Protein 5TD8 (pdb70)

Sequence (786 aa):
DPRPLRDKNFQSAIQEEIYDYLKKNKFDIETNHPISIKFLKQPTQKGFIIIFKWLYLRLDPGYGFTKSIENEIYQILKNLRYPFLESINKSQISAVGGSNWHKFLGMLHWMVRTNIKLDMCLNKVDRSLINQNTQTLDEQDQRQERYELMVEKLLIDYFTESYKSFLKLEDNYEPSMQELKLGFEKFVHIINTDVTSTELKLEELKVDLNRKRYKLHQQVIHVIDITSKFKINIQSSLENSENELGNVIEELRNLELQELVICLQSCDFALATQENISRPTSDYMVTLYKQIIENFMGISVESLLNSSNQETGDGHLQEENENIYLDTLNVLVLNKICFKFFENIGVQDFNMTDLYKPEAQRTQRLLSAVVNYARFREERMFDCNSFILQMESLLGQINKLNDEIKQLQKDFEVEVKEIEIEYSLLSGHINKYMNEMLEYMQKDNLLDNPVEFLKEVRESFDIQQDVDAMKRIRHDLDVIKEESEARISKEHSKVSESNKKLKLYRSLGVILDLENDQVLINRKNDGNIDILPLDNNLSDFYKTKYIWERLGKASIDAFSDLERRMDGFQKDVAQVLARQQNHARQQLQQFQAEMRQVALYERLLQLRVLPGASDVHDVRFVFGDDSRCWIEVAMHGDHVIGNSHPALDPKSRATLEHVLTVQGDLAAFLVVARDMLLASLVQLVESGGGLVHPGGSLRLSCAASGHAVAWFRQAPGKERDFVASINAVGLVRNVLGRFSISRDFAKNEVYLQMNSLEPEDTAVYYCAARYYYDYWGQGTQVTVSS

Nearest PDB structures (foldseek):
  5td8-assembly1_E  TM=1.010E+00  e=1.770E-21  Vicugna pacos
  8snd-assembly1_C  TM=9.172E-01  e=4.355E-11  Lama glama
  7sp8-assembly1_C  TM=9.139E-01  e=1.029E-10  Lama glama
  8ee1-assembly1_B  TM=8.770E-01  e=1.157E-09  Homo sapiens
  7kzc-assembly1_H  TM=8.616E-01  e=1.372E-08  Homo sapiens

Radius of gyration: 59.42 Å; Cα contacts (8 Å, |Δi|>4): 941; chains: 5; bounding box: 126×153×95 Å

GO terms:
  GO:0008017 microtubule binding (F, IDA)
  GO:0000776 kinetochore (C, IDA)
  GO:0000779 condensed chromosome, centromeric region (C, IDA)
  GO:0031262 Ndc80 complex (C, IDA)
  GO:0034501 protein localization to kinetochore (P, IMP)
  GO:0000776 kinetochore (C, IMP)
  GO:0007059 chromosome segregation (P, IMP)
  GO:0031262 Ndc80 complex (C, IPI)
  GO:0042802 identical protein binding (F, IPI)
  GO:0005515 protein binding (F, IPI)
  GO:0000940 outer kinetochore (C, IDA)
  GO:1990758 mitotic sister chromatid biorientation (P, IMP)

Structure (mmCIF, N/CA/C/O backbone):
data_5TD8
#
_entry.id   5TD8
#
_cell.length_a   226.825
_cell.length_b   226.825
_cell.length_c   237.270
_cell.angle_alpha   90.00
_cell.angle_beta   90.00
_cell.angle_gamma   90.00
#
_symmetry.space_group_name_H-M   'I 41 2 2'
#
loop_
_entity.id
_entity.type
_entity.pdbx_description
1 polymer 'Kinetochore protein NDC80'
2 polymer 'Kinetochore protein NUF2'
3 polymer 'Kinetochore protein SPC24'
4 polymer 'Kinetochore protein SPC25'
5 polymer nanobody
6 non-polymer 'MERCURY (II) ION'
#
loop_
_atom_site.group_PDB
_atom_site.id
_atom_site.type_symbol
_atom_site.label_atom_id
_atom_site.label_alt_id
_atom_site.label_comp_id
_atom_site.label_asym_id
_atom_site.label_entity_id
_atom_site.label_seq_id
_atom_site.pdbx_PDB_ins_code
_atom_site.Cartn_x
_atom_site.Cartn_y
_atom_site.Cartn_z
_atom_site.occupancy
_atom_site.B_iso_or_equiv
_atom_site.auth_seq_id
_atom_site.auth_comp_id
_atom_site.auth_asym_id
_atom_site.auth_atom_id
_atom_site.pdbx_PDB_model_num
ATOM 1 N N . ASP A 1 5 ? 260.852 106.250 33.445 1.00 63.12 115 ASP A N 1
ATOM 2 C CA . ASP A 1 5 ? 261.659 106.646 34.592 1.00 62.78 115 ASP A CA 1
ATOM 3 C C . ASP A 1 5 ? 260.994 107.814 35.337 1.00 62.80 115 ASP A C 1
ATOM 4 O O . ASP A 1 5 ? 260.916 107.781 36.562 1.00 62.81 115 ASP A O 1
ATOM 12 N N . PRO A 1 6 ? 260.503 108.871 34.598 1.00 62.81 116 PRO A N 1
ATOM 13 C CA . PRO A 1 6 ? 259.577 109.833 35.149 1.00 62.96 116 PRO A CA 1
ATOM 14 C C . PRO A 1 6 ? 258.117 109.346 35.194 1.00 63.48 116 PRO A C 1
ATOM 15 O O . PRO A 1 6 ? 257.204 110.014 34.707 1.00 63.68 116 PRO A O 1
ATOM 26 N N . ARG A 1 7 ? 257.910 108.163 35.779 1.00 68.01 117 ARG A N 1
ATOM 27 C CA . ARG A 1 7 ? 256.575 107.602 35.890 1.00 68.50 117 ARG A CA 1
ATOM 28 C C . ARG A 1 7 ? 256.393 106.897 37.227 1.00 68.64 117 ARG A C 1
ATOM 29 O O . ARG A 1 7 ? 257.333 106.263 37.727 1.00 68.43 117 ARG A O 1
ATOM 50 N N . PRO A 1 8 ? 255.194 106.980 37.824 1.00 68.56 118 PRO A N 1
ATOM 51 C CA . PRO A 1 8 ? 254.914 106.216 39.049 1.00 68.75 118 PRO A CA 1
ATOM 52 C C . PRO A 1 8 ? 254.803 104.722 38.784 1.00 69.00 118 PRO A C 1
ATOM 53 O O . PRO A 1 8 ? 253.711 104.145 38.840 1.00 69.43 118 PRO A O 1
ATOM 64 N N . LEU A 1 9 ? 255.939 104.083 38.498 1.00 70.46 119 LEU A N 1
ATOM 65 C CA . LEU A 1 9 ? 255.926 102.655 38.196 1.00 70.69 119 LEU A CA 1
ATOM 66 C C . LEU A 1 9 ? 255.617 101.830 39.439 1.00 70.90 119 LEU A C 1
ATOM 67 O O . LEU A 1 9 ? 254.928 100.807 39.356 1.00 71.28 119 LEU A O 1
ATOM 83 N N . ARG A 1 10 ? 256.114 102.258 40.600 1.00 70.44 120 ARG A N 1
ATOM 84 C CA . ARG A 1 10 ? 255.903 101.502 41.827 1.00 70.62 120 ARG A CA 1
ATOM 85 C C . ARG A 1 10 ? 254.529 101.738 42.440 1.00 71.00 120 ARG A C 1
ATOM 86 O O . ARG A 1 10 ? 254.101 100.944 43.286 1.00 71.26 120 ARG A O 1
ATOM 107 N N . ASP A 1 11 ? 253.830 102.799 42.041 1.00 68.52 121 ASP A N 1
ATOM 108 C CA . ASP A 1 11 ? 252.489 103.040 42.558 1.00 68.90 121 ASP A CA 1
ATOM 109 C C . ASP A 1 11 ? 251.557 101.909 42.142 1.00 69.37 121 ASP A C 1
ATOM 110 O O . ASP A 1 11 ? 251.448 101.581 40.957 1.00 69.47 121 ASP A O 1
ATOM 119 N N . LYS A 1 12 ? 250.877 101.317 43.127 1.00 66.85 122 LYS A N 1
ATOM 120 C CA . LYS A 1 12 ? 250.036 100.156 42.853 1.00 67.30 122 LYS A CA 1
ATOM 121 C C . LYS A 1 12 ? 248.840 100.511 41.978 1.00 67.63 122 LYS A C 1
ATOM 122 O O . LYS A 1 12 ? 248.417 99.693 41.155 1.00 67.90 122 LYS A O 1
ATOM 141 N N . ASN A 1 13 ? 248.280 101.712 42.138 1.00 72.93 123 ASN A N 1
ATOM 142 C CA . ASN A 1 13 ? 247.163 102.122 41.293 1.00 73.23 123 ASN A CA 1
ATOM 143 C C . ASN A 1 13 ? 247.606 102.278 39.843 1.00 73.08 123 ASN A C 1
ATOM 144 O O . ASN A 1 13 ? 246.961 101.755 38.925 1.00 73.38 123 ASN A O 1
ATOM 155 N N . PHE A 1 14 ? 248.707 102.999 39.619 1.00 75.09 124 PHE A N 1
ATOM 156 C CA . PHE A 1 14 ? 249.268 103.105 38.276 1.00 74.92 124 PHE A CA 1
ATOM 157 C C . PHE A 1 14 ? 249.487 101.723 37.675 1.00 75.07 124 PHE A C 1
ATOM 158 O O . PHE A 1 14 ? 249.023 101.431 36.566 1.00 75.29 124 PHE A O 1
ATOM 175 N N . GLN A 1 15 ? 250.185 100.850 38.408 1.00 70.09 125 GLN A N 1
ATOM 176 C CA . GLN A 1 15 ? 250.407 99.488 37.936 1.00 70.25 125 GLN A CA 1
ATOM 177 C C . GLN A 1 15 ? 249.096 98.814 37.549 1.00 70.79 125 GLN A C 1
ATOM 178 O O . GLN A 1 15 ? 249.011 98.155 36.508 1.00 70.95 125 GLN A O 1
ATOM 192 N N . SER A 1 16 ? 248.060 98.972 38.375 1.00 70.90 126 SER A N 1
ATOM 193 C CA . SER A 1 16 ? 246.778 98.333 38.090 1.00 71.42 126 SER A CA 1
ATOM 194 C C . SER A 1 16 ? 246.190 98.845 36.780 1.00 71.55 126 SER A C 1
ATOM 195 O O . SER A 1 16 ? 245.869 98.059 35.880 1.00 71.81 126 SER A O 1
ATOM 203 N N . ALA A 1 17 ? 246.041 100.166 36.656 1.00 71.84 127 ALA A N 1
ATOM 204 C CA . ALA A 1 17 ? 245.477 100.741 35.439 1.00 71.96 127 ALA A CA 1
ATOM 205 C C . ALA A 1 17 ? 246.246 100.275 34.207 1.00 71.83 127 ALA A C 1
ATOM 206 O O . ALA A 1 17 ? 245.655 99.809 33.222 1.00 72.13 127 ALA A O 1
ATOM 213 N N . ILE A 1 18 ? 247.574 100.384 34.250 1.00 76.17 128 ILE A N 1
ATOM 214 C CA . ILE A 1 18 ? 248.369 100.042 33.077 1.00 76.01 128 ILE A CA 1
ATOM 215 C C . ILE A 1 18 ? 248.211 98.563 32.742 1.00 76.32 128 ILE A C 1
ATOM 216 O O . ILE A 1 18 ? 248.061 98.191 31.572 1.00 76.48 128 ILE A O 1
ATOM 232 N N . GLN A 1 19 ? 248.235 97.699 33.759 1.00 68.78 129 GLN A N 1
ATOM 233 C CA . GLN A 1 19 ? 247.941 96.289 33.533 1.00 69.13 129 GLN A CA 1
ATOM 234 C C . GLN A 1 19 ? 246.614 96.127 32.805 1.00 69.61 129 GLN A C 1
ATOM 235 O O . GLN A 1 19 ? 246.502 95.331 31.864 1.00 69.82 129 GLN A O 1
ATOM 249 N N . GLU A 1 20 ? 245.597 96.884 33.223 1.00 71.90 130 GLU A N 1
ATOM 250 C CA . GLU A 1 20 ? 244.292 96.795 32.578 1.00 72.36 130 GLU A CA 1
ATOM 251 C C . GLU A 1 20 ? 244.388 97.141 31.098 1.00 72.33 130 GLU A C 1
ATOM 252 O O . GLU A 1 20 ? 243.837 96.433 30.248 1.00 72.67 130 GLU A O 1
ATOM 264 N N . GLU A 1 21 ? 245.075 98.238 30.768 1.00 75.97 131 GLU A N 1
ATOM 265 C CA . GLU A 1 21 ? 245.168 98.642 29.366 1.00 75.93 131 GLU A CA 1
ATOM 266 C C . GLU A 1 21 ? 245.926 97.602 28.542 1.00 75.91 131 GLU A C 1
ATOM 267 O O . GLU A 1 21 ? 245.495 97.230 27.440 1.00 76.17 131 GLU A O 1
ATOM 279 N N . ILE A 1 22 ? 247.054 97.115 29.066 1.00 79.15 132 ILE A N 1
ATOM 280 C CA . ILE A 1 22 ? 247.804 96.022 28.451 1.00 79.14 132 ILE A CA 1
ATOM 281 C C . ILE A 1 22 ? 246.841 94.897 28.106 1.00 79.67 132 ILE A C 1
ATOM 282 O O . ILE A 1 22 ? 246.628 94.573 26.927 1.00 79.87 132 ILE A O 1
ATOM 298 N N . TYR A 1 23 ? 246.264 94.288 29.145 1.00 69.90 133 TYR A N 1
ATOM 299 C CA . TYR A 1 23 ? 245.359 93.164 28.947 1.00 70.42 133 TYR A CA 1
ATOM 300 C C . TYR A 1 23 ? 244.294 93.481 27.907 1.00 70.76 133 TYR A C 1
ATOM 301 O O . TYR A 1 23 ? 243.961 92.636 27.069 1.00 71.07 133 TYR A O 1
ATOM 319 N N . ASP A 1 24 ? 243.747 94.698 27.945 1.00 73.52 134 ASP A N 1
ATOM 320 C CA . ASP A 1 24 ? 242.667 95.051 27.030 1.00 73.86 134 ASP A CA 1
ATOM 321 C C . ASP A 1 24 ? 243.137 95.023 25.583 1.00 73.80 134 ASP A C 1
ATOM 322 O O . ASP A 1 24 ? 242.439 94.495 24.709 1.00 74.18 134 ASP A O 1
ATOM 331 N N . TYR A 1 25 ? 244.314 95.585 25.301 1.00 77.01 135 TYR A N 1
ATOM 332 C CA . TYR A 1 25 ? 244.792 95.580 23.921 1.00 76.95 135 TYR A CA 1
ATOM 333 C C . TYR A 1 25 ? 245.142 94.170 23.468 1.00 77.12 135 TYR A C 1
ATOM 334 O O . TYR A 1 25 ? 244.706 93.728 22.398 1.00 77.43 135 TYR A O 1
ATOM 352 N N . LEU A 1 26 ? 245.935 93.447 24.262 1.00 79.52 136 LEU A N 1
ATOM 353 C CA . LEU A 1 26 ? 246.341 92.108 23.843 1.00 79.67 136 LEU A CA 1
ATOM 354 C C . LEU A 1 26 ? 245.129 91.211 23.624 1.00 80.25 136 LEU A C 1
ATOM 355 O O . LEU A 1 26 ? 245.089 90.431 22.665 1.00 80.49 136 LEU A O 1
ATOM 371 N N . LYS A 1 27 ? 244.121 91.321 24.490 1.00 71.44 137 LYS A N 1
ATOM 372 C CA . LYS A 1 27 ? 242.931 90.489 24.349 1.00 72.00 137 LYS A CA 1
ATOM 373 C C . LYS A 1 27 ? 242.083 90.930 23.161 1.00 72.28 137 LYS A C 1
ATOM 374 O O . LYS A 1 27 ? 241.548 90.090 22.427 1.00 72.67 137 LYS A O 1
ATOM 393 N N . LYS A 1 28 ? 241.949 92.243 22.955 1.00 75.52 138 LYS A N 1
ATOM 394 C CA . LYS A 1 28 ? 241.129 92.746 21.856 1.00 75.78 138 LYS A CA 1
ATOM 395 C C . LYS A 1 28 ? 241.672 92.294 20.506 1.00 75.79 138 LYS A C 1
ATOM 396 O O . LYS A 1 28 ? 240.903 91.957 19.598 1.00 76.19 138 LYS A O 1
ATOM 415 N N . ASN A 1 29 ? 242.993 92.278 20.357 1.00 72.01 139 ASN A N 1
ATOM 416 C CA . ASN A 1 29 ? 243.645 91.958 19.095 1.00 71.97 139 ASN A CA 1
ATOM 417 C C . ASN A 1 29 ? 243.916 90.468 18.936 1.00 72.19 139 ASN A C 1
ATOM 418 O O . ASN A 1 29 ? 244.633 90.076 18.009 1.00 72.12 139 ASN A O 1
ATOM 429 N N . LYS A 1 30 ? 243.378 89.635 19.828 1.00 76.46 140 LYS A N 1
ATOM 430 C CA . LYS A 1 30 ? 243.472 88.181 19.702 1.00 76.74 140 LYS A CA 1
ATOM 431 C C . LYS A 1 30 ? 244.900 87.695 19.942 1.00 76.36 140 LYS A C 1
ATOM 432 O O . LYS A 1 30 ? 245.394 86.798 19.257 1.00 76.46 140 LYS A O 1
ATOM 451 N N . PHE A 1 31 ? 245.564 88.304 20.925 1.00 71.86 141 PHE A N 1
ATOM 452 C CA . PHE A 1 31 ? 246.895 87.865 21.328 1.00 71.49 141 PHE A CA 1
ATOM 453 C C . PHE A 1 31 ? 246.907 86.379 21.677 1.00 71.77 141 PHE A C 1
ATOM 454 O O . PHE A 1 31 ? 247.693 85.603 21.120 1.00 71.74 141 PHE A O 1
ATOM 471 N N . ASP A 1 32 ? 246.029 85.964 22.594 1.00 72.07 142 ASP A N 1
ATOM 472 C CA . ASP A 1 32 ? 246.052 84.588 23.083 1.00 72.33 142 ASP A CA 1
ATOM 473 C C . ASP A 1 32 ? 245.697 83.593 21.983 1.00 72.75 142 ASP A C 1
ATOM 474 O O . ASP A 1 32 ? 246.233 82.479 21.953 1.00 72.83 142 ASP A O 1
ATOM 483 N N . ILE A 1 33 ? 244.788 83.965 21.080 1.00 76.51 143 ILE A N 1
ATOM 484 C CA . ILE A 1 33 ? 244.432 83.067 19.986 1.00 76.92 143 ILE A CA 1
ATOM 485 C C . ILE A 1 33 ? 245.578 82.967 18.988 1.00 76.66 143 ILE A C 1
ATOM 486 O O . ILE A 1 33 ? 245.928 81.870 18.534 1.00 76.84 143 ILE A O 1
ATOM 502 N N . GLU A 1 34 ? 246.181 84.102 18.627 1.00 72.77 144 GLU A N 1
ATOM 503 C CA . GLU A 1 34 ? 247.303 84.075 17.695 1.00 72.50 144 GLU A CA 1
ATOM 504 C C . GLU A 1 34 ? 248.496 83.326 18.278 1.00 72.24 144 GLU A C 1
ATOM 505 O O . GLU A 1 34 ? 249.228 82.658 17.539 1.00 72.23 144 GLU A O 1
ATOM 517 N N . THR A 1 35 ? 248.706 83.422 19.590 1.00 72.03 145 THR A N 1
ATOM 518 C CA . THR A 1 35 ? 249.784 82.709 20.270 1.00 71.80 145 THR A CA 1
ATOM 519 C C . THR A 1 35 ? 249.215 82.123 21.552 1.00 72.01 145 THR A C 1
ATOM 520 O O . THR A 1 35 ? 248.707 82.862 22.401 1.00 71.93 145 THR A O 1
ATOM 531 N N . ASN A 1 36 ? 249.320 80.806 21.699 1.00 72.27 146 ASN A N 1
ATOM 532 C CA . ASN A 1 36 ? 248.625 80.079 22.753 1.00 72.58 146 ASN A CA 1
ATOM 533 C C . ASN A 1 36 ? 249.404 80.013 24.058 1.00 72.25 146 ASN A C 1
ATOM 534 O O . ASN A 1 36 ? 248.912 79.412 25.019 1.00 72.48 146 ASN A O 1
ATOM 545 N N . HIS A 1 37 ? 250.602 80.594 24.119 1.00 72.82 147 HIS A N 1
ATOM 546 C CA . HIS A 1 37 ? 251.384 80.555 25.348 1.00 72.50 147 HIS A CA 1
ATOM 547 C C . HIS A 1 37 ? 250.544 81.149 26.455 1.00 72.55 147 HIS A C 1
ATOM 548 O O . HIS A 1 37 ? 250.326 80.503 27.487 1.00 72.70 147 HIS A O 1
ATOM 562 N N . PRO A 1 38 ? 250.063 82.412 26.281 1.00 71.33 148 PRO A N 1
ATOM 563 C CA . PRO A 1 38 ? 249.116 82.995 27.220 1.00 71.43 148 PRO A CA 1
ATOM 564 C C . PRO A 1 38 ? 247.680 82.761 26.750 1.00 71.97 148 PRO A C 1
ATOM 565 O O . PRO A 1 38 ? 246.958 83.691 26.414 1.00 72.01 148 PRO A O 1
ATOM 576 N N . ILE A 1 39 ? 247.285 81.494 26.685 1.00 71.98 149 ILE A N 1
ATOM 577 C CA . ILE A 1 39 ? 245.920 81.151 26.321 1.00 71.82 149 ILE A CA 1
ATOM 578 C C . ILE A 1 39 ? 244.962 81.746 27.342 1.00 71.29 149 ILE A C 1
ATOM 579 O O . ILE A 1 39 ? 245.126 81.562 28.556 1.00 71.18 149 ILE A O 1
ATOM 595 N N . SER A 1 40 ? 243.953 82.466 26.850 1.00 89.43 150 SER A N 1
ATOM 596 C CA . SER A 1 40 ? 242.945 83.090 27.705 1.00 88.94 150 SER A CA 1
ATOM 597 C C . SER A 1 40 ? 243.610 83.871 28.835 1.00 88.70 150 SER A C 1
ATOM 598 O O . SER A 1 40 ? 243.224 83.781 30.005 1.00 88.47 150 SER A O 1
ATOM 606 N N . ILE A 1 41 ? 244.620 84.655 28.466 1.00 68.99 151 ILE A N 1
ATOM 607 C CA . ILE A 1 41 ? 245.535 85.229 29.446 1.00 68.88 151 ILE A CA 1
ATOM 608 C C . ILE A 1 41 ? 244.844 86.370 30.158 1.00 68.34 151 ILE A C 1
ATOM 609 O O . ILE A 1 41 ? 244.145 87.174 29.532 1.00 68.10 151 ILE A O 1
ATOM 625 N N . LYS A 1 42 ? 245.007 86.419 31.474 1.00 71.67 152 LYS A N 1
ATOM 626 C CA . LYS A 1 42 ? 244.340 87.425 32.278 1.00 71.17 152 LYS A CA 1
ATOM 627 C C . LYS A 1 42 ? 245.307 87.957 33.320 1.00 71.08 152 LYS A C 1
ATOM 628 O O . LYS A 1 42 ? 245.754 87.210 34.194 1.00 71.23 152 LYS A O 1
ATOM 647 N N . PHE A 1 43 ? 245.642 89.240 33.203 1.00 67.24 153 PHE A N 1
ATOM 648 C CA . PHE A 1 43 ? 246.343 89.958 34.259 1.00 67.05 153 PHE A CA 1
ATOM 649 C C . PHE A 1 43 ? 247.466 89.147 34.880 1.00 67.39 153 PHE A C 1
ATOM 650 O O . PHE A 1 43 ? 247.306 88.622 35.989 1.00 67.33 153 PHE A O 1
ATOM 667 N N . LEU A 1 44 ? 248.591 88.996 34.197 1.00 67.76 154 LEU A N 1
ATOM 668 C CA . LEU A 1 44 ? 249.765 88.539 34.925 1.00 68.03 154 LEU A CA 1
ATOM 669 C C . LEU A 1 44 ? 250.256 89.683 35.797 1.00 67.72 154 LEU A C 1
ATOM 670 O O . LEU A 1 44 ? 250.869 90.641 35.307 1.00 67.68 154 LEU A O 1
ATOM 686 N N . LYS A 1 45 ? 250.029 89.557 37.101 1.00 67.52 155 LYS A N 1
ATOM 687 C CA . LYS A 1 45 ? 250.689 90.370 38.105 1.00 67.33 155 LYS A CA 1
ATOM 688 C C . LYS A 1 45 ? 251.918 89.677 38.676 1.00 67.71 155 LYS A C 1
ATOM 689 O O . LYS A 1 45 ? 252.732 90.325 39.346 1.00 67.64 155 LYS A O 1
ATOM 708 N N . GLN A 1 46 ? 252.078 88.380 38.397 1.00 68.12 156 GLN A N 1
ATOM 709 C CA . GLN A 1 46 ? 253.283 87.622 38.717 1.00 68.56 156 GLN A CA 1
ATOM 710 C C . GLN A 1 46 ? 253.629 86.884 37.421 1.00 69.01 156 GLN A C 1
ATOM 711 O O . GLN A 1 46 ? 253.252 85.729 37.237 1.00 69.25 156 GLN A O 1
ATOM 725 N N . PRO A 1 47 ? 254.324 87.566 36.505 1.00 69.14 157 PRO A N 1
ATOM 726 C CA . PRO A 1 47 ? 254.471 87.026 35.143 1.00 69.51 157 PRO A CA 1
ATOM 727 C C . PRO A 1 47 ? 255.384 85.822 35.123 1.00 70.08 157 PRO A C 1
ATOM 728 O O . PRO A 1 47 ? 255.945 85.480 36.159 1.00 70.17 157 PRO A O 1
ATOM 739 N N . THR A 1 48 ? 255.591 85.211 33.965 1.00 70.47 158 THR A N 1
ATOM 740 C CA . THR A 1 48 ? 256.635 84.211 33.789 1.00 71.06 158 THR A CA 1
ATOM 741 C C . THR A 1 48 ? 257.555 84.663 32.661 1.00 71.36 158 THR A C 1
ATOM 742 O O . THR A 1 48 ? 257.089 85.156 31.629 1.00 71.26 158 THR A O 1
ATOM 753 N N . GLN A 1 49 ? 258.867 84.508 32.871 1.00 71.75 159 GLN A N 1
ATOM 754 C CA . GLN A 1 49 ? 259.853 85.021 31.920 1.00 72.04 159 GLN A CA 1
ATOM 755 C C . GLN A 1 49 ? 259.504 84.619 30.490 1.00 72.29 159 GLN A C 1
ATOM 756 O O . GLN A 1 49 ? 259.511 85.450 29.571 1.00 72.21 159 GLN A O 1
ATOM 770 N N . LYS A 1 50 ? 259.195 83.338 30.289 1.00 72.59 160 LYS A N 1
ATOM 771 C CA . LYS A 1 50 ? 258.766 82.829 28.993 1.00 72.83 160 LYS A CA 1
ATOM 772 C C . LYS A 1 50 ? 257.687 83.741 28.423 1.00 72.35 160 LYS A C 1
ATOM 773 O O . LYS A 1 50 ? 257.879 84.395 27.392 1.00 72.40 160 LYS A O 1
ATOM 792 N N . GLY A 1 51 ? 256.546 83.783 29.111 1.00 71.90 161 GLY A N 1
ATOM 793 C CA . GLY A 1 51 ? 255.438 84.623 28.682 1.00 71.43 161 GLY A CA 1
ATOM 794 C C . GLY A 1 51 ? 255.846 86.051 28.382 1.00 71.19 161 GLY A C 1
ATOM 795 O O . GLY A 1 51 ? 255.422 86.631 27.381 1.00 71.09 161 GLY A O 1
ATOM 799 N N . PHE A 1 52 ? 256.658 86.653 29.258 1.00 71.11 162 PHE A N 1
ATOM 800 C CA . PHE A 1 52 ? 257.164 87.996 28.983 1.00 70.92 162 PHE A CA 1
ATOM 801 C C . PHE A 1 52 ? 257.783 88.060 27.594 1.00 71.31 162 PHE A C 1
ATOM 802 O O . PHE A 1 52 ? 257.443 88.931 26.781 1.00 71.11 162 PHE A O 1
ATOM 819 N N . ILE A 1 53 ? 258.700 87.134 27.308 1.00 72.07 163 ILE A N 1
ATOM 820 C CA . ILE A 1 53 ? 259.322 87.079 25.989 1.00 72.49 163 ILE A CA 1
ATOM 821 C C . ILE A 1 53 ? 258.256 86.968 24.904 1.00 72.40 163 ILE A C 1
ATOM 822 O O . ILE A 1 53 ? 258.351 87.615 23.854 1.00 72.44 163 ILE A O 1
ATOM 838 N N . ILE A 1 54 ? 257.226 86.152 25.139 1.00 72.11 164 ILE A N 1
ATOM 839 C CA . ILE A 1 54 ? 256.148 86.009 24.159 1.00 72.02 164 ILE A CA 1
ATOM 840 C C . ILE A 1 54 ? 255.530 87.370 23.856 1.00 71.52 164 ILE A C 1
ATOM 841 O O . ILE A 1 54 ? 255.468 87.809 22.699 1.00 71.59 164 ILE A O 1
ATOM 857 N N . ILE A 1 55 ? 255.067 88.058 24.903 1.00 71.03 165 ILE A N 1
ATOM 858 C CA . ILE A 1 55 ? 254.413 89.355 24.739 1.00 70.53 165 ILE A CA 1
ATOM 859 C C . ILE A 1 55 ? 255.316 90.313 23.973 1.00 70.64 165 ILE A C 1
ATOM 860 O O . ILE A 1 55 ? 254.907 90.916 22.973 1.00 70.55 165 ILE A O 1
ATOM 876 N N . PHE A 1 56 ? 256.561 90.466 24.431 1.00 70.86 166 PHE A N 1
ATOM 877 C CA . PHE A 1 56 ? 257.486 91.373 23.755 1.00 70.98 166 PHE A CA 1
ATOM 878 C C . PHE A 1 56 ? 257.597 91.036 22.272 1.00 71.37 166 PHE A C 1
ATOM 879 O O . PHE A 1 56 ? 257.480 91.915 21.410 1.00 71.26 166 PHE A O 1
ATOM 896 N N . LYS A 1 57 ? 257.822 89.758 21.959 1.00 73.49 167 LYS A N 1
ATOM 897 C CA . LYS A 1 57 ? 257.973 89.342 20.568 1.00 73.91 167 LYS A CA 1
ATOM 898 C C . LYS A 1 57 ? 256.751 89.726 19.741 1.00 73.61 167 LYS A C 1
ATOM 899 O O . LYS A 1 57 ? 256.878 90.287 18.646 1.00 73.70 167 LYS A O 1
ATOM 918 N N . TRP A 1 58 ? 255.556 89.439 20.255 1.00 73.70 168 TRP A N 1
ATOM 919 C CA . TRP A 1 58 ? 254.327 89.777 19.542 1.00 73.41 168 TRP A CA 1
ATOM 920 C C . TRP A 1 58 ? 254.228 91.277 19.294 1.00 73.03 168 TRP A C 1
ATOM 921 O O . TRP A 1 58 ? 254.095 91.727 18.150 1.00 73.09 168 TRP A O 1
ATOM 942 N N . LEU A 1 59 ? 254.285 92.069 20.367 1.00 70.55 169 LEU A N 1
ATOM 943 C CA . LEU A 1 59 ? 254.142 93.516 20.234 1.00 70.16 169 LEU A CA 1
ATOM 944 C C . LEU A 1 59 ? 255.142 94.079 19.233 1.00 70.45 169 LEU A C 1
ATOM 945 O O . LEU A 1 59 ? 254.773 94.827 18.320 1.00 70.33 169 LEU A O 1
ATOM 961 N N . TYR A 1 60 ? 256.421 93.727 19.385 1.00 79.00 170 TYR A N 1
ATOM 962 C CA . TYR A 1 60 ? 257.429 94.278 18.487 1.00 79.29 170 TYR A CA 1
ATOM 963 C C . TYR A 1 60 ? 257.187 93.839 17.049 1.00 79.62 170 TYR A C 1
ATOM 964 O O . TYR A 1 60 ? 257.305 94.647 16.120 1.00 79.62 170 TYR A O 1
ATOM 982 N N . LEU A 1 61 ? 256.852 92.563 16.840 1.00 75.94 171 LEU A N 1
ATOM 983 C CA . LEU A 1 61 ? 256.532 92.111 15.490 1.00 76.24 171 LEU A CA 1
ATOM 984 C C . LEU A 1 61 ? 255.350 92.882 14.919 1.00 75.82 171 LEU A C 1
ATOM 985 O O . LEU A 1 61 ? 255.237 93.027 13.696 1.00 75.99 171 LEU A O 1
ATOM 1001 N N . ARG A 1 62 ? 254.463 93.383 15.781 1.00 73.30 172 ARG A N 1
ATOM 1002 C CA . ARG A 1 62 ? 253.403 94.266 15.307 1.00 72.89 172 ARG A CA 1
ATOM 1003 C C . ARG A 1 62 ? 253.947 95.644 14.958 1.00 72.73 172 ARG A C 1
ATOM 1004 O O . ARG A 1 62 ? 253.470 96.274 14.007 1.00 72.64 172 ARG A O 1
ATOM 1025 N N . LEU A 1 63 ? 254.938 96.130 15.709 1.00 82.47 173 LEU A N 1
ATOM 1026 C CA . LEU A 1 63 ? 255.576 97.397 15.365 1.00 82.37 173 LEU A CA 1
ATOM 1027 C C . LEU A 1 63 ? 256.495 97.244 14.161 1.00 82.89 173 LEU A C 1
ATOM 1028 O O . LEU A 1 63 ? 256.511 98.105 13.274 1.00 82.84 173 LEU A O 1
ATOM 1044 N N . ASP A 1 64 ? 257.264 96.159 14.116 1.00 90.99 174 ASP A N 1
ATOM 1045 C CA . ASP A 1 64 ? 258.247 95.918 13.062 1.00 91.54 174 ASP A CA 1
ATOM 1046 C C . ASP A 1 64 ? 258.121 94.470 12.607 1.00 91.99 174 ASP A C 1
ATOM 1047 O O . ASP A 1 64 ? 258.900 93.603 13.027 1.00 92.37 174 ASP A O 1
ATOM 1056 N N . PRO A 1 65 ? 257.142 94.168 11.758 1.00 84.64 175 PRO A N 1
ATOM 1057 C CA . PRO A 1 65 ? 257.064 92.818 11.192 1.00 85.11 175 PRO A CA 1
ATOM 1058 C C . PRO A 1 65 ? 258.225 92.563 10.246 1.00 85.71 175 PRO A C 1
ATOM 1059 O O . PRO A 1 65 ? 258.676 93.459 9.528 1.00 85.75 175 PRO A O 1
ATOM 1070 N N . GLY A 1 66 ? 258.712 91.327 10.256 1.00 96.32 176 GLY A N 1
ATOM 1071 C CA . GLY A 1 66 ? 259.871 90.949 9.487 1.00 96.95 176 GLY A CA 1
ATOM 1072 C C . GLY A 1 66 ? 261.145 90.833 10.295 1.00 97.21 176 GLY A C 1
ATOM 1073 O O . GLY A 1 66 ? 262.089 90.171 9.844 1.00 97.81 176 GLY A O 1
ATOM 1077 N N . TYR A 1 67 ? 261.198 91.453 11.473 1.00 85.96 177 TYR A N 1
ATOM 1078 C CA . TYR A 1 67 ? 262.396 91.375 12.298 1.00 86.19 177 TYR A CA 1
ATOM 1079 C C . TYR A 1 67 ? 262.697 89.923 12.623 1.00 86.64 177 TYR A C 1
ATOM 1080 O O . TYR A 1 67 ? 261.866 89.220 13.200 1.00 86.45 177 TYR A O 1
ATOM 1098 N N . GLY A 1 68 ? 263.890 89.464 12.234 1.00 75.77 178 GLY A N 1
ATOM 1099 C CA . GLY A 1 68 ? 264.353 88.163 12.660 1.00 76.22 178 GLY A CA 1
ATOM 1100 C C . GLY A 1 68 ? 264.708 88.176 14.138 1.00 76.02 178 GLY A C 1
ATOM 1101 O O . GLY A 1 68 ? 265.608 88.919 14.555 1.00 76.01 178 GLY A O 1
ATOM 1105 N N . PHE A 1 69 ? 264.045 87.332 14.921 1.00 78.05 179 PHE A N 1
ATOM 1106 C CA . PHE A 1 69 ? 264.441 87.126 16.307 1.00 77.96 179 PHE A CA 1
ATOM 1107 C C . PHE A 1 69 ? 265.397 85.946 16.362 1.00 78.63 179 PHE A C 1
ATOM 1108 O O . PHE A 1 69 ? 265.197 84.937 15.681 1.00 79.01 179 PHE A O 1
ATOM 1125 N N . THR A 1 70 ? 266.448 86.083 17.161 1.00 84.33 180 THR A N 1
ATOM 1126 C CA . THR A 1 70 ? 267.382 84.986 17.358 1.00 84.96 180 THR A CA 1
ATOM 1127 C C . THR A 1 70 ? 266.724 83.965 18.282 1.00 84.84 180 THR A C 1
ATOM 1128 O O . THR A 1 70 ? 265.556 84.096 18.661 1.00 84.31 180 THR A O 1
ATOM 1139 N N . LYS A 1 71 ? 267.464 82.927 18.657 1.00 80.52 181 LYS A N 1
ATOM 1140 C CA . LYS A 1 71 ? 266.909 81.898 19.524 1.00 80.46 181 LYS A CA 1
ATOM 1141 C C . LYS A 1 71 ? 266.878 82.317 20.986 1.00 80.02 181 LYS A C 1
ATOM 1142 O O . LYS A 1 71 ? 266.209 81.657 21.789 1.00 79.82 181 LYS A O 1
ATOM 1161 N N . SER A 1 72 ? 267.582 83.386 21.350 1.00 76.98 182 SER A N 1
ATOM 1162 C CA . SER A 1 72 ? 267.481 83.984 22.677 1.00 76.49 182 SER A CA 1
ATOM 1163 C C . SER A 1 72 ? 267.129 85.453 22.486 1.00 75.96 182 SER A C 1
ATOM 1164 O O . SER A 1 72 ? 267.952 86.232 21.992 1.00 76.11 182 SER A O 1
ATOM 1172 N N . ILE A 1 73 ? 265.912 85.832 22.876 1.00 75.35 183 ILE A N 1
ATOM 1173 C CA . ILE A 1 73 ? 265.464 87.203 22.659 1.00 74.83 183 ILE A CA 1
ATOM 1174 C C . ILE A 1 73 ? 266.015 88.137 23.729 1.00 74.53 183 ILE A C 1
ATOM 1175 O O . ILE A 1 73 ? 266.237 89.323 23.461 1.00 74.31 183 ILE A O 1
ATOM 1191 N N . GLU A 1 74 ? 266.265 87.629 24.941 1.00 74.54 184 GLU A N 1
ATOM 1192 C CA . GLU A 1 74 ? 266.826 88.472 25.993 1.00 74.28 184 GLU A CA 1
ATOM 1193 C C . GLU A 1 74 ? 268.068 89.202 25.509 1.00 74.58 184 GLU A C 1
ATOM 1194 O O . GLU A 1 74 ? 268.398 90.281 26.016 1.00 74.28 184 GLU A O 1
ATOM 1206 N N . ASN A 1 75 ? 268.769 88.626 24.534 1.00 75.18 185 ASN A N 1
ATOM 1207 C CA . ASN A 1 75 ? 269.972 89.247 23.999 1.00 75.53 185 ASN A CA 1
ATOM 1208 C C . ASN A 1 75 ? 269.652 90.463 23.137 1.00 75.22 185 ASN A C 1
ATOM 1209 O O . ASN A 1 75 ? 270.441 91.414 23.094 1.00 75.22 185 ASN A O 1
ATOM 1220 N N . GLU A 1 76 ? 268.520 90.448 22.435 1.00 74.96 186 GLU A N 1
ATOM 1221 C CA . GLU A 1 76 ? 268.184 91.506 21.492 1.00 74.71 186 GLU A CA 1
ATOM 1222 C C . GLU A 1 76 ? 267.328 92.620 22.084 1.00 73.98 186 GLU A C 1
ATOM 1223 O O . GLU A 1 76 ? 267.158 93.652 21.427 1.00 73.74 186 GLU A O 1
ATOM 1235 N N . ILE A 1 77 ? 266.793 92.454 23.295 1.00 73.61 187 ILE A N 1
ATOM 1236 C CA . ILE A 1 77 ? 265.794 93.400 23.794 1.00 72.92 187 ILE A CA 1
ATOM 1237 C C . ILE A 1 77 ? 266.394 94.796 23.911 1.00 72.69 187 ILE A C 1
ATOM 1238 O O . ILE A 1 77 ? 265.802 95.783 23.457 1.00 72.30 187 ILE A O 1
ATOM 1254 N N . TYR A 1 78 ? 267.577 94.904 24.519 1.00 72.94 188 TYR A N 1
ATOM 1255 C CA . TYR A 1 78 ? 268.194 96.216 24.695 1.00 72.73 188 TYR A CA 1
ATOM 1256 C C . TYR A 1 78 ? 268.440 96.888 23.351 1.00 72.87 188 TYR A C 1
ATOM 1257 O O . TYR A 1 78 ? 268.129 98.070 23.170 1.00 72.47 188 TYR A O 1
ATOM 1275 N N . GLN A 1 79 ? 269.009 96.150 22.395 1.00 73.46 189 GLN A N 1
ATOM 1276 C CA . GLN A 1 79 ? 269.277 96.729 21.083 1.00 73.64 189 GLN A CA 1
ATOM 1277 C C . GLN A 1 79 ? 267.981 97.124 20.386 1.00 73.22 189 GLN A C 1
ATOM 1278 O O . GLN A 1 79 ? 267.904 98.182 19.752 1.00 73.02 189 GLN A O 1
ATOM 1292 N N . ILE A 1 80 ? 266.952 96.281 20.493 1.00 73.10 190 ILE A N 1
ATOM 1293 C CA . ILE A 1 80 ? 265.651 96.609 19.916 1.00 72.69 190 ILE A CA 1
ATOM 1294 C C . ILE A 1 80 ? 265.152 97.938 20.468 1.00 72.05 190 ILE A C 1
ATOM 1295 O O . ILE A 1 80 ? 264.709 98.817 19.720 1.00 71.81 190 ILE A O 1
ATOM 1311 N N . LEU A 1 81 ? 265.221 98.104 21.790 1.00 77.03 191 LEU A N 1
ATOM 1312 C CA . LEU A 1 81 ? 264.738 99.337 22.404 1.00 76.43 191 LEU A CA 1
ATOM 1313 C C . LEU A 1 81 ? 265.593 100.531 21.996 1.00 76.44 191 LEU A C 1
ATOM 1314 O O . LEU A 1 81 ? 265.072 101.635 21.798 1.00 76.01 191 LEU A O 1
ATOM 1330 N N . LYS A 1 82 ? 266.906 100.331 21.863 1.00 74.58 192 LYS A N 1
ATOM 1331 C CA . LYS A 1 82 ? 267.777 101.418 21.427 1.00 74.64 192 LYS A CA 1
ATOM 1332 C C . LYS A 1 82 ? 267.429 101.860 20.011 1.00 74.68 192 LYS A C 1
ATOM 1333 O O . LYS A 1 82 ? 267.461 103.056 19.700 1.00 74.42 192 LYS A O 1
ATOM 1352 N N . ASN A 1 83 ? 267.093 100.908 19.138 1.00 72.10 193 ASN A N 1
ATOM 1353 C CA . ASN A 1 83 ? 266.645 101.261 17.795 1.00 72.12 193 ASN A CA 1
ATOM 1354 C C . ASN A 1 83 ? 265.310 101.994 17.845 1.00 71.49 193 ASN A C 1
ATOM 1355 O O . ASN A 1 83 ? 265.119 103.008 17.163 1.00 71.29 193 ASN A O 1
ATOM 1366 N N . LEU A 1 84 ? 264.371 101.494 18.652 1.00 71.18 194 LEU A N 1
ATOM 1367 C CA . LEU A 1 84 ? 263.082 102.153 18.821 1.00 70.58 194 LEU A CA 1
ATOM 1368 C C . LEU A 1 84 ? 263.200 103.526 19.467 1.00 70.13 194 LEU A C 1
ATOM 1369 O O . LEU A 1 84 ? 262.210 104.266 19.492 1.00 69.64 194 LEU A O 1
ATOM 1385 N N . ARG A 1 85 ? 264.374 103.880 19.989 1.00 72.94 195 ARG A N 1
ATOM 1386 C CA . ARG A 1 85 ? 264.562 105.130 20.723 1.00 72.52 195 ARG A CA 1
ATOM 1387 C C . ARG A 1 85 ? 263.680 105.161 21.970 1.00 72.03 195 ARG A C 1
ATOM 1388 O O . ARG A 1 85 ? 262.968 106.132 22.236 1.00 71.52 195 ARG A O 1
ATOM 1409 N N . TYR A 1 86 ? 263.732 104.082 22.737 1.00 77.00 196 TYR A N 1
ATOM 1410 C CA . TYR A 1 86 ? 263.003 104.005 23.993 1.00 76.59 196 TYR A CA 1
ATOM 1411 C C . TYR A 1 86 ? 263.428 105.153 24.900 1.00 76.25 196 TYR A C 1
ATOM 1412 O O . TYR A 1 86 ? 264.615 105.242 25.259 1.00 76.50 196 TYR A O 1
ATOM 1430 N N . PRO A 1 87 ? 262.521 106.055 25.293 1.00 76.72 197 PRO A N 1
ATOM 1431 C CA . PRO A 1 87 ? 262.954 107.240 26.050 1.00 76.40 197 PRO A CA 1
ATOM 1432 C C . PRO A 1 87 ? 263.489 106.917 27.435 1.00 76.40 197 PRO A C 1
ATOM 1433 O O . PRO A 1 87 ? 264.367 107.633 27.931 1.00 76.38 197 PRO A O 1
ATOM 1444 N N . PHE A 1 88 ? 262.989 105.860 28.071 1.00 72.60 198 PHE A N 1
ATOM 1445 C CA . PHE A 1 88 ? 263.394 105.474 29.416 1.00 72.59 198 PHE A CA 1
ATOM 1446 C C . PHE A 1 88 ? 264.585 104.523 29.414 1.00 73.18 198 PHE A C 1
ATOM 1447 O O . PHE A 1 88 ? 264.937 103.985 30.469 1.00 73.25 198 PHE A O 1
ATOM 1464 N N . LEU A 1 89 ? 265.198 104.299 28.249 1.00 68.94 199 LEU A N 1
ATOM 1465 C CA . LEU A 1 89 ? 266.263 103.309 28.121 1.00 69.54 199 LEU A CA 1
ATOM 1466 C C . LEU A 1 89 ? 267.326 103.465 29.204 1.00 69.64 199 LEU A C 1
ATOM 1467 O O . LEU A 1 89 ? 267.897 102.472 29.670 1.00 70.01 199 LEU A O 1
ATOM 1483 N N . GLU A 1 90 ? 267.608 104.703 29.620 1.00 78.34 200 GLU A N 1
ATOM 1484 C CA . GLU A 1 90 ? 268.672 104.928 30.596 1.00 78.45 200 GLU A CA 1
ATOM 1485 C C . GLU A 1 90 ? 268.373 104.267 31.935 1.00 78.32 200 GLU A C 1
ATOM 1486 O O . GLU A 1 90 ? 269.302 103.893 32.661 1.00 78.59 200 GLU A O 1
ATOM 1498 N N . SER A 1 91 ? 267.097 104.105 32.277 1.00 69.81 201 SER A N 1
ATOM 1499 C CA . SER A 1 91 ? 266.721 103.553 33.572 1.00 69.64 201 SER A CA 1
ATOM 1500 C C . SER A 1 91 ? 266.822 102.038 33.606 1.00 70.07 201 SER A C 1
ATOM 1501 O O . SER A 1 91 ? 266.525 101.430 34.641 1.00 69.99 201 SER A O 1
ATOM 1509 N N . ILE A 1 92 ? 267.224 101.424 32.499 1.00 69.62 202 ILE A N 1
ATOM 1510 C CA . ILE A 1 92 ? 267.319 99.978 32.373 1.00 70.07 202 ILE A CA 1
ATOM 1511 C C . ILE A 1 92 ? 268.786 99.603 32.257 1.00 70.65 202 ILE A C 1
ATOM 1512 O O . ILE A 1 92 ? 269.530 100.207 31.477 1.00 70.86 202 ILE A O 1
ATOM 1528 N N . ASN A 1 93 ? 269.190 98.604 33.030 1.00 71.11 203 ASN A N 1
ATOM 1529 C CA . ASN A 1 93 ? 270.567 98.141 33.086 1.00 71.69 203 ASN A CA 1
ATOM 1530 C C . ASN A 1 93 ? 270.683 96.832 32.323 1.00 72.23 203 ASN A C 1
ATOM 1531 O O . ASN A 1 93 ? 269.929 95.889 32.580 1.00 72.20 203 ASN A O 1
ATOM 1541 N N . LYS A 1 94 ? 271.636 96.780 31.391 1.00 72.55 204 LYS A N 1
ATOM 1542 C CA . LYS A 1 94 ? 271.802 95.595 30.559 1.00 73.09 204 LYS A CA 1
ATOM 1543 C C . LYS A 1 94 ? 271.874 94.331 31.408 1.00 73.34 204 LYS A C 1
ATOM 1544 O O . LYS A 1 94 ? 271.250 93.315 31.079 1.00 73.48 204 LYS A O 1
ATOM 1563 N N . SER A 1 95 ? 272.615 94.383 32.517 1.00 74.53 205 SER A N 1
ATOM 1564 C CA . SER A 1 95 ? 272.738 93.223 33.394 1.00 74.76 205 SER A CA 1
ATOM 1565 C C . SER A 1 95 ? 271.369 92.712 33.827 1.00 74.36 205 SER A C 1
ATOM 1566 O O . SER A 1 95 ? 271.099 91.507 33.785 1.00 74.62 205 SER A O 1
ATOM 1574 N N . GLN A 1 96 ? 270.487 93.622 34.246 1.00 74.11 206 GLN A N 1
ATOM 1575 C CA . GLN A 1 96 ? 269.165 93.239 34.727 1.00 73.69 206 GLN A CA 1
ATOM 1576 C C . GLN A 1 96 ? 268.281 92.647 33.637 1.00 73.75 206 GLN A C 1
ATOM 1577 O O . GLN A 1 96 ? 267.195 92.151 33.954 1.00 73.48 206 GLN A O 1
ATOM 1591 N N . ILE A 1 97 ? 268.713 92.676 32.375 1.00 72.57 207 ILE A N 1
ATOM 1592 C CA . ILE A 1 97 ? 267.858 92.185 31.300 1.00 72.61 207 ILE A CA 1
ATOM 1593 C C . ILE A 1 97 ? 267.861 90.662 31.243 1.00 73.06 207 ILE A C 1
ATOM 1594 O O . ILE A 1 97 ? 266.873 90.058 30.811 1.00 72.98 207 ILE A O 1
ATOM 1610 N N . SER A 1 98 ? 268.945 90.014 31.680 1.00 73.54 208 SER A N 1
ATOM 1611 C CA . SER A 1 98 ? 269.057 88.567 31.512 1.00 74.04 208 SER A CA 1
ATOM 1612 C C . SER A 1 98 ? 267.916 87.842 32.217 1.00 73.74 208 SER A C 1
ATOM 1613 O O . SER A 1 98 ? 267.181 87.068 31.594 1.00 73.82 208 SER A O 1
ATOM 1621 N N . ALA A 1 99 ? 267.754 88.077 33.519 1.00 74.24 209 ALA A N 1
ATOM 1622 C CA . ALA A 1 99 ? 266.612 87.561 34.268 1.00 73.89 209 ALA A CA 1
ATOM 1623 C C . ALA A 1 99 ? 265.864 88.747 34.862 1.00 73.21 209 ALA A C 1
ATOM 1624 O O . ALA A 1 99 ? 266.349 89.384 35.802 1.00 73.03 209 ALA A O 1
ATOM 1631 N N . VAL A 1 100 ? 264.684 89.048 34.311 1.00 71.99 210 VAL A N 1
ATOM 1632 C CA . VAL A 1 100 ? 263.849 90.128 34.833 1.00 71.34 210 VAL A CA 1
ATOM 1633 C C . VAL A 1 100 ? 262.769 89.639 35.787 1.00 71.01 210 VAL A C 1
ATOM 1634 O O . VAL A 1 100 ? 262.108 90.472 36.428 1.00 70.48 210 VAL A O 1
ATOM 1647 N N . GLY A 1 101 ? 262.571 88.328 35.914 1.00 71.29 211 GLY A N 1
ATOM 1648 C CA . GLY A 1 101 ? 261.557 87.813 36.814 1.00 71.00 211 GLY A CA 1
ATOM 1649 C C . GLY A 1 101 ? 261.835 88.057 38.277 1.00 70.80 211 GLY A C 1
ATOM 1650 O O . GLY A 1 101 ? 261.050 87.630 39.129 1.00 70.57 211 GLY A O 1
ATOM 1654 N N . GLY A 1 102 ? 262.936 88.733 38.584 1.00 72.90 212 GLY A N 1
ATOM 1655 C CA . GLY A 1 102 ? 263.318 89.052 39.939 1.00 72.73 212 GLY A CA 1
ATOM 1656 C C . GLY A 1 102 ? 262.838 90.416 40.386 1.00 72.14 212 GLY A C 1
ATOM 1657 O O . GLY A 1 102 ? 261.748 90.868 40.026 1.00 71.75 212 GLY A O 1
ATOM 1661 N N . SER A 1 103 ? 263.680 91.076 41.178 1.00 95.00 213 SER A N 1
ATOM 1662 C CA . SER A 1 103 ? 263.269 92.258 41.928 1.00 94.99 213 SER A CA 1
ATOM 1663 C C . SER A 1 103 ? 262.806 93.382 41.017 1.00 96.55 213 SER A C 1
ATOM 1664 O O . SER A 1 103 ? 261.760 94.000 41.252 1.00 97.00 213 SER A O 1
ATOM 1672 N N . ASN A 1 104 ? 263.576 93.665 39.977 1.00 97.43 214 ASN A N 1
ATOM 1673 C CA . ASN A 1 104 ? 263.417 94.877 39.197 1.00 98.87 214 ASN A CA 1
ATOM 1674 C C . ASN A 1 104 ? 262.383 94.732 38.113 1.00 100.28 214 ASN A C 1
ATOM 1675 O O . ASN A 1 104 ? 262.304 95.591 37.233 1.00 101.67 214 ASN A O 1
ATOM 1686 N N . TRP A 1 105 ? 261.640 93.631 38.108 1.00 100.02 215 TRP A N 1
ATOM 1687 C CA . TRP A 1 105 ? 260.552 93.518 37.156 1.00 101.41 215 TRP A CA 1
ATOM 1688 C C . TRP A 1 105 ? 259.632 94.731 37.218 1.00 102.29 215 TRP A C 1
ATOM 1689 O O . TRP A 1 105 ? 258.991 95.072 36.217 1.00 103.81 215 TRP A O 1
ATOM 1710 N N . HIS A 1 106 ? 259.555 95.398 38.376 1.00 101.41 216 HIS A N 1
ATOM 1711 C CA . HIS A 1 106 ? 258.743 96.608 38.482 1.00 102.21 216 HIS A CA 1
ATOM 1712 C C . HIS A 1 106 ? 259.108 97.608 37.392 1.00 103.74 216 HIS A C 1
ATOM 1713 O O . HIS A 1 106 ? 258.237 98.306 36.859 1.00 105.02 216 HIS A O 1
ATOM 1727 N N . LYS A 1 107 ? 260.395 97.692 37.047 1.00 103.67 217 LYS A N 1
ATOM 1728 C CA . LYS A 1 107 ? 260.814 98.479 35.893 1.00 105.22 217 LYS A CA 1
ATOM 1729 C C . LYS A 1 107 ? 260.361 97.816 34.599 1.00 106.47 217 LYS A C 1
ATOM 1730 O O . LYS A 1 107 ? 259.658 98.426 33.783 1.00 108.01 217 LYS A O 1
ATOM 1749 N N . PHE A 1 108 ? 260.726 96.545 34.410 1.00 105.87 218 PHE A N 1
ATOM 1750 C CA . PHE A 1 108 ? 260.439 95.878 33.144 1.00 107.11 218 PHE A CA 1
ATOM 1751 C C . PHE A 1 108 ? 258.940 95.789 32.898 1.00 107.98 218 PHE A C 1
ATOM 1752 O O . PHE A 1 108 ? 258.476 96.023 31.775 1.00 109.64 218 PHE A O 1
ATOM 1769 N N . LEU A 1 109 ? 258.164 95.475 33.938 1.00 106.94 219 LEU A N 1
ATOM 1770 C CA . LEU A 1 109 ? 256.713 95.552 33.819 1.00 107.77 219 LEU A CA 1
ATOM 1771 C C . LEU A 1 109 ? 256.306 96.888 33.218 1.00 109.29 219 LEU A C 1
ATOM 1772 O O . LEU A 1 109 ? 255.606 96.941 32.198 1.00 110.87 219 LEU A O 1
ATOM 1788 N N . GLY A 1 110 ? 256.766 97.983 33.827 1.00 108.91 220 GLY A N 1
ATOM 1789 C CA . GLY A 1 110 ? 256.487 99.295 33.272 1.00 110.36 220 GLY A CA 1
ATOM 1790 C C . GLY A 1 110 ? 256.806 99.361 31.794 1.00 112.05 220 GLY A C 1
ATOM 1791 O O . GLY A 1 110 ? 255.981 99.794 30.984 1.00 113.65 220 GLY A O 1
ATOM 1795 N N . MET A 1 111 ? 257.997 98.888 31.415 1.00 111.77 221 MET A N 1
ATOM 1796 C CA . MET A 1 111 ? 258.379 98.890 30.008 1.00 113.37 221 MET A CA 1
ATOM 1797 C C . MET A 1 111 ? 257.281 98.283 29.154 1.00 114.61 221 MET A C 1
ATOM 1798 O O . MET A 1 111 ? 256.841 98.880 28.165 1.00 116.41 221 MET A O 1
ATOM 1805 N N . LEU A 1 112 ? 256.831 97.082 29.523 1.00 113.72 222 LEU A N 1
ATOM 1806 C CA . LEU A 1 112 ? 255.800 96.415 28.741 1.00 114.90 222 LEU A CA 1
ATOM 1807 C C . LEU A 1 112 ? 254.627 97.353 28.509 1.00 116.23 222 LEU A C 1
ATOM 1808 O O . LEU A 1 112 ? 254.185 97.549 27.370 1.00 118.06 222 LEU A O 1
ATOM 1824 N N . HIS A 1 113 ? 254.133 97.975 29.580 1.00 115.37 223 HIS A N 1
ATOM 1825 C CA . HIS A 1 113 ? 253.026 98.909 29.431 1.00 116.56 223 HIS A CA 1
ATOM 1826 C C . HIS A 1 113 ? 253.363 99.984 28.414 1.00 118.27 223 HIS A C 1
ATOM 1827 O O . HIS A 1 113 ? 252.571 100.273 27.510 1.00 120.03 223 HIS A O 1
ATOM 1841 N N . TRP A 1 114 ? 254.535 100.603 28.563 1.00 117.85 224 TRP A N 1
ATOM 1842 C CA . TRP A 1 114 ? 254.933 101.644 27.627 1.00 119.49 224 TRP A CA 1
ATOM 1843 C C . TRP A 1 114 ? 254.792 101.160 26.194 1.00 121.24 224 TRP A C 1
ATOM 1844 O O . TRP A 1 114 ? 254.345 101.909 25.317 1.00 123.09 224 TRP A O 1
ATOM 1865 N N . MET A 1 115 ? 255.168 99.907 25.937 1.00 120.74 225 MET A N 1
ATOM 1866 C CA . MET A 1 115 ? 254.988 99.345 24.603 1.00 122.40 225 MET A CA 1
ATOM 1867 C C . MET A 1 115 ? 253.517 99.358 24.213 1.00 123.69 225 MET A C 1
ATOM 1868 O O . MET A 1 115 ? 253.135 99.928 23.184 1.00 125.67 225 MET A O 1
ATOM 1875 N N . VAL A 1 116 ? 252.671 98.750 25.046 1.00 122.64 226 VAL A N 1
ATOM 1876 C CA . VAL A 1 116 ? 251.244 98.668 24.744 1.00 123.79 226 VAL A CA 1
ATOM 1877 C C . VAL A 1 116 ? 250.701 100.041 24.380 1.00 125.27 226 VAL A C 1
ATOM 1878 O O . VAL A 1 116 ? 250.201 100.256 23.271 1.00 127.27 226 VAL A O 1
ATOM 1891 N N . ARG A 1 117 ? 250.756 100.980 25.328 1.00 124.35 227 ARG A N 1
ATOM 1892 C CA . ARG A 1 117 ? 250.306 102.338 25.043 1.00 125.68 227 ARG A CA 1
ATOM 1893 C C . ARG A 1 117 ? 250.905 102.836 23.737 1.00 127.54 227 ARG A C 1
ATOM 1894 O O . ARG A 1 117 ? 250.189 103.335 22.862 1.00 129.47 227 ARG A O 1
ATOM 1915 N N . THR A 1 118 ? 252.223 102.687 23.578 1.00 131.76 228 THR A N 1
ATOM 1916 C CA . THR A 1 118 ? 252.862 103.065 22.323 1.00 133.52 228 THR A CA 1
ATOM 1917 C C . THR A 1 118 ? 252.133 102.418 21.154 1.00 135.28 228 THR A C 1
ATOM 1918 O O . THR A 1 118 ? 251.664 103.098 20.233 1.00 137.31 228 THR A O 1
ATOM 1929 N N . ASN A 1 119 ? 251.994 101.094 21.206 1.00 129.82 229 ASN A N 1
ATOM 1930 C CA . ASN A 1 119 ? 251.219 100.378 20.199 1.00 131.41 229 ASN A CA 1
ATOM 1931 C C . ASN A 1 119 ? 249.850 101.024 20.010 1.00 132.79 229 ASN A C 1
ATOM 1932 O O . ASN A 1 119 ? 249.462 101.352 18.881 1.00 134.96 229 ASN A O 1
ATOM 1943 N N . ILE A 1 120 ? 249.121 101.252 21.115 1.00 134.46 230 ILE A N 1
ATOM 1944 C CA . ILE A 1 120 ? 247.796 101.869 21.018 1.00 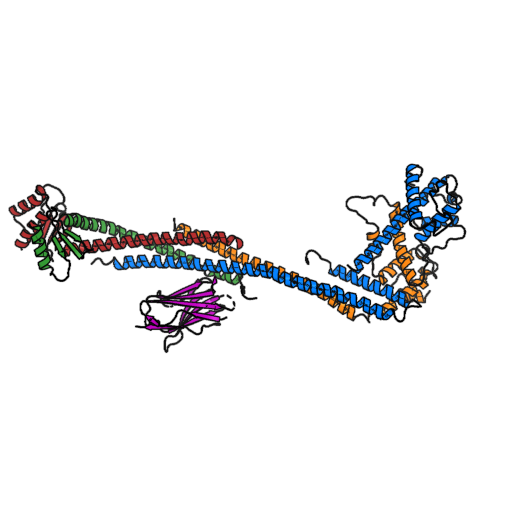135.67 230 ILE A CA 1
ATOM 1945 C C . ILE A 1 120 ? 247.865 103.072 20.099 1.00 137.67 230 ILE A C 1
ATOM 1946 O O . ILE A 1 120 ? 247.056 103.233 19.179 1.00 139.68 230 ILE A O 1
ATOM 1962 N N . LYS A 1 121 ? 248.849 103.932 20.338 1.00 134.63 231 LYS A N 1
ATOM 1963 C CA . LYS A 1 121 ? 248.919 105.181 19.604 1.00 136.44 231 LYS A CA 1
ATOM 1964 C C . LYS A 1 121 ? 249.411 104.943 18.182 1.00 138.31 231 LYS A C 1
ATOM 1965 O O . LYS A 1 121 ? 248.902 105.553 17.235 1.00 140.48 231 LYS A O 1
ATOM 1984 N N . LEU A 1 122 ? 250.357 104.016 18.003 1.00 141.08 232 LEU A N 1
ATOM 1985 C CA . LEU A 1 122 ? 250.848 103.716 16.660 1.00 142.84 232 LEU A CA 1
ATOM 1986 C C . LEU A 1 122 ? 249.697 103.326 15.740 1.00 144.77 232 LEU A C 1
ATOM 1987 O O . LEU A 1 122 ? 249.440 103.992 14.730 1.00 146.99 232 LEU A O 1
ATOM 2003 N N . ASP A 1 123 ? 248.996 102.236 16.075 1.00 140.25 233 ASP A N 1
ATOM 2004 C CA . ASP A 1 123 ? 247.850 101.806 15.281 1.00 142.04 233 ASP A CA 1
ATOM 2005 C C . ASP A 1 123 ? 246.867 102.946 15.061 1.00 143.58 233 ASP A C 1
ATOM 2006 O O . ASP A 1 123 ? 246.146 102.963 14.057 1.00 145.76 233 ASP A O 1
ATOM 2015 N N . MET A 1 124 ? 246.819 103.902 15.989 1.00 142.54 234 MET A N 1
ATOM 2016 C CA . MET A 1 124 ? 246.024 105.106 15.777 1.00 144.01 234 MET A CA 1
ATOM 2017 C C . MET A 1 124 ? 246.708 106.006 14.759 1.00 145.84 234 MET A C 1
ATOM 2018 O O . MET A 1 124 ? 246.168 106.272 13.677 1.00 148.17 234 MET A O 1
ATOM 2025 N N . CYS A 1 125 ? 247.924 106.451 15.081 1.00 146.59 235 CYS A N 1
ATOM 2026 C CA . CYS A 1 125 ? 248.693 107.319 14.195 1.00 148.21 235 CYS A CA 1
ATOM 2027 C C . CYS A 1 125 ? 248.658 106.836 12.752 1.00 150.45 235 CYS A C 1
ATOM 2028 O O . CYS A 1 125 ? 248.442 107.625 11.827 1.00 152.68 235 CYS A O 1
ATOM 2035 N N . LEU A 1 126 ? 248.865 105.536 12.540 1.00 149.54 236 LEU A N 1
ATOM 2036 C CA . LEU A 1 126 ? 248.852 105.007 11.181 1.00 151.65 236 LEU A CA 1
ATOM 2037 C C . LEU A 1 126 ? 247.437 104.972 10.617 1.00 153.47 236 LEU A C 1
ATOM 2038 O O . LEU A 1 126 ? 247.199 105.416 9.488 1.00 155.93 236 LEU A O 1
ATOM 2054 N N . ASN A 1 127 ? 246.480 104.454 11.390 1.00 151.03 237 ASN A N 1
ATOM 2055 C CA . ASN A 1 127 ? 245.124 104.308 10.869 1.00 152.74 237 ASN A CA 1
ATOM 2056 C C . ASN A 1 127 ? 244.570 105.653 10.415 1.00 154.64 237 ASN A C 1
ATOM 2057 O O . ASN A 1 127 ? 244.064 105.782 9.295 1.00 157.10 237 ASN A O 1
ATOM 2067 N N . LYS A 1 128 ? 244.677 106.675 11.268 1.00 153.58 238 LYS A N 1
ATOM 2068 C CA . LYS A 1 128 ? 244.227 108.010 10.886 1.00 155.31 238 LYS A CA 1
ATOM 2069 C C . LYS A 1 128 ? 244.823 108.432 9.549 1.00 157.66 238 LYS A C 1
ATOM 2070 O O . LYS A 1 128 ? 244.150 109.079 8.737 1.00 159.97 238 LYS A O 1
ATOM 2089 N N . VAL A 1 129 ? 246.089 108.085 9.305 1.00 157.15 239 VAL A N 1
ATOM 2090 C CA . VAL A 1 129 ? 246.704 108.373 8.011 1.00 159.39 239 VAL A CA 1
ATOM 2091 C C . VAL A 1 129 ? 245.984 107.605 6.909 1.00 161.44 239 VAL A C 1
ATOM 2092 O O . VAL A 1 129 ? 245.521 108.190 5.922 1.00 163.98 239 VAL A O 1
ATOM 2105 N N . ASP A 1 130 ? 245.864 106.284 7.074 1.00 160.43 240 ASP A N 1
ATOM 2106 C CA . ASP A 1 130 ? 245.103 105.470 6.131 1.00 162.26 240 ASP A CA 1
ATOM 2107 C C . ASP A 1 130 ? 243.764 106.130 5.825 1.00 164.10 240 ASP A C 1
ATOM 2108 O O . ASP A 1 130 ? 243.491 106.527 4.685 1.00 166.74 240 ASP A O 1
ATOM 2117 N N . ARG A 1 131 ? 242.927 106.281 6.854 1.00 166.54 241 ARG A N 1
ATOM 2118 C CA . ARG A 1 131 ? 241.658 106.981 6.697 1.00 168.07 241 ARG A CA 1
ATOM 2119 C C . ARG A 1 131 ? 241.845 108.294 5.946 1.00 170.14 241 ARG A C 1
ATOM 2120 O O . ARG A 1 131 ? 241.170 108.551 4.942 1.00 172.72 241 ARG A O 1
ATOM 2141 N N . SER A 1 132 ? 242.790 109.125 6.400 1.00 181.07 242 SER A N 1
ATOM 2142 C CA . SER A 1 132 ? 243.012 110.418 5.758 1.00 182.96 242 SER A CA 1
ATOM 2143 C C . SER A 1 132 ? 243.199 110.253 4.257 1.00 185.72 242 SER A C 1
ATOM 2144 O O . SER A 1 132 ? 242.577 110.963 3.458 1.00 188.16 242 SER A O 1
ATOM 2152 N N . LEU A 1 133 ? 244.042 109.301 3.851 1.00 179.12 243 LEU A N 1
ATOM 2153 C CA . LEU A 1 133 ? 244.270 109.086 2.427 1.00 181.72 243 LEU A CA 1
ATOM 2154 C C . LEU A 1 133 ? 242.960 108.782 1.712 1.00 183.85 243 LEU A C 1
ATOM 2155 O O . LEU A 1 133 ? 242.649 109.385 0.677 1.00 186.57 243 LEU A O 1
ATOM 2171 N N . ILE A 1 134 ? 242.165 107.860 2.265 1.00 173.26 244 ILE A N 1
ATOM 2172 C CA . ILE A 1 134 ? 240.862 107.555 1.680 1.00 175.20 244 ILE A CA 1
ATOM 2173 C C . ILE A 1 134 ? 240.080 108.838 1.448 1.00 176.94 244 ILE A C 1
ATOM 2174 O O . ILE A 1 134 ? 239.438 109.016 0.406 1.00 179.68 244 ILE A O 1
ATOM 2190 N N . ASN A 1 135 ? 240.129 109.759 2.413 1.00 176.82 245 ASN A N 1
ATOM 2191 C CA . ASN A 1 135 ? 239.347 110.984 2.300 1.00 178.31 245 ASN A CA 1
ATOM 2192 C C . ASN A 1 135 ? 239.853 111.859 1.161 1.00 180.86 245 ASN A C 1
ATOM 2193 O O . ASN A 1 135 ? 239.057 112.497 0.461 1.00 183.26 245 ASN A O 1
ATOM 2204 N N . GLN A 1 136 ? 241.171 111.898 0.954 1.00 179.05 246 GLN A N 1
ATOM 2205 C CA . GLN A 1 136 ? 241.723 112.755 -0.087 1.00 181.44 246 GLN A CA 1
ATOM 2206 C C . GLN A 1 136 ? 241.487 112.181 -1.477 1.00 184.19 246 GLN A C 1
ATOM 2207 O O . GLN A 1 136 ? 241.467 112.932 -2.460 1.00 186.82 246 GLN A O 1
ATOM 2221 N N . ASN A 1 137 ? 241.294 110.864 -1.580 1.00 183.71 247 ASN A N 1
ATOM 2222 C CA . ASN A 1 137 ? 241.147 110.236 -2.889 1.00 186.26 247 ASN A CA 1
ATOM 2223 C C . ASN A 1 137 ? 239.771 110.489 -3.491 1.00 188.71 247 ASN A C 1
ATOM 2224 O O . ASN A 1 137 ? 239.638 110.508 -4.719 1.00 191.55 247 ASN A O 1
ATOM 2235 N N . THR A 1 138 ? 238.737 110.641 -2.662 1.00 187.72 248 THR A N 1
ATOM 2236 C CA . THR A 1 138 ? 237.424 111.069 -3.129 1.00 189.96 248 THR A CA 1
ATOM 2237 C C . THR A 1 138 ? 237.169 112.556 -2.913 1.00 190.54 248 THR A C 1
ATOM 2238 O O . THR A 1 138 ? 236.115 113.054 -3.321 1.00 192.51 248 THR A O 1
ATOM 2249 N N . GLN A 1 139 ? 238.101 113.266 -2.287 1.00 188.93 249 GLN A N 1
ATOM 2250 C CA . GLN A 1 139 ? 237.977 114.694 -2.008 1.00 189.31 249 GLN A CA 1
ATOM 2251 C C . GLN A 1 139 ? 237.430 115.494 -3.188 1.00 192.81 249 GLN A C 1
ATOM 2252 O O . GLN A 1 139 ? 236.426 116.196 -3.064 1.00 193.69 249 GLN A O 1
ATOM 2266 N N . THR A 1 150 ? 228.813 127.489 -1.959 1.00 204.35 260 THR A N 1
ATOM 2267 C CA . THR A 1 150 ? 228.854 128.568 -2.940 1.00 207.38 260 THR A CA 1
ATOM 2268 C C . THR A 1 150 ? 230.302 128.833 -3.356 1.00 207.61 260 THR A C 1
ATOM 2269 O O . THR A 1 150 ? 231.221 128.709 -2.546 1.00 205.09 260 THR A O 1
ATOM 2279 N N . LEU A 1 151 ? 230.487 129.207 -4.625 1.00 210.72 261 LEU A N 1
ATOM 2280 C CA . LEU A 1 151 ? 231.819 129.250 -5.224 1.00 211.32 261 LEU A CA 1
ATOM 2281 C C . LEU A 1 151 ? 232.812 130.020 -4.359 1.00 209.37 261 LEU A C 1
ATOM 2282 O O . LEU A 1 151 ? 233.917 129.540 -4.086 1.00 207.68 261 LEU A O 1
ATOM 2298 N N . ASP A 1 152 ? 232.440 131.228 -3.930 1.00 210.81 262 ASP A N 1
ATOM 2299 C CA . ASP A 1 152 ? 233.347 132.039 -3.122 1.00 209.17 262 ASP A CA 1
ATOM 2300 C C . ASP A 1 152 ? 233.710 131.332 -1.822 1.00 205.41 262 ASP A C 1
ATOM 2301 O O . ASP A 1 152 ? 234.882 131.292 -1.428 1.00 203.86 262 ASP A O 1
ATOM 2310 N N . GLU A 1 153 ? 232.713 130.766 -1.139 1.00 202.77 263 GLU A N 1
ATOM 2311 C CA . GLU A 1 153 ? 232.950 130.176 0.174 1.00 199.23 263 GLU A CA 1
ATOM 2312 C C . GLU A 1 153 ? 233.921 129.009 0.088 1.00 197.88 263 GLU A C 1
ATOM 2313 O O . GLU A 1 153 ? 234.887 128.933 0.856 1.00 195.62 263 GLU A O 1
ATOM 2325 N N . GLN A 1 154 ? 233.690 128.090 -0.843 1.00 199.30 264 GLN A N 1
ATOM 2326 C CA . GLN A 1 154 ? 234.583 126.949 -1.000 1.00 198.19 264 GLN A CA 1
ATOM 2327 C C . GLN A 1 154 ? 235.638 127.362 -2.017 1.00 200.18 264 GLN A C 1
ATOM 2328 O O . GLN A 1 154 ? 235.363 127.466 -3.215 1.00 203.11 264 GLN A O 1
ATOM 2342 N N . ASP A 1 155 ? 236.849 127.601 -1.528 1.00 198.63 265 ASP A N 1
ATOM 2343 C CA . ASP A 1 155 ? 237.999 127.916 -2.354 1.00 200.11 265 ASP A CA 1
ATOM 2344 C C . ASP A 1 155 ? 238.904 126.695 -2.421 1.00 198.72 265 ASP A C 1
ATOM 2345 O O . ASP A 1 155 ? 238.623 125.650 -1.827 1.00 196.67 265 ASP A O 1
ATOM 2354 N N . GLN A 1 156 ? 239.999 126.818 -3.171 1.00 199.93 266 GLN A N 1
ATOM 2355 C CA . GLN A 1 156 ? 241.033 125.794 -3.141 1.00 198.43 266 GLN A CA 1
ATOM 2356 C C . GLN A 1 156 ? 240.556 124.466 -3.724 1.00 198.83 266 GLN A C 1
ATOM 2357 O O . GLN A 1 156 ? 241.342 123.517 -3.803 1.00 197.78 266 GLN A O 1
ATOM 2371 N N . ARG A 1 157 ? 239.282 124.366 -4.127 1.00 83.62 267 ARG A N 1
ATOM 2372 C CA . ARG A 1 157 ? 238.768 123.087 -4.613 1.00 85.50 267 ARG A CA 1
ATOM 2373 C C . ARG A 1 157 ? 239.643 122.525 -5.722 1.00 86.90 267 ARG A C 1
ATOM 2374 O O . ARG A 1 157 ? 239.926 121.324 -5.747 1.00 89.00 267 ARG A O 1
ATOM 2395 N N . GLN A 1 158 ? 240.079 123.376 -6.653 1.00 70.32 268 GLN A N 1
ATOM 2396 C CA . GLN A 1 158 ? 240.974 122.912 -7.708 1.00 71.63 268 GLN A CA 1
ATOM 2397 C C . GLN A 1 158 ? 242.223 122.269 -7.118 1.00 73.16 268 GLN A C 1
ATOM 2398 O O . GLN A 1 158 ? 242.724 121.271 -7.649 1.00 75.04 268 GLN A O 1
ATOM 2412 N N . GLU A 1 159 ? 242.745 122.830 -6.024 1.00 84.78 269 GLU A N 1
ATOM 2413 C CA . GLU A 1 159 ? 243.866 122.193 -5.340 1.00 86.25 269 GLU A CA 1
ATOM 2414 C C . GLU A 1 159 ? 243.481 120.809 -4.841 1.00 88.26 269 GLU A C 1
ATOM 2415 O O . GLU A 1 159 ? 244.305 119.889 -4.844 1.00 90.05 269 GLU A O 1
ATOM 2427 N N . ARG A 1 160 ? 242.231 120.642 -4.402 1.00 90.36 270 ARG A N 1
ATOM 2428 C CA . ARG A 1 160 ? 241.789 119.339 -3.922 1.00 92.26 270 ARG A CA 1
ATOM 2429 C C . ARG A 1 160 ? 241.612 118.348 -5.064 1.00 93.80 270 ARG A C 1
ATOM 2430 O O . ARG A 1 160 ? 241.816 117.149 -4.870 1.00 95.78 270 ARG A O 1
ATOM 2449 N N . TYR A 1 161 ? 241.217 118.818 -6.249 1.00 78.89 271 TYR A N 1
ATOM 2450 C CA . TYR A 1 161 ? 241.101 117.926 -7.397 1.00 80.38 271 TYR A CA 1
ATOM 2451 C C . TYR A 1 161 ? 242.467 117.557 -7.958 1.00 81.56 271 TYR A C 1
ATOM 2452 O O . TYR A 1 161 ? 242.644 116.451 -8.480 1.00 80.90 271 TYR A O 1
ATOM 2470 N N . GLU A 1 162 ? 243.437 118.468 -7.872 1.00 73.37 272 GLU A N 1
ATOM 2471 C CA . GLU A 1 162 ? 244.787 118.157 -8.325 1.00 74.43 272 GLU A CA 1
ATOM 2472 C C . GLU A 1 162 ? 245.500 117.252 -7.329 1.00 75.96 272 GLU A C 1
ATOM 2473 O O . GLU A 1 162 ? 246.266 116.366 -7.725 1.00 77.63 272 GLU A O 1
ATOM 2485 N N . LEU A 1 163 ? 245.256 117.456 -6.033 1.00 75.23 273 LEU A N 1
ATOM 2486 C CA . LEU A 1 163 ? 245.709 116.492 -5.037 1.00 76.82 273 LEU A CA 1
ATOM 2487 C C . LEU A 1 163 ? 245.054 115.144 -5.277 1.00 78.67 273 LEU A C 1
ATOM 2488 O O . LEU A 1 163 ? 245.727 114.105 -5.294 1.00 80.47 273 LEU A O 1
ATOM 2504 N N . MET A 1 164 ? 243.736 115.145 -5.478 1.00 94.12 274 MET A N 1
ATOM 2505 C CA . MET A 1 164 ? 243.035 113.930 -5.851 1.00 95.80 274 MET A CA 1
ATOM 2506 C C . MET A 1 164 ? 243.849 113.267 -6.947 1.00 97.16 274 MET A C 1
ATOM 2507 O O . MET A 1 164 ? 244.542 112.293 -6.679 1.00 98.84 274 MET A O 1
ATOM 2521 N N . VAL A 1 165 ? 243.880 113.860 -8.140 1.00 83.80 275 VAL A N 1
ATOM 2522 C CA . VAL A 1 165 ? 244.491 113.198 -9.291 1.00 85.16 275 VAL A CA 1
ATOM 2523 C C . VAL A 1 165 ? 245.934 112.798 -9.019 1.00 86.16 275 VAL A C 1
ATOM 2524 O O . VAL A 1 165 ? 246.431 111.828 -9.602 1.00 87.83 275 VAL A O 1
ATOM 2537 N N . GLU A 1 166 ? 246.639 113.520 -8.149 1.00 81.94 276 GLU A N 1
ATOM 2538 C CA . GLU A 1 166 ? 247.973 113.067 -7.770 1.00 82.96 276 GLU A CA 1
ATOM 2539 C C . GLU A 1 166 ? 247.891 111.722 -7.055 1.00 84.85 276 GLU A C 1
ATOM 2540 O O . GLU A 1 166 ? 248.628 110.782 -7.380 1.00 86.45 276 GLU A O 1
ATOM 2552 N N . LYS A 1 167 ? 246.963 111.602 -6.101 1.00 96.57 277 LYS A N 1
ATOM 2553 C CA . LYS A 1 167 ? 246.803 110.377 -5.325 1.00 98.31 277 LYS A CA 1
ATOM 2554 C C . LYS A 1 167 ? 245.984 109.309 -6.048 1.00 99.73 277 LYS A C 1
ATOM 2555 O O . LYS A 1 167 ? 246.033 108.141 -5.653 1.00 101.45 277 LYS A O 1
ATOM 2574 N N . LEU A 1 168 ? 245.213 109.692 -7.069 1.00 89.18 278 LEU A N 1
ATOM 2575 C CA . LEU A 1 168 ? 244.479 108.764 -7.921 1.00 90.48 278 LEU A CA 1
ATOM 2576 C C . LEU A 1 168 ? 245.407 108.146 -8.949 1.00 91.74 278 LEU A C 1
ATOM 2577 O O . LEU A 1 168 ? 245.308 106.952 -9.248 1.00 93.52 278 LEU A O 1
ATOM 2592 N N . LEU A 1 169 ? 246.289 108.963 -9.524 1.00 88.72 279 LEU A N 1
ATOM 2593 C CA . LEU A 1 169 ? 247.378 108.428 -10.325 1.00 89.88 279 LEU A CA 1
ATOM 2594 C C . LEU A 1 169 ? 248.296 107.570 -9.468 1.00 91.19 279 LEU A C 1
ATOM 2595 O O . LEU A 1 169 ? 248.797 106.541 -9.927 1.00 92.83 279 LEU A O 1
ATOM 2611 N N . ILE A 1 170 ? 248.515 107.965 -8.210 1.00 90.51 280 ILE A N 1
ATOM 2612 C CA . ILE A 1 170 ? 249.311 107.140 -7.301 1.00 91.77 280 ILE A CA 1
ATOM 2613 C C . ILE A 1 170 ? 248.638 105.789 -7.088 1.00 93.55 280 ILE A C 1
ATOM 2614 O O . ILE A 1 170 ? 249.241 104.734 -7.304 1.00 95.17 280 ILE A O 1
ATOM 2630 N N . ASP A 1 171 ? 247.379 105.805 -6.645 1.00 99.94 281 ASP A N 1
ATOM 2631 C CA . ASP A 1 171 ? 246.638 104.562 -6.454 1.00 101.60 281 ASP A CA 1
ATOM 2632 C C . ASP A 1 171 ? 246.689 103.704 -7.712 1.00 102.95 281 ASP A C 1
ATOM 2633 O O . ASP A 1 171 ? 247.009 102.510 -7.659 1.00 104.72 281 ASP A O 1
ATOM 2642 N N . TYR A 1 172 ? 246.372 104.309 -8.858 1.00 95.48 282 TYR A N 1
ATOM 2643 C CA . TYR A 1 172 ? 246.436 103.599 -10.128 1.00 96.68 282 TYR A CA 1
ATOM 2644 C C . TYR A 1 172 ? 247.790 102.928 -10.316 1.00 97.87 282 TYR A C 1
ATOM 2645 O O . TYR A 1 172 ? 247.871 101.737 -10.632 1.00 99.62 282 TYR A O 1
ATOM 2663 N N . PHE A 1 173 ? 248.869 103.692 -10.137 1.00 96.92 283 PHE A N 1
ATOM 2664 C CA . PHE A 1 173 ? 250.212 103.149 -10.304 1.00 97.89 283 PHE A CA 1
ATOM 2665 C C . PHE A 1 173 ? 250.437 101.958 -9.383 1.00 99.44 283 PHE A C 1
ATOM 2666 O O . PHE A 1 173 ? 250.870 100.888 -9.825 1.00 101.01 283 PHE A O 1
ATOM 2683 N N . THR A 1 174 ? 250.149 102.127 -8.093 1.00 100.38 284 THR A N 1
ATOM 2684 C CA . THR A 1 174 ? 250.463 101.090 -7.116 1.00 101.76 284 THR A CA 1
ATOM 2685 C C . THR A 1 174 ? 249.692 99.808 -7.402 1.00 103.49 284 THR A C 1
ATOM 2686 O O . THR A 1 174 ? 250.255 98.709 -7.352 1.00 105.03 284 THR A O 1
ATOM 2697 N N . GLU A 1 175 ? 248.395 99.924 -7.699 1.00 101.88 285 GLU A N 1
ATOM 2698 C CA . GLU A 1 175 ? 247.598 98.730 -7.977 1.00 103.52 285 GLU A CA 1
ATOM 2699 C C . GLU A 1 175 ? 248.021 98.082 -9.291 1.00 104.60 285 GLU A C 1
ATOM 2700 O O . GLU A 1 175 ? 248.327 96.880 -9.338 1.00 106.30 285 GLU A O 1
ATOM 2712 N N . SER A 1 176 ? 248.052 98.867 -10.372 1.00 103.64 286 SER A N 1
ATOM 2713 C CA . SER A 1 176 ? 248.478 98.343 -11.665 1.00 104.60 286 SER A CA 1
ATOM 2714 C C . SER A 1 176 ? 249.821 97.639 -11.549 1.00 105.63 286 SER A C 1
ATOM 2715 O O . SER A 1 176 ? 250.078 96.651 -12.247 1.00 107.10 286 SER A O 1
ATOM 2723 N N . TYR A 1 177 ? 250.691 98.134 -10.666 1.00 104.87 287 TYR A N 1
ATOM 2724 C CA . TYR A 1 177 ? 251.971 97.472 -10.443 1.00 105.78 287 TYR A CA 1
ATOM 2725 C C . TYR A 1 177 ? 251.794 96.180 -9.667 1.00 107.40 287 TYR A C 1
ATOM 2726 O O . TYR A 1 177 ? 252.389 95.156 -10.015 1.00 108.81 287 TYR A O 1
ATOM 2744 N N . LYS A 1 178 ? 250.999 96.213 -8.597 1.00 107.47 288 LYS A N 1
ATOM 2745 C CA . LYS A 1 178 ? 250.705 94.988 -7.865 1.00 109.04 288 LYS A CA 1
ATOM 2746 C C . LYS A 1 178 ? 250.345 93.877 -8.838 1.00 110.63 288 LYS A C 1
ATOM 2747 O O . LYS A 1 178 ? 250.852 92.756 -8.735 1.00 112.11 288 LYS A O 1
ATOM 2766 N N . SER A 1 179 ? 249.495 94.190 -9.817 1.00 110.08 289 SER A N 1
ATOM 2767 C CA . SER A 1 179 ? 249.286 93.270 -10.931 1.00 111.47 289 SER A CA 1
ATOM 2768 C C . SER A 1 179 ? 250.607 92.961 -11.631 1.00 111.96 289 SER A C 1
ATOM 2769 O O . SER A 1 179 ? 251.070 91.815 -11.635 1.00 113.47 289 SER A O 1
ATOM 2777 N N . PHE A 1 180 ? 251.239 93.987 -12.209 1.00 110.68 290 PHE A N 1
ATOM 2778 C CA . PHE A 1 180 ? 252.379 93.788 -13.105 1.00 111.08 290 PHE A CA 1
ATOM 2779 C C . PHE A 1 180 ? 253.400 92.810 -12.532 1.00 112.22 290 PHE A C 1
ATOM 2780 O O . PHE A 1 180 ? 253.966 91.991 -13.269 1.00 113.37 290 PHE A O 1
ATOM 2797 N N . LEU A 1 181 ? 253.664 92.882 -11.229 1.00 111.91 291 LEU A N 1
ATOM 2798 C CA . LEU A 1 181 ? 254.516 91.900 -10.571 1.00 113.03 291 LEU A CA 1
ATOM 2799 C C . LEU A 1 181 ? 253.777 90.635 -10.160 1.00 114.63 291 LEU A C 1
ATOM 2800 O O . LEU A 1 181 ? 254.425 89.614 -9.908 1.00 115.84 291 LEU A O 1
ATOM 2816 N N . LYS A 1 182 ? 252.448 90.671 -10.084 1.00 114.67 292 LYS A N 1
ATOM 2817 C CA . LYS A 1 182 ? 251.701 89.512 -9.623 1.00 116.18 292 LYS A CA 1
ATOM 2818 C C . LYS A 1 182 ? 251.725 88.408 -10.678 1.00 117.75 292 LYS A C 1
ATOM 2819 O O . LYS A 1 182 ? 251.969 88.644 -11.865 1.00 117.59 292 LYS A O 1
ATOM 2838 N N . LEU A 1 183 ? 251.466 87.182 -10.225 1.00 119.31 293 LEU A N 1
ATOM 2839 C CA . LEU A 1 183 ? 251.616 85.988 -11.049 1.00 120.95 293 LEU A CA 1
ATOM 2840 C C . LEU A 1 183 ? 250.286 85.531 -11.642 1.00 121.82 293 LEU A C 1
ATOM 2841 O O . LEU A 1 183 ? 250.108 85.544 -12.863 1.00 122.01 293 LEU A O 1
ATOM 2857 N N . GLU A 1 184 ? 249.334 85.154 -10.787 1.00 122.34 294 GLU A N 1
ATOM 2858 C CA . GLU A 1 184 ? 248.139 84.461 -11.258 1.00 123.50 294 GLU A CA 1
ATOM 2859 C C . GLU A 1 184 ? 247.241 85.373 -12.093 1.00 122.51 294 GLU A C 1
ATOM 2860 O O . GLU A 1 184 ? 246.659 84.927 -13.091 1.00 123.35 294 GLU A O 1
ATOM 2872 N N . ASP A 1 185 ? 247.095 86.641 -11.699 1.00 120.74 295 ASP A N 1
ATOM 2873 C CA . ASP A 1 185 ? 245.953 87.429 -12.147 1.00 119.83 295 ASP A CA 1
ATOM 2874 C C . ASP A 1 185 ? 246.129 88.233 -13.437 1.00 118.91 295 ASP A C 1
ATOM 2875 O O . ASP A 1 185 ? 245.122 88.549 -14.069 1.00 118.65 295 ASP A O 1
ATOM 2884 N N . ASN A 1 186 ? 247.348 88.502 -13.908 1.00 118.53 296 ASN A N 1
ATOM 2885 C CA . ASN A 1 186 ? 247.585 89.697 -14.728 1.00 117.04 296 ASN A CA 1
ATOM 2886 C C . ASN A 1 186 ? 246.864 89.737 -16.074 1.00 117.30 296 ASN A C 1
ATOM 2887 O O . ASN A 1 186 ? 246.936 90.754 -16.775 1.00 116.06 296 ASN A O 1
ATOM 2898 N N . TYR A 1 187 ? 246.164 88.665 -16.454 1.00 118.90 297 TYR A N 1
ATOM 2899 C CA . TYR A 1 187 ? 245.690 88.560 -17.831 1.00 119.40 297 TYR A CA 1
ATOM 2900 C C . TYR A 1 187 ? 244.407 89.348 -18.071 1.00 118.43 297 TYR A C 1
ATOM 2901 O O . TYR A 1 187 ? 244.446 90.448 -18.634 1.00 117.03 297 TYR A O 1
ATOM 2919 N N . GLU A 1 188 ? 243.265 88.804 -17.640 1.00 119.14 298 GLU A N 1
ATOM 2920 C CA . GLU A 1 188 ? 242.004 89.506 -17.840 1.00 118.24 298 GLU A CA 1
ATOM 2921 C C . GLU A 1 188 ? 241.893 90.763 -16.950 1.00 116.21 298 GLU A C 1
ATOM 2922 O O . GLU A 1 188 ? 241.606 91.831 -17.480 1.00 114.78 298 GLU A O 1
ATOM 2934 N N . PRO A 1 189 ? 242.132 90.659 -15.640 1.00 116.07 299 PRO A N 1
ATOM 2935 C CA . PRO A 1 189 ? 241.794 91.803 -14.756 1.00 114.22 299 PRO A CA 1
ATOM 2936 C C . PRO A 1 189 ? 242.594 93.073 -15.010 1.00 112.43 299 PRO A C 1
ATOM 2937 O O . PRO A 1 189 ? 242.234 94.111 -14.447 1.00 110.80 299 PRO A O 1
ATOM 2948 N N . SER A 1 190 ? 243.672 93.040 -15.796 1.00 115.18 300 SER A N 1
ATOM 2949 C CA . SER A 1 190 ? 244.535 94.218 -15.924 1.00 113.55 300 SER A CA 1
ATOM 2950 C C . SER A 1 190 ? 243.894 95.305 -16.789 1.00 112.18 300 SER A C 1
ATOM 2951 O O . SER A 1 190 ? 243.509 96.365 -16.285 1.00 110.51 300 SER A O 1
ATOM 2959 N N . MET A 1 191 ? 243.771 95.058 -18.096 1.00 110.35 301 MET A N 1
ATOM 2960 C CA . MET A 1 191 ? 243.354 96.116 -19.015 1.00 109.07 301 MET A CA 1
ATOM 2961 C C . MET A 1 191 ? 241.984 96.674 -18.638 1.00 108.05 301 MET A C 1
ATOM 2962 O O . MET A 1 191 ? 241.805 97.894 -18.542 1.00 106.23 301 MET A O 1
ATOM 2976 N N . GLN A 1 192 ? 241.002 95.795 -18.424 1.00 109.21 302 GLN A N 1
ATOM 2977 C CA . GLN A 1 192 ? 239.671 96.246 -18.022 1.00 108.32 302 GLN A CA 1
ATOM 2978 C C . GLN A 1 192 ? 239.749 97.168 -16.807 1.00 106.63 302 GLN A C 1
ATOM 2979 O O . GLN A 1 192 ? 239.146 98.250 -16.787 1.00 104.93 302 GLN A O 1
ATOM 2993 N N . GLU A 1 193 ? 240.508 96.753 -15.790 1.00 107.08 303 GLU A N 1
ATOM 2994 C CA . GLU A 1 193 ? 240.671 97.544 -14.573 1.00 105.64 303 GLU A CA 1
ATOM 2995 C C . GLU A 1 193 ? 241.002 98.995 -14.899 1.00 103.58 303 GLU A C 1
ATOM 2996 O O . GLU A 1 193 ? 240.374 99.925 -14.375 1.00 101.99 303 GLU A O 1
ATOM 3008 N N . LEU A 1 194 ? 241.990 99.206 -15.771 1.00 103.58 304 LEU A N 1
ATOM 3009 C CA . LEU A 1 194 ? 242.349 100.557 -16.183 1.00 101.73 304 LEU A CA 1
ATOM 3010 C C . LEU A 1 194 ? 241.123 101.321 -16.666 1.00 100.55 304 LEU A C 1
ATOM 3011 O O . LEU A 1 194 ? 240.732 102.329 -16.073 1.00 98.82 304 LEU A O 1
ATOM 3027 N N . LYS A 1 195 ? 240.509 100.854 -17.756 1.00 103.46 305 LYS A N 1
ATOM 3028 C CA . LYS A 1 195 ? 239.354 101.549 -18.315 1.00 102.40 305 LYS A CA 1
ATOM 3029 C C . LYS A 1 195 ? 238.346 101.901 -17.232 1.00 101.38 305 LYS A C 1
ATOM 3030 O O . LYS A 1 195 ? 237.838 103.029 -17.182 1.00 99.54 305 LYS A O 1
ATOM 3049 N N . LEU A 1 196 ? 238.060 100.952 -16.341 1.00 102.14 306 LEU A N 1
ATOM 3050 C CA . LEU A 1 196 ? 237.086 101.203 -15.285 1.00 101.33 306 LEU A CA 1
ATOM 3051 C C . LEU A 1 196 ? 237.516 102.361 -14.395 1.00 99.39 306 LEU A C 1
ATOM 3052 O O . LEU A 1 196 ? 236.741 103.293 -14.153 1.00 97.72 306 LEU A O 1
ATOM 3068 N N . GLY A 1 197 ? 238.747 102.315 -13.886 1.00 97.98 307 GLY A N 1
ATOM 3069 C CA . GLY A 1 197 ? 239.243 103.428 -13.094 1.00 96.19 307 GLY A CA 1
ATOM 3070 C C . GLY A 1 197 ? 239.213 104.742 -13.850 1.00 94.31 307 GLY A C 1
ATOM 3071 O O . GLY A 1 197 ? 239.014 105.804 -13.256 1.00 92.49 307 GLY A O 1
ATOM 3075 N N . PHE A 1 198 ? 239.397 104.684 -15.169 1.00 94.76 308 PHE A N 1
ATOM 3076 C CA . PHE A 1 198 ? 239.429 105.885 -15.994 1.00 93.14 308 PHE A CA 1
ATOM 3077 C C . PHE A 1 198 ? 238.044 106.509 -16.126 1.00 91.89 308 PHE A C 1
ATOM 3078 O O . PHE A 1 198 ? 237.912 107.738 -16.153 1.00 89.96 308 PHE A O 1
ATOM 3095 N N . GLU A 1 199 ? 236.998 105.681 -16.206 1.00 92.96 309 GLU A N 1
ATOM 3096 C CA . GLU A 1 199 ? 235.646 106.212 -16.369 1.00 91.84 309 GLU A CA 1
ATOM 3097 C C . GLU A 1 199 ? 235.223 107.057 -15.167 1.00 90.05 309 GLU A C 1
ATOM 3098 O O . GLU A 1 199 ? 234.622 108.131 -15.331 1.00 88.21 309 GLU A O 1
ATOM 3110 N N . LYS A 1 200 ? 235.531 106.589 -13.952 1.00 90.57 310 LYS A N 1
ATOM 3111 C CA . LYS A 1 200 ? 235.151 107.310 -12.740 1.00 89.03 310 LYS A CA 1
ATOM 3112 C C . LYS A 1 200 ? 235.540 108.778 -12.830 1.00 86.78 310 LYS A C 1
ATOM 3113 O O . LYS A 1 200 ? 234.760 109.671 -12.479 1.00 85.02 310 LYS A O 1
ATOM 3132 N N . PHE A 1 201 ? 236.755 109.040 -13.295 1.00 86.82 311 PHE A N 1
ATOM 3133 C CA . PHE A 1 201 ? 237.315 110.380 -13.360 1.00 84.86 311 PHE A CA 1
ATOM 3134 C C . PHE A 1 201 ? 236.419 111.318 -14.167 1.00 83.30 311 PHE A C 1
ATOM 3135 O O . PHE A 1 201 ? 235.716 112.178 -13.601 1.00 81.53 311 PHE A O 1
ATOM 3152 N N . VAL A 1 202 ? 236.404 111.114 -15.490 1.00 84.89 312 VAL A N 1
ATOM 3153 C CA . VAL A 1 202 ? 235.622 111.975 -16.374 1.00 83.56 312 VAL A CA 1
ATOM 3154 C C . VAL A 1 202 ? 234.187 112.051 -15.883 1.00 82.80 312 VAL A C 1
ATOM 3155 O O . VAL A 1 202 ? 233.537 113.102 -15.978 1.00 80.90 312 VAL A O 1
ATOM 3168 N N . HIS A 1 203 ? 233.665 110.942 -15.355 1.00 83.37 313 HIS A N 1
ATOM 3169 C CA . HIS A 1 203 ? 232.302 110.977 -14.847 1.00 82.71 313 HIS A CA 1
ATOM 3170 C C . HIS A 1 203 ? 232.144 112.024 -13.752 1.00 80.60 313 HIS A C 1
ATOM 3171 O O . HIS A 1 203 ? 231.429 113.016 -13.932 1.00 78.74 313 HIS A O 1
ATOM 3185 N N . ILE A 1 204 ? 232.797 111.805 -12.608 1.00 80.89 314 ILE A N 1
ATOM 3186 C CA . ILE A 1 204 ? 232.568 112.668 -11.452 1.00 79.11 314 ILE A CA 1
ATOM 3187 C C . ILE A 1 204 ? 232.809 114.124 -11.816 1.00 76.84 314 ILE A C 1
ATOM 3188 O O . ILE A 1 204 ? 232.009 115.005 -11.470 1.00 74.96 314 ILE A O 1
ATOM 3204 N N . ILE A 1 205 ? 233.905 114.418 -12.522 1.00 76.94 315 ILE A N 1
ATOM 3205 C CA . ILE A 1 205 ? 234.098 115.835 -12.806 1.00 74.74 315 ILE A CA 1
ATOM 3206 C C . ILE A 1 205 ? 233.036 116.336 -13.774 1.00 73.78 315 ILE A C 1
ATOM 3207 O O . ILE A 1 205 ? 232.715 117.526 -13.779 1.00 71.67 315 ILE A O 1
ATOM 3223 N N . ASN A 1 206 ? 232.502 115.466 -14.635 1.00 79.06 316 ASN A N 1
ATOM 3224 C CA . ASN A 1 206 ? 231.363 115.874 -15.454 1.00 78.23 316 ASN A CA 1
ATOM 3225 C C . ASN A 1 206 ? 230.187 116.263 -14.569 1.00 76.78 316 ASN A C 1
ATOM 3226 O O . ASN A 1 206 ? 229.507 117.269 -14.824 1.00 74.90 316 ASN A O 1
ATOM 3237 N N . THR A 1 207 ? 229.943 115.481 -13.514 1.00 79.26 317 THR A N 1
ATOM 3238 C CA . THR A 1 207 ? 228.987 115.884 -12.489 1.00 77.87 317 THR A CA 1
ATOM 3239 C C . THR A 1 207 ? 229.283 117.301 -12.012 1.00 75.42 317 THR A C 1
ATOM 3240 O O . THR A 1 207 ? 228.375 118.130 -11.880 1.00 73.35 317 THR A O 1
ATOM 3251 N N . ASP A 1 208 ? 230.560 117.600 -11.760 1.00 77.56 318 ASP A N 1
ATOM 3252 C CA . ASP A 1 208 ? 230.930 118.956 -11.361 1.00 75.29 318 ASP A CA 1
ATOM 3253 C C . ASP A 1 208 ? 230.542 119.971 -12.431 1.00 69.33 318 ASP A C 1
ATOM 3254 O O . ASP A 1 208 ? 229.854 120.960 -12.147 1.00 71.58 318 ASP A O 1
ATOM 3263 N N . VAL A 1 209 ? 230.979 119.739 -13.672 1.00 67.29 621 VAL A N 1
ATOM 3264 C CA . VAL A 1 209 ? 230.739 120.681 -14.763 1.00 66.02 621 VAL A CA 1
ATOM 3265 C C . VAL A 1 209 ? 229.266 121.040 -14.834 1.00 64.77 621 VAL A C 1
ATOM 3266 O O . VAL A 1 209 ? 228.895 122.219 -14.844 1.00 62.62 621 VAL A O 1
ATOM 3279 N N . THR A 1 210 ? 228.403 120.025 -14.895 1.00 67.60 622 THR A N 1
ATOM 3280 C CA . THR A 1 210 ? 226.977 120.299 -15.028 1.00 66.54 622 THR A CA 1
ATOM 3281 C C . THR A 1 210 ? 226.427 120.977 -13.781 1.00 64.58 622 THR A C 1
ATOM 3282 O O . THR A 1 210 ? 225.641 121.927 -13.881 1.00 62.60 622 THR A O 1
ATOM 3293 N N . SER A 1 211 ? 226.809 120.490 -12.597 1.00 69.66 623 SER A N 1
ATOM 3294 C CA . SER A 1 211 ? 226.380 121.140 -11.363 1.00 67.88 623 SER A CA 1
ATOM 3295 C C . SER A 1 211 ? 226.656 122.635 -11.416 1.00 65.40 623 SER A C 1
ATOM 3296 O O . SER A 1 211 ? 225.816 123.448 -11.013 1.00 63.38 623 SER A O 1
ATOM 3304 N N . THR A 1 212 ? 227.828 123.015 -11.925 1.00 61.17 624 THR A N 1
ATOM 3305 C CA . THR A 1 212 ? 228.201 124.422 -11.970 1.00 58.93 624 THR A CA 1
ATOM 3306 C C . THR A 1 212 ? 227.534 125.153 -13.129 1.00 57.81 624 THR A C 1
ATOM 3307 O O . THR A 1 212 ? 227.345 126.371 -13.054 1.00 55.59 624 THR A O 1
ATOM 3318 N N . GLU A 1 213 ? 227.188 124.448 -14.209 1.00 60.74 625 GLU A N 1
ATOM 3319 C CA . GLU A 1 213 ? 226.348 125.055 -15.236 1.00 59.83 625 GLU A CA 1
ATOM 3320 C C . GLU A 1 213 ? 224.992 125.437 -14.658 1.00 58.20 625 GLU A C 1
ATOM 3321 O O . GLU A 1 213 ? 224.482 126.538 -14.908 1.00 56.23 625 GLU A O 1
ATOM 3333 N N . LEU A 1 214 ? 224.399 124.539 -13.870 1.00 60.45 626 LEU A N 1
ATOM 3334 C CA . LEU A 1 214 ? 223.106 124.819 -13.258 1.00 58.99 626 LEU A CA 1
ATOM 3335 C C . LEU A 1 214 ? 223.222 125.930 -12.224 1.00 56.60 626 LEU A C 1
ATOM 3336 O O . LEU A 1 214 ? 222.382 126.834 -12.178 1.00 54.54 626 LEU A O 1
ATOM 3352 N N . LYS A 1 215 ? 224.250 125.877 -11.373 1.00 56.51 627 LYS A N 1
ATOM 3353 C CA . LYS A 1 215 ? 224.502 126.998 -10.473 1.00 54.27 627 LYS A CA 1
ATOM 3354 C C . LYS A 1 215 ? 224.619 128.297 -11.255 1.00 52.40 627 LYS A C 1
ATOM 3355 O O . LYS A 1 215 ? 224.121 129.344 -10.824 1.00 50.08 627 LYS A O 1
ATOM 3374 N N . LEU A 1 216 ? 225.273 128.245 -12.416 1.00 51.11 628 LEU A N 1
ATOM 3375 C CA . LEU A 1 216 ? 225.441 129.442 -13.228 1.00 49.62 628 LEU A CA 1
ATOM 3376 C C . LEU A 1 216 ? 224.095 129.982 -13.682 1.00 48.30 628 LEU A C 1
ATOM 3377 O O . LEU A 1 216 ? 223.816 131.175 -13.540 1.00 46.11 628 LEU A O 1
ATOM 3393 N N . GLU A 1 217 ? 223.251 129.119 -14.249 1.00 52.18 629 GLU A N 1
ATOM 3394 C CA . GLU A 1 217 ? 221.996 129.606 -14.810 1.00 51.14 629 GLU A CA 1
ATOM 3395 C C . GLU A 1 217 ? 221.024 130.029 -13.713 1.00 49.20 629 GLU A C 1
ATOM 3396 O O . GLU A 1 217 ? 220.339 131.047 -13.847 1.00 47.32 629 GLU A O 1
ATOM 3408 N N . GLU A 1 218 ? 220.929 129.263 -12.626 1.00 68.41 630 GLU A N 1
ATOM 3409 C CA . GLU A 1 218 ? 220.040 129.674 -11.544 1.00 59.20 630 GLU A CA 1
ATOM 3410 C C . GLU A 1 218 ? 220.533 130.956 -10.892 1.00 56.87 630 GLU A C 1
ATOM 3411 O O . GLU A 1 218 ? 219.720 131.790 -10.470 1.00 55.17 630 GLU A O 1
ATOM 3423 N N . LEU A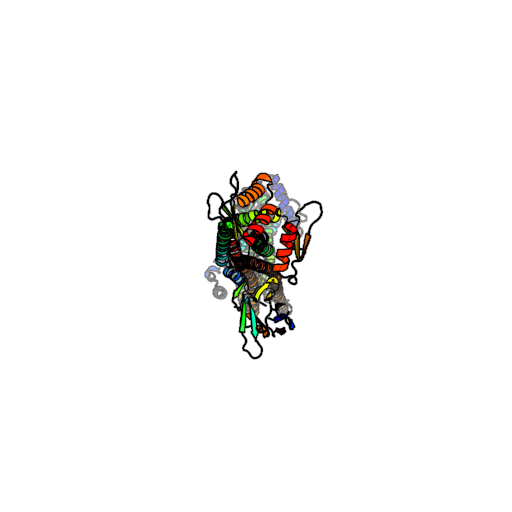 1 219 ? 221.852 131.149 -10.816 1.00 50.87 631 LEU A N 1
ATOM 3424 C CA . LEU A 1 219 ? 222.355 132.474 -10.484 1.00 49.01 631 LEU A CA 1
ATOM 3425 C C . LEU A 1 219 ? 221.896 133.486 -11.519 1.00 48.85 631 LEU A C 1
ATOM 3426 O O . LEU A 1 219 ? 221.598 134.637 -11.182 1.00 47.97 631 LEU A O 1
ATOM 3442 N N . LYS A 1 220 ? 221.841 133.082 -12.792 1.00 48.41 632 LYS A N 1
ATOM 3443 C CA . LYS A 1 220 ? 221.329 133.992 -13.806 1.00 48.30 632 LYS A CA 1
ATOM 3444 C C . LYS A 1 220 ? 219.902 134.391 -13.484 1.00 55.48 632 LYS A C 1
ATOM 3445 O O . LYS A 1 220 ? 219.513 135.527 -13.732 1.00 47.01 632 LYS A O 1
ATOM 3463 N N . VAL A 1 221 ? 219.107 133.481 -12.919 1.00 51.57 633 VAL A N 1
ATOM 3464 C CA . VAL A 1 221 ? 217.758 133.858 -12.512 1.00 50.84 633 VAL A CA 1
ATOM 3465 C C . VAL A 1 221 ? 217.767 134.662 -11.218 1.00 49.75 633 VAL A C 1
ATOM 3466 O O . VAL A 1 221 ? 216.795 135.370 -10.928 1.00 56.45 633 VAL A O 1
ATOM 3479 N N . ASP A 1 222 ? 218.842 134.589 -10.436 1.00 47.24 634 ASP A N 1
ATOM 3480 C CA . ASP A 1 222 ? 218.959 135.418 -9.243 1.00 46.30 634 ASP A CA 1
ATOM 3481 C C . ASP A 1 222 ? 219.221 136.861 -9.666 1.00 45.88 634 ASP A C 1
ATOM 3482 O O . ASP A 1 222 ? 218.383 137.752 -9.469 1.00 45.24 634 ASP A O 1
ATOM 3491 N N . LEU A 1 223 ? 220.386 137.081 -10.277 1.00 52.21 635 LEU A N 1
ATOM 3492 C CA . LEU A 1 223 ? 220.750 138.384 -10.817 1.00 51.94 635 LEU A CA 1
ATOM 3493 C C . LEU A 1 223 ? 219.753 138.887 -11.861 1.00 59.27 635 LEU A C 1
ATOM 3494 O O . LEU A 1 223 ? 219.680 140.096 -12.096 1.00 51.57 635 LEU A O 1
ATOM 3510 N N . ASN A 1 224 ? 219.008 137.989 -12.515 1.00 50.86 636 ASN A N 1
ATOM 3511 C CA . ASN A 1 224 ? 218.012 138.394 -13.510 1.00 50.94 636 ASN A CA 1
ATOM 3512 C C . ASN A 1 224 ? 216.696 138.803 -12.867 1.00 50.18 636 ASN A C 1
ATOM 3513 O O . ASN A 1 224 ? 216.054 139.753 -13.322 1.00 57.04 636 ASN A O 1
ATOM 3524 N N . ARG A 1 225 ? 216.237 138.063 -11.858 1.00 62.28 637 ARG A N 1
ATOM 3525 C CA . ARG A 1 225 ? 215.064 138.507 -11.115 1.00 54.30 637 ARG A CA 1
ATOM 3526 C C . ARG A 1 225 ? 215.329 139.864 -10.479 1.00 53.55 637 ARG A C 1
ATOM 3527 O O . ARG A 1 225 ? 214.557 140.817 -10.659 1.00 53.10 637 ARG A O 1
ATOM 3548 N N . LYS A 1 226 ? 216.448 139.980 -9.759 1.00 49.85 638 LYS A N 1
ATOM 3549 C CA . LYS A 1 226 ? 216.807 141.256 -9.150 1.00 49.23 638 LYS A CA 1
ATOM 3550 C C . LYS A 1 226 ? 216.975 142.340 -10.209 1.00 49.27 638 LYS A C 1
ATOM 3551 O O . LYS A 1 226 ? 216.455 143.452 -10.064 1.00 48.74 638 LYS A O 1
ATOM 3570 N N . ARG A 1 227 ? 217.701 142.032 -11.287 1.00 58.63 639 ARG A N 1
ATOM 3571 C CA . ARG A 1 227 ? 217.928 143.019 -12.339 1.00 51.82 639 ARG A CA 1
ATOM 3572 C C . ARG A 1 227 ? 216.611 143.503 -12.929 1.00 58.52 639 ARG A C 1
ATOM 3573 O O . ARG A 1 227 ? 216.361 144.710 -13.009 1.00 51.18 639 ARG A O 1
ATOM 3594 N N . TYR A 1 228 ? 215.762 142.572 -13.364 1.00 66.90 640 TYR A N 1
ATOM 3595 C CA . TYR A 1 228 ? 214.463 142.938 -13.913 1.00 73.65 640 TYR A CA 1
ATOM 3596 C C . TYR A 1 228 ? 213.705 143.846 -12.956 1.00 57.41 640 TYR A C 1
ATOM 3597 O O . TYR A 1 228 ? 213.268 144.937 -13.335 1.00 57.09 640 TYR A O 1
ATOM 3615 N N . LYS A 1 229 ? 213.540 143.409 -11.705 1.00 43.72 641 LYS A N 1
ATOM 3616 C CA . LYS A 1 229 ? 212.860 144.243 -10.717 1.00 42.94 641 LYS A CA 1
ATOM 3617 C C . LYS A 1 229 ? 213.452 145.651 -10.694 1.00 42.60 641 LYS A C 1
ATOM 3618 O O . LYS A 1 229 ? 212.723 146.655 -10.698 1.00 42.14 641 LYS A O 1
ATOM 3637 N N . LEU A 1 230 ? 214.783 145.739 -10.702 1.00 43.03 642 LEU A N 1
ATOM 3638 C CA . LEU A 1 230 ? 215.452 147.032 -10.621 1.00 42.74 642 LEU A CA 1
ATOM 3639 C C . LEU A 1 230 ? 215.117 147.903 -11.825 1.00 42.82 642 LEU A C 1
ATOM 3640 O O . LEU A 1 230 ? 214.651 149.037 -11.680 1.00 42.34 642 LEU A O 1
ATOM 3656 N N . HIS A 1 231 ? 215.373 147.397 -13.030 1.00 48.19 643 HIS A N 1
ATOM 3657 C CA . HIS A 1 231 ? 215.057 148.168 -14.224 1.00 48.33 643 HIS A CA 1
ATOM 3658 C C . HIS A 1 231 ? 213.585 148.556 -14.255 1.00 47.91 643 HIS A C 1
ATOM 3659 O O . HIS A 1 231 ? 213.228 149.586 -14.836 1.00 47.73 643 HIS A O 1
ATOM 3673 N N . GLN A 1 232 ? 212.720 147.757 -13.625 1.00 45.50 644 GLN A N 1
ATOM 3674 C CA . GLN A 1 232 ? 211.308 148.116 -13.546 1.00 51.46 644 GLN A CA 1
ATOM 3675 C C . GLN A 1 232 ? 211.107 149.351 -12.676 1.00 44.32 644 GLN A C 1
ATOM 3676 O O . GLN A 1 232 ? 210.446 150.311 -13.091 1.00 44.03 644 GLN A O 1
ATOM 3690 N N . GLN A 1 233 ? 211.671 149.356 -11.462 1.00 42.94 645 GLN A N 1
ATOM 3691 C CA . GLN A 1 233 ? 211.493 150.534 -10.613 1.00 42.31 645 GLN A CA 1
ATOM 3692 C C . GLN A 1 233 ? 212.181 151.762 -11.209 1.00 42.31 645 GLN A C 1
ATOM 3693 O O . GLN A 1 233 ? 211.684 152.887 -11.057 1.00 47.84 645 GLN A O 1
ATOM 3707 N N . VAL A 1 234 ? 213.301 151.569 -11.910 1.00 47.21 646 VAL A N 1
ATOM 3708 C CA . VAL A 1 234 ? 213.902 152.661 -12.675 1.00 41.11 646 VAL A CA 1
ATOM 3709 C C . VAL A 1 234 ? 212.887 153.213 -13.667 1.00 41.05 646 VAL A C 1
ATOM 3710 O O . VAL A 1 234 ? 212.573 154.410 -13.671 1.00 46.76 646 VAL A O 1
ATOM 3723 N N . ILE A 1 235 ? 212.347 152.332 -14.515 1.00 46.71 647 ILE A N 1
ATOM 3724 C CA . ILE A 1 235 ? 211.322 152.729 -15.477 1.00 52.97 647 ILE A CA 1
ATOM 3725 C C . ILE A 1 235 ? 210.240 153.544 -14.780 1.00 45.98 647 ILE A C 1
ATOM 3726 O O . ILE A 1 235 ? 209.765 154.562 -15.304 1.00 45.76 647 ILE A O 1
ATOM 3742 N N . HIS A 1 236 ? 209.861 153.126 -13.571 1.00 38.92 648 HIS A N 1
ATOM 3743 C CA . HIS A 1 236 ? 208.852 153.852 -12.807 1.00 38.25 648 HIS A CA 1
ATOM 3744 C C . HIS A 1 236 ? 209.298 155.284 -12.526 1.00 37.89 648 HIS A C 1
ATOM 3745 O O . HIS A 1 236 ? 208.584 156.246 -12.849 1.00 37.56 648 HIS A O 1
ATOM 3759 N N . VAL A 1 237 ? 210.484 155.444 -11.928 1.00 41.51 649 VAL A N 1
ATOM 3760 C CA . VAL A 1 237 ? 210.987 156.782 -11.614 1.00 35.35 649 VAL A CA 1
ATOM 3761 C C . VAL A 1 237 ? 210.979 157.654 -12.861 1.00 35.47 649 VAL A C 1
ATOM 3762 O O . VAL A 1 237 ? 210.493 158.790 -12.844 1.00 35.07 649 VAL A O 1
ATOM 3775 N N . ILE A 1 238 ? 211.534 157.137 -13.960 1.00 39.45 650 ILE A N 1
ATOM 3776 C CA . ILE A 1 238 ? 211.561 157.901 -15.206 1.00 39.64 650 ILE A CA 1
ATOM 3777 C C . ILE A 1 238 ? 210.155 158.372 -15.560 1.00 39.30 650 ILE A C 1
ATOM 3778 O O . ILE A 1 238 ? 209.911 159.566 -15.784 1.00 38.99 650 ILE A O 1
ATOM 3794 N N . ASP A 1 239 ? 209.204 157.437 -15.597 1.00 37.32 651 ASP A N 1
ATOM 3795 C CA . ASP A 1 239 ? 207.831 157.761 -15.967 1.00 37.01 651 ASP A CA 1
ATOM 3796 C C . ASP A 1 239 ? 207.262 158.890 -15.114 1.00 36.29 651 ASP A C 1
ATOM 3797 O O . ASP A 1 239 ? 206.955 159.974 -15.628 1.00 36.09 651 ASP A O 1
ATOM 3806 N N . ILE A 1 240 ? 207.107 158.647 -13.810 1.00 34.98 652 ILE A N 1
ATOM 3807 C CA . ILE A 1 240 ? 206.391 159.618 -12.985 1.00 34.32 652 ILE A CA 1
ATOM 3808 C C . ILE A 1 240 ? 207.162 160.928 -12.887 1.00 34.17 652 ILE A C 1
ATOM 3809 O O . ILE A 1 240 ? 206.558 161.997 -12.741 1.00 33.72 652 ILE A O 1
ATOM 3825 N N . THR A 1 241 ? 208.492 160.881 -12.956 1.00 31.41 653 THR A N 1
ATOM 3826 C CA . THR A 1 241 ? 209.267 162.114 -13.044 1.00 36.85 653 THR A CA 1
ATOM 3827 C C . THR A 1 241 ? 208.845 162.924 -14.265 1.00 31.35 653 THR A C 1
ATOM 3828 O O . THR A 1 241 ? 208.554 164.126 -14.168 1.00 30.97 653 THR A O 1
ATOM 3839 N N . SER A 1 242 ? 208.786 162.268 -15.427 1.00 29.76 654 SER A N 1
ATOM 3840 C CA . SER A 1 242 ? 208.371 162.955 -16.646 1.00 29.85 654 SER A CA 1
ATOM 3841 C C . SER A 1 242 ? 206.978 163.553 -16.487 1.00 34.82 654 SER A C 1
ATOM 3842 O O . SER A 1 242 ? 206.767 164.743 -16.757 1.00 34.49 654 SER A O 1
ATOM 3850 N N . LYS A 1 243 ? 206.011 162.744 -16.043 1.00 37.82 655 LYS A N 1
ATOM 3851 C CA . LYS A 1 243 ? 204.660 163.262 -15.841 1.00 31.77 655 LYS A CA 1
ATOM 3852 C C . LYS A 1 243 ? 204.665 164.463 -14.903 1.00 31.21 655 LYS A C 1
ATOM 3853 O O . LYS A 1 243 ? 203.905 165.419 -15.098 1.00 30.82 655 LYS A O 1
ATOM 3872 N N . PHE A 1 244 ? 205.516 164.429 -13.877 1.00 41.36 656 PHE A N 1
ATOM 3873 C CA . PHE A 1 244 ? 205.597 165.526 -12.918 1.00 35.63 656 PHE A CA 1
ATOM 3874 C C . PHE A 1 244 ? 206.033 166.816 -13.604 1.00 35.61 656 PHE A C 1
ATOM 3875 O O . PHE A 1 244 ? 205.325 167.836 -13.560 1.00 35.18 656 PHE A O 1
ATOM 3892 N N . LYS A 1 245 ? 207.194 166.785 -14.263 1.00 42.24 657 LYS A N 1
ATOM 3893 C CA . LYS A 1 245 ? 207.665 167.971 -14.975 1.00 37.01 657 LYS A CA 1
ATOM 3894 C C . LYS A 1 245 ? 206.604 168.480 -15.946 1.00 36.87 657 LYS A C 1
ATOM 3895 O O . LYS A 1 245 ? 206.271 169.672 -15.955 1.00 36.50 657 LYS A O 1
ATOM 3914 N N . ILE A 1 246 ? 206.056 167.580 -16.768 1.00 29.08 658 ILE A N 1
ATOM 3915 C CA . ILE A 1 246 ? 205.041 167.971 -17.746 1.00 28.99 658 ILE A CA 1
ATOM 3916 C C . ILE A 1 246 ? 203.900 168.712 -17.061 1.00 33.43 658 ILE A C 1
ATOM 3917 O O . ILE A 1 246 ? 203.524 169.820 -17.462 1.00 28.03 658 ILE A O 1
ATOM 3933 N N . ASN A 1 247 ? 203.329 168.106 -16.018 1.00 25.38 659 ASN A N 1
ATOM 3934 C CA . ASN A 1 247 ? 202.213 168.728 -15.311 1.00 24.72 659 ASN A CA 1
ATOM 3935 C C . ASN A 1 247 ? 202.570 170.140 -14.861 1.00 24.39 659 ASN A C 1
ATOM 3936 O O . ASN A 1 247 ? 201.836 171.104 -15.136 1.00 24.01 659 ASN A O 1
ATOM 3947 N N . ILE A 1 248 ? 203.711 170.284 -14.178 1.00 27.32 660 ILE A N 1
ATOM 3948 C CA . ILE A 1 248 ? 204.148 171.612 -13.749 1.00 27.06 660 ILE A CA 1
ATOM 3949 C C . ILE A 1 248 ? 204.128 172.575 -14.930 1.00 27.11 660 ILE A C 1
ATOM 3950 O O . ILE A 1 248 ? 203.548 173.666 -14.861 1.00 26.69 660 ILE A O 1
ATOM 3966 N N . GLN A 1 249 ? 204.761 172.177 -16.037 1.00 25.84 661 GLN A N 1
ATOM 3967 C CA . GLN A 1 249 ? 204.931 173.094 -17.159 1.00 25.98 661 GLN A CA 1
ATOM 3968 C C . GLN A 1 249 ? 203.590 173.502 -17.756 1.00 25.66 661 GLN A C 1
ATOM 3969 O O . GLN A 1 249 ? 203.403 174.663 -18.141 1.00 25.44 661 GLN A O 1
ATOM 3983 N N . SER A 1 250 ? 202.641 172.567 -17.843 1.00 25.71 662 SER A N 1
ATOM 3984 C CA . SER A 1 250 ? 201.292 172.930 -18.264 1.00 25.33 662 SER A CA 1
ATOM 3985 C C . SER A 1 250 ? 200.721 174.009 -17.354 1.00 24.66 662 SER A C 1
ATOM 3986 O O . SER A 1 250 ? 200.226 175.045 -17.824 1.00 24.40 662 SER A O 1
ATOM 3994 N N . SER A 1 251 ? 200.802 173.791 -16.039 1.00 25.54 663 SER A N 1
ATOM 3995 C CA . SER A 1 251 ? 200.266 174.771 -15.098 1.00 24.94 663 SER A CA 1
ATOM 3996 C C . SER A 1 251 ? 200.891 176.147 -15.326 1.00 24.89 663 SER A C 1
ATOM 3997 O O . SER A 1 251 ? 200.181 177.158 -15.442 1.00 24.49 663 SER A O 1
ATOM 4005 N N . LEU A 1 252 ? 202.223 176.200 -15.418 1.00 30.52 664 LEU A N 1
ATOM 4006 C CA . LEU A 1 252 ? 202.911 177.462 -15.679 1.00 30.52 664 LEU A CA 1
ATOM 4007 C C . LEU A 1 252 ? 202.375 178.126 -16.943 1.00 30.51 664 LEU A C 1
ATOM 4008 O O . LEU A 1 252 ? 201.948 179.288 -16.923 1.00 30.14 664 LEU A O 1
ATOM 4024 N N . GLU A 1 253 ? 202.400 177.395 -18.060 1.00 25.64 665 GLU A N 1
ATOM 4025 C CA . GLU A 1 253 ? 201.941 177.935 -19.337 1.00 25.72 665 GLU A CA 1
ATOM 4026 C C . GLU A 1 253 ? 200.565 178.580 -19.201 1.00 25.12 665 GLU A C 1
ATOM 4027 O O . GLU A 1 253 ? 200.362 179.746 -19.580 1.00 24.90 665 GLU A O 1
ATOM 4039 N N . ASN A 1 254 ? 199.608 177.838 -18.638 1.00 24.37 666 ASN A N 1
ATOM 4040 C CA . ASN A 1 254 ? 198.266 178.380 -18.455 1.00 28.19 666 ASN A CA 1
ATOM 4041 C C . ASN A 1 254 ? 198.308 179.685 -17.668 1.00 23.30 666 ASN A C 1
ATOM 4042 O O . ASN A 1 254 ? 197.739 180.706 -18.090 1.00 23.01 666 ASN A O 1
ATOM 4053 N N . SER A 1 255 ? 198.995 179.673 -16.521 1.00 23.00 667 SER A N 1
ATOM 4054 C CA . SER A 1 255 ? 199.088 180.875 -15.699 1.00 26.85 667 SER A CA 1
ATOM 4055 C C . SER A 1 255 ? 199.577 182.065 -16.516 1.00 22.71 667 SER A C 1
ATOM 4056 O O . SER A 1 255 ? 199.029 183.169 -16.420 1.00 22.30 667 SER A O 1
ATOM 4064 N N . GLU A 1 256 ? 200.611 181.857 -17.335 1.00 28.41 668 GLU A N 1
ATOM 4065 C CA . GLU A 1 256 ? 201.151 182.960 -18.123 1.00 24.17 668 GLU A CA 1
ATOM 4066 C C . GLU A 1 256 ? 200.128 183.485 -19.126 1.00 23.99 668 GLU A C 1
ATOM 4067 O O . GLU A 1 256 ? 199.997 184.702 -19.305 1.00 23.75 668 GLU A O 1
ATOM 4079 N N . ASN A 1 257 ? 199.393 182.590 -19.792 1.00 26.34 669 ASN A N 1
ATOM 4080 C CA . ASN A 1 257 ? 198.443 183.035 -20.815 1.00 21.83 669 ASN A CA 1
ATOM 4081 C C . ASN A 1 257 ? 197.294 183.845 -20.211 1.00 25.34 669 ASN A C 1
ATOM 4082 O O . ASN A 1 257 ? 196.927 184.917 -20.728 1.00 20.91 669 ASN A O 1
ATOM 4093 N N . GLU A 1 258 ? 196.707 183.344 -19.121 1.00 23.62 670 GLU A N 1
ATOM 4094 C CA . GLU A 1 258 ? 195.443 183.897 -18.639 1.00 26.97 670 GLU A CA 1
ATOM 4095 C C . GLU A 1 258 ? 195.553 185.396 -18.367 1.00 26.59 670 GLU A C 1
ATOM 4096 O O . GLU A 1 258 ? 194.745 186.193 -18.865 1.00 22.33 670 GLU A O 1
ATOM 4108 N N . LEU A 1 259 ? 196.556 185.799 -17.584 1.00 31.12 671 LEU A N 1
ATOM 4109 C CA . LEU A 1 259 ? 196.766 187.219 -17.323 1.00 30.87 671 LEU A CA 1
ATOM 4110 C C . LEU A 1 259 ? 196.904 188.004 -18.623 1.00 31.07 671 LEU A C 1
ATOM 4111 O O . LEU A 1 259 ? 196.347 189.101 -18.760 1.00 34.60 671 LEU A O 1
ATOM 4126 N N . GLY A 1 260 ? 197.638 187.452 -19.592 1.00 29.72 672 GLY A N 1
ATOM 4127 C CA . GLY A 1 260 ? 197.769 188.114 -20.880 1.00 29.97 672 GLY A CA 1
ATOM 4128 C C . GLY A 1 260 ? 196.429 188.471 -21.488 1.00 29.62 672 GLY A C 1
ATOM 4129 O O . GLY A 1 260 ? 196.214 189.603 -21.929 1.00 29.45 672 GLY A O 1
ATOM 4133 N N . ASN A 1 261 ? 195.502 187.511 -21.521 1.00 39.01 673 ASN A N 1
ATOM 4134 C CA . ASN A 1 261 ? 194.181 187.803 -22.083 1.00 38.58 673 ASN A CA 1
ATOM 4135 C C . ASN A 1 261 ? 193.436 188.836 -21.238 1.00 33.94 673 ASN A C 1
ATOM 4136 O O . ASN A 1 261 ? 192.890 189.829 -21.768 1.00 33.70 673 ASN A O 1
ATOM 4147 N N . VAL A 1 262 ? 193.418 188.622 -19.914 1.00 31.55 674 VAL A N 1
ATOM 4148 C CA . VAL A 1 262 ? 192.756 189.558 -19.007 1.00 34.57 674 VAL A CA 1
ATOM 4149 C C . VAL A 1 262 ? 193.152 190.979 -19.367 1.00 34.54 674 VAL A C 1
ATOM 4150 O O . VAL A 1 262 ? 192.304 191.860 -19.546 1.00 30.50 674 VAL A O 1
ATOM 4163 N N . ILE A 1 263 ? 194.456 191.211 -19.496 1.00 32.65 675 ILE A N 1
ATOM 4164 C CA . ILE A 1 263 ? 194.937 192.527 -19.896 1.00 32.68 675 ILE A CA 1
ATOM 4165 C C . ILE A 1 263 ? 194.444 192.870 -21.293 1.00 32.79 675 ILE A C 1
ATOM 4166 O O . ILE A 1 263 ? 194.054 194.013 -21.565 1.00 32.53 675 ILE A O 1
ATOM 4182 N N . GLU A 1 264 ? 194.457 191.891 -22.201 1.00 38.45 676 GLU A N 1
ATOM 4183 C CA . GLU A 1 264 ? 194.137 192.178 -23.594 1.00 34.84 676 GLU A CA 1
ATOM 4184 C C . GLU A 1 264 ? 192.826 192.933 -23.715 1.00 34.28 676 GLU A C 1
ATOM 4185 O O . GLU A 1 264 ? 192.723 193.887 -24.496 1.00 34.30 676 GLU A O 1
ATOM 4197 N N . GLU A 1 265 ? 191.808 192.531 -22.956 1.00 31.96 677 GLU A N 1
ATOM 4198 C CA . GLU A 1 265 ? 190.507 193.166 -23.168 1.00 31.44 677 GLU A CA 1
ATOM 4199 C C . GLU A 1 265 ? 190.278 194.441 -22.355 1.00 34.38 677 GLU A C 1
ATOM 4200 O O . GLU A 1 265 ? 189.302 195.150 -22.624 1.00 33.90 677 GLU A O 1
ATOM 4212 N N . LEU A 1 266 ? 191.129 194.759 -21.381 1.00 34.58 678 LEU A N 1
ATOM 4213 C CA . LEU A 1 266 ? 190.828 195.817 -20.420 1.00 30.62 678 LEU A CA 1
ATOM 4214 C C . LEU A 1 266 ? 191.498 197.156 -20.706 1.00 30.72 678 LEU A C 1
ATOM 4215 O O . LEU A 1 266 ? 191.244 198.122 -19.978 1.00 30.33 678 LEU A O 1
ATOM 4231 N N . ARG A 1 267 ? 192.330 197.255 -21.735 1.00 34.53 679 ARG A N 1
ATOM 4232 C CA . ARG A 1 267 ? 193.104 198.467 -21.958 1.00 38.17 679 ARG A CA 1
ATOM 4233 C C . ARG A 1 267 ? 192.442 199.439 -22.923 1.00 34.52 679 ARG A C 1
ATOM 4234 O O . ARG A 1 267 ? 193.040 200.470 -23.245 1.00 34.66 679 ARG A O 1
ATOM 4255 N N . ASN A 1 268 ? 191.229 199.152 -23.388 1.00 20.40 680 ASN A N 1
ATOM 4256 C CA . ASN A 1 268 ? 190.504 200.113 -24.209 1.00 20.21 680 ASN A CA 1
ATOM 4257 C C . ASN A 1 268 ? 189.879 201.136 -23.270 1.00 19.61 680 ASN A C 1
ATOM 4258 O O . ASN A 1 268 ? 188.996 200.799 -22.475 1.00 19.15 680 ASN A O 1
ATOM 4269 N N . LEU A 1 269 ? 190.345 202.382 -23.349 1.00 17.28 681 LEU A N 1
ATOM 4270 C CA . LEU A 1 269 ? 189.827 203.470 -22.529 1.00 16.76 681 LEU A CA 1
ATOM 4271 C C . LEU A 1 269 ? 188.856 204.367 -23.286 1.00 19.59 681 LEU A C 1
ATOM 4272 O O . LEU A 1 269 ? 188.399 205.372 -22.731 1.00 16.07 681 LEU A O 1
ATOM 4288 N N . GLU A 1 270 ? 188.549 204.041 -24.540 1.00 20.92 682 GLU A N 1
ATOM 4289 C CA . GLU A 1 270 ? 187.631 204.827 -25.368 1.00 20.71 682 GLU A CA 1
ATOM 4290 C C . GLU A 1 270 ? 186.405 205.302 -24.592 1.00 20.02 682 GLU A C 1
ATOM 4291 O O . GLU A 1 270 ? 185.916 206.413 -24.805 1.00 19.76 682 GLU A O 1
ATOM 4303 N N . LEU B 2 13 ? 275.938 95.478 -7.662 1.00 51.53 13 LEU B N 1
ATOM 4304 C CA . LEU B 2 13 ? 276.212 96.730 -6.967 1.00 51.15 13 LEU B CA 1
ATOM 4305 C C . LEU B 2 13 ? 276.357 97.881 -7.957 1.00 51.06 13 LEU B C 1
ATOM 4306 O O . LEU B 2 13 ? 275.672 98.895 -7.841 1.00 50.62 13 LEU B O 1
ATOM 4322 N N . GLN B 2 14 ? 277.245 97.716 -8.940 1.00 50.13 14 GLN B N 1
ATOM 4323 C CA . GLN B 2 14 ? 277.545 98.812 -9.857 1.00 50.08 14 GLN B CA 1
ATOM 4324 C C . GLN B 2 14 ? 276.331 99.176 -10.703 1.00 49.85 14 GLN B C 1
ATOM 4325 O O . GLN B 2 14 ? 275.902 100.335 -10.725 1.00 49.47 14 GLN B O 1
ATOM 4339 N N . GLU B 2 15 ? 275.764 98.198 -11.417 1.00 51.19 15 GLU B N 1
ATOM 4340 C CA . GLU B 2 15 ? 274.591 98.475 -12.241 1.00 51.00 15 GLU B CA 1
ATOM 4341 C C . GLU B 2 15 ? 273.494 99.140 -11.424 1.00 50.43 15 GLU B C 1
ATOM 4342 O O . GLU B 2 15 ? 272.820 100.060 -11.900 1.00 50.14 15 GLU B O 1
ATOM 4354 N N . LEU B 2 16 ? 273.306 98.687 -10.185 1.00 68.90 16 LEU B N 1
ATOM 4355 C CA . LEU B 2 16 ? 272.288 99.273 -9.322 1.00 68.37 16 LEU B CA 1
ATOM 4356 C C . LEU B 2 16 ? 272.559 100.754 -9.086 1.00 68.04 16 LEU B C 1
ATOM 4357 O O . LEU B 2 16 ? 271.654 101.590 -9.195 1.00 67.65 16 LEU B O 1
ATOM 4373 N N . VAL B 2 17 ? 273.808 101.099 -8.765 1.00 55.45 17 VAL B N 1
ATOM 4374 C CA . VAL B 2 17 ? 274.156 102.499 -8.539 1.00 55.17 17 VAL B CA 1
ATOM 4375 C C . VAL B 2 17 ? 273.949 103.308 -9.812 1.00 55.16 17 VAL B C 1
ATOM 4376 O O . VAL B 2 17 ? 273.451 104.439 -9.772 1.00 54.78 17 VAL B O 1
ATOM 4389 N N . ILE B 2 18 ? 274.328 102.746 -10.962 1.00 54.40 18 ILE B N 1
ATOM 4390 C CA . ILE B 2 18 ? 274.145 103.452 -12.228 1.00 54.42 18 ILE B CA 1
ATOM 4391 C C . ILE B 2 18 ? 272.670 103.758 -12.448 1.00 54.05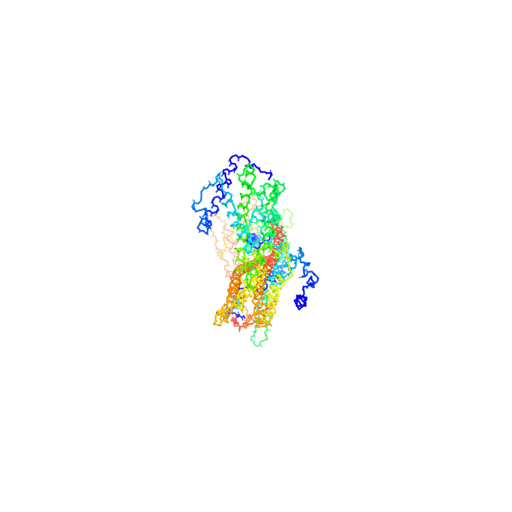 18 ILE B C 1
ATOM 4392 O O . ILE B 2 18 ? 272.296 104.886 -12.790 1.00 53.78 18 ILE B O 1
ATOM 4408 N N . CYS B 2 19 ? 271.810 102.756 -12.262 1.00 58.47 19 CYS B N 1
ATOM 4409 C CA . CYS B 2 19 ? 270.378 102.979 -12.417 1.00 58.13 19 CYS B CA 1
ATOM 4410 C C . CYS B 2 19 ? 269.897 104.064 -11.461 1.00 57.60 19 CYS B C 1
ATOM 4411 O O . CYS B 2 19 ? 269.360 105.093 -11.888 1.00 57.34 19 CYS B O 1
ATOM 4419 N N . LEU B 2 20 ? 270.114 103.864 -10.158 1.00 50.82 20 LEU B N 1
ATOM 4420 C CA . LEU B 2 20 ? 269.631 104.821 -9.167 1.00 50.33 20 LEU B CA 1
ATOM 4421 C C . LEU B 2 20 ? 270.085 106.240 -9.492 1.00 50.19 20 LEU B C 1
ATOM 4422 O O . LEU B 2 20 ? 269.322 107.198 -9.329 1.00 49.79 20 LEU B O 1
ATOM 4438 N N . GLN B 2 21 ? 271.328 106.395 -9.955 1.00 47.34 21 GLN B N 1
ATOM 4439 C CA . GLN B 2 21 ? 271.803 107.717 -10.350 1.00 47.25 21 GLN B CA 1
ATOM 4440 C C . GLN B 2 21 ? 271.051 108.228 -11.573 1.00 47.19 21 GLN B C 1
ATOM 4441 O O . GLN B 2 21 ? 270.694 109.410 -11.639 1.00 46.89 21 GLN B O 1
ATOM 4455 N N . SER B 2 22 ? 270.800 107.354 -12.551 1.00 53.65 22 SER B N 1
ATOM 4456 C CA . SER B 2 22 ? 270.018 107.741 -13.719 1.00 53.61 22 SER B CA 1
ATOM 4457 C C . SER B 2 22 ? 268.586 108.111 -13.353 1.00 53.16 22 SER B C 1
ATOM 4458 O O . SER B 2 22 ? 267.885 108.720 -14.168 1.00 53.03 22 SER B O 1
ATOM 4466 N N . CYS B 2 23 ? 268.144 107.759 -12.147 1.00 45.01 23 CYS B N 1
ATOM 4467 C CA . CYS B 2 23 ? 266.829 108.124 -11.640 1.00 44.57 23 CYS B CA 1
ATOM 4468 C C . CYS B 2 23 ? 266.839 109.472 -10.933 1.00 44.18 23 CYS B C 1
ATOM 4469 O O . CYS B 2 23 ? 265.836 109.841 -10.313 1.00 43.78 23 CYS B O 1
ATOM 4477 N N . ASP B 2 24 ? 267.956 110.196 -11.000 1.00 42.33 24 ASP B N 1
ATOM 4478 C CA . ASP B 2 24 ? 268.138 111.464 -10.300 1.00 42.01 24 ASP B CA 1
ATOM 4479 C C . ASP B 2 24 ? 268.205 111.276 -8.791 1.00 41.80 24 ASP B C 1
ATOM 4480 O O . ASP B 2 24 ? 267.789 112.151 -8.028 1.00 41.42 24 ASP B O 1
ATOM 4489 N N . PHE B 2 25 ? 268.729 110.139 -8.347 1.00 51.14 25 PHE B N 1
ATOM 4490 C CA . PHE B 2 25 ? 269.178 109.989 -6.969 1.00 51.04 25 PHE B CA 1
ATOM 4491 C C . PHE B 2 25 ? 270.695 110.126 -7.010 1.00 51.36 25 PHE B C 1
ATOM 4492 O O . PHE B 2 25 ? 271.408 109.193 -7.388 1.00 51.76 25 PHE B O 1
ATOM 4509 N N . ALA B 2 26 ? 271.187 111.292 -6.592 1.00 44.48 26 ALA B N 1
ATOM 4510 C CA . ALA B 2 26 ? 272.618 111.554 -6.595 1.00 44.76 26 ALA B CA 1
ATOM 4511 C C . ALA B 2 26 ? 273.302 110.987 -5.363 1.00 44.83 26 ALA B C 1
ATOM 4512 O O . ALA B 2 26 ? 274.518 110.764 -5.385 1.00 45.16 26 ALA B O 1
ATOM 4519 N N . LEU B 2 27 ? 272.543 110.748 -4.295 1.00 47.88 27 LEU B N 1
ATOM 4520 C CA . LEU B 2 27 ? 273.087 110.179 -3.072 1.00 47.92 27 LEU B CA 1
ATOM 4521 C C . LEU B 2 27 ? 273.441 108.708 -3.222 1.00 48.31 27 LEU B C 1
ATOM 4522 O O . LEU B 2 27 ? 274.144 108.166 -2.362 1.00 48.45 27 LEU B O 1
ATOM 4538 N N . ALA B 2 28 ? 272.982 108.055 -4.287 1.00 50.14 28 ALA B N 1
ATOM 4539 C CA . ALA B 2 28 ? 273.277 106.645 -4.500 1.00 50.52 28 ALA B CA 1
ATOM 4540 C C . ALA B 2 28 ? 274.683 106.506 -5.065 1.00 50.97 28 ALA B C 1
ATOM 4541 O O . ALA B 2 28 ? 274.980 107.024 -6.147 1.00 51.11 28 ALA B O 1
ATOM 4548 N N . THR B 2 29 ? 275.548 105.809 -4.332 1.00 55.09 29 THR B N 1
ATOM 4549 C CA . THR B 2 29 ? 276.928 105.605 -4.738 1.00 55.53 29 THR B CA 1
ATOM 4550 C C . THR B 2 29 ? 277.360 104.209 -4.319 1.00 55.87 29 THR B C 1
ATOM 4551 O O . THR B 2 29 ? 276.847 103.651 -3.345 1.00 55.72 29 THR B O 1
ATOM 4562 N N . GLN B 2 30 ? 278.311 103.648 -5.067 1.00 57.17 30 GLN B N 1
ATOM 4563 C CA . GLN B 2 30 ? 278.848 102.337 -4.718 1.00 57.55 30 GLN B CA 1
ATOM 4564 C C . GLN B 2 30 ? 279.421 102.337 -3.307 1.00 57.47 30 GLN B C 1
ATOM 4565 O O . GLN B 2 30 ? 279.340 101.329 -2.595 1.00 57.58 30 GLN B O 1
ATOM 4579 N N . GLU B 2 31 ? 280.002 103.461 -2.886 1.00 62.82 31 GLU B N 1
ATOM 4580 C CA . GLU B 2 31 ? 280.640 103.523 -1.575 1.00 62.78 31 GLU B CA 1
ATOM 4581 C C . GLU B 2 31 ? 279.614 103.399 -0.454 1.00 62.38 31 GLU B C 1
ATOM 4582 O O . GLU B 2 31 ? 279.788 102.601 0.475 1.00 62.48 31 GLU B O 1
ATOM 4594 N N . ASN B 2 32 ? 278.535 104.185 -0.521 1.00 72.81 32 ASN B N 1
ATOM 4595 C CA . ASN B 2 32 ? 277.578 104.258 0.578 1.00 72.40 32 ASN B CA 1
ATOM 4596 C C . ASN B 2 32 ? 276.544 103.138 0.560 1.00 72.39 32 ASN B C 1
ATOM 4597 O O . ASN B 2 32 ? 275.895 102.901 1.585 1.00 72.14 32 ASN B O 1
ATOM 4608 N N . ILE B 2 33 ? 276.360 102.457 -0.572 1.00 114.40 33 ILE B N 1
ATOM 4609 C CA . ILE B 2 33 ? 275.429 101.336 -0.658 1.00 113.87 33 ILE B CA 1
ATOM 4610 C C . ILE B 2 33 ? 276.136 99.994 -0.487 1.00 115.18 33 ILE B C 1
ATOM 4611 O O . ILE B 2 33 ? 275.500 98.938 -0.600 1.00 114.96 33 ILE B O 1
ATOM 4627 N N . SER B 2 34 ? 277.436 100.008 -0.210 1.00 116.57 34 SER B N 1
ATOM 4628 C CA . SER B 2 34 ? 278.188 98.818 0.158 1.00 117.91 34 SER B CA 1
ATOM 4629 C C . SER B 2 34 ? 278.103 98.635 1.675 1.00 117.96 34 SER B C 1
ATOM 4630 O O . SER B 2 34 ? 277.285 99.269 2.347 1.00 116.83 34 SER B O 1
ATOM 4638 N N . ARG B 2 35 ? 278.938 97.744 2.235 1.00 121.22 35 ARG B N 1
ATOM 4639 C CA . ARG B 2 35 ? 278.953 97.485 3.674 1.00 121.42 35 ARG B CA 1
ATOM 4640 C C . ARG B 2 35 ? 278.839 98.805 4.420 1.00 120.76 35 ARG B C 1
ATOM 4641 O O . ARG B 2 35 ? 278.136 98.879 5.435 1.00 120.01 35 ARG B O 1
ATOM 4662 N N . PRO B 2 36 ? 279.481 99.866 3.953 1.00 120.52 36 PRO B N 1
ATOM 4663 C CA . PRO B 2 36 ? 279.155 101.187 4.497 1.00 119.65 36 PRO B CA 1
ATOM 4664 C C . PRO B 2 36 ? 277.713 101.590 4.207 1.00 117.89 36 PRO B C 1
ATOM 4665 O O . PRO B 2 36 ? 277.460 102.595 3.535 1.00 117.18 36 PRO B O 1
ATOM 4676 N N . THR B 2 37 ? 276.759 100.819 4.727 1.00 129.63 37 THR B N 1
ATOM 4677 C CA . THR B 2 37 ? 275.334 101.106 4.611 1.00 127.97 37 THR B CA 1
ATOM 4678 C C . THR B 2 37 ? 274.886 101.556 5.994 1.00 127.40 37 THR B C 1
ATOM 4679 O O . THR B 2 37 ? 274.844 100.754 6.933 1.00 127.72 37 THR B O 1
ATOM 4690 N N . SER B 2 38 ? 274.542 102.834 6.114 1.00 112.67 38 SER B N 1
ATOM 4691 C CA . SER B 2 38 ? 274.474 103.498 7.407 1.00 112.43 38 SER B CA 1
ATOM 4692 C C . SER B 2 38 ? 273.231 104.380 7.420 1.00 110.81 38 SER B C 1
ATOM 4693 O O . SER B 2 38 ? 272.365 104.287 6.542 1.00 109.88 38 SER B O 1
ATOM 4701 N N . ASP B 2 39 ? 273.157 105.251 8.431 1.00 110.50 39 ASP B N 1
ATOM 4702 C CA . ASP B 2 39 ? 271.982 106.077 8.685 1.00 109.01 39 ASP B CA 1
ATOM 4703 C C . ASP B 2 39 ? 271.490 106.784 7.427 1.00 108.19 39 ASP B C 1
ATOM 4704 O O . ASP B 2 39 ? 270.277 106.970 7.255 1.00 106.88 39 ASP B O 1
ATOM 4713 N N . TYR B 2 40 ? 272.405 107.130 6.524 1.00 108.96 40 TYR B N 1
ATOM 4714 C CA . TYR B 2 40 ? 272.020 107.833 5.306 1.00 108.26 40 TYR B CA 1
ATOM 4715 C C . TYR B 2 40 ? 270.925 107.101 4.543 1.00 107.34 40 TYR B C 1
ATOM 4716 O O . TYR B 2 40 ? 270.179 107.737 3.790 1.00 106.34 40 TYR B O 1
ATOM 4734 N N . MET B 2 41 ? 270.805 105.783 4.722 1.00 107.66 41 MET B N 1
ATOM 4735 C CA . MET B 2 41 ? 269.758 105.039 4.029 1.00 106.83 41 MET B CA 1
ATOM 4736 C C . MET B 2 41 ? 268.391 105.665 4.270 1.00 105.26 41 MET B C 1
ATOM 4737 O O . MET B 2 41 ? 267.584 105.785 3.339 1.00 104.40 41 MET B O 1
ATOM 4744 N N . VAL B 2 42 ? 268.125 106.098 5.505 1.00 104.91 42 VAL B N 1
ATOM 4745 C CA . VAL B 2 42 ? 266.904 106.832 5.820 1.00 103.48 42 VAL B CA 1
ATOM 4746 C C . VAL B 2 42 ? 266.705 107.871 4.728 1.00 102.92 42 VAL B C 1
ATOM 4747 O O . VAL B 2 42 ? 265.760 107.783 3.933 1.00 102.00 42 VAL B O 1
ATOM 4760 N N . THR B 2 43 ? 267.633 108.828 4.653 1.00 104.58 43 THR B N 1
ATOM 4761 C CA . THR B 2 43 ? 267.556 109.874 3.641 1.00 104.15 43 THR B CA 1
ATOM 4762 C C . THR B 2 43 ? 267.261 109.279 2.270 1.00 103.98 43 THR B C 1
ATOM 4763 O O . THR B 2 43 ? 266.299 109.676 1.600 1.00 102.92 43 THR B O 1
ATOM 4774 N N . LEU B 2 44 ? 268.051 108.284 1.859 1.00 107.84 44 LEU B N 1
ATOM 4775 C CA . LEU B 2 44 ? 267.866 107.700 0.536 1.00 107.81 44 LEU B CA 1
ATOM 4776 C C . LEU B 2 44 ? 266.434 107.212 0.363 1.00 106.59 44 LEU B C 1
ATOM 4777 O O . LEU B 2 44 ? 265.754 107.572 -0.606 1.00 105.81 44 LEU B O 1
ATOM 4793 N N . TYR B 2 45 ? 265.946 106.413 1.316 1.00 120.76 45 TYR B N 1
ATOM 4794 C CA . TYR B 2 45 ? 264.561 105.962 1.257 1.00 119.60 45 TYR B CA 1
ATOM 4795 C C . TYR B 2 45 ? 263.622 107.150 1.115 1.00 118.33 45 TYR B C 1
ATOM 4796 O O . TYR B 2 45 ? 262.756 107.176 0.234 1.00 117.52 45 TYR B O 1
ATOM 4813 N N . LYS B 2 46 ? 263.799 108.159 1.973 1.00 99.99 46 LYS B N 1
ATOM 4814 C CA . LYS B 2 46 ? 262.951 109.342 1.905 1.00 98.85 46 LYS B CA 1
ATOM 4815 C C . LYS B 2 46 ? 262.969 109.945 0.509 1.00 98.66 46 LYS B C 1
ATOM 4816 O O . LYS B 2 46 ? 261.929 110.378 -0.003 1.00 97.59 46 LYS B O 1
ATOM 4835 N N . GLN B 2 47 ? 264.139 109.971 -0.129 1.00 99.72 47 GLN B N 1
ATOM 4836 C CA . GLN B 2 47 ? 264.223 110.520 -1.477 1.00 99.61 47 GLN B CA 1
ATOM 4837 C C . GLN B 2 47 ? 263.474 109.644 -2.472 1.00 99.19 47 GLN B C 1
ATOM 4838 O O . GLN B 2 47 ? 262.801 110.155 -3.375 1.00 98.42 47 GLN B O 1
ATOM 4852 N N . ILE B 2 48 ? 263.577 108.323 -2.323 1.00 101.13 48 ILE B N 1
ATOM 4853 C CA . ILE B 2 48 ? 262.942 107.414 -3.272 1.00 100.86 48 ILE B CA 1
ATOM 4854 C C . ILE B 2 48 ? 261.426 107.522 -3.175 1.00 99.47 48 ILE B C 1
ATOM 4855 O O . ILE B 2 48 ? 260.747 107.868 -4.149 1.00 98.77 48 ILE B O 1
ATOM 4871 N N . ILE B 2 49 ? 260.879 107.264 -1.985 1.00 97.62 49 ILE B N 1
ATOM 4872 C CA . ILE B 2 49 ? 259.431 107.325 -1.796 1.00 96.32 49 ILE B CA 1
ATOM 4873 C C . ILE B 2 49 ? 258.902 108.667 -2.288 1.00 95.44 49 ILE B C 1
ATOM 4874 O O . ILE B 2 49 ? 258.068 108.735 -3.200 1.00 94.73 49 ILE B O 1
ATOM 4890 N N . GLU B 2 50 ? 259.435 109.757 -1.728 1.00 95.57 50 GLU B N 1
ATOM 4891 C CA . GLU B 2 50 ? 258.980 111.092 -2.101 1.00 94.79 50 GLU B CA 1
ATOM 4892 C C . GLU B 2 50 ? 258.969 111.284 -3.608 1.00 94.74 50 GLU B C 1
ATOM 4893 O O . GLU B 2 50 ? 258.093 111.975 -4.140 1.00 93.81 50 GLU B O 1
ATOM 4905 N N . ASN B 2 51 ? 259.926 110.682 -4.317 1.00 96.64 51 ASN B N 1
ATOM 4906 C CA . ASN B 2 51 ? 259.969 110.857 -5.762 1.00 96.65 51 ASN B CA 1
ATOM 4907 C C . ASN B 2 51 ? 258.933 109.982 -6.458 1.00 96.05 51 ASN B C 1
ATOM 4908 O O . ASN B 2 51 ? 258.232 110.449 -7.362 1.00 95.35 51 ASN B O 1
ATOM 4919 N N . PHE B 2 52 ? 258.825 108.712 -6.059 1.00 97.58 52 PHE B N 1
ATOM 4920 C CA . PHE B 2 52 ? 257.909 107.800 -6.736 1.00 97.14 52 PHE B CA 1
ATOM 4921 C C . PHE B 2 52 ? 256.481 107.937 -6.219 1.00 95.88 52 PHE B C 1
ATOM 4922 O O . PHE B 2 52 ? 255.528 107.883 -7.004 1.00 95.16 52 PHE B O 1
ATOM 4939 N N . MET B 2 53 ? 256.309 108.105 -4.909 1.00 99.94 53 MET B N 1
ATOM 4940 C CA . MET B 2 53 ? 254.983 108.298 -4.336 1.00 97.05 53 MET B CA 1
ATOM 4941 C C . MET B 2 53 ? 254.526 109.748 -4.382 1.00 93.85 53 MET B C 1
ATOM 4942 O O . MET B 2 53 ? 253.423 110.040 -3.914 1.00 91.29 53 MET B O 1
ATOM 4949 N N . GLY B 2 54 ? 255.341 110.653 -4.916 1.00 98.81 54 GLY B N 1
ATOM 4950 C CA . GLY B 2 54 ? 254.901 112.032 -5.109 1.00 95.82 54 GLY B CA 1
ATOM 4951 C C . GLY B 2 54 ? 254.266 112.650 -3.884 1.00 94.40 54 GLY B C 1
ATOM 4952 O O . GLY B 2 54 ? 253.286 113.398 -4.000 1.00 91.18 54 GLY B O 1
ATOM 4956 N N . ILE B 2 55 ? 254.807 112.353 -2.701 1.00 92.07 55 ILE B N 1
ATOM 4957 C CA . ILE B 2 55 ? 254.292 112.868 -1.438 1.00 91.13 55 ILE B CA 1
ATOM 4958 C C . ILE B 2 55 ? 255.479 113.334 -0.604 1.00 93.88 55 ILE B C 1
ATOM 4959 O O . ILE B 2 55 ? 256.625 112.956 -0.850 1.00 96.84 55 ILE B O 1
ATOM 4975 N N . SER B 2 56 ? 255.196 114.190 0.375 1.00 92.90 56 SER B N 1
ATOM 4976 C CA . SER B 2 56 ? 256.194 114.669 1.323 1.00 95.40 56 SER B CA 1
ATOM 4977 C C . SER B 2 56 ? 256.096 113.869 2.616 1.00 97.15 56 SER B C 1
ATOM 4978 O O . SER B 2 56 ? 255.008 113.737 3.187 1.00 95.20 56 SER B O 1
ATOM 4986 N N . VAL B 2 57 ? 257.231 113.333 3.072 1.00 100.88 57 VAL B N 1
ATOM 4987 C CA . VAL B 2 57 ? 257.246 112.573 4.319 1.00 102.93 57 VAL B CA 1
ATOM 4988 C C . VAL B 2 57 ? 257.059 113.503 5.510 1.00 102.31 57 VAL B C 1
ATOM 4989 O O . VAL B 2 57 ? 256.294 113.203 6.434 1.00 101.64 57 VAL B O 1
ATOM 5002 N N . GLU B 2 58 ? 257.760 114.640 5.514 1.00 102.62 58 GLU B N 1
ATOM 5003 C CA . GLU B 2 58 ? 257.615 115.600 6.604 1.00 102.11 58 GLU B CA 1
ATOM 5004 C C . GLU B 2 58 ? 256.155 115.981 6.809 1.00 98.35 58 GLU B C 1
ATOM 5005 O O . GLU B 2 58 ? 255.703 116.158 7.947 1.00 98.07 58 GLU B O 1
ATOM 5017 N N . SER B 2 59 ? 255.399 116.110 5.717 1.00 99.91 59 SER B N 1
ATOM 5018 C CA . SER B 2 59 ? 253.989 116.468 5.826 1.00 96.28 59 SER B CA 1
ATOM 5019 C C . SER B 2 59 ? 253.198 115.374 6.532 1.00 96.20 59 SER B C 1
ATOM 5020 O O . SER B 2 59 ? 252.467 115.644 7.493 1.00 94.99 59 SER B O 1
ATOM 5028 N N . LEU B 2 60 ? 253.331 114.128 6.070 1.00 93.13 60 LEU B N 1
ATOM 5029 C CA . LEU B 2 60 ? 252.607 113.028 6.699 1.00 93.33 60 LEU B CA 1
ATOM 5030 C C . LEU B 2 60 ? 252.978 112.897 8.170 1.00 95.63 60 LEU B C 1
ATOM 5031 O O . LEU B 2 60 ? 252.117 112.618 9.013 1.00 94.69 60 LEU B O 1
ATOM 5047 N N . LEU B 2 61 ? 254.257 113.093 8.500 1.00 99.20 61 LEU B N 1
ATOM 5048 C CA . LEU B 2 61 ? 254.665 113.069 9.900 1.00 101.48 61 LEU B CA 1
ATOM 5049 C C . LEU B 2 61 ? 254.049 114.224 10.678 1.00 99.26 61 LEU B C 1
ATOM 5050 O O . LEU B 2 61 ? 253.763 114.084 11.873 1.00 99.86 61 LEU B O 1
ATOM 5066 N N . ASN B 2 62 ? 253.836 115.368 10.025 1.00 101.04 62 ASN B N 1
ATOM 5067 C CA . ASN B 2 62 ? 253.203 116.497 10.698 1.00 98.90 62 ASN B CA 1
ATOM 5068 C C . ASN B 2 62 ? 251.736 116.204 10.990 1.00 95.98 62 ASN B C 1
ATOM 5069 O O . ASN B 2 62 ? 251.252 1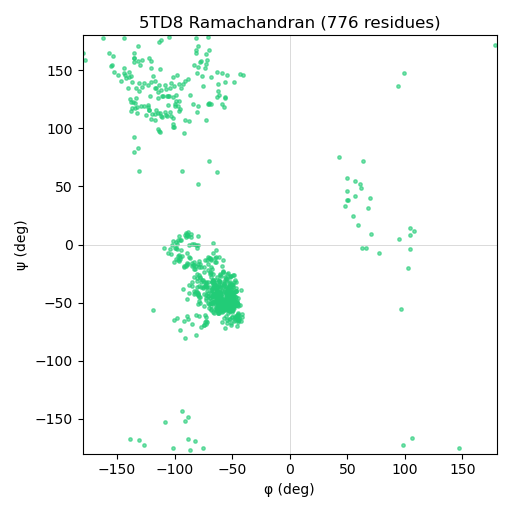16.452 12.101 1.00 95.59 62 ASN B O 1
ATOM 5080 N N . SER B 2 63 ? 251.010 115.677 10.002 1.00 92.85 63 SER B N 1
ATOM 5081 C CA . SER B 2 63 ? 249.630 115.261 10.221 1.00 90.27 63 SER B CA 1
ATOM 5082 C C . SER B 2 63 ? 249.525 114.051 11.137 1.00 92.26 63 SER B C 1
ATOM 5083 O O . SER B 2 63 ? 248.421 113.729 11.589 1.00 90.48 63 SER B O 1
ATOM 5091 N N . SER B 2 64 ? 250.640 113.379 11.419 1.00 104.81 64 SER B N 1
ATOM 5092 C CA . SER B 2 64 ? 250.627 112.223 12.303 1.00 107.12 64 SER B CA 1
ATOM 5093 C C . SER B 2 64 ? 250.561 112.614 13.774 1.00 107.82 64 SER B C 1
ATOM 5094 O O . SER B 2 64 ? 250.019 111.852 14.583 1.00 108.34 64 SER B O 1
ATOM 5102 N N . ASN B 2 65 ? 251.097 113.780 14.139 1.00 101.21 65 ASN B N 1
ATOM 5103 C CA . ASN B 2 65 ? 251.311 114.153 15.532 1.00 102.63 65 ASN B CA 1
ATOM 5104 C C . ASN B 2 65 ? 250.216 115.039 16.120 1.00 99.52 65 ASN B C 1
ATOM 5105 O O . ASN B 2 65 ? 250.311 115.409 17.295 1.00 100.51 65 ASN B O 1
ATOM 5116 N N . GLN B 2 66 ? 249.180 115.380 15.356 1.00 92.39 66 GLN B N 1
ATOM 5117 C CA . GLN B 2 66 ? 248.183 116.355 15.791 1.00 89.46 66 GLN B CA 1
ATOM 5118 C C . GLN B 2 66 ? 246.796 115.722 15.778 1.00 88.52 66 GLN B C 1
ATOM 5119 O O . GLN B 2 66 ? 246.290 115.347 14.715 1.00 87.08 66 GLN B O 1
ATOM 5133 N N . GLU B 2 67 ? 246.185 115.610 16.960 1.00 87.18 67 GLU B N 1
ATOM 5134 C CA . GLU B 2 67 ? 244.764 115.253 17.067 1.00 86.00 67 GLU B CA 1
ATOM 5135 C C . GLU B 2 67 ? 243.930 116.521 17.189 1.00 83.23 67 GLU B C 1
ATOM 5136 O O . GLU B 2 67 ? 243.251 116.925 16.236 1.00 80.59 67 GLU B O 1
ATOM 5148 N N . THR B 2 68 ? 243.970 117.163 18.355 1.00 83.87 68 THR B N 1
ATOM 5149 C CA . THR B 2 68 ? 243.277 118.426 18.583 1.00 81.53 68 THR B CA 1
ATOM 5150 C C . THR B 2 68 ? 244.210 119.341 19.360 1.00 82.44 68 THR B C 1
ATOM 5151 O O . THR B 2 68 ? 244.595 119.017 20.488 1.00 84.89 68 THR B O 1
ATOM 5162 N N . GLY B 2 69 ? 244.579 120.472 18.761 1.00 89.70 69 GLY B N 1
ATOM 5163 C CA . GLY B 2 69 ? 245.571 121.345 19.359 1.00 90.57 69 GLY B CA 1
ATOM 5164 C C . GLY B 2 69 ? 245.069 122.662 19.921 1.00 89.34 69 GLY B C 1
ATOM 5165 O O . GLY B 2 69 ? 245.857 123.423 20.489 1.00 91.46 69 GLY B O 1
ATOM 5169 N N . ASP B 2 70 ? 243.777 122.958 19.781 1.00 107.09 70 ASP B N 1
ATOM 5170 C CA . ASP B 2 70 ? 243.283 124.267 20.195 1.00 106.21 70 ASP B CA 1
ATOM 5171 C C . ASP B 2 70 ? 243.197 124.355 21.716 1.00 107.75 70 ASP B C 1
ATOM 5172 O O . ASP B 2 70 ? 243.968 125.089 22.346 1.00 110.00 70 ASP B O 1
ATOM 5181 N N . GLY B 2 71 ? 242.266 123.619 22.316 1.00 97.40 71 GLY B N 1
ATOM 5182 C CA . GLY B 2 71 ? 242.034 123.720 23.747 1.00 99.02 71 GLY B CA 1
ATOM 5183 C C . GLY B 2 71 ? 243.012 123.008 24.668 1.00 102.39 71 GLY B C 1
ATOM 5184 O O . GLY B 2 71 ? 243.541 123.626 25.599 1.00 103.59 71 GLY B O 1
ATOM 5188 N N . HIS B 2 72 ? 243.280 121.726 24.421 1.00 88.81 72 HIS B N 1
ATOM 5189 C CA . HIS B 2 72 ? 244.041 120.891 25.346 1.00 92.19 72 HIS B CA 1
ATOM 5190 C C . HIS B 2 72 ? 245.441 120.660 24.801 1.00 93.46 72 HIS B C 1
ATOM 5191 O O . HIS B 2 72 ? 245.598 120.221 23.657 1.00 92.61 72 HIS B O 1
ATOM 5205 N N . LEU B 2 73 ? 246.453 120.944 25.617 1.00 91.87 73 LEU B N 1
ATOM 5206 C CA . LEU B 2 73 ? 247.831 120.637 25.256 1.00 93.57 73 LEU B CA 1
ATOM 5207 C C . LEU B 2 73 ? 248.356 119.582 26.224 1.00 97.18 73 LEU B C 1
ATOM 5208 O O . LEU B 2 73 ? 248.763 119.898 27.345 1.00 98.98 73 LEU B O 1
ATOM 5224 N N . GLN B 2 74 ? 248.344 118.328 25.779 1.00 98.30 74 GLN B N 1
ATOM 5225 C CA . GLN B 2 74 ? 249.107 117.247 26.385 1.00 101.84 74 GLN B CA 1
ATOM 5226 C C . GLN B 2 74 ? 250.333 116.881 25.560 1.00 102.88 74 GLN B C 1
ATOM 5227 O O . GLN B 2 74 ? 251.119 116.025 25.979 1.00 105.93 74 GLN B O 1
ATOM 5241 N N . GLU B 2 75 ? 250.511 117.512 24.397 1.00 107.77 75 GLU B N 1
ATOM 5242 C CA . GLU B 2 75 ? 251.441 117.026 23.388 1.00 109.35 75 GLU B CA 1
ATOM 5243 C C . GLU B 2 75 ? 252.857 117.563 23.539 1.00 112.48 75 GLU B C 1
ATOM 5244 O O . GLU B 2 75 ? 253.780 116.996 22.944 1.00 114.64 75 GLU B O 1
ATOM 5256 N N . GLU B 2 76 ? 253.060 118.628 24.312 1.00 113.68 76 GLU B N 1
ATOM 5257 C CA . GLU B 2 76 ? 254.407 119.167 24.460 1.00 116.71 76 GLU B CA 1
ATOM 5258 C C . GLU B 2 76 ? 255.211 118.366 25.472 1.00 120.65 76 GLU B C 1
ATOM 5259 O O . GLU B 2 76 ? 256.419 118.175 25.296 1.00 123.66 76 GLU B O 1
ATOM 5271 N N . ASN B 2 77 ? 254.560 117.901 26.537 1.00 115.48 77 ASN B N 1
ATOM 5272 C CA . ASN B 2 77 ? 255.266 117.202 27.599 1.00 119.29 77 ASN B CA 1
ATOM 5273 C C . ASN B 2 77 ? 255.451 115.721 27.335 1.00 121.06 77 ASN B C 1
ATOM 5274 O O . ASN B 2 77 ? 256.275 115.093 28.010 1.00 124.77 77 ASN B O 1
ATOM 5285 N N . GLU B 2 78 ? 254.724 115.133 26.389 1.00 116.33 78 GLU B N 1
ATOM 5286 C CA . GLU B 2 78 ? 255.046 113.767 26.009 1.00 118.37 78 GLU B CA 1
ATOM 5287 C C . GLU B 2 78 ? 256.022 113.869 24.844 1.00 119.29 78 GLU B C 1
ATOM 5288 O O . GLU B 2 78 ? 255.632 113.981 23.678 1.00 116.74 78 GLU B O 1
ATOM 5300 N N . ASN B 2 79 ? 257.303 113.785 25.188 1.00 123.10 79 ASN B N 1
ATOM 5301 C CA . ASN B 2 79 ? 258.401 113.432 24.304 1.00 125.30 79 ASN B CA 1
ATOM 5302 C C . ASN B 2 79 ? 258.581 111.929 24.286 1.00 127.79 79 ASN B C 1
ATOM 5303 O O . ASN B 2 79 ? 259.182 111.376 23.357 1.00 128.99 79 ASN B O 1
ATOM 5314 N N . ILE B 2 80 ? 257.995 111.275 25.287 1.00 128.46 80 ILE B N 1
ATOM 5315 C CA . ILE B 2 80 ? 258.089 109.832 25.442 1.00 131.06 80 ILE B CA 1
ATOM 5316 C C . ILE B 2 80 ? 257.751 109.139 24.128 1.00 129.62 80 ILE B C 1
ATOM 5317 O O . ILE B 2 80 ? 258.474 108.244 23.672 1.00 132.34 80 ILE B O 1
ATOM 5333 N N . TYR B 2 81 ? 256.641 109.532 23.503 1.00 129.75 81 TYR B N 1
ATOM 5334 C CA . TYR B 2 81 ? 256.197 108.857 22.294 1.00 128.23 81 TYR B CA 1
ATOM 5335 C C . TYR B 2 81 ? 256.470 109.581 20.976 1.00 126.23 81 TYR B C 1
ATOM 5336 O O . TYR B 2 81 ? 256.310 108.958 19.924 1.00 125.57 81 TYR B O 1
ATOM 5354 N N . LEU B 2 82 ? 256.928 110.834 20.967 1.00 125.49 82 LEU B N 1
ATOM 5355 C CA . LEU B 2 82 ? 256.867 111.548 19.690 1.00 122.85 82 LEU B CA 1
ATOM 5356 C C . LEU B 2 82 ? 257.926 111.048 18.714 1.00 125.14 82 LEU B C 1
ATOM 5357 O O . LEU B 2 82 ? 257.595 110.472 17.668 1.00 123.98 82 LEU B O 1
ATOM 5373 N N . ASP B 2 83 ? 259.199 111.280 19.037 1.00 124.07 83 ASP B N 1
ATOM 5374 C CA . ASP B 2 83 ? 260.283 110.842 18.163 1.00 126.49 83 ASP B CA 1
ATOM 5375 C C . ASP B 2 83 ? 260.100 109.385 17.756 1.00 127.72 83 ASP B C 1
ATOM 5376 O O . ASP B 2 83 ? 260.182 109.039 16.571 1.00 127.13 83 ASP B O 1
ATOM 5385 N N . THR B 2 84 ? 259.831 108.519 18.734 1.00 129.48 84 THR B N 1
ATOM 5386 C CA . THR B 2 84 ? 259.582 107.111 18.446 1.00 130.78 84 THR B CA 1
ATOM 5387 C C . THR B 2 84 ? 258.519 106.949 17.364 1.00 127.12 84 THR B C 1
ATOM 5388 O O . THR B 2 84 ? 258.698 106.185 16.407 1.00 127.78 84 THR B O 1
ATOM 5399 N N . LEU B 2 85 ? 257.405 107.674 17.493 1.00 123.28 85 LEU B N 1
ATOM 5400 C CA . LEU B 2 85 ? 256.297 107.490 16.562 1.00 119.79 85 LEU B CA 1
ATOM 5401 C C . LEU B 2 85 ? 256.659 107.975 15.163 1.00 118.41 85 LEU B C 1
ATOM 5402 O O . LEU B 2 85 ? 256.320 107.320 14.171 1.00 117.59 85 LEU B O 1
ATOM 5418 N N . ASN B 2 86 ? 257.339 109.119 15.053 1.00 126.75 86 ASN B N 1
ATOM 5419 C CA . ASN B 2 86 ? 257.794 109.568 13.739 1.00 125.83 86 ASN B CA 1
ATOM 5420 C C . ASN B 2 86 ? 258.702 108.524 13.102 1.00 129.03 86 ASN B C 1
ATOM 5421 O O . ASN B 2 86 ? 258.525 108.146 11.934 1.00 127.99 86 ASN B O 1
ATOM 5432 N N . VAL B 2 87 ? 259.681 108.045 13.870 1.00 128.11 87 VAL B N 1
ATOM 5433 C CA . VAL B 2 87 ? 260.576 106.989 13.407 1.00 131.56 87 VAL B CA 1
ATOM 5434 C C . VAL B 2 87 ? 259.769 105.823 12.842 1.00 130.86 87 VAL B C 1
ATOM 5435 O O . VAL B 2 87 ? 259.975 105.388 11.699 1.00 130.92 87 VAL B O 1
ATOM 5448 N N . LEU B 2 88 ? 258.810 105.323 13.625 1.00 126.51 88 LEU B N 1
ATOM 5449 C CA . LEU B 2 88 ? 258.064 104.139 13.212 1.00 126.28 88 LEU B CA 1
ATOM 5450 C C . LEU B 2 88 ? 257.183 104.406 11.999 1.00 122.39 88 LEU B C 1
ATOM 5451 O O . LEU B 2 88 ? 256.946 103.495 11.202 1.00 122.62 88 LEU B O 1
ATOM 5456 N N . VAL B 2 89 ? 256.668 105.626 11.851 1.00 118.89 89 VAL B N 1
ATOM 5457 C CA . VAL B 2 89 ? 255.851 105.947 10.683 1.00 115.21 89 VAL B CA 1
ATOM 5458 C C . VAL B 2 89 ? 256.708 105.943 9.423 1.00 116.07 89 VAL B C 1
ATOM 5459 O O . VAL B 2 89 ? 256.441 105.202 8.463 1.00 115.77 89 VAL B O 1
ATOM 5463 N N . LEU B 2 90 ? 257.775 106.750 9.427 1.00 117.34 90 LEU B N 1
ATOM 5464 C CA . LEU B 2 90 ? 258.708 106.746 8.307 1.00 118.56 90 LEU B CA 1
ATOM 5465 C C . LEU B 2 90 ? 259.126 105.327 7.953 1.00 121.58 90 LEU B C 1
ATOM 5466 O O . LEU B 2 90 ? 259.309 104.998 6.775 1.00 121.47 90 LEU B O 1
ATOM 5471 N N . ASN B 2 91 ? 259.282 104.469 8.962 1.00 124.40 91 ASN B N 1
ATOM 5472 C CA . ASN B 2 91 ? 259.562 103.066 8.680 1.00 127.26 91 ASN B CA 1
ATOM 5473 C C . ASN B 2 91 ? 258.395 102.406 7.953 1.00 124.89 91 ASN B C 1
ATOM 5474 O O . ASN B 2 91 ? 258.559 101.845 6.863 1.00 125.27 91 ASN B O 1
ATOM 5479 N N . LYS B 2 92 ? 257.201 102.463 8.551 1.00 122.49 92 LYS B N 1
ATOM 5480 C CA . LYS B 2 92 ? 256.038 101.776 7.995 1.00 120.45 92 LYS B CA 1
ATOM 5481 C C . LYS B 2 92 ? 255.869 102.076 6.514 1.00 118.12 92 LYS B C 1
ATOM 5482 O O . LYS B 2 92 ? 255.594 101.167 5.712 1.00 118.43 92 LYS B O 1
ATOM 5488 N N . ILE B 2 93 ? 256.027 103.348 6.127 1.00 115.85 93 ILE B N 1
ATOM 5489 C CA . ILE B 2 93 ? 255.973 103.675 4.703 1.00 113.89 93 ILE B CA 1
ATOM 5490 C C . ILE B 2 93 ? 256.879 102.728 3.926 1.00 117.01 93 ILE B C 1
ATOM 5491 O O . ILE B 2 93 ? 256.462 102.094 2.948 1.00 116.33 93 ILE B O 1
ATOM 5496 N N . CYS B 2 94 ? 258.125 102.586 4.383 1.00 120.61 94 CYS B N 1
ATOM 5497 C CA . CYS B 2 94 ? 259.045 101.662 3.732 1.00 123.88 94 CYS B CA 1
ATOM 5498 C C . CYS B 2 94 ? 258.515 100.235 3.777 1.00 125.30 94 CYS B C 1
ATOM 5499 O O . CYS B 2 94 ? 258.695 99.472 2.823 1.00 126.31 94 CYS B O 1
ATOM 5502 N N . PHE B 2 95 ? 257.857 99.853 4.874 1.00 125.45 95 PHE B N 1
ATOM 5503 C CA . PHE B 2 95 ? 257.411 98.471 5.018 1.00 127.20 95 PHE B CA 1
ATOM 5504 C C . PHE B 2 95 ? 256.416 98.095 3.929 1.00 124.63 95 PHE B C 1
ATOM 5505 O O . PHE B 2 95 ? 256.645 97.155 3.159 1.00 126.34 95 PHE B O 1
ATOM 5513 N N . LYS B 2 96 ? 255.294 98.811 3.851 1.00 120.57 96 LYS B N 1
ATOM 5514 C CA . LYS B 2 96 ? 254.346 98.512 2.781 1.00 118.08 96 LYS B CA 1
ATOM 5515 C C . LYS B 2 96 ? 255.005 98.689 1.419 1.00 118.08 96 LYS B C 1
ATOM 5516 O O . LYS B 2 96 ? 254.868 97.836 0.523 1.00 118.71 96 LYS B O 1
ATOM 5522 N N . PHE B 2 97 ? 255.761 99.779 1.266 1.00 117.58 97 PHE B N 1
ATOM 5523 C CA . PHE B 2 97 ? 256.461 100.057 0.018 1.00 117.63 97 PHE B CA 1
ATOM 5524 C C . PHE B 2 97 ? 257.225 98.833 -0.480 1.00 121.29 97 PHE B C 1
ATOM 5525 O O . PHE B 2 97 ? 257.186 98.510 -1.673 1.00 120.86 97 PHE B O 1
ATOM 5533 N N . PHE B 2 98 ? 257.912 98.127 0.423 1.00 128.08 98 PHE B N 1
ATOM 5534 C CA . PHE B 2 98 ? 258.654 96.924 0.058 1.00 131.85 98 PHE B CA 1
ATOM 5535 C C . PHE B 2 98 ? 257.779 95.678 0.001 1.00 132.27 98 PHE B C 1
ATOM 5536 O O . PHE B 2 98 ? 258.159 94.703 -0.658 1.00 134.58 98 PHE B O 1
ATOM 5552 N N . GLU B 2 99 ? 256.622 95.682 0.670 1.00 127.26 99 GLU B N 1
ATOM 5553 C CA . GLU B 2 99 ? 255.670 94.591 0.490 1.00 127.20 99 GLU B CA 1
ATOM 5554 C C . GLU B 2 99 ? 255.215 94.505 -0.957 1.00 125.17 99 GLU B C 1
ATOM 5555 O O . GLU B 2 99 ? 255.088 93.408 -1.514 1.00 126.74 99 GLU B O 1
ATOM 5567 N N . ASN B 2 100 ? 254.969 95.656 -1.588 1.00 121.60 100 ASN B N 1
ATOM 5568 C CA . ASN B 2 100 ? 254.462 95.636 -2.958 1.00 119.47 100 ASN B CA 1
ATOM 5569 C C . ASN B 2 100 ? 255.452 94.999 -3.932 1.00 122.19 100 ASN B C 1
ATOM 5570 O O . ASN B 2 100 ? 255.034 94.340 -4.891 1.00 121.91 100 ASN B O 1
ATOM 5581 N N . ILE B 2 101 ? 256.755 95.182 -3.712 1.00 124.87 101 ILE B N 1
ATOM 5582 C CA . ILE B 2 101 ? 257.772 94.768 -4.674 1.00 127.24 101 ILE B CA 1
ATOM 5583 C C . ILE B 2 101 ? 258.363 93.394 -4.355 1.00 131.65 101 ILE B C 1
ATOM 5584 O O . ILE B 2 101 ? 259.327 92.980 -5.007 1.00 134.18 101 ILE B O 1
ATOM 5600 N N . GLY B 2 102 ? 257.817 92.678 -3.373 1.00 132.70 102 GLY B N 1
ATOM 5601 C CA . GLY B 2 102 ? 258.245 91.318 -3.099 1.00 136.79 102 GLY B CA 1
ATOM 5602 C C . GLY B 2 102 ? 259.057 91.067 -1.840 1.00 140.23 102 GLY B C 1
ATOM 5603 O O . GLY B 2 102 ? 259.622 89.974 -1.711 1.00 144.03 102 GLY B O 1
ATOM 5607 N N . VAL B 2 103 ? 259.150 92.021 -0.916 1.00 139.18 103 VAL B N 1
ATOM 5608 C CA . VAL B 2 103 ? 259.757 91.775 0.391 1.00 142.27 103 VAL B CA 1
ATOM 5609 C C . VAL B 2 103 ? 258.740 92.111 1.468 1.00 140.14 103 VAL B C 1
ATOM 5610 O O . VAL B 2 103 ? 258.295 93.260 1.580 1.00 136.76 103 VAL B O 1
ATOM 5623 N N . GLN B 2 104 ? 258.371 91.104 2.252 1.00 142.20 104 GLN B N 1
ATOM 5624 C CA . GLN B 2 104 ? 257.387 91.244 3.312 1.00 140.60 104 GLN B CA 1
ATOM 5625 C C . GLN B 2 104 ? 258.017 91.439 4.685 1.00 142.92 104 GLN B C 1
ATOM 5626 O O . GLN B 2 104 ? 257.287 91.624 5.664 1.00 141.77 104 GLN B O 1
ATOM 5640 N N . ASP B 2 105 ? 259.345 91.391 4.788 1.00 146.24 105 ASP B N 1
ATOM 5641 C CA . ASP B 2 105 ? 260.047 91.683 6.035 1.00 148.50 105 ASP B CA 1
ATOM 5642 C C . ASP B 2 105 ? 260.929 92.911 5.838 1.00 147.75 105 ASP B C 1
ATOM 5643 O O . ASP B 2 105 ? 261.966 92.836 5.172 1.00 149.76 105 ASP B O 1
ATOM 5652 N N . PHE B 2 106 ? 260.521 94.044 6.415 1.00 144.94 106 PHE B N 1
ATOM 5653 C CA . PHE B 2 106 ? 261.427 95.180 6.513 1.00 144.86 106 PHE B CA 1
ATOM 5654 C C . PHE B 2 106 ? 262.337 95.110 7.733 1.00 148.47 106 PHE B C 1
ATOM 5655 O O . PHE B 2 106 ? 263.438 95.669 7.698 1.00 150.01 106 PHE B O 1
ATOM 5672 N N . ASN B 2 107 ? 261.855 94.535 8.839 1.00 149.64 107 ASN B N 1
ATOM 5673 C CA . ASN B 2 107 ? 262.658 94.131 9.997 1.00 153.71 107 ASN B CA 1
ATOM 5674 C C . ASN B 2 107 ? 263.357 95.288 10.707 1.00 153.80 107 ASN B C 1
ATOM 5675 O O . ASN B 2 107 ? 264.017 95.069 11.728 1.00 157.05 107 ASN B O 1
ATOM 5686 N N . MET B 2 108 ? 263.230 96.511 10.188 1.00 150.41 108 MET B N 1
ATOM 5687 C CA . MET B 2 108 ? 263.895 97.689 10.740 1.00 150.32 108 MET B CA 1
ATOM 5688 C C . MET B 2 108 ? 265.409 97.529 10.757 1.00 154.51 108 MET B C 1
ATOM 5689 O O . MET B 2 108 ? 266.108 98.276 11.452 1.00 155.60 108 MET B O 1
ATOM 5703 N N . THR B 2 109 ? 265.935 96.573 9.994 1.00 156.93 109 THR B N 1
ATOM 5704 C CA . THR B 2 109 ? 267.357 96.533 9.688 1.00 160.34 109 THR B CA 1
ATOM 5705 C C . THR B 2 109 ? 267.691 97.419 8.497 1.00 158.15 109 THR B C 1
ATOM 5706 O O . THR B 2 109 ? 268.748 98.058 8.478 1.00 159.62 109 THR B O 1
ATOM 5717 N N . ASP B 2 110 ? 266.787 97.487 7.518 1.00 154.64 110 ASP B N 1
ATOM 5718 C CA . ASP B 2 110 ? 267.046 98.207 6.280 1.00 152.61 110 ASP B CA 1
ATOM 5719 C C . ASP B 2 110 ? 267.068 99.715 6.476 1.00 150.00 110 ASP B C 1
ATOM 5720 O O . ASP B 2 110 ? 267.565 100.431 5.600 1.00 149.06 110 ASP B O 1
ATOM 5729 N N . LEU B 2 111 ? 266.537 100.214 7.592 1.00 163.48 111 LEU B N 1
ATOM 5730 C CA . LEU B 2 111 ? 266.683 101.624 7.940 1.00 161.63 111 LEU B CA 1
ATOM 5731 C C . LEU B 2 111 ? 267.918 101.854 8.812 1.00 165.33 111 LEU B C 1
ATOM 5732 O O . LEU B 2 111 ? 268.853 102.550 8.406 1.00 166.10 111 LEU B O 1
ATOM 5748 N N . TYR B 2 112 ? 267.905 101.305 10.028 1.00 156.27 112 TYR B N 1
ATOM 5749 C CA . TYR B 2 112 ? 268.784 101.723 11.116 1.00 159.01 112 TYR B CA 1
ATOM 5750 C C . TYR B 2 112 ? 270.146 101.026 11.163 1.00 163.95 112 TYR B C 1
ATOM 5751 O O . TYR B 2 112 ? 271.129 101.656 11.566 1.00 165.88 112 TYR B O 1
ATOM 5769 N N . LYS B 2 113 ? 270.248 99.748 10.795 1.00 162.89 113 LYS B N 1
ATOM 5770 C CA . LYS B 2 113 ? 271.543 99.125 10.527 1.00 167.23 113 LYS B CA 1
ATOM 5771 C C . LYS B 2 113 ? 271.488 98.375 9.175 1.00 167.00 113 LYS B C 1
ATOM 5772 O O . LYS B 2 113 ? 271.663 97.173 9.107 1.00 169.74 113 LYS B O 1
ATOM 5791 N N . PRO B 2 114 ? 271.267 99.144 8.105 1.00 163.77 114 PRO B N 1
ATOM 5792 C CA . PRO B 2 114 ? 271.114 98.511 6.775 1.00 163.13 114 PRO B CA 1
ATOM 5793 C C . PRO B 2 114 ? 272.416 97.930 6.258 1.00 167.15 114 PRO B C 1
ATOM 5794 O O . PRO B 2 114 ? 273.509 98.180 6.769 1.00 170.14 114 PRO B O 1
ATOM 5805 N N . GLU B 2 115 ? 272.276 97.123 5.209 1.00 167.23 115 GLU B N 1
ATOM 5806 C CA . GLU B 2 115 ? 273.390 96.429 4.582 1.00 170.89 115 GLU B CA 1
ATOM 5807 C C . GLU B 2 115 ? 273.316 96.622 3.074 1.00 168.73 115 GLU B C 1
ATOM 5808 O O . GLU B 2 115 ? 272.334 97.138 2.535 1.00 164.58 115 GLU B O 1
ATOM 5820 N N . ALA B 2 116 ? 274.380 96.201 2.395 1.00 171.69 116 ALA B N 1
ATOM 5821 C CA . ALA B 2 116 ? 274.558 96.487 0.979 1.00 170.15 116 ALA B CA 1
ATOM 5822 C C . ALA B 2 116 ? 273.598 95.689 0.109 1.00 168.32 116 ALA B C 1
ATOM 5823 O O . ALA B 2 116 ? 272.710 96.256 -0.535 1.00 164.24 116 ALA B O 1
ATOM 5830 N N . GLN B 2 117 ? 273.772 94.368 0.085 1.00 171.40 117 GLN B N 1
ATOM 5831 C CA . GLN B 2 117 ? 273.021 93.518 -0.829 1.00 170.27 117 GLN B CA 1
ATOM 5832 C C . GLN B 2 117 ? 271.539 93.440 -0.487 1.00 166.91 117 GLN B C 1
ATOM 5833 O O . GLN B 2 117 ? 270.756 92.970 -1.319 1.00 165.07 117 GLN B O 1
ATOM 5847 N N . ARG B 2 118 ? 271.132 93.893 0.698 1.00 166.09 118 ARG B N 1
ATOM 5848 C CA . ARG B 2 118 ? 269.744 93.725 1.128 1.00 163.29 118 ARG B CA 1
ATOM 5849 C C . ARG B 2 118 ? 268.828 94.740 0.446 1.00 158.22 118 ARG B C 1
ATOM 5850 O O . ARG B 2 118 ? 268.030 94.387 -0.428 1.00 156.09 118 ARG B O 1
ATOM 5871 N N . THR B 2 119 ? 268.948 96.013 0.828 1.00 156.34 119 THR B N 1
ATOM 5872 C CA . THR B 2 119 ? 268.068 97.049 0.292 1.00 151.56 119 THR B CA 1
ATOM 5873 C C . THR B 2 119 ? 268.212 97.190 -1.220 1.00 150.25 119 THR B C 1
ATOM 5874 O O . THR B 2 119 ? 267.238 97.521 -1.917 1.00 146.54 119 THR B O 1
ATOM 5885 N N . GLN B 2 120 ? 269.412 96.932 -1.741 1.00 153.30 120 GLN B N 1
ATOM 5886 C CA . GLN B 2 120 ? 269.735 97.295 -3.115 1.00 152.17 120 GLN B CA 1
ATOM 5887 C C . GLN B 2 120 ? 268.800 96.610 -4.109 1.00 150.25 120 GLN B C 1
ATOM 5888 O O . GLN B 2 120 ? 268.223 97.264 -4.986 1.00 146.80 120 GLN B O 1
ATOM 5902 N N . ARG B 2 121 ? 268.629 95.291 -3.981 1.00 152.64 121 ARG B N 1
ATOM 5903 C CA . ARG B 2 121 ? 267.825 94.549 -4.948 1.00 151.28 121 ARG B CA 1
ATOM 5904 C C . ARG B 2 121 ? 266.390 95.055 -4.958 1.00 146.74 121 ARG B C 1
ATOM 5905 O O . ARG B 2 121 ? 265.782 95.232 -6.023 1.00 144.02 121 ARG B O 1
ATOM 5926 N N . LEU B 2 122 ? 265.839 95.301 -3.774 1.00 154.41 122 LEU B N 1
ATOM 5927 C CA . LEU B 2 122 ? 264.463 95.762 -3.655 1.00 150.26 122 LEU B CA 1
ATOM 5928 C C . LEU B 2 122 ? 264.287 97.126 -4.310 1.00 146.62 122 LEU B C 1
ATOM 5929 O O . LEU B 2 122 ? 263.442 97.305 -5.198 1.00 143.52 122 LEU B O 1
ATOM 5945 N N . LEU B 2 123 ? 265.089 98.108 -3.885 1.00 138.43 123 LEU B N 1
ATOM 5946 C CA . LEU B 2 123 ? 265.006 99.423 -4.509 1.00 135.25 123 LEU B CA 1
ATOM 5947 C C . LEU B 2 123 ? 265.194 99.330 -6.018 1.00 134.65 123 LEU B C 1
ATOM 5948 O O . LEU B 2 123 ? 264.615 100.124 -6.770 1.00 131.21 123 LEU B O 1
ATOM 5964 N N . SER B 2 124 ? 265.984 98.359 -6.482 1.00 137.99 124 SER B N 1
ATOM 5965 C CA . SER B 2 124 ? 266.122 98.140 -7.918 1.00 137.58 124 SER B CA 1
ATOM 5966 C C . SER B 2 124 ? 264.791 97.730 -8.535 1.00 134.69 124 SER B C 1
ATOM 5967 O O . SER B 2 124 ? 264.365 98.293 -9.553 1.00 131.86 124 SER B O 1
ATOM 5975 N N . ALA B 2 125 ? 264.118 96.745 -7.934 1.00 135.85 125 ALA B N 1
ATOM 5976 C CA . ALA B 2 125 ? 262.775 96.390 -8.384 1.00 133.04 125 ALA B CA 1
ATOM 5977 C C . ALA B 2 125 ? 261.903 97.636 -8.493 1.00 128.54 125 ALA B C 1
ATOM 5978 O O . ALA B 2 125 ? 261.229 97.861 -9.510 1.00 125.82 125 ALA B O 1
ATOM 5985 N N . VAL B 2 126 ? 261.933 98.478 -7.455 1.00 130.47 126 VAL B N 1
ATOM 5986 C CA . VAL B 2 126 ? 261.167 99.723 -7.485 1.00 126.36 126 VAL B CA 1
ATOM 5987 C C . VAL B 2 126 ? 261.502 100.517 -8.740 1.00 124.78 126 VAL B C 1
ATOM 5988 O O . VAL B 2 126 ? 260.614 100.965 -9.473 1.00 121.42 126 VAL B O 1
ATOM 6001 N N . VAL B 2 127 ? 262.795 100.728 -8.990 1.00 124.45 127 VAL B N 1
ATOM 6002 C CA . VAL B 2 127 ? 263.201 101.558 -10.121 1.00 123.12 127 VAL B CA 1
ATOM 6003 C C . VAL B 2 127 ? 262.656 100.982 -11.421 1.00 121.95 127 VAL B C 1
ATOM 6004 O O . VAL B 2 127 ? 262.019 101.688 -12.215 1.00 118.71 127 VAL B O 1
ATOM 6017 N N . ASN B 2 128 ? 262.900 99.691 -11.661 1.00 124.35 128 ASN B N 1
ATOM 6018 C CA . ASN B 2 128 ? 262.384 99.063 -12.873 1.00 123.49 128 ASN B CA 1
ATOM 6019 C C . ASN B 2 128 ? 260.899 99.349 -13.032 1.00 119.50 128 ASN B C 1
ATOM 6020 O O . ASN B 2 128 ? 260.433 99.691 -14.131 1.00 117.14 128 ASN B O 1
ATOM 6031 N N . TYR B 2 129 ? 260.141 99.240 -11.938 1.00 120.08 129 TYR B N 1
ATOM 6032 C CA . TYR B 2 129 ? 258.757 99.690 -11.977 1.00 116.15 129 TYR B CA 1
ATOM 6033 C C . TYR B 2 129 ? 258.680 101.099 -12.535 1.00 113.10 129 TYR B C 1
ATOM 6034 O O . TYR B 2 129 ? 258.168 101.308 -13.637 1.00 110.93 129 TYR B O 1
ATOM 6052 N N . ALA B 2 130 ? 259.206 102.065 -11.776 1.00 117.42 130 ALA B N 1
ATOM 6053 C CA . ALA B 2 130 ? 259.017 103.473 -12.110 1.00 114.38 130 ALA B CA 1
ATOM 6054 C C . ALA B 2 130 ? 259.285 103.734 -13.584 1.00 113.63 130 ALA B C 1
ATOM 6055 O O . ALA B 2 130 ? 258.604 104.551 -14.213 1.00 110.40 130 ALA B O 1
ATOM 6062 N N . ARG B 2 131 ? 260.277 103.050 -14.154 1.00 110.90 131 ARG B N 1
ATOM 6063 C CA . ARG B 2 131 ? 260.521 103.172 -15.587 1.00 110.37 131 ARG B CA 1
ATOM 6064 C C . ARG B 2 131 ? 259.354 102.604 -16.393 1.00 108.29 131 ARG B C 1
ATOM 6065 O O . ARG B 2 131 ? 258.817 103.275 -17.288 1.00 105.49 131 ARG B O 1
ATOM 6086 N N . PHE B 2 132 ? 258.932 101.375 -16.080 1.00 109.67 132 PHE B N 1
ATOM 6087 C CA . PHE B 2 132 ? 257.794 100.783 -16.780 1.00 107.88 132 PHE B CA 1
ATOM 6088 C C . PHE B 2 132 ? 256.581 101.708 -16.737 1.00 103.71 132 PHE B C 1
ATOM 6089 O O . PHE B 2 132 ? 256.008 102.065 -17.774 1.00 101.35 132 PHE B O 1
ATOM 6106 N N . ARG B 2 133 ? 256.177 102.103 -15.527 1.00 106.85 133 ARG B N 1
ATOM 6107 C CA . ARG B 2 133 ? 255.090 103.062 -15.365 1.00 103.01 133 ARG B CA 1
ATOM 6108 C C . ARG B 2 133 ? 255.315 104.298 -16.224 1.00 100.95 133 ARG B C 1
ATOM 6109 O O . ARG B 2 133 ? 254.388 104.784 -16.884 1.00 97.91 133 ARG B O 1
ATOM 6130 N N . GLU B 2 134 ? 256.540 104.829 -16.219 1.00 98.64 134 GLU B N 1
ATOM 6131 C CA . GLU B 2 134 ? 256.828 106.015 -17.016 1.00 96.93 134 GLU B CA 1
ATOM 6132 C C . GLU B 2 134 ? 256.519 105.780 -18.486 1.00 95.90 134 GLU B C 1
ATOM 6133 O O . GLU B 2 134 ? 256.077 106.702 -19.181 1.00 93.19 134 GLU B O 1
ATOM 6145 N N . GLU B 2 135 ? 256.741 104.559 -18.980 1.00 98.07 135 GLU B N 1
ATOM 6146 C CA . GLU B 2 135 ? 256.361 104.258 -20.357 1.00 97.11 135 GLU B CA 1
ATOM 6147 C C . GLU B 2 135 ? 254.848 104.136 -20.498 1.00 94.17 135 GLU B C 1
ATOM 6148 O O . GLU B 2 135 ? 254.280 104.556 -21.513 1.00 91.90 135 GLU B O 1
ATOM 6160 N N . ARG B 2 136 ? 254.176 103.572 -19.492 1.00 94.22 136 ARG B N 1
ATOM 6161 C CA . ARG B 2 136 ? 252.721 103.472 -19.542 1.00 91.50 136 ARG B CA 1
ATOM 6162 C C . ARG B 2 136 ? 252.030 104.821 -19.390 1.00 87.98 136 ARG B C 1
ATOM 6163 O O . ARG B 2 136 ? 250.822 104.907 -19.639 1.00 85.42 136 ARG B O 1
ATOM 6184 N N . MET B 2 137 ? 252.755 105.870 -18.998 1.00 87.86 137 MET B N 1
ATOM 6185 C CA . MET B 2 137 ? 252.120 107.166 -18.783 1.00 84.66 137 MET B CA 1
ATOM 6186 C C . MET B 2 137 ? 251.692 107.796 -20.103 1.00 82.30 137 MET B C 1
ATOM 6187 O O . MET B 2 137 ? 250.543 108.229 -20.250 1.00 79.39 137 MET B O 1
ATOM 6201 N N . PHE B 2 138 ? 252.608 107.866 -21.074 1.00 86.24 138 PHE B N 1
ATOM 6202 C CA . PHE B 2 138 ? 252.279 108.475 -22.358 1.00 84.18 138 PHE B CA 1
ATOM 6203 C C . PHE B 2 138 ? 250.983 107.907 -22.924 1.00 82.37 138 PHE B C 1
ATOM 6204 O O . PHE B 2 138 ? 250.175 108.641 -23.508 1.00 79.56 138 PHE B O 1
ATOM 6221 N N . ASP B 2 139 ? 250.759 106.602 -22.744 1.00 87.36 139 ASP B N 1
ATOM 6222 C CA . ASP B 2 139 ? 249.494 105.994 -23.151 1.00 85.89 139 ASP B CA 1
ATOM 6223 C C . ASP B 2 139 ? 248.312 106.784 -22.616 1.00 82.71 139 ASP B C 1
ATOM 6224 O O . ASP B 2 139 ? 247.257 106.865 -23.256 1.00 80.57 139 ASP B O 1
ATOM 6233 N N . CYS B 2 140 ? 248.472 107.361 -21.433 1.00 76.49 140 CYS B N 1
ATOM 6234 C CA . CYS B 2 140 ? 247.407 108.037 -20.715 1.00 73.80 140 CYS B CA 1
ATOM 6235 C C . CYS B 2 140 ? 247.321 109.523 -21.035 1.00 71.27 140 CYS B C 1
ATOM 6236 O O . CYS B 2 140 ? 246.600 110.237 -20.343 1.00 69.18 140 CYS B O 1
ATOM 6244 N N . ASN B 2 141 ? 248.067 110.024 -22.021 1.00 76.54 141 ASN B N 1
ATOM 6245 C CA . ASN B 2 141 ? 248.209 111.472 -22.152 1.00 74.67 141 ASN B CA 1
ATOM 6246 C C . ASN B 2 141 ? 246.925 112.180 -22.580 1.00 71.28 141 ASN B C 1
ATOM 6247 O O . ASN B 2 141 ? 246.781 113.375 -22.297 1.00 69.49 141 ASN B O 1
ATOM 6258 N N . SER B 2 142 ? 245.992 111.500 -23.252 1.00 70.49 142 SER B N 1
ATOM 6259 C CA . SER B 2 142 ? 244.669 112.093 -23.429 1.00 67.43 142 SER B CA 1
ATOM 6260 C C . SER B 2 142 ? 244.086 112.475 -22.076 1.00 66.30 142 SER B C 1
ATOM 6261 O O . SER B 2 142 ? 243.544 113.572 -21.906 1.00 63.95 142 SER B O 1
ATOM 6269 N N . PHE B 2 143 ? 244.215 111.576 -21.098 1.00 72.56 143 PHE B N 1
ATOM 6270 C CA . PHE B 2 143 ? 243.914 111.890 -19.705 1.00 72.00 143 PHE B CA 1
ATOM 6271 C C . PHE B 2 143 ? 244.554 113.209 -19.287 1.00 71.34 143 PHE B C 1
ATOM 6272 O O . PHE B 2 143 ? 243.878 114.092 -18.751 1.00 69.16 143 PHE B O 1
ATOM 6289 N N . ILE B 2 144 ? 245.858 113.373 -19.540 1.00 69.68 144 ILE B N 1
ATOM 6290 C CA . ILE B 2 144 ? 246.514 114.628 -19.175 1.00 69.34 144 ILE B CA 1
ATOM 6291 C C . ILE B 2 144 ? 245.770 115.799 -19.792 1.00 66.34 144 ILE B C 1
ATOM 6292 O O . ILE B 2 144 ? 245.542 116.824 -19.140 1.00 64.93 144 ILE B O 1
ATOM 6308 N N . LEU B 2 145 ? 245.382 115.674 -21.060 1.00 73.07 145 LEU B N 1
ATOM 6309 C CA . LEU B 2 145 ? 244.512 116.682 -21.649 1.00 70.17 145 LEU B CA 1
ATOM 6310 C C . LEU B 2 145 ? 243.127 116.616 -21.023 1.00 68.10 145 LEU B C 1
ATOM 6311 O O . LEU B 2 145 ? 242.605 117.625 -20.537 1.00 66.15 145 LEU B O 1
ATOM 6327 N N . GLN B 2 146 ? 242.538 115.421 -20.976 1.00 67.00 146 GLN B N 1
ATOM 6328 C CA . GLN B 2 146 ? 241.239 115.269 -20.338 1.00 65.36 146 GLN B CA 1
ATOM 6329 C C . GLN B 2 146 ? 241.280 115.815 -18.919 1.00 65.03 146 GLN B C 1
ATOM 6330 O O . GLN B 2 146 ? 240.571 116.773 -18.596 1.00 62.79 146 GLN B O 1
ATOM 6344 N N . MET B 2 147 ? 242.163 115.271 -18.074 1.00 64.96 147 MET B N 1
ATOM 6345 C CA . MET B 2 147 ? 242.322 115.839 -16.740 1.00 64.88 147 MET B CA 1
ATOM 6346 C C . MET B 2 147 ? 242.423 117.356 -16.842 1.00 63.16 147 MET B C 1
ATOM 6347 O O . MET B 2 147 ? 241.623 118.085 -16.245 1.00 61.15 147 MET B O 1
ATOM 6361 N N . GLU B 2 148 ? 243.333 117.848 -17.686 1.00 64.50 148 GLU B N 1
ATOM 6362 C CA . GLU B 2 148 ? 243.462 119.288 -17.860 1.00 63.13 148 GLU B CA 1
ATOM 6363 C C . GLU B 2 148 ? 242.142 119.877 -18.323 1.00 60.06 148 GLU B C 1
ATOM 6364 O O . GLU B 2 148 ? 241.546 120.717 -17.638 1.00 58.42 148 GLU B O 1
ATOM 6376 N N . SER B 2 149 ? 241.633 119.380 -19.454 1.00 62.02 149 SER B N 1
ATOM 6377 C CA . SER B 2 149 ? 240.317 119.785 -19.923 1.00 59.34 149 SER B CA 1
ATOM 6378 C C . SER B 2 149 ? 239.352 119.742 -18.759 1.00 58.17 149 SER B C 1
ATOM 6379 O O . SER B 2 149 ? 238.700 120.738 -18.428 1.00 56.16 149 SER B O 1
ATOM 6387 N N . LEU B 2 150 ? 239.321 118.606 -18.071 1.00 61.01 150 LEU B N 1
ATOM 6388 C CA . LEU B 2 150 ? 238.443 118.467 -16.927 1.00 60.15 150 LEU B CA 1
ATOM 6389 C C . LEU B 2 150 ? 238.807 119.492 -15.861 1.00 59.72 150 LEU B C 1
ATOM 6390 O O . LEU B 2 150 ? 238.006 120.374 -15.528 1.00 57.60 150 LEU B O 1
ATOM 6406 N N . LEU B 2 151 ? 240.050 119.444 -15.373 1.00 57.65 151 LEU B N 1
ATOM 6407 C CA . LEU B 2 151 ? 240.502 120.460 -14.432 1.00 57.70 151 LEU B CA 1
ATOM 6408 C C . LEU B 2 151 ? 240.392 121.853 -15.026 1.00 56.07 151 LEU B C 1
ATOM 6409 O O . LEU B 2 151 ? 240.306 122.831 -14.275 1.00 55.50 151 LEU B O 1
ATOM 6425 N N . GLY B 2 152 ? 240.389 121.965 -16.351 1.00 56.57 152 GLY B N 1
ATOM 6426 C CA . GLY B 2 152 ? 240.230 123.247 -16.998 1.00 55.11 152 GLY B CA 1
ATOM 6427 C C . GLY B 2 152 ? 238.771 123.635 -16.997 1.00 52.31 152 GLY B C 1
ATOM 6428 O O . GLY B 2 152 ? 238.419 124.767 -16.647 1.00 51.24 152 GLY B O 1
ATOM 6432 N N . GLN B 2 153 ? 237.910 122.673 -17.337 1.00 52.32 153 GLN B N 1
ATOM 6433 C CA . GLN B 2 153 ? 236.481 122.949 -17.413 1.00 49.85 153 GLN B CA 1
ATOM 6434 C C . GLN B 2 153 ? 236.017 123.639 -16.138 1.00 48.83 153 GLN B C 1
ATOM 6435 O O . GLN B 2 153 ? 235.611 124.806 -16.163 1.00 47.47 153 GLN B O 1
ATOM 6449 N N . ILE B 2 154 ? 236.144 122.954 -14.999 1.00 52.48 407 ILE B N 1
ATOM 6450 C CA . ILE B 2 154 ? 235.743 123.543 -13.722 1.00 51.76 407 ILE B CA 1
ATOM 6451 C C . ILE B 2 154 ? 236.250 124.977 -13.632 1.00 52.20 407 ILE B C 1
ATOM 6452 O O . ILE B 2 154 ? 235.469 125.914 -13.421 1.00 51.42 407 ILE B O 1
ATOM 6468 N N . ASN B 2 155 ? 237.550 125.178 -13.858 1.00 51.02 408 ASN B N 1
ATOM 6469 C CA . ASN B 2 155 ? 238.124 126.511 -13.705 1.00 52.11 408 ASN B CA 1
ATOM 6470 C C . ASN B 2 155 ? 237.369 127.512 -14.565 1.00 50.82 408 ASN B C 1
ATOM 6471 O O . ASN B 2 155 ? 236.854 128.520 -14.065 1.00 51.01 408 ASN B O 1
ATOM 6482 N N . LYS B 2 156 ? 237.262 127.227 -15.864 1.00 44.80 409 LYS B N 1
ATOM 6483 C CA . LYS B 2 156 ? 236.501 128.109 -16.737 1.00 43.79 409 LYS B CA 1
ATOM 6484 C C . LYS B 2 156 ? 235.139 128.388 -16.122 1.00 43.47 409 LYS B C 1
ATOM 6485 O O . LYS B 2 156 ? 234.774 129.546 -15.875 1.00 44.32 409 LYS B O 1
ATOM 6504 N N . LEU B 2 157 ? 234.406 127.323 -15.795 1.00 45.44 410 LEU B N 1
ATOM 6505 C CA . LEU B 2 157 ? 233.100 127.486 -15.174 1.00 45.40 410 LEU B CA 1
ATOM 6506 C C . LEU B 2 157 ? 233.208 128.347 -13.923 1.00 46.28 410 LEU B C 1
ATOM 6507 O O . LEU B 2 157 ? 232.489 129.343 -13.774 1.00 47.15 410 LEU B O 1
ATOM 6523 N N . ASN B 2 158 ? 234.135 128.000 -13.026 1.00 55.02 411 ASN B N 1
ATOM 6524 C CA . ASN B 2 158 ? 234.258 128.754 -11.784 1.00 56.48 411 ASN B CA 1
ATOM 6525 C C . ASN B 2 158 ? 234.594 130.212 -12.055 1.00 57.79 411 ASN B C 1
ATOM 6526 O O . ASN B 2 158 ? 234.169 131.095 -11.303 1.00 58.84 411 ASN B O 1
ATOM 6537 N N . ASP B 2 159 ? 235.337 130.495 -13.125 1.00 41.37 412 ASP B N 1
ATOM 6538 C CA . ASP B 2 159 ? 235.576 131.889 -13.473 1.00 42.57 412 ASP B CA 1
ATOM 6539 C C . ASP B 2 159 ? 234.265 132.573 -13.841 1.00 42.30 412 ASP B C 1
ATOM 6540 O O . ASP B 2 159 ? 233.923 133.630 -13.294 1.00 43.50 412 ASP B O 1
ATOM 6549 N N . GLU B 2 160 ? 233.484 131.936 -14.717 1.00 42.17 413 GLU B N 1
ATOM 6550 C CA . GLU B 2 160 ? 232.315 132.581 -15.302 1.00 42.46 413 GLU B CA 1
ATOM 6551 C C . GLU B 2 160 ? 231.435 133.210 -14.227 1.00 43.39 413 GLU B C 1
ATOM 6552 O O . GLU B 2 160 ? 231.168 134.418 -14.249 1.00 44.55 413 GLU B O 1
ATOM 6564 N N . ILE B 2 161 ? 231.016 132.405 -13.245 1.00 47.92 414 ILE B N 1
ATOM 6565 C CA . ILE B 2 161 ? 230.118 132.903 -12.203 1.00 49.02 414 ILE B CA 1
ATOM 6566 C C . ILE B 2 161 ? 230.648 134.218 -11.649 1.00 50.49 414 ILE B C 1
ATOM 6567 O O . ILE B 2 161 ? 229.967 135.253 -11.684 1.00 51.53 414 ILE B O 1
ATOM 6582 N N . LYS B 2 162 ? 231.904 134.203 -11.191 1.00 51.55 415 LYS B N 1
ATOM 6583 C CA . LYS B 2 162 ? 232.513 135.396 -10.618 1.00 53.16 415 LYS B CA 1
ATOM 6584 C C . LYS B 2 162 ? 232.211 136.585 -11.511 1.00 53.79 415 LYS B C 1
ATOM 6585 O O . LYS B 2 162 ? 231.498 137.522 -11.118 1.00 54.89 415 LYS B O 1
ATOM 6604 N N . GLN B 2 163 ? 232.672 136.492 -12.760 1.00 49.09 416 GLN B N 1
ATOM 6605 C CA . GLN B 2 163 ? 232.507 137.574 -13.713 1.00 49.66 416 GLN B CA 1
ATOM 6606 C C . GLN B 2 163 ? 231.114 138.158 -13.569 1.00 50.20 416 GLN B C 1
ATOM 6607 O O . GLN B 2 163 ? 230.949 139.315 -13.161 1.00 51.63 416 GLN B O 1
ATOM 6621 N N . LEU B 2 164 ? 230.099 137.334 -13.824 1.00 45.73 417 LEU B N 1
ATOM 6622 C CA . LEU B 2 164 ? 228.725 137.808 -13.815 1.00 46.40 417 LEU B CA 1
ATOM 6623 C C . LEU B 2 164 ? 228.470 138.704 -12.614 1.00 47.96 417 LEU B C 1
ATOM 6624 O O . LEU B 2 164 ? 228.239 139.908 -12.771 1.00 49.17 417 LEU B O 1
ATOM 6640 N N . GLN B 2 165 ? 228.545 138.144 -11.406 1.00 48.01 418 GLN B N 1
ATOM 6641 C CA . GLN B 2 165 ? 228.094 138.913 -10.253 1.00 49.51 418 GLN B CA 1
ATOM 6642 C C . GLN B 2 165 ? 228.919 140.179 -10.084 1.00 50.80 418 GLN B C 1
ATOM 6643 O O . GLN B 2 165 ? 228.382 141.218 -9.679 1.00 52.21 418 GLN B O 1
ATOM 6657 N N . LYS B 2 166 ? 230.203 140.135 -10.445 1.00 50.48 419 LYS B N 1
ATOM 6658 C CA . LYS B 2 166 ? 231.030 141.331 -10.332 1.00 51.87 419 LYS B CA 1
ATOM 6659 C C . LYS B 2 166 ? 230.464 142.457 -11.187 1.00 52.60 419 LYS B C 1
ATOM 6660 O O . LYS B 2 166 ? 230.348 143.600 -10.731 1.00 54.13 419 LYS B O 1
ATOM 6679 N N . ASP B 2 167 ? 230.106 142.151 -12.436 1.00 51.57 420 ASP B N 1
ATOM 6680 C CA . ASP B 2 167 ? 229.447 143.155 -13.263 1.00 52.28 420 ASP B CA 1
ATOM 6681 C C . ASP B 2 167 ? 228.058 143.476 -12.732 1.00 53.07 420 ASP B C 1
ATOM 6682 O O . ASP B 2 167 ? 227.603 144.621 -12.838 1.00 54.37 420 ASP B O 1
ATOM 6691 N N . PHE B 2 168 ? 227.380 142.493 -12.138 1.00 52.42 421 PHE B N 1
ATOM 6692 C CA . PHE B 2 168 ? 226.030 142.729 -11.645 1.00 53.27 421 PHE B CA 1
ATOM 6693 C C . PHE B 2 168 ? 225.997 143.942 -10.727 1.00 55.08 421 PHE B C 1
ATOM 6694 O O . PHE B 2 168 ? 225.359 144.956 -11.031 1.00 56.23 421 PHE B O 1
ATOM 6711 N N . GLU B 2 169 ? 226.694 143.851 -9.593 1.00 55.43 422 GLU B N 1
ATOM 6712 C CA . GLU B 2 169 ? 226.774 144.982 -8.677 1.00 57.21 422 GLU B CA 1
ATOM 6713 C C . GLU B 2 169 ? 227.135 146.262 -9.418 1.00 58.18 422 GLU B C 1
ATOM 6714 O O . GLU B 2 169 ? 226.559 147.325 -9.149 1.00 59.68 422 GLU B O 1
ATOM 6726 N N . VAL B 2 170 ? 228.061 146.179 -10.378 1.00 59.44 423 VAL B N 1
ATOM 6727 C CA . VAL B 2 170 ? 228.431 147.366 -11.150 1.00 60.36 423 VAL B CA 1
ATOM 6728 C C . VAL B 2 170 ? 227.176 148.019 -11.711 1.00 61.00 423 VAL B C 1
ATOM 6729 O O . VAL B 2 170 ? 226.867 149.180 -11.415 1.00 62.60 423 VAL B O 1
ATOM 6742 N N . GLU B 2 171 ? 226.402 147.250 -12.484 1.00 57.82 424 GLU B N 1
ATOM 6743 C CA . GLU B 2 171 ? 225.171 147.774 -13.062 1.00 58.47 424 GLU B CA 1
ATOM 6744 C C . GLU B 2 171 ? 224.318 148.448 -12.002 1.00 60.06 424 GLU B C 1
ATOM 6745 O O . GLU B 2 171 ? 223.759 149.527 -12.233 1.00 61.41 424 GLU B O 1
ATOM 6757 N N . VAL B 2 172 ? 224.198 147.823 -10.830 1.00 59.97 425 VAL B N 1
ATOM 6758 C CA . VAL B 2 172 ? 223.433 148.436 -9.750 1.00 61.54 425 VAL B CA 1
ATOM 6759 C C . VAL B 2 172 ? 224.080 149.753 -9.345 1.00 63.09 425 VAL B C 1
ATOM 6760 O O . VAL B 2 172 ? 223.471 150.824 -9.456 1.00 64.52 425 VAL B O 1
ATOM 6773 N N . LYS B 2 173 ? 225.349 149.698 -8.929 1.00 62.89 426 LYS B N 1
ATOM 6774 C CA . LYS B 2 173 ? 226.013 150.893 -8.418 1.00 64.49 426 LYS B CA 1
ATOM 6775 C C . LYS B 2 173 ? 225.828 152.052 -9.386 1.00 65.41 426 LYS B C 1
ATOM 6776 O O . LYS B 2 173 ? 225.271 153.099 -9.032 1.00 67.05 426 LYS B O 1
ATOM 6795 N N . GLU B 2 174 ? 226.235 151.845 -10.639 1.00 64.37 427 GLU B N 1
ATOM 6796 C CA . GLU B 2 174 ? 226.050 152.850 -11.676 1.00 65.12 427 GLU B CA 1
ATOM 6797 C C . GLU B 2 174 ? 224.642 153.428 -11.611 1.00 66.23 427 GLU B C 1
ATOM 6798 O O . GLU B 2 174 ? 224.463 154.627 -11.366 1.00 67.94 427 GLU B O 1
ATOM 6810 N N . ILE B 2 175 ? 223.626 152.579 -11.801 1.00 76.22 428 ILE B N 1
ATOM 6811 C CA . ILE B 2 175 ? 222.246 153.061 -11.758 1.00 77.35 428 ILE B CA 1
ATOM 6812 C C . ILE B 2 175 ? 222.039 153.907 -10.511 1.00 79.13 428 ILE B C 1
ATOM 6813 O O . ILE B 2 175 ? 221.672 155.087 -10.588 1.00 80.73 428 ILE B O 1
ATOM 6829 N N . GLU B 2 176 ? 222.326 153.324 -9.343 1.00 68.17 429 GLU B N 1
ATOM 6830 C CA . GLU B 2 176 ? 222.126 154.041 -8.090 1.00 69.85 429 GLU B CA 1
ATOM 6831 C C . GLU B 2 176 ? 222.750 155.423 -8.169 1.00 71.34 429 GLU B C 1
ATOM 6832 O O . GLU B 2 176 ? 222.083 156.438 -7.929 1.00 73.03 429 GLU B O 1
ATOM 6844 N N . ILE B 2 177 ? 224.020 155.479 -8.580 1.00 70.68 430 ILE B N 1
ATOM 6845 C CA . ILE B 2 177 ? 224.704 156.760 -8.736 1.00 72.09 430 ILE B CA 1
ATOM 6846 C C . ILE B 2 177 ? 223.791 157.737 -9.461 1.00 73.22 430 ILE B C 1
ATOM 6847 O O . ILE B 2 177 ? 223.325 158.730 -8.887 1.00 75.01 430 ILE B O 1
ATOM 6863 N N . GLU B 2 178 ? 223.470 157.431 -10.719 1.00 72.23 431 GLU B N 1
ATOM 6864 C CA . GLU B 2 178 ? 222.642 158.340 -11.499 1.00 73.32 431 GLU B CA 1
ATOM 6865 C C . GLU B 2 178 ? 221.359 158.680 -10.757 1.00 74.63 431 GLU B C 1
ATOM 6866 O O . GLU B 2 178 ? 221.003 159.857 -10.622 1.00 76.44 431 GLU B O 1
ATOM 6878 N N . TYR B 2 179 ? 220.663 157.665 -10.232 1.00 73.85 432 TYR B N 1
ATOM 6879 C CA . TYR B 2 179 ? 219.416 157.950 -9.535 1.00 75.18 432 TYR B CA 1
ATOM 6880 C C . TYR B 2 179 ? 219.633 159.025 -8.483 1.00 77.07 432 TYR B C 1
ATOM 6881 O O . TYR B 2 179 ? 218.913 160.030 -8.444 1.00 78.79 432 TYR B O 1
ATOM 6899 N N . SER B 2 180 ? 220.644 158.837 -7.631 1.00 76.85 433 SER B N 1
ATOM 6900 C CA . SER B 2 180 ? 220.907 159.814 -6.583 1.00 78.67 433 SER B CA 1
ATOM 6901 C C . SER B 2 180 ? 220.981 161.212 -7.176 1.00 80.20 433 SER B C 1
ATOM 6902 O O . SER B 2 180 ? 220.276 162.128 -6.734 1.00 82.02 433 SER B O 1
ATOM 6910 N N . LEU B 2 181 ? 221.786 161.379 -8.229 1.00 79.52 434 LEU B N 1
ATOM 6911 C CA . LEU B 2 181 ? 221.881 162.677 -8.881 1.00 80.93 434 LEU B CA 1
ATOM 6912 C C . LEU B 2 181 ? 220.490 163.200 -9.207 1.00 82.03 434 LEU B C 1
ATOM 6913 O O . LEU B 2 181 ? 220.085 164.270 -8.735 1.00 83.98 434 LEU B O 1
ATOM 6929 N N . LEU B 2 182 ? 219.714 162.411 -9.957 1.00 82.89 435 LEU B N 1
ATOM 6930 C CA . LEU B 2 182 ? 218.355 162.820 -10.286 1.00 83.95 435 LEU B CA 1
ATOM 6931 C C . LEU B 2 182 ? 217.624 163.265 -9.030 1.00 85.61 435 LEU B C 1
ATOM 6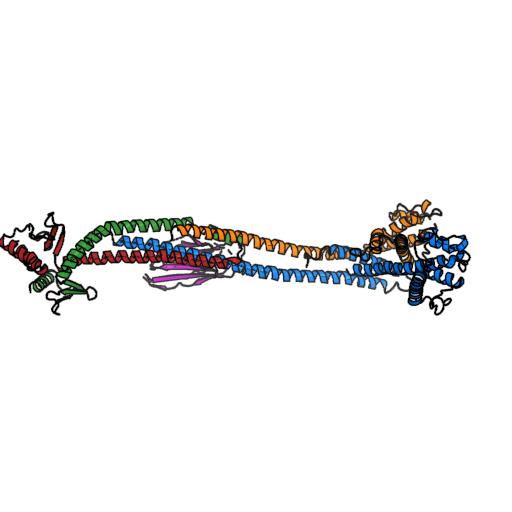932 O O . LEU B 2 182 ? 217.123 164.394 -8.954 1.00 87.51 435 LEU B O 1
ATOM 6948 N N . SER B 2 183 ? 217.613 162.407 -8.006 1.00 82.95 436 SER B N 1
ATOM 6949 C CA . SER B 2 183 ? 216.991 162.774 -6.741 1.00 84.51 436 SER B CA 1
ATOM 6950 C C . SER B 2 183 ? 217.440 164.167 -6.325 1.00 86.47 436 SER B C 1
ATOM 6951 O O . SER B 2 183 ? 216.635 165.106 -6.272 1.00 88.27 436 SER B O 1
ATOM 6959 N N . GLY B 2 184 ? 218.744 164.328 -6.087 1.00 86.19 437 GLY B N 1
ATOM 6960 C CA . GLY B 2 184 ? 219.247 165.630 -5.687 1.00 88.06 437 GLY B CA 1
ATOM 6961 C C . GLY B 2 184 ? 218.725 166.726 -6.588 1.00 89.36 437 GLY B C 1
ATOM 6962 O O . GLY B 2 184 ? 218.125 167.700 -6.122 1.00 91.35 437 GLY B O 1
ATOM 6966 N N . HIS B 2 185 ? 218.878 166.540 -7.901 1.00 88.26 438 HIS B N 1
ATOM 6967 C CA . HIS B 2 185 ? 218.370 167.514 -8.857 1.00 89.41 438 HIS B CA 1
ATOM 6968 C C . HIS B 2 185 ? 216.952 167.921 -8.483 1.00 90.93 438 HIS B C 1
ATOM 6969 O O . HIS B 2 185 ? 216.692 169.078 -8.129 1.00 92.99 438 HIS B O 1
ATOM 6983 N N . ILE B 2 186 ? 216.030 166.957 -8.507 1.00 90.01 439 ILE B N 1
ATOM 6984 C CA . ILE B 2 186 ? 214.632 167.259 -8.214 1.00 91.45 439 ILE B CA 1
ATOM 6985 C C . ILE B 2 186 ? 214.529 168.035 -6.908 1.00 93.38 439 ILE B C 1
ATOM 6986 O O . ILE B 2 186 ? 213.916 169.108 -6.849 1.00 95.39 439 ILE B O 1
ATOM 7002 N N . ASN B 2 187 ? 215.165 167.528 -5.849 1.00 92.90 440 ASN B N 1
ATOM 7003 C CA . ASN B 2 187 ? 215.093 168.216 -4.565 1.00 94.73 440 ASN B CA 1
ATOM 7004 C C . ASN B 2 187 ? 215.483 169.676 -4.737 1.00 96.57 440 ASN B C 1
ATOM 7005 O O . ASN B 2 187 ? 214.696 170.588 -4.447 1.00 98.59 440 ASN B O 1
ATOM 7016 N N . LYS B 2 188 ? 216.673 169.905 -5.296 1.00 95.88 441 LYS B N 1
ATOM 7017 C CA . LYS B 2 188 ? 217.128 171.250 -5.614 1.00 97.50 441 LYS B CA 1
ATOM 7018 C C . LYS B 2 188 ? 216.004 172.027 -6.280 1.00 98.90 441 LYS B C 1
ATOM 7019 O O . LYS B 2 188 ? 215.557 173.063 -5.772 1.00 101.06 441 LYS B O 1
ATOM 7038 N N . TYR B 2 189 ? 215.525 171.514 -7.415 1.00 97.73 442 TYR B N 1
ATOM 7039 C CA . TYR B 2 189 ? 214.422 172.136 -8.131 1.00 98.94 442 TYR B CA 1
ATOM 7040 C C . TYR B 2 189 ? 213.367 172.567 -7.126 1.00 100.83 442 TYR B C 1
ATOM 7041 O O . TYR B 2 189 ? 213.170 173.769 -6.907 1.00 102.95 442 TYR B O 1
ATOM 7059 N N . MET B 2 190 ? 212.739 171.597 -6.458 1.00 100.13 443 MET B N 1
ATOM 7060 C CA . MET B 2 190 ? 211.679 171.934 -5.517 1.00 101.92 443 MET B CA 1
ATOM 7061 C C . MET B 2 190 ? 212.138 173.037 -4.578 1.00 103.87 443 MET B C 1
ATOM 7062 O O . MET B 2 190 ? 211.500 174.092 -4.481 1.00 106.01 443 MET B O 1
ATOM 7076 N N . ASN B 2 191 ? 213.284 172.829 -3.922 1.00 103.19 444 ASN B N 1
ATOM 7077 C CA . ASN B 2 191 ? 213.773 173.797 -2.948 1.00 105.01 444 ASN B CA 1
ATOM 7078 C C . ASN B 2 191 ? 213.738 175.210 -3.513 1.00 106.90 444 ASN B C 1
ATOM 7079 O O . ASN B 2 191 ? 213.185 176.124 -2.893 1.00 109.10 444 ASN B O 1
ATOM 7090 N N . GLU B 2 192 ? 214.306 175.410 -4.702 1.00 106.32 445 GLU B N 1
ATOM 7091 C CA . GLU B 2 192 ? 214.335 176.758 -5.259 1.00 108.13 445 GLU B CA 1
ATOM 7092 C C . GLU B 2 192 ? 212.916 177.290 -5.421 1.00 109.78 445 GLU B C 1
ATOM 7093 O O . GLU B 2 192 ? 212.580 178.379 -4.936 1.00 112.07 445 GLU B O 1
ATOM 7105 N N . MET B 2 193 ? 212.051 176.493 -6.050 1.00 108.50 446 MET B N 1
ATOM 7106 C CA . MET B 2 193 ? 210.656 176.870 -6.226 1.00 109.98 446 MET B CA 1
ATOM 7107 C C . MET B 2 193 ? 209.989 177.228 -4.903 1.00 111.83 446 MET B C 1
ATOM 7108 O O . MET B 2 193 ? 209.056 178.040 -4.880 1.00 113.86 446 MET B O 1
ATOM 7122 N N . LEU B 2 194 ? 210.440 176.634 -3.791 1.00 111.22 447 LEU B N 1
ATOM 7123 C CA . LEU B 2 194 ? 209.809 176.917 -2.503 1.00 112.95 447 LEU B CA 1
ATOM 7124 C C . LEU B 2 194 ? 209.838 178.409 -2.187 1.00 115.56 447 LEU B C 1
ATOM 7125 O O . LEU B 2 194 ? 208.915 178.929 -1.548 1.00 117.52 447 LEU B O 1
ATOM 7141 N N . GLU B 2 195 ? 210.892 179.113 -2.617 1.00 115.68 448 GLU B N 1
ATOM 7142 C CA . GLU B 2 195 ? 211.007 180.542 -2.324 1.00 118.16 448 GLU B CA 1
ATOM 7143 C C . GLU B 2 195 ? 209.766 181.297 -2.770 1.00 120.02 448 GLU B C 1
ATOM 7144 O O . GLU B 2 195 ? 209.106 181.979 -1.978 1.00 122.18 448 GLU B O 1
ATOM 7156 N N . TYR B 2 196 ? 209.440 181.175 -4.054 1.00 119.26 449 TYR B N 1
ATOM 7157 C CA . TYR B 2 196 ? 208.455 182.041 -4.681 1.00 121.08 449 TYR B CA 1
ATOM 7158 C C . TYR B 2 196 ? 207.040 181.678 -4.263 1.00 121.85 449 TYR B C 1
ATOM 7159 O O . TYR B 2 196 ? 206.134 182.507 -4.398 1.00 123.93 449 TYR B O 1
ATOM 7177 N N . MET B 2 197 ? 206.841 180.470 -3.751 1.00 120.31 450 MET B N 1
ATOM 7178 C CA . MET B 2 197 ? 205.592 180.098 -3.113 1.00 121.15 450 MET B CA 1
ATOM 7179 C C . MET B 2 197 ? 205.635 180.500 -1.638 1.00 122.73 450 MET B C 1
ATOM 7180 O O . MET B 2 197 ? 206.598 181.106 -1.160 1.00 123.24 450 MET B O 1
ATOM 7194 N N . GLN B 2 198 ? 204.575 180.163 -0.909 1.00 123.59 451 GLN B N 1
ATOM 7195 C CA . GLN B 2 198 ? 204.430 180.572 0.487 1.00 125.35 451 GLN B CA 1
ATOM 7196 C C . GLN B 2 198 ? 204.067 182.051 0.569 1.00 128.20 451 GLN B C 1
ATOM 7197 O O . GLN B 2 198 ? 204.575 182.780 1.421 1.00 129.58 451 GLN B O 1
ATOM 7205 N N . LYS C 3 4 ? 216.087 139.440 -21.974 1.00 90.67 4 LYS C N 1
ATOM 7206 C CA . LYS C 3 4 ? 217.014 140.291 -22.709 1.00 90.98 4 LYS C CA 1
ATOM 7207 C C . LYS C 3 4 ? 216.371 141.644 -22.995 1.00 89.86 4 LYS C C 1
ATOM 7208 O O . LYS C 3 4 ? 216.975 142.691 -22.753 1.00 89.52 4 LYS C O 1
ATOM 7226 N N . ASP C 3 5 ? 215.149 141.618 -23.518 1.00 91.49 5 ASP C N 1
ATOM 7227 C CA . ASP C 3 5 ? 214.310 142.801 -23.600 1.00 90.29 5 ASP C CA 1
ATOM 7228 C C . ASP C 3 5 ? 213.280 142.747 -22.475 1.00 89.30 5 ASP C C 1
ATOM 7229 O O . ASP C 3 5 ? 213.300 141.853 -21.626 1.00 89.57 5 ASP C O 1
ATOM 7238 N N . ASN C 3 6 ? 212.366 143.717 -22.463 1.00 79.74 6 ASN C N 1
ATOM 7239 C CA . ASN C 3 6 ? 211.592 144.011 -21.259 1.00 78.68 6 ASN C CA 1
ATOM 7240 C C . ASN C 3 6 ? 212.565 144.330 -20.128 1.00 78.72 6 ASN C C 1
ATOM 7241 O O . ASN C 3 6 ? 212.541 143.734 -19.048 1.00 78.70 6 ASN C O 1
ATOM 7252 N N . LEU C 3 7 ? 213.432 145.296 -20.410 1.00 78.77 7 LEU C N 1
ATOM 7253 C CA . LEU C 3 7 ? 214.663 145.586 -19.696 1.00 79.13 7 LEU C CA 1
ATOM 7254 C C . LEU C 3 7 ? 215.248 146.811 -20.381 1.00 78.99 7 LEU C C 1
ATOM 7255 O O . LEU C 3 7 ? 214.916 147.104 -21.534 1.00 78.99 7 LEU C O 1
ATOM 7271 N N . LEU C 3 8 ? 216.120 147.519 -19.677 1.00 78.88 8 LEU C N 1
ATOM 7272 C CA . LEU C 3 8 ? 216.656 148.779 -20.175 1.00 78.63 8 LEU C CA 1
ATOM 7273 C C . LEU C 3 8 ? 218.028 148.523 -20.781 1.00 79.84 8 LEU C C 1
ATOM 7274 O O . LEU C 3 8 ? 218.919 147.985 -20.113 1.00 80.49 8 LEU C O 1
ATOM 7290 N N . ASP C 3 9 ? 218.186 148.904 -22.049 1.00 80.13 9 ASP C N 1
ATOM 7291 C CA . ASP C 3 9 ? 219.425 148.624 -22.764 1.00 81.30 9 ASP C CA 1
ATOM 7292 C C . ASP C 3 9 ? 220.610 149.288 -22.071 1.00 81.42 9 ASP C C 1
ATOM 7293 O O . ASP C 3 9 ? 221.629 148.639 -21.807 1.00 82.36 9 ASP C O 1
ATOM 7302 N N . ASN C 3 10 ? 220.506 150.586 -21.786 1.00 80.49 10 ASN C N 1
ATOM 7303 C CA . ASN C 3 10 ? 221.437 151.265 -20.880 1.00 80.38 10 ASN C CA 1
ATOM 7304 C C . ASN C 3 10 ? 220.683 152.155 -19.924 1.00 79.07 10 ASN C C 1
ATOM 7305 O O . ASN C 3 10 ? 220.413 153.341 -20.225 1.00 78.31 10 ASN C O 1
ATOM 7316 N N . PRO C 3 11 ? 220.304 151.670 -18.738 1.00 78.73 11 PRO C N 1
ATOM 7317 C CA . PRO C 3 11 ? 219.531 152.499 -17.809 1.00 77.46 11 PRO C CA 1
ATOM 7318 C C . PRO C 3 11 ? 220.293 153.706 -17.286 1.00 77.06 11 PRO C C 1
ATOM 7319 O O . PRO C 3 11 ? 219.683 154.755 -17.051 1.00 75.99 11 PRO C O 1
ATOM 7330 N N . VAL C 3 12 ? 221.608 153.589 -17.076 1.00 77.88 12 VAL C N 1
ATOM 7331 C CA . VAL C 3 12 ? 222.371 154.728 -16.568 1.00 77.53 12 VAL C CA 1
ATOM 7332 C C . VAL C 3 12 ? 222.296 155.886 -17.552 1.00 77.13 12 VAL C C 1
ATOM 7333 O O . VAL C 3 12 ? 222.145 157.048 -17.157 1.00 76.24 12 VAL C O 1
ATOM 7346 N N . GLU C 3 13 ? 222.395 155.588 -18.848 1.00 80.62 13 GLU C N 1
ATOM 7347 C CA . GLU C 3 13 ? 222.240 156.626 -19.857 1.00 80.25 13 GLU C CA 1
ATOM 7348 C C . GLU C 3 13 ? 220.831 157.198 -19.827 1.00 79.03 13 GLU C C 1
ATOM 7349 O O . GLU C 3 13 ? 220.634 158.403 -20.025 1.00 78.27 13 GLU C O 1
ATOM 7361 N N . PHE C 3 14 ? 219.837 156.347 -19.565 1.00 78.13 14 PHE C N 1
ATOM 7362 C CA . PHE C 3 14 ? 218.463 156.821 -19.474 1.00 76.97 14 PHE C CA 1
ATOM 7363 C C . PHE C 3 14 ? 218.306 157.816 -18.331 1.00 75.92 14 PHE C C 1
ATOM 7364 O O . PHE C 3 14 ? 217.688 158.868 -18.501 1.00 74.98 14 PHE C O 1
ATOM 7381 N N . LEU C 3 15 ? 218.878 157.512 -17.162 1.00 73.92 15 LEU C N 1
ATOM 7382 C CA . LEU C 3 15 ? 218.727 158.403 -16.013 1.00 72.94 15 LEU C CA 1
ATOM 7383 C C . LEU C 3 15 ? 219.549 159.677 -16.181 1.00 72.78 15 LEU C C 1
ATOM 7384 O O . LEU C 3 15 ? 219.068 160.771 -15.864 1.00 71.75 15 LEU C O 1
ATOM 7400 N N . LYS C 3 16 ? 220.794 159.558 -16.655 1.00 73.78 16 LYS C N 1
ATOM 7401 C CA . LYS C 3 16 ? 221.568 160.750 -16.996 1.00 73.69 16 LYS C CA 1
ATOM 7402 C C . LYS C 3 16 ? 220.747 161.662 -17.888 1.00 72.94 16 LYS C C 1
ATOM 7403 O O . LYS C 3 16 ? 220.538 162.846 -17.586 1.00 72.04 16 LYS C O 1
ATOM 7411 N N . GLU C 3 17 ? 220.269 161.103 -19.000 1.00 77.18 17 GLU C N 1
ATOM 7412 C CA . GLU C 3 17 ? 219.342 161.813 -19.863 1.00 76.48 17 GLU C CA 1
ATOM 7413 C C . GLU C 3 17 ? 218.257 162.464 -19.019 1.00 75.15 17 GLU C C 1
ATOM 7414 O O . GLU C 3 17 ? 218.036 163.677 -19.101 1.00 74.35 17 GLU C O 1
ATOM 7426 N N . VAL C 3 18 ? 217.630 161.687 -18.130 1.00 71.06 18 VAL C N 1
ATOM 7427 C CA . VAL C 3 18 ? 216.460 162.187 -17.416 1.00 69.81 18 VAL C CA 1
ATOM 7428 C C . VAL C 3 18 ? 216.827 163.398 -16.587 1.00 69.08 18 VAL C C 1
ATOM 7429 O O . VAL C 3 18 ? 215.997 164.287 -16.383 1.00 67.99 18 VAL C O 1
ATOM 7442 N N . ARG C 3 19 ? 218.070 163.466 -16.118 1.00 69.67 19 ARG C N 1
ATOM 7443 C CA . ARG C 3 19 ? 218.531 164.608 -15.342 1.00 69.06 19 ARG C CA 1
ATOM 7444 C C . ARG C 3 19 ? 218.825 165.805 -16.235 1.00 68.85 19 ARG C C 1
ATOM 7445 O O . ARG C 3 19 ? 218.574 166.950 -15.841 1.00 67.92 19 ARG C O 1
ATOM 7466 N N . GLU C 3 20 ? 219.352 165.562 -17.436 1.00 69.70 20 GLU C N 1
ATOM 7467 C CA . GLU C 3 20 ? 219.851 166.661 -18.257 1.00 69.66 20 GLU C CA 1
ATOM 7468 C C . GLU C 3 20 ? 218.737 167.453 -18.931 1.00 68.74 20 GLU C C 1
ATOM 7469 O O . GLU C 3 20 ? 218.888 168.663 -19.139 1.00 68.22 20 GLU C O 1
ATOM 7481 N N . SER C 3 21 ? 217.626 166.813 -19.284 1.00 68.52 21 SER C N 1
ATOM 7482 C CA . SER C 3 21 ? 216.504 167.522 -19.882 1.00 67.62 21 SER C CA 1
ATOM 7483 C C . SER C 3 21 ? 215.507 168.032 -18.850 1.00 66.38 21 SER C C 1
ATOM 7484 O O . SER C 3 21 ? 214.443 168.533 -19.228 1.00 65.56 21 SER C O 1
ATOM 7492 N N . PHE C 3 22 ? 215.813 167.906 -17.566 1.00 66.22 22 PHE C N 1
ATOM 7493 C CA . PHE C 3 22 ? 214.976 168.483 -16.527 1.00 65.04 22 PHE C CA 1
ATOM 7494 C C . PHE C 3 22 ? 215.473 169.910 -16.353 1.00 64.49 22 PHE C C 1
ATOM 7495 O O . PHE C 3 22 ? 216.542 170.144 -15.780 1.00 64.84 22 PHE C O 1
ATOM 7512 N N . ASP C 3 23 ? 214.689 170.864 -16.836 1.00 63.63 23 ASP C N 1
ATOM 7513 C CA . ASP C 3 23 ? 215.163 172.227 -17.022 1.00 63.23 23 ASP C CA 1
ATOM 7514 C C . ASP C 3 23 ? 214.637 173.067 -15.872 1.00 62.06 23 ASP C C 1
ATOM 7515 O O . ASP C 3 23 ? 213.436 173.349 -15.791 1.00 61.14 23 ASP C O 1
ATOM 7524 N N . ILE C 3 24 ? 215.544 173.459 -14.984 1.00 56.07 24 ILE C N 1
ATOM 7525 C CA . ILE C 3 24 ? 215.178 174.250 -13.818 1.00 57.46 24 ILE C CA 1
ATOM 7526 C C . ILE C 3 24 ? 215.049 175.721 -14.194 1.00 58.47 24 ILE C C 1
ATOM 7527 O O . ILE C 3 24 ? 213.979 176.323 -14.066 1.00 59.04 24 ILE C O 1
ATOM 7543 N N . GLN C 3 25 ? 216.148 176.312 -14.670 1.00 53.15 25 GLN C N 1
ATOM 7544 C CA . GLN C 3 25 ? 216.170 177.742 -14.961 1.00 54.22 25 GLN C CA 1
ATOM 7545 C C . GLN C 3 25 ? 215.009 178.171 -15.850 1.00 54.02 25 GLN C C 1
ATOM 7546 O O . GLN C 3 25 ? 214.529 179.303 -15.735 1.00 55.07 25 GLN C O 1
ATOM 7560 N N . GLN C 3 26 ? 214.556 177.298 -16.752 1.00 52.70 26 GLN C N 1
ATOM 7561 C CA . GLN C 3 26 ? 213.412 177.634 -17.595 1.00 52.49 26 GLN C CA 1
ATOM 7562 C C . GLN C 3 26 ? 212.168 177.885 -16.748 1.00 53.18 26 GLN C C 1
ATOM 7563 O O . GLN C 3 26 ? 211.531 178.941 -16.850 1.00 54.02 26 GLN C O 1
ATOM 7577 N N . ASP C 3 27 ? 211.819 176.925 -15.888 1.00 52.85 27 ASP C N 1
ATOM 7578 C CA . ASP C 3 27 ? 210.637 177.077 -15.046 1.00 53.48 27 ASP C CA 1
ATOM 7579 C C . ASP C 3 27 ? 210.799 178.237 -14.071 1.00 55.02 27 ASP C C 1
ATOM 7580 O O . ASP C 3 27 ? 209.857 179.010 -13.854 1.00 55.79 27 ASP C O 1
ATOM 7589 N N . VAL C 3 28 ? 211.985 178.378 -13.471 1.00 59.75 28 VAL C N 1
ATOM 7590 C CA . VAL C 3 28 ? 212.227 179.513 -12.583 1.00 61.28 28 VAL C CA 1
ATOM 7591 C C . VAL C 3 28 ? 211.946 180.816 -13.318 1.00 61.94 28 VAL C C 1
ATOM 7592 O O . VAL C 3 28 ? 211.198 181.673 -12.837 1.00 62.94 28 VAL C O 1
ATOM 7605 N N . ASP C 3 29 ? 212.547 180.983 -14.499 1.00 57.49 29 ASP C N 1
ATOM 7606 C CA . ASP C 3 29 ? 212.302 182.176 -15.301 1.00 58.07 29 ASP C CA 1
ATOM 7607 C C . ASP C 3 29 ? 210.816 182.363 -15.567 1.00 58.01 29 ASP C C 1
ATOM 7608 O O . ASP C 3 29 ? 210.322 183.496 -15.608 1.00 58.97 29 ASP C O 1
ATOM 7617 N N . ALA C 3 30 ? 210.082 181.263 -15.753 1.00 56.61 30 ALA C N 1
ATOM 7618 C CA . ALA C 3 30 ? 208.635 181.372 -15.903 1.00 56.60 30 ALA C CA 1
ATOM 7619 C C . ALA C 3 30 ? 207.978 181.891 -14.629 1.00 57.74 30 ALA C C 1
ATOM 7620 O O . ALA C 3 30 ? 206.935 182.555 -14.695 1.00 58.25 30 ALA C O 1
ATOM 7627 N N . MET C 3 31 ? 208.559 181.602 -13.463 1.00 58.18 31 MET C N 1
ATOM 7628 C CA . MET C 3 31 ? 207.963 182.083 -12.220 1.00 59.31 31 MET C CA 1
ATOM 7629 C C . MET C 3 31 ? 208.322 183.538 -11.937 1.00 60.73 31 MET C C 1
ATOM 7630 O O . MET C 3 31 ? 207.469 184.301 -11.474 1.00 61.62 31 MET C O 1
ATOM 7644 N N . LYS C 3 32 ? 209.571 183.946 -12.177 1.00 61.81 32 LYS C N 1
ATOM 7645 C CA . LYS C 3 32 ? 209.869 185.374 -12.192 1.00 63.08 32 LYS C CA 1
ATOM 7646 C C . LYS C 3 32 ? 208.894 186.083 -13.115 1.00 63.10 32 LYS C C 1
ATOM 7647 O O . LYS C 3 32 ? 208.321 187.127 -12.772 1.00 64.18 32 LYS C O 1
ATOM 7666 N N . ARG C 3 33 ? 208.691 185.503 -14.297 1.00 61.09 33 ARG C N 1
ATOM 7667 C CA . ARG C 3 33 ? 207.689 185.995 -15.227 1.00 60.95 33 ARG C CA 1
ATOM 7668 C C . ARG C 3 33 ? 206.347 186.184 -14.545 1.00 61.43 33 ARG C C 1
ATOM 7669 O O . ARG C 3 33 ? 205.764 187.267 -14.593 1.00 62.32 33 ARG C O 1
ATOM 7690 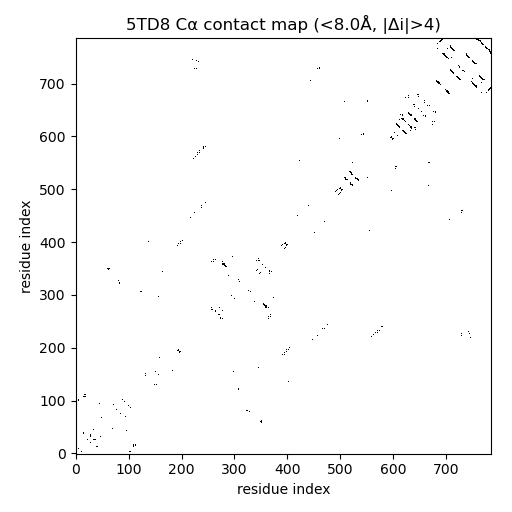N N . ILE C 3 34 ? 205.849 185.148 -13.876 1.00 60.88 34 ILE C N 1
ATOM 7691 C CA . ILE C 3 34 ? 204.508 185.237 -13.311 1.00 61.24 34 ILE C CA 1
ATOM 7692 C C . ILE C 3 34 ? 204.454 186.286 -12.204 1.00 62.74 34 ILE C C 1
ATOM 7693 O O . ILE C 3 34 ? 203.471 187.024 -12.084 1.00 63.40 34 ILE C O 1
ATOM 7709 N N . ARG C 3 35 ? 205.513 186.393 -11.397 1.00 64.16 35 ARG C N 1
ATOM 7710 C CA . ARG C 3 35 ? 205.560 187.434 -10.373 1.00 65.66 35 ARG C CA 1
ATOM 7711 C C . ARG C 3 35 ? 205.441 188.817 -10.995 1.00 66.49 35 ARG C C 1
ATOM 7712 O O . ARG C 3 35 ? 204.652 189.649 -10.536 1.00 67.42 35 ARG C O 1
ATOM 7733 N N . HIS C 3 36 ? 206.231 189.085 -12.036 1.00 65.38 36 HIS C N 1
ATOM 7734 C CA . HIS C 3 36 ? 206.193 190.399 -12.670 1.00 66.19 36 HIS C CA 1
ATOM 7735 C C . HIS C 3 36 ? 204.859 190.637 -13.370 1.00 65.91 36 HIS C C 1
ATOM 7736 O O . HIS C 3 36 ? 204.392 191.781 -13.435 1.00 66.86 36 HIS C O 1
ATOM 7750 N N . ASP C 3 37 ? 204.232 189.582 -13.893 1.00 66.80 37 ASP C N 1
ATOM 7751 C CA . ASP C 3 37 ? 202.859 189.691 -14.373 1.00 66.57 37 ASP C CA 1
ATOM 7752 C C . ASP C 3 37 ? 201.954 190.195 -13.264 1.00 67.55 37 ASP C C 1
ATOM 7753 O O . ASP C 3 37 ? 201.242 191.194 -13.417 1.00 68.29 37 ASP C O 1
ATOM 7762 N N . LEU C 3 38 ? 201.971 189.494 -12.131 1.00 65.41 38 LEU C N 1
ATOM 7763 C CA . LEU C 3 38 ? 201.152 189.886 -10.995 1.00 66.33 38 LEU C CA 1
ATOM 7764 C C . LEU C 3 38 ? 201.417 191.326 -10.598 1.00 67.80 38 LEU C C 1
ATOM 7765 O O . LEU C 3 38 ? 200.483 192.078 -10.338 1.00 68.53 38 LEU C O 1
ATOM 7781 N N . ASP C 3 39 ? 202.683 191.732 -10.533 1.00 69.45 39 ASP C N 1
ATOM 7782 C CA . ASP C 3 39 ? 202.984 193.103 -10.134 1.00 70.91 39 ASP C CA 1
ATOM 7783 C C . ASP C 3 39 ? 202.408 194.098 -11.135 1.00 71.18 39 ASP C C 1
ATOM 7784 O O . ASP C 3 39 ? 201.771 195.087 -10.749 1.00 72.21 39 ASP C O 1
ATOM 7793 N N . VAL C 3 40 ? 202.614 193.844 -12.433 1.00 72.79 40 VAL C N 1
ATOM 7794 C CA . VAL C 3 40 ? 201.966 194.658 -13.461 1.00 72.93 40 VAL C CA 1
ATOM 7795 C C . VAL C 3 40 ? 200.493 194.806 -13.139 1.00 73.10 40 VAL C C 1
ATOM 7796 O O . VAL C 3 40 ? 199.989 195.918 -12.953 1.00 74.15 40 VAL C O 1
ATOM 7809 N N . ILE C 3 41 ? 199.775 193.683 -13.093 1.00 68.39 41 ILE C N 1
ATOM 7810 C CA . ILE C 3 41 ? 198.350 193.736 -12.789 1.00 68.51 41 ILE C CA 1
ATOM 7811 C C . ILE C 3 41 ? 198.130 194.570 -11.539 1.00 69.86 41 ILE C C 1
ATOM 7812 O O . ILE C 3 41 ? 197.503 195.621 -11.588 1.00 70.70 41 ILE C O 1
ATOM 7828 N N . LYS C 3 42 ? 198.749 194.186 -10.429 1.00 70.16 42 LYS C N 1
ATOM 7829 C CA . LYS C 3 42 ? 198.526 194.881 -9.166 1.00 71.44 42 LYS C CA 1
ATOM 7830 C C . LYS C 3 42 ? 198.600 196.391 -9.332 1.00 72.67 42 LYS C C 1
ATOM 7831 O O . LYS C 3 42 ? 197.815 197.124 -8.728 1.00 73.57 42 LYS C O 1
ATOM 7849 N N . GLU C 3 43 ? 199.543 196.880 -10.143 1.00 72.75 43 GLU C N 1
ATOM 7850 C CA . GLU C 3 43 ? 199.575 198.314 -10.417 1.00 73.89 43 GLU C CA 1
ATOM 7851 C C . GLU C 3 43 ? 198.439 198.731 -11.344 1.00 73.65 43 GLU C C 1
ATOM 7852 O O . GLU C 3 43 ? 197.893 199.828 -11.193 1.00 74.66 43 GLU C O 1
ATOM 7864 N N . GLU C 3 44 ? 198.065 197.879 -12.301 1.00 72.64 44 GLU C N 1
ATOM 7865 C CA . GLU C 3 44 ? 196.951 198.199 -13.188 1.00 72.39 44 GLU C CA 1
ATOM 7866 C C . GLU C 3 44 ? 195.643 198.195 -12.423 1.00 72.66 44 GLU C C 1
ATOM 7867 O O . GLU C 3 44 ? 194.913 199.193 -12.407 1.00 73.48 44 GLU C O 1
ATOM 7879 N N . SER C 3 45 ? 195.352 197.082 -11.753 1.00 71.73 45 SER C N 1
ATOM 7880 C CA . SER C 3 45 ? 194.263 197.038 -10.808 1.00 72.10 45 SER C CA 1
ATOM 7881 C C . SER C 3 45 ? 194.309 198.303 -9.992 1.00 73.60 45 SER C C 1
ATOM 7882 O O . SER C 3 45 ? 193.342 199.040 -10.007 1.00 74.15 45 SER C O 1
ATOM 7890 N N . GLU C 3 46 ? 195.468 198.646 -9.403 1.00 74.30 46 GLU C N 1
ATOM 7891 C CA . GLU C 3 46 ? 195.566 199.655 -8.339 1.00 75.76 46 GLU C CA 1
ATOM 7892 C C . GLU C 3 46 ? 195.393 201.096 -8.807 1.00 76.75 46 GLU C C 1
ATOM 7893 O O . GLU C 3 46 ? 194.389 201.736 -8.482 1.00 77.38 46 GLU C O 1
ATOM 7905 N N . ALA C 3 47 ? 196.352 201.632 -9.574 1.00 76.94 47 ALA C N 1
ATOM 7906 C CA . ALA C 3 47 ? 196.116 202.949 -10.150 1.00 77.81 47 ALA C CA 1
ATOM 7907 C C . ALA C 3 47 ? 194.720 202.981 -10.752 1.00 77.36 47 ALA C C 1
ATOM 7908 O O . ALA C 3 47 ? 193.992 203.980 -10.620 1.00 78.24 47 ALA C O 1
ATOM 7915 N N . ARG C 3 48 ? 194.274 201.836 -11.263 1.00 78.70 48 ARG C N 1
ATOM 7916 C CA . ARG C 3 48 ? 192.883 201.740 -11.658 1.00 78.30 48 ARG C CA 1
ATOM 7917 C C . ARG C 3 48 ? 191.961 201.294 -10.508 1.00 78.39 48 ARG C C 1
ATOM 7918 O O . ARG C 3 48 ? 190.823 200.946 -10.798 1.00 77.87 48 ARG C O 1
ATOM 7939 N N . ILE C 3 49 ? 192.407 201.236 -9.238 1.00 76.83 49 ILE C N 1
ATOM 7940 C CA . ILE C 3 49 ? 191.472 201.125 -8.118 1.00 77.24 49 ILE C CA 1
ATOM 7941 C C . ILE C 3 49 ? 191.244 202.480 -7.497 1.00 78.70 49 ILE C C 1
ATOM 7942 O O . ILE C 3 49 ? 190.366 202.620 -6.634 1.00 79.19 49 ILE C O 1
ATOM 7957 N N . SER C 3 50 ? 192.068 203.460 -7.846 1.00 81.19 50 SER C N 1
ATOM 7958 C CA . SER C 3 50 ? 191.679 204.852 -7.736 1.00 82.42 50 SER C CA 1
ATOM 7959 C C . SER C 3 50 ? 190.876 205.289 -8.945 1.00 82.10 50 SER C C 1
ATOM 7960 O O . SER C 3 50 ? 190.027 206.178 -8.826 1.00 82.84 50 SER C O 1
ATOM 7968 N N . LYS C 3 51 ? 191.104 204.668 -10.108 1.00 81.12 51 LYS C N 1
ATOM 7969 C CA . LYS C 3 51 ? 190.164 204.869 -11.208 1.00 80.67 51 LYS C CA 1
ATOM 7970 C C . LYS C 3 51 ? 188.903 204.031 -11.041 1.00 79.92 51 LYS C C 1
ATOM 7971 O O . LYS C 3 51 ? 187.912 204.282 -11.732 1.00 79.74 51 LYS C O 1
ATOM 7990 N N . GLU C 3 52 ? 188.945 202.979 -10.223 1.00 82.40 52 GLU C N 1
ATOM 7991 C CA . GLU C 3 52 ? 187.736 202.269 -9.826 1.00 81.92 52 GLU C CA 1
ATOM 7992 C C . GLU C 3 52 ? 187.199 202.723 -8.481 1.00 82.91 52 GLU C C 1
ATOM 7993 O O . GLU C 3 52 ? 186.148 202.248 -8.073 1.00 82.66 52 GLU C O 1
ATOM 8005 N N . HIS C 3 53 ? 187.941 203.522 -7.726 1.00 83.37 53 HIS C N 1
ATOM 8006 C CA . HIS C 3 53 ? 187.336 204.270 -6.636 1.00 84.50 53 HIS C CA 1
ATOM 8007 C C . HIS C 3 53 ? 186.749 205.566 -7.150 1.00 85.27 53 HIS C C 1
ATOM 8008 O O . HIS C 3 53 ? 185.941 206.195 -6.459 1.00 86.07 53 HIS C O 1
ATOM 8022 N N . SER C 3 54 ? 187.189 205.991 -8.331 1.00 86.34 54 SER C N 1
ATOM 8023 C CA . SER C 3 54 ? 186.558 207.060 -9.075 1.00 86.83 54 SER C CA 1
ATOM 8024 C C . SER C 3 54 ? 185.578 206.566 -10.134 1.00 85.84 54 SER C C 1
ATOM 8025 O O . SER C 3 54 ? 184.895 207.393 -10.728 1.00 86.22 54 SER C O 1
ATOM 8033 N N . LYS C 3 55 ? 185.582 205.276 -10.485 1.00 82.14 55 LYS C N 1
ATOM 8034 C CA . LYS C 3 55 ? 184.482 204.667 -11.227 1.00 81.23 55 LYS C CA 1
ATOM 8035 C C . LYS C 3 55 ? 183.534 203.871 -10.345 1.00 80.93 55 LYS C C 1
ATOM 8036 O O . LYS C 3 55 ? 182.482 203.447 -10.823 1.00 80.34 55 LYS C O 1
ATOM 8055 N N . VAL C 3 56 ? 183.938 203.552 -9.118 1.00 77.76 56 VAL C N 1
ATOM 8056 C CA . VAL C 3 56 ? 183.019 203.091 -8.089 1.00 77.84 56 VAL C CA 1
ATOM 8057 C C . VAL C 3 56 ? 182.605 204.230 -7.176 1.00 79.16 56 VAL C C 1
ATOM 8058 O O . VAL C 3 56 ? 181.691 204.054 -6.362 1.00 79.38 56 VAL C O 1
ATOM 8070 N N . SER C 3 57 ? 183.292 205.370 -7.232 1.00 81.76 57 SER C N 1
ATOM 8071 C CA . SER C 3 57 ? 182.675 206.612 -6.788 1.00 82.94 57 SER C CA 1
ATOM 8072 C C . SER C 3 57 ? 181.991 207.373 -7.920 1.00 82.97 57 SER C C 1
ATOM 8073 O O . SER C 3 57 ? 180.978 208.020 -7.682 1.00 83.54 57 SER C O 1
ATOM 8081 N N . GLU C 3 58 ? 182.545 207.413 -9.133 1.00 80.82 58 GLU C N 1
ATOM 8082 C CA . GLU C 3 58 ? 181.727 207.914 -10.236 1.00 80.70 58 GLU C CA 1
ATOM 8083 C C . GLU C 3 58 ? 180.546 206.995 -10.467 1.00 79.78 58 GLU C C 1
ATOM 8084 O O . GLU C 3 58 ? 179.415 207.460 -10.661 1.00 80.03 58 GLU C O 1
ATOM 8096 N N . SER C 3 59 ? 180.781 205.684 -10.443 1.00 78.75 59 SER C N 1
ATOM 8097 C CA . SER C 3 59 ? 179.646 204.800 -10.614 1.00 77.94 59 SER C CA 1
ATOM 8098 C C . SER C 3 59 ? 178.865 204.653 -9.317 1.00 78.37 59 SER C C 1
ATOM 8099 O O . SER C 3 59 ? 177.655 204.691 -9.362 1.00 78.36 59 SER C O 1
ATOM 8107 N N . ASN C 3 60 ? 179.474 204.505 -8.139 1.00 80.22 60 ASN C N 1
ATOM 8108 C CA . ASN C 3 60 ? 178.529 204.435 -7.014 1.00 80.66 60 ASN C CA 1
ATOM 8109 C C . ASN C 3 60 ? 178.024 205.788 -6.540 1.00 81.90 60 ASN C C 1
ATOM 8110 O O . ASN C 3 60 ? 177.188 205.820 -5.626 1.00 82.33 60 ASN C O 1
ATOM 8121 N N . LYS C 3 61 ? 178.507 206.891 -7.106 1.00 81.10 61 LYS C N 1
ATOM 8122 C CA . LYS C 3 61 ? 177.819 208.163 -6.943 1.00 82.13 61 LYS C CA 1
ATOM 8123 C C . LYS C 3 61 ? 176.693 208.299 -7.950 1.00 81.74 61 LYS C C 1
ATOM 8124 O O . LYS C 3 61 ? 175.622 208.760 -7.582 1.00 82.21 61 LYS C O 1
ATOM 8143 N N . LYS C 3 62 ? 176.910 207.920 -9.212 1.00 80.91 62 LYS C N 1
ATOM 8144 C CA . LYS C 3 62 ? 175.848 207.917 -10.214 1.00 80.46 62 LYS C CA 1
ATOM 8145 C C . LYS C 3 62 ? 175.098 206.586 -10.255 1.00 79.41 62 LYS C C 1
ATOM 8146 O O . LYS C 3 62 ? 174.302 206.369 -11.156 1.00 78.89 62 LYS C O 1
ATOM 8165 N N . LEU C 3 63 ? 175.364 205.694 -9.311 1.00 79.13 162 LEU C N 1
ATOM 8166 C CA . LEU C 3 63 ? 174.762 204.365 -9.196 1.00 78.19 162 LEU C CA 1
ATOM 8167 C C . LEU C 3 63 ? 174.021 204.309 -7.880 1.00 78.72 162 LEU C C 1
ATOM 8168 O O . LEU C 3 63 ? 172.844 203.967 -7.863 1.00 78.50 162 LEU C O 1
ATOM 8184 N N . LYS C 3 64 ? 174.670 204.564 -6.742 1.00 82.73 163 LYS C N 1
ATOM 8185 C CA . LYS C 3 64 ? 173.831 204.958 -5.621 1.00 83.53 163 LYS C CA 1
ATOM 8186 C C . LYS C 3 64 ? 172.925 206.116 -6.031 1.00 84.18 163 LYS C C 1
ATOM 8187 O O . LYS C 3 64 ? 171.783 206.207 -5.565 1.00 84.45 163 LYS C O 1
ATOM 8206 N N . LEU C 3 65 ? 173.396 206.998 -6.926 1.00 81.11 164 LEU C N 1
ATOM 8207 C CA . LEU C 3 65 ? 172.538 208.086 -7.382 1.00 81.71 164 LEU C CA 1
ATOM 8208 C C . LEU C 3 65 ? 171.547 207.633 -8.450 1.00 80.92 164 LEU C C 1
ATOM 8209 O O . LEU C 3 65 ? 170.349 207.870 -8.300 1.00 81.16 164 LEU C O 1
ATOM 8225 N N . TYR C 3 66 ? 172.003 206.964 -9.520 1.00 79.99 165 TYR C N 1
ATOM 8226 C CA . TYR C 3 66 ? 171.059 206.512 -10.549 1.00 79.28 165 TYR C CA 1
ATOM 8227 C C . TYR C 3 66 ? 170.060 205.524 -9.954 1.00 78.83 165 TYR C C 1
ATOM 8228 O O . TYR C 3 66 ? 168.842 205.685 -10.093 1.00 78.93 165 TYR C O 1
ATOM 8246 N N . ARG C 3 67 ? 170.571 204.483 -9.294 1.00 78.33 166 ARG C N 1
ATOM 8247 C CA . ARG C 3 67 ? 169.734 203.563 -8.528 1.00 78.04 166 ARG C CA 1
ATOM 8248 C C . ARG C 3 67 ? 168.794 204.317 -7.591 1.00 78.99 166 ARG C C 1
ATOM 8249 O O . ARG C 3 67 ? 167.589 204.043 -7.554 1.00 78.87 166 ARG C O 1
ATOM 8270 N N . SER C 3 68 ? 169.325 205.264 -6.809 1.00 82.94 167 SER C N 1
ATOM 8271 C CA . SER C 3 68 ? 168.442 206.021 -5.926 1.00 83.86 167 SER C CA 1
ATOM 8272 C C . SER C 3 68 ? 167.446 206.881 -6.695 1.00 84.15 167 SER C C 1
ATOM 8273 O O . SER C 3 68 ? 166.479 207.360 -6.093 1.00 84.76 167 SER C O 1
ATOM 8280 N N . LEU C 3 69 ? 167.657 207.099 -7.998 1.00 81.44 168 LEU C N 1
ATOM 8281 C CA . LEU C 3 69 ? 166.599 207.639 -8.839 1.00 81.53 168 LEU C CA 1
ATOM 8282 C C . LEU C 3 69 ? 165.499 206.618 -9.065 1.00 80.78 168 LEU C C 1
ATOM 8283 O O . LEU C 3 69 ? 164.442 206.974 -9.595 1.00 80.89 168 LEU C O 1
ATOM 8299 N N . GLY C 3 70 ? 165.728 205.366 -8.678 1.00 79.41 169 GLY C N 1
ATOM 8300 C CA . GLY C 3 70 ? 164.772 204.306 -8.891 1.00 78.69 169 GLY C CA 1
ATOM 8301 C C . GLY C 3 70 ? 164.994 203.497 -10.145 1.00 77.67 169 GLY C C 1
ATOM 8302 O O . GLY C 3 70 ? 164.176 202.620 -10.447 1.00 77.07 169 GLY C O 1
ATOM 8306 N N . VAL C 3 71 ? 166.071 203.753 -10.882 1.00 77.48 170 VAL C N 1
ATOM 8307 C CA . VAL C 3 71 ? 166.365 203.045 -12.121 1.00 76.55 170 VAL C CA 1
ATOM 8308 C C . VAL C 3 71 ? 167.346 201.926 -11.800 1.00 75.83 170 VAL C C 1
ATOM 8309 O O . VAL C 3 71 ? 168.464 202.178 -11.337 1.00 76.07 170 VAL C O 1
ATOM 8322 N N . ILE C 3 72 ? 166.921 200.692 -12.052 1.00 74.97 171 ILE C N 1
ATOM 8323 C CA . ILE C 3 72 ? 167.661 199.490 -11.694 1.00 74.24 171 ILE C CA 1
ATOM 8324 C C . ILE C 3 72 ? 167.883 198.699 -12.972 1.00 73.24 171 ILE C C 1
ATOM 8325 O O . ILE C 3 72 ? 166.918 198.299 -13.635 1.00 72.86 171 ILE C O 1
ATOM 8341 N N . LEU C 3 73 ? 169.144 198.471 -13.320 1.00 72.82 172 LEU C N 1
ATOM 8342 C CA . LEU C 3 73 ? 169.441 197.611 -14.456 1.00 71.82 172 LEU C CA 1
ATOM 8343 C C . LEU C 3 73 ? 169.095 196.177 -14.091 1.00 71.06 172 LEU C C 1
ATOM 8344 O O . LEU C 3 73 ? 169.627 195.637 -13.115 1.00 71.00 172 LEU C O 1
ATOM 8360 N N . ASP C 3 74 ? 168.203 195.556 -14.856 1.00 70.53 173 ASP C N 1
ATOM 8361 C CA . ASP C 3 74 ? 168.006 194.115 -14.767 1.00 69.69 173 ASP C CA 1
ATOM 8362 C C . ASP C 3 74 ? 168.473 193.547 -16.102 1.00 68.80 173 ASP C C 1
ATOM 8363 O O . ASP C 3 74 ? 167.704 193.482 -17.062 1.00 68.58 173 ASP C O 1
ATOM 8372 N N . LEU C 3 75 ? 169.712 193.062 -16.141 1.00 71.18 174 LEU C N 1
ATOM 8373 C CA . LEU C 3 75 ? 170.267 192.526 -17.375 1.00 70.34 174 LEU C CA 1
ATOM 8374 C C . LEU C 3 75 ? 170.122 191.017 -17.466 1.00 69.39 174 LEU C C 1
ATOM 8375 O O . LEU C 3 75 ? 170.345 190.449 -18.541 1.00 68.65 174 LEU C O 1
ATOM 8391 N N . GLU C 3 76 ? 169.740 190.362 -16.369 1.00 66.54 175 GLU C N 1
ATOM 8392 C CA . GLU C 3 76 ? 169.340 188.966 -16.447 1.00 65.76 175 GLU C CA 1
ATOM 8393 C C . GLU C 3 76 ? 168.153 188.805 -17.386 1.00 65.58 175 GLU C C 1
ATOM 8394 O O . GLU C 3 76 ? 168.108 187.870 -18.194 1.00 64.78 175 GLU C O 1
ATOM 8406 N N . ASN C 3 77 ? 167.178 189.708 -17.286 1.00 66.34 176 ASN C N 1
ATOM 8407 C CA . ASN C 3 77 ? 165.963 189.670 -18.085 1.00 66.31 176 ASN C CA 1
ATOM 8408 C C . ASN C 3 77 ? 165.997 190.602 -19.293 1.00 66.48 176 ASN C C 1
ATOM 8409 O O . ASN C 3 77 ? 165.000 190.686 -20.017 1.00 66.54 176 ASN C O 1
ATOM 8420 N N . ASP C 3 78 ? 167.109 191.301 -19.533 1.00 69.66 177 ASP C N 1
ATOM 8421 C CA . ASP C 3 78 ? 167.225 192.222 -20.667 1.00 69.88 177 ASP C CA 1
ATOM 8422 C C . ASP C 3 78 ? 166.186 193.341 -20.572 1.00 70.79 177 ASP C C 1
ATOM 8423 O O . ASP C 3 78 ? 165.430 193.605 -21.510 1.00 70.86 177 ASP C O 1
ATOM 8432 N N . GLN C 3 79 ? 166.154 194.000 -19.417 1.00 68.47 178 GLN C N 1
ATOM 8433 C CA . GLN C 3 79 ? 165.169 195.036 -19.138 1.00 69.37 178 GLN C CA 1
ATOM 8434 C C . GLN C 3 79 ? 165.706 195.957 -18.052 1.00 70.15 178 GLN C C 1
ATOM 8435 O O . GLN C 3 79 ? 166.668 195.632 -17.351 1.00 70.00 178 GLN C O 1
ATOM 8449 N N . VAL C 3 80 ? 165.068 197.117 -17.924 1.00 71.02 179 VAL C N 1
ATOM 8450 C CA . VAL C 3 80 ? 165.359 198.061 -16.854 1.00 71.89 179 VAL C CA 1
ATOM 8451 C C . VAL C 3 80 ? 164.089 198.280 -16.052 1.00 72.46 179 VAL C C 1
ATOM 8452 O O . VAL C 3 80 ? 162.993 198.375 -16.616 1.00 72.52 179 VAL C O 1
ATOM 8465 N N . LEU C 3 81 ? 164.241 198.359 -14.737 1.00 72.89 180 LEU C N 1
ATOM 8466 C CA . LEU C 3 81 ? 163.135 198.624 -13.835 1.00 73.51 180 LEU C CA 1
ATOM 8467 C C . LEU C 3 81 ? 163.203 200.073 -13.379 1.00 74.55 180 LEU C C 1
ATOM 8468 O O . LEU C 3 81 ? 164.285 200.600 -13.117 1.00 74.83 180 LEU C O 1
ATOM 8484 N N . ILE C 3 82 ? 162.049 200.722 -13.313 1.00 75.13 181 ILE C N 1
ATOM 8485 C CA . ILE C 3 82 ? 161.936 202.065 -12.764 1.00 76.16 181 ILE C CA 1
ATOM 8486 C C . ILE C 3 82 ? 161.031 201.961 -11.549 1.00 76.61 181 ILE C C 1
ATOM 8487 O O . ILE C 3 82 ? 159.832 201.679 -11.682 1.00 76.54 181 ILE C O 1
ATOM 8503 N N . ASN C 3 83 ? 161.601 202.171 -10.368 1.00 67.33 182 ASN C N 1
ATOM 8504 C CA . ASN C 3 83 ? 160.824 202.241 -9.139 1.00 67.35 182 ASN C CA 1
ATOM 8505 C C . ASN C 3 83 ? 160.911 203.680 -8.646 1.00 66.86 182 ASN C C 1
ATOM 8506 O O . ASN C 3 83 ? 161.864 204.059 -7.959 1.00 66.90 182 ASN C O 1
ATOM 8517 N N . ARG C 3 84 ? 159.892 204.471 -8.974 1.00 60.64 183 ARG C N 1
ATOM 8518 C CA . ARG C 3 84 ? 159.803 205.849 -8.513 1.00 60.15 183 ARG C CA 1
ATOM 8519 C C . ARG C 3 84 ? 159.078 205.959 -7.176 1.00 60.18 183 ARG C C 1
ATOM 8520 O O . ARG C 3 84 ? 159.545 206.651 -6.265 1.00 60.08 183 ARG C O 1
ATOM 8541 N N . LYS C 3 85 ? 157.934 205.282 -7.051 1.00 60.33 184 LYS C N 1
ATOM 8542 C CA . LYS C 3 85 ? 157.100 205.393 -5.863 1.00 60.35 184 LYS C CA 1
ATOM 8543 C C . LYS C 3 85 ? 157.418 204.355 -4.795 1.00 60.92 184 LYS C C 1
ATOM 8544 O O . LYS C 3 85 ? 157.040 204.549 -3.635 1.00 60.95 184 LYS C O 1
ATOM 8563 N N . ASN C 3 86 ? 158.107 203.269 -5.148 1.00 64.90 185 ASN C N 1
ATOM 8564 C CA . ASN C 3 86 ? 158.416 202.197 -4.194 1.00 65.48 185 ASN C CA 1
ATOM 8565 C C . ASN C 3 86 ? 157.187 201.779 -3.391 1.00 65.62 185 ASN C C 1
ATOM 8566 O O . ASN C 3 86 ? 157.288 201.414 -2.217 1.00 65.93 185 ASN C O 1
ATOM 8577 N N . ASP C 3 87 ? 156.019 201.841 -4.022 1.00 61.88 186 ASP C N 1
ATOM 8578 C CA . ASP C 3 87 ? 154.761 201.447 -3.404 1.00 62.01 186 ASP C CA 1
ATOM 8579 C C . ASP C 3 87 ? 154.367 200.014 -3.736 1.00 62.51 186 ASP C C 1
ATOM 8580 O O . ASP C 3 87 ? 153.286 199.573 -3.335 1.00 62.66 186 ASP C O 1
ATOM 8589 N N . GLY C 3 88 ? 155.217 199.280 -4.452 1.00 63.45 187 GLY C N 1
ATOM 8590 C CA . GLY C 3 88 ? 154.870 197.979 -4.989 1.00 63.88 187 GLY C CA 1
ATOM 8591 C C . GLY C 3 88 ? 154.603 197.986 -6.476 1.00 63.67 187 GLY C C 1
ATOM 8592 O O . GLY C 3 88 ? 154.364 196.917 -7.052 1.00 64.02 187 GLY C O 1
ATOM 8596 N N . ASN C 3 89 ? 154.638 199.153 -7.114 1.00 66.52 188 ASN C N 1
ATOM 8597 C CA . ASN C 3 89 ? 154.444 199.286 -8.550 1.00 66.27 188 ASN C CA 1
ATOM 8598 C C . ASN C 3 89 ? 155.740 199.770 -9.185 1.00 66.11 188 ASN C C 1
ATOM 8599 O O . ASN C 3 89 ? 156.347 200.735 -8.707 1.00 65.84 188 ASN C O 1
ATOM 8610 N N . ILE C 3 90 ? 156.157 199.101 -10.259 1.00 65.34 189 ILE C N 1
ATOM 8611 C CA . ILE C 3 90 ? 157.345 199.486 -11.006 1.00 65.21 189 ILE C CA 1
ATOM 8612 C C . ILE C 3 90 ? 157.003 199.504 -12.489 1.00 65.00 189 ILE C C 1
ATOM 8613 O O . ILE C 3 90 ? 156.047 198.870 -12.942 1.00 65.12 189 ILE C O 1
ATOM 8629 N N . ASP C 3 91 ? 157.804 200.246 -13.245 1.00 65.27 190 ASP C N 1
ATOM 8630 C CA . ASP C 3 91 ? 157.727 200.234 -14.698 1.00 65.11 190 ASP C CA 1
ATOM 8631 C C . ASP C 3 91 ? 158.835 199.343 -15.242 1.00 65.53 190 ASP C C 1
ATOM 8632 O O . ASP C 3 91 ? 159.973 199.400 -14.774 1.00 65.68 190 ASP C O 1
ATOM 8641 N N . ILE C 3 92 ? 158.498 198.510 -16.222 1.00 69.49 191 ILE C N 1
ATOM 8642 C CA . ILE C 3 92 ? 159.443 197.558 -16.795 1.00 69.91 191 ILE C CA 1
ATOM 8643 C C . ILE C 3 92 ? 159.651 197.925 -18.256 1.00 69.63 191 ILE C C 1
ATOM 8644 O O . ILE C 3 92 ? 158.714 197.857 -19.061 1.00 69.48 191 ILE C O 1
ATOM 8660 N N . LEU C 3 93 ? 160.879 198.313 -18.594 1.00 62.46 192 LEU C N 1
ATOM 8661 C CA . LEU C 3 93 ? 161.223 198.742 -19.944 1.00 62.19 192 LEU C CA 1
ATOM 8662 C C . LEU C 3 93 ? 162.144 197.716 -20.586 1.00 62.64 192 LEU C C 1
ATOM 8663 O O . LEU C 3 93 ? 163.309 197.600 -20.173 1.00 62.86 192 LEU C O 1
ATOM 8679 N N . PRO C 3 94 ? 161.696 196.958 -21.585 1.00 62.49 193 PRO C N 1
ATOM 8680 C CA . PRO C 3 94 ? 162.617 196.043 -22.265 1.00 62.90 193 PRO C CA 1
ATOM 8681 C C . PRO C 3 94 ? 163.727 196.810 -22.969 1.00 62.66 193 PRO C C 1
ATOM 8682 O O . PRO C 3 94 ? 163.538 197.934 -23.439 1.00 62.15 193 PRO C O 1
ATOM 8693 N N . LEU C 3 95 ? 164.897 196.181 -23.036 1.00 63.04 194 LEU C N 1
ATOM 8694 C CA . LEU C 3 95 ? 166.067 196.751 -23.692 1.00 62.90 194 LEU C CA 1
ATOM 8695 C C . LEU C 3 95 ? 166.135 196.385 -25.169 1.00 62.92 194 LEU C C 1
ATOM 8696 O O . LEU C 3 95 ? 167.168 196.610 -25.808 1.00 62.91 194 LEU C O 1
ATOM 8712 N N . ASP C 3 96 ? 165.064 195.804 -25.707 1.00 62.97 195 ASP C N 1
ATOM 8713 C CA . ASP C 3 96 ? 165.026 195.391 -27.101 1.00 63.01 195 ASP C CA 1
ATOM 8714 C C . ASP C 3 96 ? 165.512 196.502 -28.023 1.00 62.56 195 ASP C C 1
ATOM 8715 O O . ASP C 3 96 ? 165.214 197.682 -27.821 1.00 62.08 195 ASP C O 1
ATOM 8724 N N . ASN C 3 97 ? 166.281 196.107 -29.041 1.00 62.73 196 ASN C N 1
ATOM 8725 C CA . ASN C 3 97 ? 166.710 197.043 -30.072 1.00 62.34 196 ASN C CA 1
ATOM 8726 C C . ASN C 3 97 ? 165.530 197.691 -30.784 1.00 61.88 196 ASN C C 1
ATOM 8727 O O . ASN C 3 97 ? 165.704 198.735 -31.423 1.00 61.44 196 ASN C O 1
ATOM 8738 N N . ASN C 3 98 ? 164.337 197.104 -30.682 1.00 61.96 197 ASN C N 1
ATOM 8739 C CA . ASN C 3 98 ? 163.166 197.584 -31.409 1.00 61.56 197 ASN C CA 1
ATOM 8740 C C . ASN C 3 98 ? 162.888 199.058 -31.139 1.00 60.97 197 ASN C C 1
ATOM 8741 O O . ASN C 3 98 ? 163.025 199.893 -32.039 1.00 60.59 197 ASN C O 1
ATOM 8752 N N . LEU C 3 99 ? 162.494 199.391 -29.913 1.00 60.89 198 LEU C N 1
ATOM 8753 C CA . LEU C 3 99 ? 162.224 200.782 -29.580 1.00 60.34 198 LEU C CA 1
ATOM 8754 C C . LEU C 3 99 ? 163.471 201.629 -29.818 1.00 60.16 198 LEU C C 1
ATOM 8755 O O . LEU C 3 99 ? 164.605 201.163 -29.672 1.00 60.50 198 LEU C O 1
ATOM 8771 N N . SER C 3 100 ? 163.251 202.884 -30.207 1.00 59.61 199 SER C N 1
ATOM 8772 C CA . SER C 3 100 ? 164.346 203.798 -30.493 1.00 59.39 199 SER C CA 1
ATOM 8773 C C . SER C 3 100 ? 164.884 204.391 -29.195 1.00 59.35 199 SER C C 1
ATOM 8774 O O . SER C 3 100 ? 164.388 204.117 -28.101 1.00 59.47 199 SER C O 1
ATOM 8782 N N . ASP C 3 101 ? 165.923 205.214 -29.319 1.00 30.34 200 ASP C N 1
ATOM 8783 C CA . ASP C 3 101 ? 166.492 205.870 -28.148 1.00 30.65 200 ASP C CA 1
ATOM 8784 C C . ASP C 3 101 ? 165.693 207.106 -27.745 1.00 30.81 200 ASP C C 1
ATOM 8785 O O . ASP C 3 101 ? 165.504 207.359 -26.550 1.00 31.17 200 ASP C O 1
ATOM 8794 N N . PHE C 3 102 ? 165.225 207.894 -28.717 1.00 36.28 201 PHE C N 1
ATOM 8795 C CA . PHE C 3 102 ? 164.451 209.089 -28.388 1.00 36.43 201 PHE C CA 1
ATOM 8796 C C . PHE C 3 102 ? 163.152 208.721 -27.684 1.00 36.65 201 PHE C C 1
ATOM 8797 O O . PHE C 3 102 ? 162.827 209.275 -26.628 1.00 36.98 201 PHE C O 1
ATOM 8814 N N . TYR C 3 103 ? 162.389 207.790 -28.261 1.00 33.26 202 TYR C N 1
ATOM 8815 C CA . TYR C 3 103 ? 161.124 207.395 -27.650 1.00 33.46 202 TYR C CA 1
ATOM 8816 C C . TYR C 3 103 ? 161.348 206.792 -26.270 1.00 33.82 202 TYR C C 1
ATOM 8817 O O . TYR C 3 103 ? 160.614 207.101 -25.323 1.00 34.12 202 TYR C O 1
ATOM 8835 N N . LYS C 3 104 ? 162.354 205.925 -26.134 1.00 33.52 203 LYS C N 1
ATOM 8836 C CA . LYS C 3 104 ? 162.680 205.367 -24.825 1.00 33.87 203 LYS C CA 1
ATOM 8837 C C . LYS C 3 104 ? 162.956 206.476 -23.818 1.00 34.20 203 LYS C C 1
ATOM 8838 O O . LYS C 3 104 ? 162.355 206.516 -22.740 1.00 34.55 203 LYS C O 1
ATOM 8857 N N . THR C 3 105 ? 163.871 207.386 -24.157 1.00 28.95 204 THR C N 1
ATOM 8858 C CA . THR C 3 105 ? 164.229 208.469 -23.245 1.00 29.27 204 THR C CA 1
ATOM 8859 C C . THR C 3 105 ? 163.000 209.279 -22.846 1.00 29.45 204 THR C C 1
ATOM 8860 O O . THR C 3 105 ? 162.716 209.457 -21.654 1.00 29.85 204 THR C O 1
ATOM 8871 N N . LYS C 3 106 ? 162.260 209.781 -23.837 1.00 37.53 205 LYS C N 1
ATOM 8872 C CA . LYS C 3 106 ? 161.044 210.540 -23.564 1.00 37.67 205 LYS C CA 1
ATOM 8873 C C . LYS C 3 106 ? 160.133 209.786 -22.604 1.00 37.97 205 LYS C C 1
ATOM 8874 O O . LYS C 3 106 ? 159.659 210.344 -21.609 1.00 38.32 205 LYS C O 1
ATOM 8893 N N . TYR C 3 107 ? 159.883 208.506 -22.889 1.00 29.13 206 TYR C N 1
ATOM 8894 C CA . TYR C 3 107 ? 159.017 207.708 -22.026 1.00 29.39 206 TYR C CA 1
ATOM 8895 C C . TYR C 3 107 ? 159.553 207.670 -20.599 1.00 29.83 206 TYR C C 1
ATOM 8896 O O . TYR C 3 107 ? 158.824 207.966 -19.644 1.00 30.17 206 TYR C O 1
ATOM 8914 N N . ILE C 3 108 ? 160.829 207.319 -20.437 1.00 27.16 207 ILE C N 1
ATOM 8915 C CA . ILE C 3 108 ? 161.415 207.209 -19.102 1.00 27.59 207 ILE C CA 1
ATOM 8916 C C . ILE C 3 108 ? 161.222 208.509 -18.333 1.00 27.92 207 ILE C C 1
ATOM 8917 O O . ILE C 3 108 ? 160.738 208.513 -17.195 1.00 28.32 207 ILE C O 1
ATOM 8933 N N . TRP C 3 109 ? 161.596 209.635 -18.944 1.00 37.62 208 TRP C N 1
ATOM 8934 C CA . TRP C 3 109 ? 161.488 210.908 -18.239 1.00 37.94 208 TRP C CA 1
ATOM 8935 C C . TRP C 3 109 ? 160.036 211.284 -17.977 1.00 38.08 208 TRP C C 1
ATOM 8936 O O . TRP C 3 109 ? 159.752 212.021 -17.026 1.00 38.47 208 TRP C O 1
ATOM 8957 N N . GLU C 3 110 ? 159.105 210.790 -18.797 1.00 40.70 209 GLU C N 1
ATOM 8958 C CA . GLU C 3 110 ? 157.691 210.947 -18.474 1.00 40.85 209 GLU C CA 1
ATOM 8959 C C . GLU C 3 110 ? 157.334 210.172 -17.212 1.00 41.25 209 GLU C C 1
ATOM 8960 O O . GLU C 3 110 ? 156.606 210.676 -16.349 1.00 41.60 209 GLU C O 1
ATOM 8972 N N . ARG C 3 111 ? 157.841 208.942 -17.085 1.00 34.79 210 ARG C N 1
ATOM 8973 C CA . ARG C 3 111 ? 157.524 208.133 -15.913 1.00 35.15 210 ARG C CA 1
ATOM 8974 C C . ARG C 3 111 ? 158.136 208.726 -14.650 1.00 35.64 210 ARG C C 1
ATOM 8975 O O . ARG C 3 111 ? 157.514 208.702 -13.582 1.00 36.04 210 ARG C O 1
ATOM 8996 N N . LEU C 3 112 ? 159.355 209.262 -14.749 1.00 26.57 211 LEU C N 1
ATOM 8997 C CA . LEU C 3 112 ? 159.997 209.862 -13.585 1.00 27.04 211 LEU C CA 1
ATOM 8998 C C . LEU C 3 112 ? 159.315 211.152 -13.150 1.00 27.31 211 LEU C C 1
ATOM 8999 O O . LEU C 3 112 ? 159.439 211.539 -11.983 1.00 27.80 211 LEU C O 1
ATOM 9015 N N . GLY C 3 113 ? 158.603 211.822 -14.051 1.00 32.40 212 GLY C N 1
ATOM 9016 C CA . GLY C 3 113 ? 157.910 213.051 -13.732 1.00 32.62 212 GLY C CA 1
ATOM 9017 C C . GLY C 3 113 ? 156.526 212.870 -13.150 1.00 32.85 212 GLY C C 1
ATOM 9018 O O . GLY C 3 113 ? 155.814 213.861 -12.960 1.00 33.01 212 GLY C O 1
ATOM 9022 N N . LYS C 3 114 ? 156.122 211.638 -12.860 1.00 37.48 213 LYS C N 1
ATOM 9023 C CA . LYS C 3 114 ? 154.793 211.366 -12.323 1.00 37.68 213 LYS C CA 1
ATOM 9024 C C . LYS C 3 114 ? 154.792 211.470 -10.802 1.00 38.28 213 LYS C C 1
ATOM 9025 O O . LYS C 3 114 ? 155.837 211.355 -10.162 1.00 38.52 213 LYS C O 1
ATOM 9044 N N . ALA D 4 2 ? 219.551 158.122 -0.532 1.00 46.04 2 ALA D N 1
ATOM 9045 C CA . ALA D 4 2 ? 220.232 158.182 -1.820 1.00 46.23 2 ALA D CA 1
ATOM 9046 C C . ALA D 4 2 ? 220.084 156.866 -2.577 1.00 46.75 2 ALA D C 1
ATOM 9047 O O . ALA D 4 2 ? 220.858 156.577 -3.489 1.00 47.37 2 ALA D O 1
ATOM 9053 N N . SER D 4 3 ? 219.087 156.071 -2.197 1.00 47.35 3 SER D N 1
ATOM 9054 C CA . SER D 4 3 ? 218.836 154.780 -2.818 1.00 47.86 3 SER D CA 1
ATOM 9055 C C . SER D 4 3 ? 217.475 154.791 -3.498 1.00 46.57 3 SER D C 1
ATOM 9056 O O . SER D 4 3 ? 216.508 155.350 -2.971 1.00 45.56 3 SER D O 1
ATOM 9064 N N . ILE D 4 4 ? 217.412 154.165 -4.676 1.00 48.13 4 ILE D N 1
ATOM 9065 C CA . ILE D 4 4 ? 216.190 154.173 -5.476 1.00 46.97 4 ILE D CA 1
ATOM 9066 C C . ILE D 4 4 ? 215.006 153.646 -4.677 1.00 46.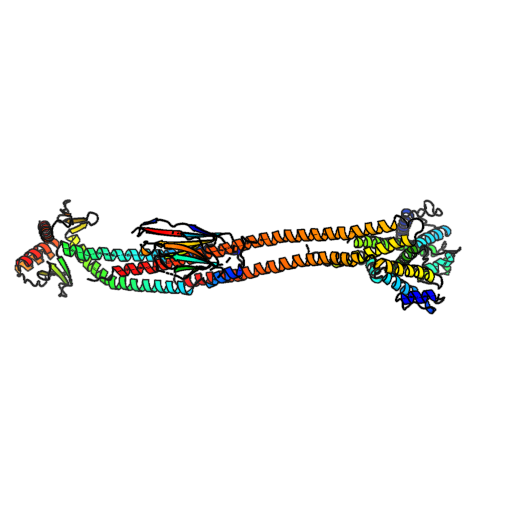60 4 ILE D C 1
ATOM 9067 O O . ILE D 4 4 ? 213.862 154.056 -4.904 1.00 45.41 4 ILE D O 1
ATOM 9083 N N . ASP D 4 5 ? 215.256 152.744 -3.725 1.00 45.86 5 ASP D N 1
ATOM 9084 C CA . ASP D 4 5 ? 214.161 152.126 -2.983 1.00 45.64 5 ASP D CA 1
ATOM 9085 C C . ASP D 4 5 ? 213.341 153.155 -2.216 1.00 44.50 5 ASP D C 1
ATOM 9086 O O . ASP D 4 5 ? 212.160 152.921 -1.937 1.00 43.88 5 ASP D O 1
ATOM 9095 N N . ALA D 4 6 ? 213.939 154.294 -1.872 1.00 46.52 6 ALA D N 1
ATOM 9096 C CA . ALA D 4 6 ? 213.241 155.337 -1.132 1.00 45.53 6 ALA D CA 1
ATOM 9097 C C . ALA D 4 6 ? 212.408 156.243 -2.029 1.00 44.16 6 ALA D C 1
ATOM 9098 O O . ALA D 4 6 ? 211.764 157.168 -1.519 1.00 43.32 6 ALA D O 1
ATOM 9105 N N . PHE D 4 7 ? 212.397 155.997 -3.343 1.00 43.79 7 PHE D N 1
ATOM 9106 C CA . PHE D 4 7 ? 211.719 156.898 -4.269 1.00 42.56 7 PHE D CA 1
ATOM 9107 C C . PHE D 4 7 ? 210.263 157.118 -3.885 1.00 41.59 7 PHE D C 1
ATOM 9108 O O . PHE D 4 7 ? 209.684 158.158 -4.225 1.00 40.57 7 PHE D O 1
ATOM 9125 N N . SER D 4 8 ? 209.660 156.164 -3.172 1.00 41.42 8 SER D N 1
ATOM 9126 C CA . SER D 4 8 ? 208.310 156.348 -2.657 1.00 40.61 8 SER D CA 1
ATOM 9127 C C . SER D 4 8 ? 208.183 157.736 -2.044 1.00 39.94 8 SER D C 1
ATOM 9128 O O . SER D 4 8 ? 207.350 158.546 -2.468 1.00 38.94 8 SER D O 1
ATOM 9136 N N . ASP D 4 9 ? 209.020 158.020 -1.045 1.00 40.24 9 ASP D N 1
ATOM 9137 C CA . ASP D 4 9 ? 208.992 159.319 -0.383 1.00 39.73 9 ASP D CA 1
ATOM 9138 C C . ASP D 4 9 ? 208.914 160.458 -1.394 1.00 38.86 9 ASP D C 1
ATOM 9139 O O . ASP D 4 9 ? 208.047 161.334 -1.290 1.00 38.01 9 ASP D O 1
ATOM 9148 N N . LEU D 4 10 ? 209.791 160.451 -2.402 1.00 40.09 10 LEU D N 1
ATOM 9149 C CA . LEU D 4 10 ? 209.799 161.552 -3.361 1.00 39.32 10 LEU D CA 1
ATOM 9150 C C . LEU D 4 10 ? 208.438 161.703 -4.028 1.00 38.31 10 LEU D C 1
ATOM 9151 O O . LEU D 4 10 ? 207.883 162.808 -4.086 1.00 37.51 10 LEU D O 1
ATOM 9167 N N . GLU D 4 11 ? 207.857 160.587 -4.490 1.00 38.95 11 GLU D N 1
ATOM 9168 C CA . GLU D 4 11 ? 206.560 160.643 -5.159 1.00 38.06 11 GLU D CA 1
ATOM 9169 C C . GLU D 4 11 ? 205.568 161.472 -4.367 1.00 37.39 11 GLU D C 1
ATOM 9170 O O . GLU D 4 11 ? 204.675 162.102 -4.946 1.00 36.55 11 GLU D O 1
ATOM 9182 N N . ARG D 4 12 ? 205.709 161.483 -3.044 1.00 47.52 12 ARG D N 1
ATOM 9183 C CA . ARG D 4 12 ? 204.819 162.269 -2.204 1.00 46.99 12 ARG D CA 1
ATOM 9184 C C . ARG D 4 12 ? 205.121 163.750 -2.338 1.00 46.53 12 ARG D C 1
ATOM 9185 O O . ARG D 4 12 ? 204.268 164.539 -2.759 1.00 45.75 12 ARG D O 1
ATOM 9206 N N . ARG D 4 13 ? 206.331 164.147 -1.949 1.00 46.99 13 ARG D N 1
ATOM 9207 C CA . ARG D 4 13 ? 206.688 165.558 -1.969 1.00 46.65 13 ARG D CA 1
ATOM 9208 C C . ARG D 4 13 ? 206.434 166.147 -3.348 1.00 45.94 13 ARG D C 1
ATOM 9209 O O . ARG D 4 13 ? 205.760 167.176 -3.482 1.00 45.27 13 ARG D O 1
ATOM 9230 N N . MET D 4 14 ? 206.904 165.464 -4.393 1.00 33.64 14 MET D N 1
ATOM 9231 C CA . MET D 4 14 ? 206.503 165.817 -5.748 1.00 32.97 14 MET D CA 1
ATOM 9232 C C . MET D 4 14 ? 205.000 166.060 -5.807 1.00 32.19 14 MET D C 1
ATOM 9233 O O . MET D 4 14 ? 204.551 167.197 -5.983 1.00 31.59 14 MET D O 1
ATOM 9247 N N . ASP D 4 15 ? 204.207 165.002 -5.601 1.00 35.16 15 ASP D N 1
ATOM 9248 C CA . ASP D 4 15 ? 202.753 165.133 -5.655 1.00 34.50 15 ASP D CA 1
ATOM 9249 C C . ASP D 4 15 ? 202.265 166.340 -4.867 1.00 34.14 15 ASP D C 1
ATOM 9250 O O . ASP D 4 15 ? 201.347 167.043 -5.305 1.00 33.48 15 ASP D O 1
ATOM 9259 N N . GLY D 4 16 ? 202.852 166.596 -3.700 1.00 34.82 16 GLY D N 1
ATOM 9260 C CA . GLY D 4 16 ? 202.417 167.747 -2.935 1.00 34.55 16 GLY D CA 1
ATOM 9261 C C . GLY D 4 16 ? 202.764 169.017 -3.679 1.00 34.14 16 GLY D C 1
ATOM 9262 O O . GLY D 4 16 ? 201.884 169.792 -4.080 1.00 33.54 16 GLY D O 1
ATOM 9266 N N . PHE D 4 17 ? 204.063 169.185 -3.932 1.00 40.85 17 PHE D N 1
ATOM 9267 C CA . PHE D 4 17 ? 204.541 170.326 -4.701 1.00 40.54 17 PHE D CA 1
ATOM 9268 C C . PHE D 4 17 ? 203.745 170.458 -5.989 1.00 39.86 17 PHE D C 1
ATOM 9269 O O . PHE D 4 17 ? 203.233 171.536 -6.317 1.00 39.35 17 PHE D O 1
ATOM 9286 N N . GLN D 4 18 ? 203.587 169.339 -6.699 1.00 29.96 18 GLN D N 1
ATOM 9287 C CA . GLN D 4 18 ? 202.866 169.331 -7.966 1.00 29.38 18 GLN D CA 1
ATOM 9288 C C . GLN D 4 18 ? 201.555 170.097 -7.859 1.00 28.77 18 GLN D C 1
ATOM 9289 O O . GLN D 4 18 ? 201.258 170.960 -8.695 1.00 28.29 18 GLN D O 1
ATOM 9303 N N . LYS D 4 19 ? 200.750 169.800 -6.836 1.00 30.27 19 LYS D N 1
ATOM 9304 C CA . LYS D 4 19 ? 199.498 170.524 -6.682 1.00 29.79 19 LYS D CA 1
ATOM 9305 C C . LYS D 4 19 ? 199.603 171.756 -5.795 1.00 29.83 19 LYS D C 1
ATOM 9306 O O . LYS D 4 19 ? 198.772 172.662 -5.933 1.00 29.44 19 LYS D O 1
ATOM 93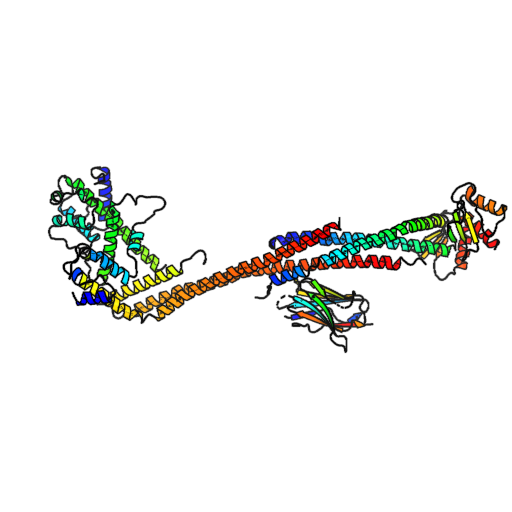25 N N . ASP D 4 20 ? 200.631 171.871 -4.953 1.00 33.52 20 ASP D N 1
ATOM 9326 C CA . ASP D 4 20 ? 200.815 173.134 -4.247 1.00 33.57 20 ASP D CA 1
ATOM 9327 C C . ASP D 4 20 ? 200.993 174.250 -5.261 1.00 33.17 20 ASP D C 1
ATOM 9328 O O . ASP D 4 20 ? 200.207 175.208 -5.306 1.00 32.84 20 ASP D O 1
ATOM 9337 N N . VAL D 4 21 ? 201.953 174.061 -6.164 1.00 38.17 21 VAL D N 1
ATOM 9338 C CA . VAL D 4 21 ? 202.123 174.889 -7.346 1.00 37.80 21 VAL D CA 1
ATOM 9339 C C . VAL D 4 21 ? 200.730 175.147 -7.884 1.00 37.24 21 VAL D C 1
ATOM 9340 O O . VAL D 4 21 ? 200.278 176.298 -7.937 1.00 37.00 21 VAL D O 1
ATOM 9353 N N . ALA D 4 22 ? 200.026 174.066 -8.233 1.00 29.16 22 ALA D N 1
ATOM 9354 C CA . ALA D 4 22 ? 198.765 174.203 -8.943 1.00 28.66 22 ALA D CA 1
ATOM 9355 C C . ALA D 4 22 ? 197.912 175.291 -8.314 1.00 28.53 22 ALA D C 1
ATOM 9356 O O . ALA D 4 22 ? 197.479 176.220 -9.002 1.00 28.22 22 ALA D O 1
ATOM 9363 N N . GLN D 4 23 ? 197.704 175.249 -6.994 1.00 28.10 23 GLN D N 1
ATOM 9364 C CA . GLN D 4 23 ? 196.732 176.208 -6.490 1.00 27.99 23 GLN D CA 1
ATOM 9365 C C . GLN D 4 23 ? 197.325 177.605 -6.357 1.00 28.07 23 GLN D C 1
ATOM 9366 O O . GLN D 4 23 ? 196.631 178.580 -6.659 1.00 27.87 23 GLN D O 1
ATOM 9380 N N . VAL D 4 24 ? 198.599 177.749 -5.975 1.00 34.41 24 VAL D N 1
ATOM 9381 C CA . VAL D 4 24 ? 199.181 179.086 -6.042 1.00 34.46 24 VAL D CA 1
ATOM 9382 C C . VAL D 4 24 ? 199.094 179.597 -7.467 1.00 34.06 24 VAL D C 1
ATOM 9383 O O . VAL D 4 24 ? 199.128 180.809 -7.699 1.00 34.02 24 VAL D O 1
ATOM 9396 N N . LEU D 4 25 ? 198.982 178.689 -8.435 1.00 28.26 25 LEU D N 1
ATOM 9397 C CA . LEU D 4 25 ? 198.564 179.087 -9.770 1.00 27.87 25 LEU D CA 1
ATOM 9398 C C . LEU D 4 25 ? 197.050 179.278 -9.805 1.00 27.63 25 LEU D C 1
ATOM 9399 O O . LEU D 4 25 ? 196.563 180.392 -10.026 1.00 27.55 25 LEU D O 1
ATOM 9414 N N . ALA D 4 26 ? 196.288 178.211 -9.538 1.00 27.58 26 ALA D N 1
ATOM 9415 C CA . ALA D 4 26 ? 194.830 178.302 -9.601 1.00 27.40 26 ALA D CA 1
ATOM 9416 C C . ALA D 4 26 ? 194.316 179.491 -8.797 1.00 27.58 26 ALA D C 1
ATOM 9417 O O . ALA D 4 26 ? 193.496 180.277 -9.285 1.00 27.46 26 ALA D O 1
ATOM 9424 N N . ARG D 4 27 ? 194.786 179.634 -7.556 1.00 29.74 27 ARG D N 1
ATOM 9425 C CA . ARG D 4 27 ? 194.451 180.799 -6.744 1.00 29.98 27 ARG D CA 1
ATOM 9426 C C . ARG D 4 27 ? 194.593 182.055 -7.590 1.00 29.87 27 ARG D C 1
ATOM 9427 O O . ARG D 4 27 ? 193.602 182.732 -7.888 1.00 29.83 27 ARG D O 1
ATOM 9448 N N . GLN D 4 28 ? 195.824 182.348 -8.012 1.00 34.67 28 GLN D N 1
ATOM 9449 C CA . GLN D 4 28 ? 196.061 183.501 -8.869 1.00 34.59 28 GLN D CA 1
ATOM 9450 C C . GLN D 4 28 ? 195.069 183.529 -10.025 1.00 34.29 28 GLN D C 1
ATOM 9451 O O . GLN D 4 28 ? 194.407 184.547 -10.263 1.00 34.35 28 GLN D O 1
ATOM 9465 N N . GLN D 4 29 ? 194.910 182.398 -10.720 1.00 31.95 29 GLN D N 1
ATOM 9466 C CA . GLN D 4 29 ? 193.965 182.341 -11.830 1.00 31.69 29 GLN D CA 1
ATOM 9467 C C . GLN D 4 29 ? 192.609 182.884 -11.399 1.00 31.82 29 GLN D C 1
ATOM 9468 O O . GLN D 4 29 ? 192.095 183.849 -11.977 1.00 31.87 29 GLN D O 1
ATOM 9482 N N . ASN D 4 30 ? 192.039 182.300 -10.341 1.00 27.93 30 ASN D N 1
ATOM 9483 C CA . ASN D 4 30 ? 190.753 182.774 -9.844 1.00 28.13 30 ASN D CA 1
ATOM 9484 C C . ASN D 4 30 ? 190.801 184.272 -9.584 1.00 28.43 30 ASN D C 1
ATOM 9485 O O . ASN D 4 30 ? 189.942 185.026 -10.059 1.00 28.54 30 ASN D O 1
ATOM 9496 N N . HIS D 4 31 ? 191.823 184.728 -8.854 1.00 27.89 31 HIS D N 1
ATOM 9497 C CA . HIS D 4 31 ? 191.962 186.156 -8.594 1.00 28.21 31 HIS D CA 1
ATOM 9498 C C . HIS D 4 31 ? 191.874 186.943 -9.893 1.00 28.11 31 HIS D C 1
ATOM 9499 O O . HIS D 4 31 ? 191.093 187.895 -10.008 1.00 28.38 31 HIS D O 1
ATOM 9513 N N . ALA D 4 32 ? 192.652 186.535 -10.898 1.00 29.74 32 ALA D N 1
ATOM 9514 C CA . ALA D 4 32 ? 192.598 187.211 -12.188 1.00 29.67 32 ALA D CA 1
ATOM 9515 C C . ALA D 4 32 ? 191.166 187.267 -12.700 1.00 29.71 32 ALA D C 1
ATOM 9516 O O . ALA D 4 32 ? 190.654 188.341 -13.038 1.00 29.99 32 ALA D O 1
ATOM 9523 N N . ARG D 4 33 ? 190.492 186.115 -12.729 1.00 27.64 33 ARG D N 1
ATOM 9524 C CA . ARG D 4 33 ? 189.112 186.079 -13.197 1.00 27.71 33 ARG D CA 1
ATOM 9525 C C . ARG D 4 33 ? 188.252 187.077 -12.438 1.00 28.20 33 ARG D C 1
ATOM 9526 O O . ARG D 4 33 ? 187.397 187.747 -13.028 1.00 28.45 33 ARG D O 1
ATOM 9547 N N . GLN D 4 34 ? 188.473 187.203 -11.128 1.00 27.15 34 GLN D N 1
ATOM 9548 C CA . GLN D 4 34 ? 187.684 188.146 -10.345 1.00 27.69 34 GLN D CA 1
ATOM 9549 C C . GLN D 4 34 ? 187.870 189.569 -10.855 1.00 28.01 34 GLN D C 1
ATOM 9550 O O . GLN D 4 34 ? 186.893 190.311 -11.010 1.00 28.44 34 GLN D O 1
ATOM 9564 N N . GLN D 4 35 ? 189.112 189.962 -11.146 1.00 27.87 35 GLN D N 1
ATOM 9565 C CA . GLN D 4 35 ? 189.385 191.351 -11.501 1.00 28.24 35 GLN D CA 1
ATOM 9566 C C . GLN D 4 35 ? 188.689 191.735 -12.802 1.00 28.33 35 GLN D C 1
ATOM 9567 O O . GLN D 4 35 ? 187.913 192.700 -12.844 1.00 28.86 35 GLN D O 1
ATOM 9581 N N . LEU D 4 36 ? 188.926 190.964 -13.867 1.00 27.87 36 LEU D N 1
ATOM 9582 C CA . LEU D 4 36 ? 188.330 191.247 -15.168 1.00 27.96 36 LEU D CA 1
ATOM 9583 C C . LEU D 4 36 ? 186.851 191.589 -15.022 1.00 28.44 36 LEU D C 1
ATOM 9584 O O . LEU D 4 36 ? 186.417 192.697 -15.366 1.00 28.99 36 LEU D O 1
ATOM 9600 N N . GLN D 4 37 ? 186.071 190.645 -14.489 1.00 31.09 37 GLN D N 1
ATOM 9601 C CA . GLN D 4 37 ? 184.634 190.849 -14.346 1.00 31.56 37 GLN D CA 1
ATOM 9602 C C . GLN D 4 37 ? 184.332 192.228 -13.770 1.00 32.30 37 GLN D C 1
ATOM 9603 O O . GLN D 4 37 ? 183.562 193.001 -14.355 1.00 32.84 37 GLN D O 1
ATOM 9617 N N . GLN D 4 38 ? 184.971 192.570 -12.645 1.00 29.60 38 GLN D N 1
ATOM 9618 C CA . GLN D 4 38 ? 184.662 193.826 -11.966 1.00 30.35 38 GLN D CA 1
ATOM 9619 C C . GLN D 4 38 ? 184.656 194.981 -12.950 1.00 30.79 38 GLN D C 1
ATOM 9620 O O . GLN D 4 38 ? 183.724 195.791 -12.979 1.00 31.53 38 GLN D O 1
ATOM 9634 N N . PHE D 4 39 ? 185.699 195.068 -13.773 1.00 36.73 39 PHE D N 1
ATOM 9635 C CA . PHE D 4 39 ? 185.780 196.155 -14.737 1.00 37.18 39 PHE D CA 1
ATOM 9636 C C . PHE D 4 39 ? 184.620 196.073 -15.719 1.00 37.47 39 PHE D C 1
ATOM 9637 O O . PHE D 4 39 ? 183.808 197.001 -15.821 1.00 38.28 39 PHE D O 1
ATOM 9654 N N . GLN D 4 40 ? 184.491 194.931 -16.402 1.00 36.51 40 GLN D N 1
ATOM 9655 C CA . GLN D 4 40 ? 183.503 194.794 -17.467 1.00 36.74 40 GLN D CA 1
ATOM 9656 C C . GLN D 4 40 ? 182.150 195.332 -17.023 1.00 37.54 40 GLN D C 1
ATOM 9657 O O . GLN D 4 40 ? 181.641 196.314 -17.577 1.00 38.30 40 GLN D O 1
ATOM 9671 N N . ALA D 4 41 ? 181.568 194.713 -15.996 1.00 35.33 41 ALA D N 1
ATOM 9672 C CA . ALA D 4 41 ? 180.305 195.184 -15.449 1.00 36.13 41 ALA D CA 1
ATOM 9673 C C . ALA D 4 41 ? 180.317 196.700 -15.312 1.00 37.03 41 ALA D C 1
ATOM 9674 O O . ALA D 4 41 ? 179.556 197.405 -15.987 1.00 37.78 41 ALA D O 1
ATOM 9681 N N . GLU D 4 42 ? 181.210 197.218 -14.465 1.00 35.50 42 GLU D N 1
ATOM 9682 C CA . GLU D 4 42 ? 181.254 198.656 -14.223 1.00 36.40 42 GLU D CA 1
ATOM 9683 C C . GLU D 4 42 ? 181.317 199.425 -15.535 1.00 36.81 42 GLU D C 1
ATOM 9684 O O . GLU D 4 42 ? 180.572 200.393 -15.735 1.00 37.82 42 GLU D O 1
ATOM 9696 N N . MET D 4 43 ? 182.183 198.994 -16.457 1.00 38.95 43 MET D N 1
ATOM 9697 C CA . MET D 4 43 ? 182.236 199.635 -17.765 1.00 39.35 43 MET D CA 1
ATOM 9698 C C . MET D 4 43 ? 180.830 199.786 -18.326 1.00 40.09 43 MET D C 1
ATOM 9699 O O . MET D 4 43 ? 180.324 200.904 -18.490 1.00 41.14 43 MET D O 1
ATOM 9713 N N . ARG D 4 44 ? 180.167 198.654 -18.574 1.00 37.71 44 ARG D N 1
ATOM 9714 C CA . ARG D 4 44 ? 178.797 198.689 -19.067 1.00 38.38 44 ARG D CA 1
ATOM 9715 C C . ARG D 4 44 ? 177.961 199.645 -18.233 1.00 39.47 44 ARG D C 1
ATOM 9716 O O . ARG D 4 44 ? 177.300 200.539 -18.772 1.00 40.50 44 ARG D O 1
ATOM 9737 N N . GLN D 4 45 ? 178.024 199.512 -16.909 1.00 45.02 45 GLN D N 1
ATOM 9738 C CA . GLN D 4 45 ? 177.329 200.461 -16.051 1.00 46.10 45 GLN D CA 1
ATOM 9739 C C . GLN D 4 45 ? 177.700 201.875 -16.476 1.00 46.98 45 GLN D C 1
ATOM 9740 O O . GLN D 4 45 ? 176.885 202.571 -17.091 1.00 48.00 45 GLN D O 1
ATOM 9754 N N . VAL D 4 46 ? 178.957 202.268 -16.246 1.00 47.43 138 VAL D N 1
ATOM 9755 C CA . VAL D 4 46 ? 179.380 203.638 -16.520 1.00 48.30 138 VAL D CA 1
ATOM 9756 C C . VAL D 4 46 ? 178.948 204.066 -17.915 1.00 48.92 138 VAL D C 1
ATOM 9757 O O . VAL D 4 46 ? 178.756 205.260 -18.176 1.00 50.06 138 VAL D O 1
ATOM 9770 N N . ALA D 4 47 ? 178.774 203.108 -18.825 1.00 43.81 139 ALA D N 1
ATOM 9771 C CA . ALA D 4 47 ? 178.273 203.395 -20.166 1.00 44.41 139 ALA D CA 1
ATOM 9772 C C . ALA D 4 47 ? 176.750 203.327 -20.213 1.00 45.21 139 ALA D C 1
ATOM 9773 O O . ALA D 4 47 ? 176.082 204.330 -20.487 1.00 46.50 139 ALA D O 1
ATOM 9780 N N . LEU D 4 48 ? 176.193 202.150 -19.921 1.00 39.24 140 LEU D N 1
ATOM 9781 C CA . LEU D 4 48 ? 174.798 201.871 -20.251 1.00 39.82 140 LEU D CA 1
ATOM 9782 C C . LEU D 4 48 ? 173.865 202.903 -19.633 1.00 41.23 140 LEU D C 1
ATOM 9783 O O . LEU D 4 48 ? 172.982 203.444 -20.312 1.00 42.30 140 LEU D O 1
ATOM 9799 N N . TYR D 4 49 ? 174.039 203.184 -18.341 1.00 46.91 141 TYR D N 1
ATOM 9800 C CA . TYR D 4 49 ? 173.214 204.193 -17.690 1.00 48.32 141 TYR D CA 1
ATOM 9801 C C . TYR D 4 49 ? 173.207 205.489 -18.493 1.00 49.56 141 TYR D C 1
ATOM 9802 O O . TYR D 4 49 ? 172.143 206.002 -18.863 1.00 50.78 141 TYR D O 1
ATOM 9820 N N . GLU D 4 50 ? 174.397 206.020 -18.791 1.00 54.74 142 GLU D N 1
ATOM 9821 C CA . GLU D 4 50 ? 174.492 207.267 -19.543 1.00 55.95 142 GLU D CA 1
ATOM 9822 C C . GLU D 4 50 ? 173.684 207.200 -20.831 1.00 56.53 142 GLU D C 1
ATOM 9823 O O . GLU D 4 50 ? 173.095 208.199 -21.258 1.00 57.99 142 GLU D O 1
ATOM 9835 N N . ARG D 4 51 ? 173.641 206.026 -21.464 1.00 51.43 143 ARG D N 1
ATOM 9836 C CA . ARG D 4 51 ? 172.885 205.881 -22.703 1.00 51.92 143 ARG D CA 1
ATOM 9837 C C . ARG D 4 51 ? 171.386 205.966 -22.442 1.00 52.96 143 ARG D C 1
ATOM 9838 O O . ARG D 4 51 ? 170.660 206.665 -23.159 1.00 54.26 143 ARG D O 1
ATOM 9859 N N . LEU D 4 52 ? 170.903 205.261 -21.418 1.00 62.78 144 LEU D N 1
ATOM 9860 C CA . LEU D 4 52 ? 169.465 205.202 -21.177 1.00 63.68 144 LEU D CA 1
ATOM 9861 C C . LEU D 4 52 ? 168.926 206.555 -20.733 1.00 65.42 144 LEU D C 1
ATOM 9862 O O . LEU D 4 52 ? 167.923 207.043 -21.269 1.00 66.70 144 LEU D O 1
ATOM 9878 N N . LEU D 4 53 ? 169.577 207.176 -19.754 1.00 54.94 145 LEU D N 1
ATOM 9879 C CA . LEU D 4 53 ? 169.134 208.453 -19.217 0.50 56.60 145 LEU D CA 1
ATOM 9880 C C . LEU D 4 53 ? 169.663 209.649 -19.996 1.00 57.58 145 LEU D C 1
ATOM 9881 O O . LEU D 4 53 ? 169.183 210.767 -19.778 1.00 59.20 145 LEU D O 1
ATOM 9897 N N . GLN D 4 54 ? 170.624 209.449 -20.898 1.00 103.27 146 GLN D N 1
ATOM 9898 C CA . GLN D 4 54 ? 171.325 210.564 -21.532 1.00 103.49 146 GLN D CA 1
ATOM 9899 C C . GLN D 4 54 ? 171.834 211.532 -20.469 1.00 103.99 146 GLN D C 1
ATOM 9900 O O . GLN D 4 54 ? 171.814 212.753 -20.639 1.00 104.17 146 GLN D O 1
ATOM 9914 N N . LEU D 4 55 ? 172.295 210.967 -19.355 1.00 104.21 147 LEU D N 1
ATOM 9915 C CA . LEU D 4 55 ? 172.723 211.729 -18.190 1.00 104.68 147 LEU D CA 1
ATOM 9916 C C . LEU D 4 55 ? 174.128 211.283 -17.818 1.00 104.99 147 LEU D C 1
ATOM 9917 O O . LEU D 4 55 ? 174.348 210.105 -17.517 1.00 104.88 147 LEU D O 1
ATOM 9933 N N . ARG D 4 56 ? 175.075 212.216 -17.855 1.00 105.37 148 ARG D N 1
ATOM 9934 C CA . ARG D 4 56 ? 176.462 211.953 -17.504 1.00 105.72 148 ARG D CA 1
ATOM 9935 C C . ARG D 4 56 ? 176.825 212.726 -16.245 1.00 106.21 148 ARG D C 1
ATOM 9936 O O . ARG D 4 56 ? 176.463 213.897 -16.099 1.00 106.39 148 ARG D O 1
ATOM 9957 N N . VAL D 4 57 ? 177.538 212.068 -15.337 1.00 106.43 149 VAL D N 1
ATOM 9958 C CA . VAL D 4 57 ? 177.954 212.666 -14.074 1.00 106.90 149 VAL D CA 1
ATOM 9959 C C . VAL D 4 57 ? 179.456 212.903 -14.160 1.00 107.30 149 VAL D C 1
ATOM 9960 O O . VAL D 4 57 ? 180.244 211.952 -14.228 1.00 107.29 149 VAL D O 1
ATOM 9973 N N . LEU D 4 58 ? 179.849 214.171 -14.158 1.00 107.66 150 LEU D N 1
ATOM 9974 C CA . LEU D 4 58 ? 181.220 214.597 -14.376 1.00 108.05 150 LEU D CA 1
ATOM 9975 C C . LEU D 4 58 ? 181.743 215.375 -13.177 1.00 108.59 150 LEU D C 1
ATOM 9976 O O . LEU D 4 58 ? 180.960 215.921 -12.389 1.00 108.68 150 LEU D O 1
ATOM 9992 N N . PRO D 4 59 ? 183.062 215.448 -13.006 1.00 108.99 151 PRO D N 1
ATOM 9993 C CA . PRO D 4 59 ? 183.620 216.394 -12.033 1.00 109.54 151 PRO D CA 1
ATOM 9994 C C . PRO D 4 59 ? 183.278 217.824 -12.423 1.00 109.71 151 PRO D C 1
ATOM 9995 O O . PRO D 4 59 ? 183.454 218.232 -13.573 1.00 109.62 151 PRO D O 1
ATOM 10006 N N . GLY D 4 60 ? 182.785 218.588 -11.453 1.00 109.96 152 GLY D N 1
ATOM 10007 C CA . GLY D 4 60 ? 182.445 219.971 -11.713 1.00 110.15 152 GLY D CA 1
ATOM 10008 C C . GLY D 4 60 ? 183.678 220.843 -11.849 1.00 110.67 152 GLY D C 1
ATOM 10009 O O . GLY D 4 60 ? 184.736 220.567 -11.282 1.00 111.00 152 GLY D O 1
ATOM 10013 N N . ALA D 4 61 ? 183.536 221.918 -12.628 1.00 110.75 153 ALA D N 1
ATOM 10014 C CA . ALA D 4 61 ? 184.603 222.904 -12.731 1.00 111.28 153 ALA D CA 1
ATOM 10015 C C . ALA D 4 61 ? 184.810 223.652 -11.423 1.00 111.80 153 ALA D C 1
ATOM 10016 O O . ALA D 4 61 ? 185.887 224.220 -11.210 1.00 112.30 153 ALA D O 1
ATOM 10023 N N . SER D 4 62 ? 183.810 223.657 -10.547 1.00 114.51 154 SER D N 1
ATOM 10024 C CA . SER D 4 62 ? 183.878 224.388 -9.292 1.00 115.00 154 SER D CA 1
ATOM 10025 C C . SER D 4 62 ? 184.428 223.505 -8.183 1.00 115.15 154 SER D C 1
ATOM 10026 O O . SER D 4 62 ? 184.105 222.315 -8.100 1.00 114.76 154 SER D O 1
ATOM 10034 N N . ASP D 4 63 ? 185.268 224.094 -7.331 1.00 115.15 155 ASP D N 1
ATOM 10035 C CA . ASP D 4 63 ? 185.626 223.439 -6.080 1.00 115.35 155 ASP D CA 1
ATOM 10036 C C . ASP D 4 63 ? 184.398 223.247 -5.203 1.00 115.17 155 ASP D C 1
ATOM 10037 O O . ASP D 4 63 ? 184.213 222.186 -4.595 1.00 114.97 155 ASP D O 1
ATOM 10046 N N . VAL D 4 64 ? 183.544 224.269 -5.128 1.00 116.52 156 VAL D N 1
ATOM 10047 C CA . VAL D 4 64 ? 182.402 224.235 -4.221 1.00 116.43 156 VAL D CA 1
ATOM 10048 C C . VAL D 4 64 ? 181.317 223.308 -4.750 1.00 115.78 156 VAL D C 1
ATOM 10049 O O . VAL D 4 64 ? 180.860 222.402 -4.044 1.00 115.60 156 VAL D O 1
ATOM 10062 N N . HIS D 4 65 ? 180.889 223.510 -5.994 1.00 111.94 157 HIS D N 1
ATOM 10063 C CA . HIS D 4 65 ? 179.893 222.637 -6.604 1.00 111.32 157 HIS D CA 1
ATOM 10064 C C . HIS D 4 65 ? 180.657 221.694 -7.523 1.00 111.05 157 HIS D C 1
ATOM 10065 O O . HIS D 4 65 ? 181.014 222.050 -8.648 1.00 110.98 157 HIS D O 1
ATOM 10079 N N . ASP D 4 66 ? 180.878 220.474 -7.039 1.00 110.91 158 ASP D N 1
ATOM 10080 C CA . ASP D 4 66 ? 181.798 219.548 -7.680 1.00 110.76 158 ASP D CA 1
ATOM 10081 C C . ASP D 4 66 ? 181.114 218.466 -8.504 1.00 110.14 158 ASP D C 1
ATOM 10082 O O . ASP D 4 66 ? 181.814 217.636 -9.095 1.00 109.98 158 ASP D O 1
ATOM 10091 N N . VAL D 4 67 ? 179.785 218.435 -8.565 1.00 78.23 159 VAL D N 1
ATOM 10092 C CA . VAL D 4 67 ? 179.088 217.419 -9.346 1.00 77.28 159 VAL D CA 1
ATOM 10093 C C . VAL D 4 67 ? 178.409 218.114 -10.516 1.00 76.79 159 VAL D C 1
ATOM 10094 O O . VAL D 4 67 ? 177.475 218.900 -10.322 1.00 77.26 159 VAL D O 1
ATOM 10107 N N . ARG D 4 68 ? 178.864 217.824 -11.731 1.00 79.41 160 ARG D N 1
ATOM 10108 C CA . ARG D 4 68 ? 178.242 218.354 -12.937 1.00 78.92 160 ARG D CA 1
ATOM 10109 C C . ARG D 4 68 ? 177.339 217.287 -13.541 1.00 78.31 160 ARG D C 1
ATOM 10110 O O . ARG D 4 68 ? 177.804 216.195 -13.883 1.00 77.78 160 ARG D O 1
ATOM 10131 N N . PHE D 4 69 ? 176.055 217.603 -13.670 1.00 67.55 161 PHE D N 1
ATOM 10132 C CA . PHE D 4 69 ? 175.105 216.759 -14.382 1.00 67.10 161 PHE D CA 1
ATOM 10133 C C . PHE D 4 69 ? 174.975 217.283 -15.805 1.00 66.63 161 PHE D C 1
ATOM 10134 O O . PHE D 4 69 ? 174.653 218.458 -16.009 1.00 66.92 161 PHE D O 1
ATOM 10151 N N . VAL D 4 70 ? 175.235 216.416 -16.781 1.00 74.98 162 VAL D N 1
ATOM 10152 C CA . VAL D 4 70 ? 175.195 216.768 -18.195 1.00 74.57 162 VAL D CA 1
ATOM 10153 C C . VAL D 4 70 ? 174.062 215.988 -18.846 1.00 74.43 162 VAL D C 1
ATOM 10154 O O . VAL D 4 70 ? 174.003 214.758 -18.734 1.00 74.23 162 VAL D O 1
ATOM 10167 N N . PHE D 4 71 ? 173.170 216.703 -19.523 1.00 66.78 163 PHE D N 1
ATOM 10168 C CA . PHE D 4 71 ? 172.032 216.112 -20.207 1.00 66.82 163 PHE D CA 1
ATOM 10169 C C . PHE D 4 71 ? 172.242 216.178 -21.713 1.00 66.45 163 PHE D C 1
ATOM 10170 O O . PHE D 4 71 ? 172.690 217.200 -22.244 1.00 66.38 163 PHE D O 1
ATOM 10187 N N . GLY D 4 72 ? 171.920 215.087 -22.395 1.00 66.30 164 GLY D N 1
ATOM 10188 C CA . GLY D 4 72 ? 171.898 215.066 -23.843 1.00 66.14 164 GLY D CA 1
ATOM 10189 C C . GLY D 4 72 ? 173.160 214.485 -24.449 1.00 65.67 164 GLY D C 1
ATOM 10190 O O . GLY D 4 72 ? 174.050 213.967 -23.771 1.00 65.43 164 GLY D O 1
ATOM 10194 N N . ASP D 4 73 ? 173.223 214.596 -25.780 1.00 61.86 165 ASP D N 1
ATOM 10195 C CA . ASP D 4 73 ? 174.294 213.987 -26.562 1.00 61.58 165 ASP D CA 1
ATOM 10196 C C . ASP D 4 73 ? 175.559 214.838 -26.605 1.00 61.40 165 ASP D C 1
ATOM 10197 O O . ASP D 4 73 ? 176.618 214.329 -26.992 1.00 61.24 165 ASP D O 1
ATOM 10206 N N . ASP D 4 74 ? 175.467 216.108 -26.232 1.00 61.94 166 ASP D N 1
ATOM 10207 C CA . ASP D 4 74 ? 176.609 217.012 -26.207 1.00 61.87 166 ASP D CA 1
ATOM 10208 C C . ASP D 4 74 ? 176.634 217.714 -24.856 1.00 62.02 166 ASP D C 1
ATOM 10209 O O . ASP D 4 74 ? 175.906 217.328 -23.935 1.00 62.15 166 ASP D O 1
ATOM 10218 N N . SER D 4 75 ? 177.463 218.748 -24.734 1.00 67.36 167 SER D N 1
ATOM 10219 C CA . SER D 4 75 ? 177.555 219.545 -23.515 1.00 67.64 167 SER D CA 1
ATOM 10220 C C . SER D 4 75 ? 176.427 220.563 -23.418 1.00 67.91 167 SER D C 1
ATOM 10221 O O . SER D 4 75 ? 176.437 221.402 -22.512 1.00 68.26 167 SER D O 1
ATOM 10229 N N . ARG D 4 76 ? 175.469 220.490 -24.343 1.00 62.19 168 ARG D N 1
ATOM 10230 C CA . ARG D 4 76 ? 174.436 221.509 -24.493 1.00 62.50 168 ARG D CA 1
ATOM 10231 C C . ARG D 4 76 ? 173.815 221.931 -23.164 1.00 62.95 168 ARG D C 1
ATOM 10232 O O . ARG D 4 76 ? 173.687 223.127 -22.882 1.00 63.27 168 ARG D O 1
ATOM 10253 N N . CYS D 4 77 ? 173.412 220.968 -22.340 1.00 63.93 169 CYS D N 1
ATOM 10254 C CA . CYS D 4 77 ? 172.784 221.252 -21.056 1.00 64.49 169 CYS D CA 1
ATOM 10255 C C . CYS D 4 77 ? 173.603 220.625 -19.939 1.00 64.49 169 CYS D C 1
ATOM 10256 O O . CYS D 4 77 ? 173.930 219.436 -19.998 1.00 64.14 169 CYS D O 1
ATOM 10264 N N . TRP D 4 78 ? 173.950 221.427 -18.936 1.00 66.24 170 TRP D N 1
ATOM 10265 C CA . TRP D 4 78 ? 174.559 220.883 -17.731 1.00 66.45 170 TRP D CA 1
ATOM 10266 C C . TRP D 4 78 ? 174.306 221.832 -16.566 1.00 67.28 170 TRP D C 1
ATOM 10267 O O . TRP D 4 78 ? 174.130 223.037 -16.757 1.00 67.57 170 TRP D O 1
ATOM 10288 N N . ILE D 4 79 ? 174.290 221.269 -15.358 1.00 69.20 171 ILE D N 1
ATOM 10289 C CA . ILE D 4 79 ? 174.116 222.035 -14.126 1.00 70.14 171 ILE D CA 1
ATOM 10290 C C . ILE D 4 79 ? 175.034 221.445 -13.065 1.00 70.39 171 ILE D C 1
ATOM 10291 O O . ILE D 4 79 ? 175.104 220.222 -12.910 1.00 70.05 171 ILE D O 1
ATOM 10307 N N . GLU D 4 80 ? 175.737 222.309 -12.338 1.00 77.51 172 GLU D N 1
ATOM 10308 C CA . GLU D 4 80 ? 176.667 221.882 -11.302 1.00 77.91 172 GLU D CA 1
ATOM 10309 C C . GLU D 4 80 ? 176.044 222.105 -9.932 1.00 79.04 172 GLU D C 1
ATOM 10310 O O . GLU D 4 80 ? 175.459 223.162 -9.673 1.00 79.74 172 GLU D O 1
ATOM 10322 N N . VAL D 4 81 ? 176.167 221.106 -9.063 1.00 80.42 173 VAL D N 1
ATOM 10323 C CA . VAL D 4 81 ? 175.652 221.174 -7.705 1.00 81.57 173 VAL D CA 1
ATOM 10324 C C . VAL D 4 81 ? 176.755 220.760 -6.742 1.00 82.03 173 VAL D C 1
ATOM 10325 O O . VAL D 4 81 ? 177.685 220.024 -7.101 1.00 81.33 173 VAL D O 1
ATOM 10338 N N . ALA D 4 82 ? 176.644 221.252 -5.510 1.00 73.97 174 ALA D N 1
ATOM 10339 C CA . ALA D 4 82 ? 177.562 220.849 -4.466 1.00 74.64 174 ALA D CA 1
ATOM 10340 C C . ALA D 4 82 ? 177.152 219.496 -3.907 1.00 74.52 174 ALA D C 1
ATOM 10341 O O . ALA D 4 82 ? 176.083 218.961 -4.213 1.00 74.11 174 ALA D O 1
ATOM 10348 N N . MET D 4 83 ? 178.023 218.937 -3.075 1.00 73.02 175 MET D N 1
ATOM 10349 C CA . MET D 4 83 ? 177.685 217.703 -2.387 1.00 73.07 175 MET D CA 1
ATOM 10350 C C . MET D 4 83 ? 176.952 217.939 -1.067 1.00 74.54 175 MET D C 1
ATOM 10351 O O . MET D 4 83 ? 176.003 217.210 -0.759 1.00 74.59 175 MET D O 1
ATOM 10365 N N . HIS D 4 84 ? 177.370 218.929 -0.273 1.00 82.20 176 HIS D N 1
ATOM 10366 C CA . HIS D 4 84 ? 176.716 219.218 0.999 1.00 83.79 176 HIS D CA 1
ATOM 10367 C C . HIS D 4 84 ? 176.769 220.710 1.287 1.00 84.96 176 HIS D C 1
ATOM 10368 O O . HIS D 4 84 ? 177.779 221.366 1.020 1.00 84.95 176 HIS D O 1
ATOM 10382 N N . GLY D 4 85 ? 175.679 221.233 1.827 1.00 84.60 177 GLY D N 1
ATOM 10383 C CA . GLY D 4 85 ? 175.651 222.579 2.360 1.00 86.05 177 GLY D CA 1
ATOM 10384 C C . GLY D 4 85 ? 174.283 223.197 2.159 1.00 86.44 177 GLY D C 1
ATOM 10385 O O . GLY D 4 85 ? 173.348 222.550 1.695 1.00 85.72 177 GLY D O 1
ATOM 10389 N N . ASP D 4 86 ? 174.186 224.477 2.519 1.00 96.77 178 ASP D N 1
ATOM 10390 C CA . ASP D 4 86 ? 172.963 225.224 2.259 1.00 97.21 178 ASP D CA 1
ATOM 10391 C C . ASP D 4 86 ? 172.895 225.718 0.821 1.00 95.77 178 ASP D C 1
ATOM 10392 O O . ASP D 4 86 ? 171.799 225.811 0.257 1.00 95.48 178 ASP D O 1
ATOM 10401 N N . HIS D 4 87 ? 174.039 226.012 0.206 1.00 100.18 179 HIS D N 1
ATOM 10402 C CA . HIS D 4 87 ? 174.076 226.453 -1.184 1.00 98.82 179 HIS D CA 1
ATOM 10403 C C . HIS D 4 87 ? 174.480 225.244 -2.019 1.00 97.12 179 HIS D C 1
ATOM 10404 O O . HIS D 4 87 ? 175.657 224.882 -2.079 1.00 96.65 179 HIS D O 1
ATOM 10418 N N . VAL D 4 88 ? 173.491 224.614 -2.661 1.00 82.31 180 VAL D N 1
ATOM 10419 C CA . VAL D 4 88 ? 173.733 223.409 -3.450 1.00 80.80 180 VAL D CA 1
ATOM 10420 C C . VAL D 4 88 ? 173.689 223.637 -4.954 1.00 79.46 180 VAL D C 1
ATOM 10421 O O . VAL D 4 88 ? 174.009 222.707 -5.712 1.00 78.24 180 VAL D O 1
ATOM 10434 N N . ILE D 4 89 ? 173.304 224.823 -5.415 1.00 83.13 181 ILE D N 1
ATOM 10435 C CA . ILE D 4 89 ? 173.109 225.068 -6.840 1.00 81.98 181 ILE D CA 1
ATOM 10436 C C . ILE D 4 89 ? 174.276 225.905 -7.343 1.00 81.65 181 ILE D C 1
ATOM 10437 O O . ILE D 4 89 ? 174.506 227.023 -6.866 1.00 82.58 181 ILE D O 1
ATOM 10453 N N . GLY D 4 90 ? 175.011 225.363 -8.303 1.00 79.18 182 GLY D N 1
ATOM 10454 C CA . GLY D 4 90 ? 176.118 226.055 -8.926 1.00 78.81 182 GLY D CA 1
ATOM 10455 C C . GLY D 4 90 ? 175.687 226.828 -10.150 1.00 78.20 182 GLY D C 1
ATOM 10456 O O . GLY D 4 90 ? 174.540 227.270 -10.266 1.00 78.49 182 GLY D O 1
ATOM 10460 N N . ASN D 4 91 ? 176.624 226.994 -11.080 1.00 71.02 183 ASN D N 1
ATOM 10461 C CA . ASN D 4 91 ? 176.420 227.811 -12.270 1.00 70.48 183 ASN D CA 1
ATOM 10462 C C . ASN D 4 91 ? 176.167 226.896 -13.461 1.00 69.31 183 ASN D C 1
ATOM 10463 O O . ASN D 4 91 ? 177.075 226.199 -13.919 1.00 68.66 183 ASN D O 1
ATOM 10474 N N . SER D 4 92 ? 174.940 226.906 -13.964 1.00 69.19 184 SER D N 1
ATOM 10475 C CA . SER D 4 92 ? 174.625 226.232 -15.214 1.00 68.22 184 SER D CA 1
ATOM 10476 C C . SER D 4 92 ? 174.867 227.179 -16.381 1.00 67.81 184 SER D C 1
ATOM 10477 O O . SER D 4 92 ? 174.600 228.381 -16.285 1.00 68.32 184 SER D O 1
ATOM 10485 N N . HIS D 4 93 ? 175.372 226.631 -17.487 1.00 65.92 185 HIS D N 1
ATOM 10486 C CA . HIS D 4 93 ? 175.706 227.447 -18.650 1.00 65.54 185 HIS D CA 1
ATOM 10487 C C . HIS D 4 93 ? 174.453 228.064 -19.268 1.00 65.62 185 HIS D C 1
ATOM 10488 O O . HIS D 4 93 ? 174.469 229.248 -19.628 1.00 65.79 185 HIS D O 1
ATOM 10502 N N . PRO D 4 94 ? 173.352 227.319 -19.407 1.00 65.56 186 PRO D N 1
ATOM 10503 C CA . PRO D 4 94 ? 172.128 227.915 -19.973 1.00 65.79 186 PRO D CA 1
ATOM 10504 C C . PRO D 4 94 ? 171.605 229.128 -19.209 1.00 66.64 186 PRO D C 1
ATOM 10505 O O . PRO D 4 94 ? 170.738 229.832 -19.742 1.00 66.86 186 PRO D O 1
ATOM 10516 N N . ALA D 4 95 ? 172.092 229.397 -17.995 1.00 70.21 187 ALA D N 1
ATOM 10517 C CA . ALA D 4 95 ? 171.779 230.632 -17.271 1.00 71.12 187 ALA D CA 1
ATOM 10518 C C . ALA D 4 95 ? 170.284 230.732 -16.954 1.00 71.84 187 ALA D C 1
ATOM 10519 O O . ALA D 4 95 ? 169.537 231.525 -17.531 1.00 72.03 187 ALA D O 1
ATOM 10526 N N . LEU D 4 96 ? 169.870 229.892 -16.012 1.00 70.50 188 LEU D N 1
ATOM 10527 C CA . LEU D 4 96 ? 168.536 230.005 -15.448 1.00 71.46 188 LEU D CA 1
ATOM 10528 C C . LEU D 4 96 ? 168.446 231.221 -14.529 1.00 72.57 188 LEU D C 1
ATOM 10529 O O . LEU D 4 96 ? 169.447 231.694 -13.984 1.00 72.73 188 LEU D O 1
ATOM 10545 N N . ASP D 4 97 ? 167.227 231.725 -14.360 1.00 95.31 189 ASP D N 1
ATOM 10546 C CA . ASP D 4 97 ? 166.987 232.925 -13.569 1.00 96.50 189 ASP D CA 1
ATOM 10547 C C . ASP D 4 97 ? 166.939 232.591 -12.083 1.00 97.58 189 ASP D C 1
ATOM 10548 O O . ASP D 4 97 ? 166.818 231.429 -11.693 1.00 97.47 189 ASP D O 1
ATOM 10557 N N . PRO D 4 98 ? 167.042 233.606 -11.217 1.00 114.90 190 PRO D N 1
ATOM 10558 C CA . PRO D 4 98 ? 167.075 233.325 -9.771 1.00 114.58 190 PRO D CA 1
ATOM 10559 C C . PRO D 4 98 ? 165.874 232.542 -9.269 1.00 114.19 190 PRO D C 1
ATOM 10560 O O . PRO D 4 98 ? 166.035 231.652 -8.427 1.00 113.81 190 PRO D O 1
ATOM 10571 N N . LYS D 4 99 ? 164.669 232.855 -9.749 1.00 114.28 191 LYS D N 1
ATOM 10572 C CA . LYS D 4 99 ? 163.481 232.123 -9.318 1.00 113.92 191 LYS D CA 1
ATOM 10573 C C . LYS D 4 99 ? 163.640 230.627 -9.575 1.00 113.55 191 LYS D C 1
ATOM 10574 O O . LYS D 4 99 ? 163.491 229.803 -8.662 1.00 113.16 191 LYS D O 1
ATOM 10593 N N . SER D 4 100 ? 163.955 230.261 -10.819 1.00 113.67 192 SER D N 1
ATOM 10594 C CA . SER D 4 100 ? 164.163 228.857 -11.160 1.00 113.35 192 SER D CA 1
ATOM 10595 C C . SER D 4 100 ? 165.225 228.228 -10.267 1.00 113.09 192 SER D C 1
ATOM 10596 O O . SER D 4 100 ? 165.018 227.148 -9.696 1.00 112.69 192 SER D O 1
ATOM 10604 N N . ARG D 4 101 ? 166.374 228.895 -10.133 1.00 113.33 193 ARG D N 1
ATOM 10605 C CA . ARG D 4 101 ? 167.452 228.362 -9.305 1.00 113.12 193 ARG D CA 1
ATOM 10606 C C . ARG D 4 101 ? 166.979 228.117 -7.879 1.00 112.79 193 ARG D C 1
ATOM 10607 O O . ARG D 4 101 ? 167.404 227.152 -7.233 1.00 112.45 193 ARG D O 1
ATOM 10628 N N . ALA D 4 102 ? 166.103 228.983 -7.367 1.00 112.89 194 ALA D N 1
ATOM 10629 C CA . ALA D 4 102 ? 165.564 228.787 -6.027 1.00 112.59 194 ALA D CA 1
ATOM 10630 C C . ALA D 4 102 ? 164.666 227.560 -5.975 1.00 112.18 194 ALA D C 1
ATOM 10631 O O . ALA D 4 102 ? 164.756 226.758 -5.037 1.00 111.82 194 ALA D O 1
ATOM 10638 N N . THR D 4 103 ? 163.792 227.396 -6.971 1.00 113.19 195 THR D N 1
ATOM 10639 C CA . THR D 4 103 ? 162.975 226.189 -7.045 1.00 112.82 195 THR D CA 1
ATOM 10640 C C . THR D 4 103 ? 163.846 224.938 -6.984 1.00 112.53 195 THR D C 1
ATOM 10641 O O . THR D 4 103 ? 163.643 224.062 -6.133 1.00 112.15 195 THR D O 1
ATOM 10652 N N . LEU D 4 104 ? 164.835 224.845 -7.877 1.00 119.37 196 LEU D N 1
ATOM 10653 C CA . LEU D 4 104 ? 165.736 223.696 -7.870 1.00 119.12 196 LEU D CA 1
ATOM 10654 C C . LEU D 4 104 ? 166.384 223.516 -6.501 1.00 118.90 196 LEU D C 1
ATOM 10655 O O . LEU D 4 104 ? 166.376 222.415 -5.930 1.00 118.51 196 LEU D O 1
ATOM 10671 N N . GLU D 4 105 ? 166.950 224.597 -5.955 1.00 111.52 197 GLU D N 1
ATOM 10672 C CA . GLU D 4 105 ? 167.588 224.527 -4.645 1.00 111.35 197 GLU D CA 1
ATOM 10673 C C . GLU D 4 105 ? 166.653 223.923 -3.610 1.00 110.97 197 GLU D C 1
ATOM 10674 O O . GLU D 4 105 ? 167.089 223.166 -2.737 1.00 110.67 197 GLU D O 1
ATOM 10686 N N . HIS D 4 106 ? 165.365 224.261 -3.677 1.00 110.98 198 HIS D N 1
ATOM 10687 C CA . HIS D 4 106 ? 164.422 223.730 -2.700 1.00 110.63 198 HIS D CA 1
ATOM 10688 C C . HIS D 4 106 ? 164.092 222.272 -2.978 1.00 110.26 198 HIS D C 1
ATOM 10689 O O . HIS D 4 106 ? 163.809 221.516 -2.041 1.00 109.91 198 HIS D O 1
ATOM 10703 N N . VAL D 4 107 ? 164.126 221.850 -4.244 1.00 110.85 199 VAL D N 1
ATOM 10704 C CA . VAL D 4 107 ? 163.958 220.429 -4.533 1.00 110.51 199 VAL D CA 1
ATOM 10705 C C . VAL D 4 107 ? 165.104 219.629 -3.926 1.00 110.29 199 VAL D C 1
ATOM 10706 O O . VAL D 4 107 ? 164.898 218.530 -3.397 1.00 109.92 199 VAL D O 1
ATOM 10719 N N . LEU D 4 108 ? 166.330 220.158 -3.993 1.00 110.01 200 LEU D N 1
ATOM 10720 C CA . LEU D 4 108 ? 167.469 219.399 -3.476 1.00 109.82 200 LEU D CA 1
ATOM 10721 C C . LEU D 4 108 ? 167.573 219.468 -1.954 1.00 109.62 200 LEU D C 1
ATOM 10722 O O . LEU D 4 108 ? 167.728 218.438 -1.290 1.00 109.27 200 LEU D O 1
ATOM 10738 N N . THR D 4 109 ? 167.497 220.670 -1.382 1.00 109.84 201 THR D N 1
ATOM 10739 C CA . THR D 4 109 ? 167.779 220.839 0.041 1.00 109.71 201 THR D CA 1
ATOM 10740 C C . THR D 4 109 ? 166.598 220.429 0.911 1.00 109.39 201 THR D C 1
ATOM 10741 O O . THR D 4 109 ? 166.779 219.749 1.927 1.00 109.09 201 THR D O 1
ATOM 10752 N N . VAL D 4 110 ? 165.389 220.830 0.528 1.00 109.47 202 VAL D N 1
ATOM 10753 C CA . VAL D 4 110 ? 164.211 220.640 1.365 1.00 109.22 202 VAL D CA 1
ATOM 10754 C C . VAL D 4 110 ? 163.597 219.282 1.062 1.00 108.87 202 VAL D C 1
ATOM 10755 O O . VAL D 4 110 ? 163.545 218.403 1.930 1.00 108.52 202 VAL D O 1
ATOM 10768 N N . GLN D 4 111 ? 163.116 219.102 -0.169 1.00 118.20 203 GLN D N 1
ATOM 10769 C CA . GLN D 4 111 ? 162.546 217.812 -0.544 1.00 117.89 203 GLN D CA 1
ATOM 10770 C C . GLN D 4 111 ? 163.572 216.694 -0.438 1.00 117.66 203 GLN D C 1
ATOM 10771 O O . GLN D 4 111 ? 163.202 215.532 -0.236 1.00 117.32 203 GLN D O 1
ATOM 10785 N N . GLY D 4 112 ? 164.856 217.016 -0.562 1.00 108.61 204 GLY D N 1
ATOM 10786 C CA . GLY D 4 112 ? 165.877 215.985 -0.567 1.00 108.42 204 GLY D CA 1
ATOM 10787 C C . GLY D 4 112 ? 165.652 214.919 -1.614 1.00 108.29 204 GLY D C 1
ATOM 10788 O O . GLY D 4 112 ? 166.129 213.792 -1.457 1.00 108.02 204 GLY D O 1
ATOM 10792 N N . ASP D 4 113 ? 164.932 215.248 -2.679 1.00 108.48 205 ASP D N 1
ATOM 10793 C CA . ASP D 4 113 ? 164.603 214.308 -3.744 1.00 108.38 205 ASP D CA 1
ATOM 10794 C C . ASP D 4 113 ? 165.456 214.679 -4.947 1.00 108.71 205 ASP D C 1
ATOM 10795 O O . ASP D 4 113 ? 165.249 215.728 -5.563 1.00 109.05 205 ASP D O 1
ATOM 10804 N N . LEU D 4 114 ? 166.425 213.825 -5.270 1.00 69.69 206 LEU D N 1
ATOM 10805 C CA . LEU D 4 114 ? 167.319 214.143 -6.373 1.00 69.56 206 LEU D CA 1
ATOM 10806 C C . LEU D 4 114 ? 166.683 213.838 -7.721 1.00 69.53 206 LEU D C 1
ATOM 10807 O O . LEU D 4 114 ? 166.822 214.628 -8.658 1.00 69.44 206 LEU D O 1
ATOM 10823 N N . ALA D 4 115 ? 166.013 212.693 -7.854 1.00 68.63 207 ALA D N 1
ATOM 10824 C CA . ALA D 4 115 ? 165.361 212.376 -9.120 1.00 68.61 207 ALA D CA 1
ATOM 10825 C C . ALA D 4 115 ? 164.454 213.518 -9.555 1.00 68.58 207 ALA D C 1
ATOM 10826 O O . ALA D 4 115 ? 164.472 213.934 -10.721 1.00 68.50 207 ALA D O 1
ATOM 10833 N N . ALA D 4 116 ? 163.672 214.058 -8.618 1.00 71.35 208 ALA D N 1
ATOM 10834 C CA . ALA D 4 116 ? 162.840 215.216 -8.919 1.00 71.32 208 ALA D CA 1
ATOM 10835 C C . ALA D 4 116 ? 163.693 216.395 -9.370 1.00 71.20 208 ALA D C 1
ATOM 10836 O O . ALA D 4 116 ? 163.373 217.068 -10.357 1.00 71.15 208 ALA D O 1
ATOM 10843 N N . PHE D 4 117 ? 164.793 216.658 -8.657 1.00 67.74 209 PHE D N 1
ATOM 10844 C CA . PHE D 4 117 ? 165.667 217.766 -9.031 1.00 67.63 209 PHE D CA 1
ATOM 10845 C C . PHE D 4 117 ? 166.164 217.622 -10.463 1.00 67.54 209 PHE D C 1
ATOM 10846 O O . PHE D 4 117 ? 166.225 218.605 -11.208 1.00 67.47 209 PHE D O 1
ATOM 10863 N N . LEU D 4 118 ? 166.546 216.407 -10.859 1.00 72.74 210 LEU D N 1
ATOM 10864 C CA . LEU D 4 118 ? 167.045 216.186 -12.210 1.00 72.66 210 LEU D CA 1
ATOM 10865 C C . LEU D 4 118 ? 165.930 216.294 -13.239 1.00 72.66 210 LEU D C 1
ATOM 10866 O O . LEU D 4 118 ? 166.175 216.726 -14.371 1.00 72.58 210 LEU D O 1
ATOM 10882 N N . VAL D 4 119 ? 164.707 215.907 -12.872 1.00 69.66 211 VAL D N 1
ATOM 10883 C CA . VAL D 4 119 ? 163.569 216.096 -13.770 1.00 69.68 211 VAL D CA 1
ATOM 10884 C C . VAL D 4 119 ? 163.351 217.583 -14.029 1.00 69.63 211 VAL D C 1
ATOM 10885 O O . VAL D 4 119 ? 163.348 218.042 -15.179 1.00 69.57 211 VAL D O 1
ATOM 10898 N N . VAL D 4 120 ? 163.179 218.359 -12.957 1.00 67.57 212 VAL D N 1
ATOM 10899 C CA . VAL D 4 120 ? 162.893 219.785 -13.106 1.00 67.54 212 VAL D CA 1
ATOM 10900 C C . VAL D 4 120 ? 164.047 220.483 -13.816 1.00 67.42 212 VAL D C 1
ATOM 10901 O O . VAL D 4 120 ? 163.843 221.260 -14.754 1.00 67.37 212 VAL D O 1
ATOM 10914 N N . ALA D 4 121 ? 165.278 220.211 -13.380 1.00 67.37 213 ALA D N 1
ATOM 10915 C CA . ALA D 4 121 ? 166.442 220.843 -13.993 1.00 67.26 213 ALA D CA 1
ATOM 10916 C C . ALA D 4 121 ? 166.545 220.494 -15.471 1.00 67.20 213 ALA D C 1
ATOM 10917 O O . ALA D 4 121 ? 166.856 221.356 -16.301 1.00 67.13 213 ALA D O 1
ATOM 10924 N N . ARG D 4 122 ? 166.292 219.231 -15.820 1.00 67.24 214 ARG D N 1
ATOM 10925 C CA . ARG D 4 122 ? 166.322 218.827 -17.221 1.00 67.19 214 ARG D CA 1
ATOM 10926 C C . ARG D 4 122 ? 165.277 219.587 -18.028 1.00 67.20 214 ARG D C 1
ATOM 10927 O O . ARG D 4 122 ? 165.568 220.111 -19.110 1.00 67.13 214 ARG D O 1
ATOM 10948 N N . ASP D 4 123 ? 164.047 219.661 -17.511 1.00 67.29 215 ASP D N 1
ATOM 10949 C CA . ASP D 4 123 ? 162.993 220.392 -18.207 1.00 67.32 215 ASP D CA 1
ATOM 10950 C C . ASP D 4 123 ? 163.383 221.851 -18.415 1.00 67.25 215 ASP D C 1
ATOM 10951 O O . ASP D 4 123 ? 163.265 222.387 -19.523 1.00 67.21 215 ASP D O 1
ATOM 10960 N N . MET D 4 124 ? 163.854 222.510 -17.355 1.00 67.25 216 MET D N 1
ATOM 10961 C CA . MET D 4 124 ? 164.200 223.924 -17.447 1.00 67.20 216 MET D CA 1
ATOM 10962 C C . MET D 4 124 ? 165.331 224.149 -18.443 1.00 67.09 216 MET D C 1
ATOM 10963 O O . MET D 4 124 ? 165.240 225.018 -19.319 1.00 67.05 216 MET D O 1
ATOM 10977 N N . LEU D 4 125 ? 166.408 223.370 -18.326 1.00 73.66 217 LEU D N 1
ATOM 10978 C CA . LEU D 4 125 ? 167.563 223.571 -19.193 1.00 73.55 217 LEU D CA 1
ATOM 10979 C C . LEU D 4 125 ? 167.219 223.288 -20.651 1.00 73.53 217 LEU D C 1
ATOM 10980 O O . LEU D 4 125 ? 167.618 224.044 -21.545 1.00 73.46 217 LEU D O 1
ATOM 10996 N N . LEU D 4 126 ? 166.479 222.208 -20.915 1.00 75.14 218 LEU D N 1
ATOM 10997 C CA . LEU D 4 126 ? 166.049 221.935 -22.284 1.00 75.13 218 LEU D CA 1
ATOM 10998 C C . LEU D 4 126 ? 165.168 223.059 -22.813 1.00 75.16 218 LEU D C 1
ATOM 10999 O O . LEU D 4 126 ? 165.292 223.463 -23.975 1.00 75.11 218 LEU D O 1
ATOM 11015 N N . ALA D 4 127 ? 164.269 223.578 -21.973 1.00 70.65 219 ALA D N 1
ATOM 11016 C CA . ALA D 4 127 ? 163.409 224.680 -22.387 1.00 70.68 219 ALA D CA 1
ATOM 11017 C C . ALA D 4 127 ? 164.184 225.975 -22.586 1.00 70.61 219 ALA D C 1
ATOM 11018 O O . ALA D 4 127 ? 163.687 226.881 -23.263 1.00 70.63 219 ALA D O 1
ATOM 11025 N N . SER D 4 128 ? 165.384 226.085 -22.016 1.00 66.95 220 SER D N 1
ATOM 11026 C CA . SER D 4 128 ? 166.190 227.291 -22.141 1.00 66.89 220 SER D CA 1
ATOM 11027 C C . SER D 4 128 ? 167.102 227.281 -23.361 1.00 66.81 220 SER D C 1
ATOM 11028 O O . SER D 4 128 ? 167.735 228.303 -23.647 1.00 66.89 220 SER D O 1
ATOM 11036 N N . LEU D 4 129 ? 167.187 226.168 -24.082 1.00 66.77 221 LEU D N 1
ATOM 11037 C CA . LEU D 4 129 ? 168.045 226.087 -25.259 1.00 66.77 221 LEU D CA 1
ATOM 11038 C C . LEU D 4 129 ? 167.504 226.960 -26.387 1.00 66.91 221 LEU D C 1
ATOM 11039 O O . LEU D 4 129 ? 166.306 227.232 -26.456 1.00 66.97 221 LEU D O 1
ATOM 11055 N N . VAL E 5 3 ? 211.385 147.190 -33.624 1.00 44.20 3 VAL E N 1
ATOM 11056 C CA . VAL E 5 3 ? 210.396 147.980 -32.902 1.00 44.09 3 VAL E CA 1
ATOM 11057 C C . VAL E 5 3 ? 209.181 148.220 -33.791 1.00 43.96 3 VAL E C 1
ATOM 11058 O O . VAL E 5 3 ? 209.306 148.377 -35.006 1.00 43.98 3 VAL E O 1
ATOM 11070 N N . GLN E 5 4 ? 208.005 148.241 -33.170 1.00 45.37 4 GLN E N 1
ATOM 11071 C CA . GLN E 5 4 ? 206.746 148.502 -33.853 1.00 45.24 4 GLN E CA 1
ATOM 11072 C C . GLN E 5 4 ? 206.144 149.783 -33.295 1.00 45.18 4 GLN E C 1
ATOM 11073 O O . GLN E 5 4 ? 206.109 149.976 -32.074 1.00 45.17 4 GLN E O 1
ATOM 11087 N N . LEU E 5 5 ? 205.675 150.655 -34.185 1.00 52.41 5 LEU E N 1
ATOM 11088 C CA . LEU E 5 5 ? 205.040 151.913 -33.805 1.00 52.34 5 LEU E CA 1
ATOM 11089 C C . LEU E 5 5 ? 203.575 151.851 -34.222 1.00 52.19 5 LEU E C 1
ATOM 11090 O O . LEU E 5 5 ? 203.264 151.821 -35.418 1.00 52.17 5 LEU E O 1
ATOM 11106 N N . VAL E 5 6 ? 202.682 151.833 -33.236 1.00 52.05 6 VAL E N 1
ATOM 11107 C CA . VAL E 5 6 ? 201.249 151.676 -33.462 1.00 51.91 6 VAL E CA 1
ATOM 11108 C C . VAL E 5 6 ? 200.592 153.039 -33.283 1.00 51.84 6 VAL E C 1
ATOM 11109 O O . VAL E 5 6 ? 200.558 153.583 -32.175 1.00 51.83 6 VAL E O 1
ATOM 11122 N N . GLU E 5 7 ? 200.055 153.584 -34.371 1.00 52.92 7 GLU E N 1
ATOM 11123 C CA . GLU E 5 7 ? 199.405 154.887 -34.374 1.00 52.86 7 GLU E CA 1
ATOM 11124 C C . GLU E 5 7 ? 197.891 154.740 -34.261 1.00 52.71 7 GLU E C 1
ATOM 11125 O O . GLU E 5 7 ? 197.301 153.786 -34.775 1.00 52.66 7 GLU E O 1
ATOM 11137 N N . SER E 5 8 ? 197.266 155.698 -33.577 1.00 54.76 8 SER E N 1
ATOM 11138 C CA . SER E 5 8 ? 195.816 155.722 -33.447 1.00 54.62 8 SER E CA 1
ATOM 11139 C C . SER E 5 8 ? 195.352 157.154 -33.223 1.00 54.58 8 SER E C 1
ATOM 11140 O O . SER E 5 8 ? 196.139 158.035 -32.866 1.00 54.65 8 SER E O 1
ATOM 11148 N N . GLY E 5 9 ? 194.058 157.380 -33.452 1.00 73.05 9 GLY E N 1
ATOM 11149 C CA . GLY E 5 9 ? 193.412 158.625 -33.083 1.00 72.54 9 GLY E CA 1
ATOM 11150 C C . GLY E 5 9 ? 193.116 159.604 -34.206 1.00 72.45 9 GLY E C 1
ATOM 11151 O O . GLY E 5 9 ? 192.717 160.738 -33.916 1.00 72.04 9 GLY E O 1
ATOM 11155 N N . GLY E 5 10 ? 193.295 159.221 -35.465 1.00 72.82 10 GLY E N 1
ATOM 11156 C CA . GLY E 5 10 ? 193.090 160.116 -36.591 1.00 72.77 10 GLY E CA 1
ATOM 11157 C C . GLY E 5 10 ? 191.663 160.114 -37.100 1.00 72.65 10 GLY E C 1
ATOM 11158 O O . GLY E 5 10 ? 190.705 159.925 -36.344 1.00 72.40 10 GLY E O 1
ATOM 11162 N N . GLY E 5 11 ? 191.518 160.331 -38.403 1.00 72.83 11 GLY E N 1
ATOM 11163 C CA . GLY E 5 11 ? 190.226 160.325 -39.057 1.00 72.76 11 GLY E CA 1
ATOM 11164 C C . GLY E 5 11 ? 189.716 161.701 -39.446 1.00 72.42 11 GLY E C 1
ATOM 11165 O O . GLY E 5 11 ? 190.452 162.700 -39.502 1.00 72.30 11 GLY E O 1
ATOM 11169 N N . LEU E 5 12 ? 188.426 161.733 -39.786 1.00 72.29 12 LEU E N 1
ATOM 11170 C CA . LEU E 5 12 ? 187.738 162.941 -40.212 1.00 71.98 12 LEU E CA 1
ATOM 11171 C C . LEU E 5 12 ? 187.215 163.688 -38.991 1.00 71.48 12 LEU E C 1
ATOM 11172 O O . LEU E 5 12 ? 186.543 163.101 -38.135 1.00 71.35 12 LEU E O 1
ATOM 11188 N N . VAL E 5 13 ? 187.526 164.980 -38.915 1.00 71.20 13 VAL E N 1
ATOM 11189 C CA . VAL E 5 13 ? 187.193 165.807 -37.763 1.00 70.73 13 VAL E CA 1
ATOM 11190 C C . VAL E 5 13 ? 186.729 167.174 -38.247 1.00 70.45 13 VAL E C 1
ATOM 11191 O O . VAL E 5 13 ? 187.167 167.671 -39.290 1.00 70.61 13 VAL E O 1
ATOM 11204 N N . HIS E 5 14 ? 185.828 167.780 -37.476 1.00 72.58 14 HIS E N 1
ATOM 11205 C CA . HIS E 5 14 ? 185.311 169.103 -37.783 1.00 72.28 14 HIS E CA 1
ATOM 11206 C C . HIS E 5 14 ? 186.318 170.178 -37.381 1.00 72.10 14 HIS E C 1
ATOM 11207 O O . HIS E 5 14 ? 187.173 169.952 -36.521 1.00 72.09 14 HIS E O 1
ATOM 11221 N N . PRO E 5 15 ? 186.239 171.361 -37.986 1.00 69.40 15 PRO E N 1
ATOM 11222 C CA . PRO E 5 15 ? 187.185 172.421 -37.643 1.00 69.23 15 PRO E CA 1
ATOM 11223 C C . PRO E 5 15 ? 186.788 173.111 -36.350 1.00 68.77 15 PRO E C 1
ATOM 11224 O O . PRO E 5 15 ? 185.615 173.158 -35.973 1.00 68.53 15 PRO E O 1
ATOM 11235 N N . GLY E 5 16 ? 187.792 173.656 -35.668 1.00 68.72 16 GLY E N 1
ATOM 11236 C CA . GLY E 5 16 ? 187.587 174.201 -34.347 1.00 68.31 16 GLY E CA 1
ATOM 11237 C C . GLY E 5 16 ? 187.487 173.165 -33.251 1.00 68.30 16 GLY E C 1
ATOM 11238 O O . GLY E 5 16 ? 187.446 173.538 -32.071 1.00 67.98 16 GLY E O 1
ATOM 11242 N N . GLY E 5 17 ? 187.442 171.881 -33.596 1.00 71.71 17 GLY E N 1
ATOM 11243 C CA . GLY E 5 17 ? 187.435 170.820 -32.615 1.00 71.75 17 GLY E CA 1
ATOM 11244 C C . GLY E 5 17 ? 188.837 170.498 -32.136 1.00 71.92 17 GLY E C 1
ATOM 11245 O O . GLY E 5 17 ? 189.806 171.211 -32.403 1.00 71.95 17 GLY E O 1
ATOM 11249 N N . SER E 5 18 ? 188.938 169.387 -31.411 1.00 68.89 18 SER E N 1
ATOM 11250 C CA . SER E 5 18 ? 190.205 168.929 -30.865 1.00 69.07 18 SER E CA 1
ATOM 11251 C C . SER E 5 18 ? 190.430 167.474 -31.249 1.00 69.52 18 SER E C 1
ATOM 11252 O O . SER E 5 18 ? 189.494 166.742 -31.580 1.00 69.62 18 SER E O 1
ATOM 11260 N N . LEU E 5 19 ? 191.695 167.066 -31.202 1.00 69.79 19 LEU E N 1
ATOM 11261 C CA . LEU E 5 19 ? 192.096 165.736 -31.633 1.00 70.25 19 LEU E CA 1
ATOM 11262 C C . LEU E 5 19 ? 193.348 165.340 -30.864 1.00 70.39 19 LEU E C 1
ATOM 11263 O O . LEU E 5 19 ? 194.154 166.196 -30.497 1.00 70.23 19 LEU E O 1
ATOM 11279 N N . ARG E 5 20 ? 193.501 164.042 -30.601 1.00 70.69 20 ARG E N 1
ATOM 11280 C CA . ARG E 5 20 ? 194.715 163.522 -29.976 1.00 70.89 20 ARG E CA 1
ATOM 11281 C C . ARG E 5 20 ? 195.171 162.278 -30.722 1.00 71.42 20 ARG E C 1
ATOM 11282 O O . ARG E 5 20 ? 194.421 161.302 -30.827 1.00 71.58 20 ARG E O 1
ATOM 11303 N N . LEU E 5 21 ? 196.399 162.318 -31.232 1.00 71.71 21 LEU E N 1
ATOM 11304 C CA . LEU E 5 21 ? 197.035 161.165 -31.850 1.00 72.23 21 LEU E CA 1
ATOM 11305 C C . LEU E 5 21 ? 197.929 160.472 -30.832 1.00 72.37 21 LEU E C 1
ATOM 11306 O O . LEU E 5 21 ? 198.647 161.128 -30.072 1.00 72.18 21 LEU E O 1
ATOM 11322 N N . SER E 5 22 ? 197.879 159.143 -30.826 1.00 72.72 22 SER E N 1
ATOM 11323 C CA . SER E 5 22 ? 198.696 158.323 -29.947 1.00 72.92 22 SER E CA 1
ATOM 11324 C C . SER E 5 22 ? 199.602 157.431 -30.782 1.00 73.48 22 SER E C 1
ATOM 11325 O O . SER E 5 22 ? 199.220 156.971 -31.861 1.00 73.74 22 SER E O 1
ATOM 11333 N N . CYS E 5 23 ? 200.813 157.198 -30.281 1.00 73.67 23 CYS E N 1
ATOM 11334 C CA . CYS E 5 23 ? 201.725 156.246 -30.905 1.00 74.22 23 CYS E CA 1
ATOM 11335 C C . CYS E 5 23 ? 202.400 155.430 -29.816 1.00 74.37 23 CYS E C 1
ATOM 11336 O O . CYS E 5 23 ? 203.050 155.995 -28.932 1.00 74.17 23 CYS E O 1
ATOM 11343 N N . ALA E 5 24 ? 202.254 154.108 -29.888 1.00 74.74 24 ALA E N 1
ATOM 11344 C CA . ALA E 5 24 ? 202.784 153.193 -28.887 1.00 74.93 24 ALA E CA 1
ATOM 11345 C C . ALA E 5 24 ? 203.920 152.379 -29.489 1.00 75.50 24 ALA E C 1
ATOM 11346 O O . ALA E 5 24 ? 203.755 151.764 -30.548 1.00 75.84 24 ALA E O 1
ATOM 11353 N N . ALA E 5 25 ? 205.065 152.374 -28.811 1.00 75.60 25 ALA E N 1
ATOM 11354 C CA . ALA E 5 25 ? 206.218 151.598 -29.244 1.00 76.14 25 ALA E CA 1
ATOM 11355 C C . ALA E 5 25 ? 206.217 150.247 -28.540 1.00 76.42 25 ALA E C 1
ATOM 11356 O O . ALA E 5 25 ? 205.992 150.170 -27.328 1.00 76.19 25 ALA E O 1
ATOM 11363 N N . SER E 5 26 ? 206.457 149.184 -29.305 1.00 76.94 26 SER E N 1
ATOM 11364 C CA . SER E 5 26 ? 206.539 147.838 -28.757 1.00 77.28 26 SER E CA 1
ATOM 11365 C C . SER E 5 26 ? 207.738 147.126 -29.365 1.00 77.86 26 SER E C 1
ATOM 11366 O O . SER E 5 26 ? 208.304 147.564 -30.369 1.00 78.02 26 SER E O 1
ATOM 11370 N N . GLY E 5 27 ? 208.119 146.015 -28.743 1.00 30.35 27 GLY E N 1
ATOM 11371 C CA . GLY E 5 27 ? 209.258 145.240 -29.200 1.00 30.23 27 GLY E CA 1
ATOM 11372 C C . GLY E 5 27 ? 210.530 145.569 -28.443 1.00 30.43 27 GLY E C 1
ATOM 11373 O O . GLY E 5 27 ? 210.500 145.792 -27.233 1.00 30.57 27 GLY E O 1
ATOM 11377 N N . HIS E 5 33 ? 214.924 156.246 -27.605 1.00 54.80 33 HIS E N 1
ATOM 11378 C CA . HIS E 5 33 ? 214.967 157.423 -26.744 1.00 55.11 33 HIS E CA 1
ATOM 11379 C C . HIS E 5 33 ? 213.849 158.401 -27.089 1.00 55.20 33 HIS E C 1
ATOM 11380 O O . HIS E 5 33 ? 212.813 158.432 -26.427 1.00 55.21 33 HIS E O 1
ATOM 11393 N N . ALA E 5 34 ? 214.068 159.194 -28.133 1.00 48.76 34 ALA E N 1
ATOM 11394 C CA . ALA E 5 34 ? 213.110 160.213 -28.527 1.00 48.86 34 ALA E CA 1
ATOM 11395 C C . ALA E 5 34 ? 211.971 159.605 -29.333 1.00 48.61 34 ALA E C 1
ATOM 11396 O O . ALA E 5 34 ? 212.148 158.627 -30.065 1.00 48.37 34 ALA E O 1
ATOM 11403 N N . VAL E 5 35 ? 210.790 160.196 -29.185 1.00 49.79 35 VAL E N 1
ATOM 11404 C CA . VAL E 5 35 ? 209.620 159.816 -29.966 1.00 49.59 35 VAL E CA 1
ATOM 11405 C C . VAL E 5 35 ? 208.918 161.100 -30.387 1.00 49.76 35 VAL E C 1
ATOM 11406 O O . VAL E 5 35 ? 208.908 162.084 -29.641 1.00 50.02 35 VAL E O 1
ATOM 11419 N N . ALA E 5 36 ? 208.345 161.101 -31.587 1.00 48.12 36 ALA E N 1
ATOM 11420 C CA . ALA E 5 36 ? 208.057 162.364 -32.251 1.00 48.29 36 ALA E CA 1
ATOM 11421 C C . ALA E 5 36 ? 207.030 162.162 -33.358 1.00 48.11 36 ALA E C 1
ATOM 11422 O O . ALA E 5 36 ? 206.602 161.040 -33.654 1.00 47.85 36 ALA E O 1
ATOM 11429 N N . TRP E 5 37 ? 206.671 163.279 -33.992 1.00 54.19 37 TRP E N 1
ATOM 11430 C CA . TRP E 5 37 ? 205.688 163.320 -35.062 1.00 54.07 37 TRP E CA 1
ATOM 11431 C C . TRP E 5 37 ? 206.210 164.153 -36.223 1.00 54.15 37 TRP E C 1
ATOM 11432 O O . TRP E 5 37 ? 206.742 165.256 -36.021 1.00 54.41 37 TRP E O 1
ATOM 11453 N N . PHE E 5 38 ? 206.043 163.614 -37.428 1.00 51.93 38 PHE E N 1
ATOM 11454 C CA . PHE E 5 38 ? 206.111 164.348 -38.680 1.00 51.98 38 PHE E CA 1
ATOM 11455 C C . PHE E 5 38 ? 204.714 164.376 -39.295 1.00 51.87 38 PHE E C 1
ATOM 11456 O O . PHE E 5 38 ? 203.776 163.737 -38.803 1.00 51.75 38 PHE E O 1
ATOM 11473 N N . ARG E 5 39 ? 204.584 165.092 -40.408 1.00 47.81 39 ARG E N 1
ATOM 11474 C CA . ARG E 5 39 ? 203.322 165.128 -41.130 1.00 47.71 39 ARG E CA 1
ATOM 11475 C C . ARG E 5 39 ? 203.594 165.438 -42.592 1.00 47.66 39 ARG E C 1
ATOM 11476 O O . ARG E 5 39 ? 204.607 166.049 -42.941 1.00 47.80 39 ARG E O 1
ATOM 11497 N N . GLN E 5 40 ? 202.670 165.005 -43.445 1.00 46.85 40 GLN E N 1
ATOM 11498 C CA . GLN E 5 40 ? 202.739 165.267 -44.878 1.00 46.80 40 GLN E CA 1
ATOM 11499 C C . GLN E 5 40 ? 201.372 165.754 -45.335 1.00 46.81 40 GLN E C 1
ATOM 11500 O O . GLN E 5 40 ? 200.403 164.990 -45.323 1.00 46.62 40 GLN E O 1
ATOM 11514 N N . ALA E 5 41 ? 201.295 167.013 -45.750 1.00 45.35 41 ALA E N 1
ATOM 11515 C CA . ALA E 5 41 ? 200.056 167.538 -46.293 1.00 45.65 41 ALA E CA 1
ATOM 11516 C C . ALA E 5 41 ? 199.876 167.040 -47.721 1.00 46.39 41 ALA E C 1
ATOM 11517 O O . ALA E 5 41 ? 200.847 166.658 -48.379 1.00 46.73 41 ALA E O 1
ATOM 11524 N N . PRO E 5 42 ? 198.644 167.024 -48.228 1.00 43.37 42 PRO E N 1
ATOM 11525 C CA . PRO E 5 42 ? 198.430 166.489 -49.578 1.00 44.09 42 PRO E CA 1
ATOM 11526 C C . PRO E 5 42 ? 199.293 167.220 -50.595 1.00 44.64 42 PRO E C 1
ATOM 11527 O O . PRO E 5 42 ? 199.277 168.450 -50.684 1.00 44.71 42 PRO E O 1
ATOM 11538 N N . GLY E 5 43 ? 200.049 166.445 -51.370 1.00 45.29 43 GLY E N 1
ATOM 11539 C CA . GLY E 5 43 ? 200.899 167.002 -52.401 1.00 45.87 43 GLY E CA 1
ATOM 11540 C C . GLY E 5 43 ? 202.114 167.760 -51.915 1.00 45.62 43 GLY E C 1
ATOM 11541 O O . GLY E 5 43 ? 202.781 168.404 -52.730 1.00 46.10 43 GLY E O 1
ATOM 11545 N N . LYS E 5 44 ? 202.432 167.709 -50.624 1.00 50.03 44 LYS E N 1
ATOM 11546 C CA . LYS E 5 44 ? 203.582 168.420 -50.085 1.00 49.77 44 LYS E CA 1
ATOM 11547 C C . LYS E 5 44 ? 204.632 167.433 -49.587 1.00 49.48 44 LYS E C 1
ATOM 11548 O O . LYS E 5 44 ? 204.426 166.216 -49.567 1.00 49.44 44 LYS E O 1
ATOM 11567 N N . GLU E 5 45 ? 205.771 167.984 -49.178 1.00 54.99 45 GLU E N 1
ATOM 11568 C CA . GLU E 5 45 ? 206.845 167.192 -48.600 1.00 54.67 45 GLU E CA 1
ATOM 11569 C C . GLU E 5 45 ? 206.599 166.947 -47.116 1.00 53.85 45 GLU E C 1
ATOM 11570 O O . GLU E 5 45 ? 205.912 167.720 -46.441 1.00 53.50 45 GLU E O 1
ATOM 11582 N N . ARG E 5 46 ? 207.168 165.855 -46.611 1.00 45.72 46 ARG E N 1
ATOM 11583 C CA . ARG E 5 46 ? 207.109 165.580 -45.183 1.00 44.95 46 ARG E CA 1
ATOM 11584 C C . ARG E 5 46 ? 207.688 166.752 -44.401 1.00 44.59 46 ARG E C 1
ATOM 11585 O O . ARG E 5 46 ? 208.698 167.343 -44.793 1.00 44.85 46 ARG E O 1
ATOM 11606 N N . ASP E 5 47 ? 207.040 167.089 -43.289 1.00 41.44 47 ASP E N 1
ATOM 11607 C CA . ASP E 5 47 ? 207.458 168.202 -42.451 1.00 41.08 47 ASP E CA 1
ATOM 11608 C C . ASP E 5 47 ? 207.587 167.741 -41.009 1.00 40.34 47 ASP E C 1
ATOM 11609 O O . ASP E 5 47 ? 206.720 167.030 -40.492 1.00 40.03 47 ASP E O 1
ATOM 11618 N N . PHE E 5 48 ? 208.675 168.155 -40.366 1.00 43.51 48 PHE E N 1
ATOM 11619 C CA . PHE E 5 48 ? 208.898 167.830 -38.965 1.00 42.81 48 PHE E CA 1
ATOM 11620 C C . PHE E 5 48 ? 207.910 168.606 -38.106 1.00 42.44 48 PHE E C 1
ATOM 11621 O O . PHE E 5 48 ? 207.887 169.841 -38.136 1.00 42.55 48 PHE E O 1
ATOM 11638 N N . VAL E 5 49 ? 207.094 167.884 -37.339 1.00 38.11 49 VAL E N 1
ATOM 11639 C CA . VAL E 5 49 ? 206.149 168.528 -36.435 1.00 37.74 49 VAL E CA 1
ATOM 11640 C C . VAL E 5 49 ? 206.897 168.818 -35.147 1.00 37.18 49 VAL E C 1
ATOM 11641 O O . VAL E 5 49 ? 207.173 169.982 -34.833 1.00 37.14 49 VAL E O 1
ATOM 11654 N N . ALA E 5 50 ? 207.258 167.771 -34.406 1.00 36.04 50 ALA E N 1
ATOM 11655 C CA . ALA E 5 50 ? 207.966 168.025 -33.155 1.00 35.51 50 ALA E CA 1
ATOM 11656 C C . ALA E 5 50 ? 208.296 166.705 -32.474 1.00 35.11 50 ALA E C 1
ATOM 11657 O O . ALA E 5 50 ? 207.727 165.663 -32.802 1.00 35.17 50 ALA E O 1
ATOM 11664 N N . SER E 5 51 ? 209.210 166.770 -31.504 1.00 41.02 51 SER E N 1
ATOM 11665 C CA . SER E 5 51 ? 209.713 165.575 -30.839 1.00 40.64 51 SER E CA 1
ATOM 11666 C C . SER E 5 51 ? 209.774 165.793 -29.335 1.00 40.02 51 SER E C 1
ATOM 11667 O O . SER E 5 51 ? 209.851 166.925 -28.849 1.00 39.92 51 SER E O 1
ATOM 11675 N N . ILE E 5 52 ? 209.741 164.685 -28.598 1.00 46.40 52 ILE E N 1
ATOM 11676 C CA . ILE E 5 52 ? 210.015 164.693 -27.168 1.00 45.81 52 ILE E CA 1
ATOM 11677 C C . ILE E 5 52 ? 210.979 163.555 -26.864 1.00 45.58 52 ILE E C 1
ATOM 11678 O O . ILE E 5 52 ? 210.738 162.403 -27.248 1.00 45.65 52 ILE E O 1
ATOM 11694 N N . ASN E 5 53 ? 212.086 163.888 -26.208 1.00 39.67 53 ASN E N 1
ATOM 11695 C CA . ASN E 5 53 ? 213.030 162.883 -25.758 1.00 39.40 53 ASN E CA 1
ATOM 11696 C C . ASN E 5 53 ? 212.444 162.112 -24.579 1.00 38.86 53 ASN E C 1
ATOM 11697 O O . ASN E 5 53 ? 211.466 162.531 -23.952 1.00 38.66 53 ASN E O 1
ATOM 11708 N N . ALA E 5 54 ? 213.050 160.958 -24.288 1.00 38.08 54 ALA E N 1
ATOM 11709 C CA . ALA E 5 54 ? 212.586 160.129 -23.180 1.00 37.58 54 ALA E CA 1
ATOM 11710 C C . ALA E 5 54 ? 212.399 160.941 -21.911 1.00 37.16 54 ALA E C 1
ATOM 11711 O O . ALA E 5 54 ? 211.597 160.567 -21.049 1.00 36.81 54 ALA E O 1
ATOM 11718 N N . VAL E 5 55 ? 213.133 162.040 -21.779 1.00 45.95 55 VAL E N 1
ATOM 11719 C CA . VAL E 5 55 ? 213.095 162.856 -20.574 1.00 45.57 55 VAL E CA 1
ATOM 11720 C C . VAL E 5 55 ? 212.060 163.970 -20.579 1.00 45.70 55 VAL E C 1
ATOM 11721 O O . VAL E 5 55 ? 211.716 164.483 -19.500 1.00 45.38 55 VAL E O 1
ATOM 11734 N N . GLY E 5 56 ? 211.545 164.351 -21.743 1.00 42.05 56 GLY E N 1
ATOM 11735 C CA . GLY E 5 56 ? 210.720 165.530 -21.853 1.00 42.23 56 GLY E CA 1
ATOM 11736 C C . GLY E 5 56 ? 211.363 166.759 -22.467 1.00 42.59 56 GLY E C 1
ATOM 11737 O O . GLY E 5 56 ? 210.797 167.849 -22.335 1.00 42.67 56 GLY E O 1
ATOM 11741 N N . LEU E 5 57 ? 212.516 166.640 -23.125 1.00 45.78 57 LEU E N 1
ATOM 11742 C CA . LEU E 5 57 ? 212.983 167.742 -23.956 1.00 46.23 57 LEU E CA 1
ATOM 11743 C C . LEU E 5 57 ? 212.042 167.867 -25.142 1.00 46.69 57 LEU E C 1
ATOM 11744 O O . LEU E 5 57 ? 211.889 166.921 -25.920 1.00 46.89 57 LEU E O 1
ATOM 11751 N N . VAL E 5 58 ? 211.423 169.032 -25.294 1.00 36.88 58 VAL E N 1
ATOM 11752 C CA . VAL E 5 58 ? 210.445 169.268 -26.347 1.00 37.31 58 VAL E CA 1
ATOM 11753 C C . VAL E 5 58 ? 211.059 170.221 -27.358 1.00 37.83 58 VAL E C 1
ATOM 11754 O O . VAL E 5 58 ? 211.568 171.286 -26.989 1.00 37.82 58 VAL E O 1
ATOM 11767 N N . ARG E 5 59 ? 211.021 169.830 -28.629 1.00 38.60 59 ARG E N 1
ATOM 11768 C CA . ARG E 5 59 ? 211.534 170.652 -29.716 1.00 39.15 59 ARG E CA 1
ATOM 11769 C C . ARG E 5 59 ? 210.517 170.646 -30.845 1.00 39.60 59 ARG E C 1
ATOM 11770 O O . ARG E 5 59 ? 210.220 169.589 -31.411 1.00 39.72 59 ARG E O 1
ATOM 11791 N N . ASN E 5 60 ? 209.984 171.822 -31.165 1.00 35.87 60 ASN E N 1
ATOM 11792 C CA . ASN E 5 60 ? 208.976 171.952 -32.207 1.00 36.31 60 ASN E CA 1
ATOM 11793 C C . ASN E 5 60 ? 209.555 172.632 -33.438 1.00 36.92 60 ASN E C 1
ATOM 11794 O O . ASN E 5 60 ? 210.557 173.341 -33.350 1.00 36.99 60 ASN E O 1
ATOM 11805 N N . VAL E 5 65 ? 205.284 175.308 -36.146 1.00 33.54 65 VAL E N 1
ATOM 11806 C CA . VAL E 5 65 ? 204.334 174.754 -35.187 1.00 33.05 65 VAL E CA 1
ATOM 11807 C C . VAL E 5 65 ? 204.098 175.747 -34.054 1.00 32.69 65 VAL E C 1
ATOM 11808 O O . VAL E 5 65 ? 205.042 176.360 -33.545 1.00 32.57 65 VAL E O 1
ATOM 11820 N N . LEU E 5 66 ? 202.829 175.903 -33.667 1.00 35.43 66 LEU E N 1
ATOM 11821 C CA . LEU E 5 66 ? 202.442 176.874 -32.649 1.00 35.15 66 LEU E CA 1
ATOM 11822 C C . LEU E 5 66 ? 201.635 176.226 -31.527 1.00 34.63 66 LEU E C 1
ATOM 11823 O O . LEU E 5 66 ? 201.492 175.000 -31.477 1.00 34.46 66 LEU E O 1
ATOM 11839 N N . GLY E 5 67 ? 201.094 177.049 -30.626 1.00 37.82 67 GLY E N 1
ATOM 11840 C CA . GLY E 5 67 ? 200.482 176.553 -29.404 1.00 37.30 67 GLY E CA 1
ATOM 11841 C C . GLY E 5 67 ? 199.288 175.638 -29.609 1.00 37.29 67 GLY E C 1
ATOM 11842 O O . GLY E 5 67 ? 198.841 175.017 -28.637 1.00 36.87 67 GLY E O 1
ATOM 11846 N N . ARG E 5 68 ? 198.759 175.533 -30.831 1.00 50.95 68 ARG E N 1
ATOM 11847 C CA . ARG E 5 68 ? 197.649 174.617 -31.066 1.00 50.98 68 ARG E CA 1
ATOM 11848 C C . ARG E 5 68 ? 198.082 173.158 -31.015 1.00 50.79 68 ARG E C 1
ATOM 11849 O O . ARG E 5 68 ? 197.238 172.283 -30.796 1.00 50.66 68 ARG E O 1
ATOM 11870 N N . PHE E 5 69 ? 199.368 172.878 -31.211 1.00 53.36 69 PHE E N 1
ATOM 11871 C CA . PHE E 5 69 ? 199.910 171.527 -31.148 1.00 53.19 69 PHE E CA 1
ATOM 11872 C C . PHE E 5 69 ? 200.727 171.374 -29.873 1.00 52.97 69 PHE E C 1
ATOM 11873 O O . PHE E 5 69 ? 201.542 172.244 -29.546 1.00 52.96 69 PHE E O 1
ATOM 11890 N N . SER E 5 70 ? 200.507 170.272 -29.157 1.00 54.56 70 SER E N 1
ATOM 11891 C CA . SER E 5 70 ? 201.246 169.980 -27.935 1.00 54.35 70 SER E CA 1
ATOM 11892 C C . SER E 5 70 ? 201.598 168.502 -27.909 1.00 54.20 70 SER E C 1
ATOM 11893 O O . SER E 5 70 ? 200.710 167.654 -28.016 1.00 54.20 70 SER E O 1
ATOM 11901 N N . ILE E 5 71 ? 202.879 168.192 -27.746 1.00 52.19 71 ILE E N 1
ATOM 11902 C CA . ILE E 5 71 ? 203.339 166.809 -27.682 1.00 52.04 71 ILE E CA 1
ATOM 11903 C C . ILE E 5 71 ? 203.594 166.443 -26.230 1.00 51.84 71 ILE E C 1
ATOM 11904 O O . ILE E 5 71 ? 204.050 167.276 -25.436 1.00 51.79 71 ILE E O 1
ATOM 11920 N N . SER E 5 72 ? 203.296 165.194 -25.879 1.00 51.72 72 SER E N 1
ATOM 11921 C CA . SER E 5 72 ? 203.595 164.675 -24.553 1.00 51.53 72 SER E CA 1
ATOM 11922 C C . SER E 5 72 ? 204.001 163.213 -24.684 1.00 51.41 72 SER E C 1
ATOM 11923 O O . SER E 5 72 ? 203.992 162.639 -25.778 1.00 51.48 72 SER E O 1
ATOM 11931 N N . ARG E 5 73 ? 204.360 162.602 -23.556 1.00 51.23 73 ARG E N 1
ATOM 11932 C CA . ARG E 5 73 ? 204.708 161.190 -23.544 1.00 51.11 73 ARG E CA 1
ATOM 11933 C C . ARG E 5 73 ? 204.347 160.577 -22.199 1.00 50.96 73 ARG E C 1
ATOM 11934 O O . ARG E 5 73 ? 204.433 161.229 -21.154 1.00 50.90 73 ARG E O 1
ATOM 11955 N N . ASP E 5 74 ? 203.936 159.313 -22.248 1.00 53.88 74 ASP E N 1
ATOM 11956 C CA . ASP E 5 74 ? 203.881 158.438 -21.084 1.00 53.72 74 ASP E CA 1
ATOM 11957 C C . ASP E 5 74 ? 204.952 157.373 -21.290 1.00 53.62 74 ASP E C 1
ATOM 11958 O O . ASP E 5 74 ? 204.835 156.528 -22.186 1.00 53.67 74 ASP E O 1
ATOM 11967 N N . PHE E 5 75 ? 206.006 157.434 -20.471 1.00 50.51 75 PHE E N 1
ATOM 11968 C CA . PHE E 5 75 ? 207.127 156.512 -20.624 1.00 50.41 75 PHE E CA 1
ATOM 11969 C C . PHE E 5 75 ? 206.761 155.113 -20.146 1.00 50.32 75 PHE E C 1
ATOM 11970 O O . PHE E 5 75 ? 207.210 154.116 -20.725 1.00 50.30 75 PHE E O 1
ATOM 11987 N N . ALA E 5 76 ? 205.946 155.015 -19.092 1.00 50.27 76 ALA E N 1
ATOM 11988 C CA . ALA E 5 76 ? 205.516 153.705 -18.613 1.00 50.19 76 ALA E CA 1
ATOM 11989 C C . ALA E 5 76 ? 204.724 152.957 -19.675 1.00 50.31 76 ALA E C 1
ATOM 11990 O O . ALA E 5 76 ? 204.759 151.723 -19.720 1.00 50.26 76 ALA E O 1
ATOM 11997 N N . LYS E 5 77 ? 204.000 153.679 -20.528 1.00 50.47 77 LYS E N 1
ATOM 11998 C CA . LYS E 5 77 ? 203.262 153.077 -21.628 1.00 50.59 77 LYS E CA 1
ATOM 11999 C C . LYS E 5 77 ? 204.038 153.081 -22.938 1.00 50.67 77 LYS E C 1
ATOM 12000 O O . LYS E 5 77 ? 203.568 152.498 -23.920 1.00 50.77 77 LYS E O 1
ATOM 12019 N N . ASN E 5 78 ? 205.219 153.700 -22.976 1.00 50.62 78 ASN E N 1
ATOM 12020 C CA . ASN E 5 78 ? 205.996 153.817 -24.210 1.00 50.69 78 ASN E CA 1
ATOM 12021 C C . ASN E 5 78 ? 205.179 154.498 -25.306 1.00 50.88 78 ASN E C 1
ATOM 12022 O O . ASN E 5 78 ? 205.206 154.087 -26.468 1.00 50.97 78 ASN E O 1
ATOM 12033 N N . GLU E 5 79 ? 204.448 155.552 -24.939 1.00 53.06 79 GLU E N 1
ATOM 12034 C CA . GLU E 5 79 ? 203.506 156.184 -25.853 1.00 53.25 79 GLU E CA 1
ATOM 12035 C C . GLU E 5 79 ? 203.766 157.680 -25.952 1.00 53.32 79 GLU E C 1
ATOM 12036 O O . GLU E 5 79 ? 204.044 158.338 -24.947 1.00 53.24 79 GLU E O 1
ATOM 12048 N N . VAL E 5 80 ? 203.668 158.210 -27.169 1.00 53.18 80 VAL E N 1
ATOM 12049 C CA . VAL E 5 80 ? 203.756 159.643 -27.417 1.00 53.28 80 VAL E CA 1
ATOM 12050 C C . VAL E 5 80 ? 202.390 160.128 -27.881 1.00 53.46 80 VAL E C 1
ATOM 12051 O O . VAL E 5 80 ? 201.619 159.383 -28.502 1.00 53.53 80 VAL E O 1
ATOM 12064 N N . TYR E 5 81 ? 202.096 161.394 -27.588 1.00 51.71 81 TYR E N 1
ATOM 12065 C CA . TYR E 5 81 ? 200.810 161.994 -27.912 1.00 51.88 81 TYR E CA 1
ATOM 12066 C C . TYR E 5 81 ? 201.008 163.326 -28.615 1.00 52.03 81 TYR E C 1
ATOM 12067 O O . TYR E 5 81 ? 201.874 164.119 -28.228 1.00 51.99 81 TYR E O 1
ATOM 12085 N N . LEU E 5 82 ? 200.188 163.570 -29.640 1.00 56.01 82 LEU E N 1
ATOM 12086 C CA . LEU E 5 82 ? 200.105 164.868 -30.307 1.00 56.18 82 LEU E CA 1
ATOM 12087 C C . LEU E 5 82 ? 198.678 165.383 -30.162 1.00 56.31 82 LEU E C 1
ATOM 12088 O O . LEU E 5 82 ? 197.748 164.820 -30.748 1.00 56.40 82 LEU E O 1
ATOM 12104 N N . GLN E 5 83 ? 198.511 166.457 -29.399 1.00 55.73 83 GLN E N 1
ATOM 12105 C CA . GLN E 5 83 ? 197.210 167.071 -29.170 1.00 55.85 83 GLN E CA 1
ATOM 12106 C C . GLN E 5 83 ? 197.076 168.314 -30.041 1.00 56.06 83 GLN E C 1
ATOM 12107 O O . GLN E 5 83 ? 197.938 169.199 -30.007 1.00 56.06 83 GLN E O 1
ATOM 12121 N N . MET E 5 84 ? 195.994 168.373 -30.815 1.00 53.04 84 MET E N 1
ATOM 12122 C CA . MET E 5 84 ? 195.666 169.519 -31.650 1.00 53.26 84 MET E CA 1
ATOM 12123 C C . MET E 5 84 ? 194.361 170.136 -31.164 1.00 53.36 84 MET E C 1
ATOM 12124 O O . MET E 5 84 ? 193.388 169.421 -30.902 1.00 53.34 84 MET E O 1
ATOM 12138 N N . ASN E 5 85 ? 194.341 171.465 -31.060 1.00 65.55 85 ASN E N 1
ATOM 12139 C CA . ASN E 5 85 ? 193.164 172.203 -30.627 1.00 65.71 85 ASN E CA 1
ATOM 12140 C C . ASN E 5 85 ? 192.725 173.178 -31.711 1.00 65.72 85 ASN E C 1
ATOM 12141 O O . ASN E 5 85 ? 193.540 173.655 -32.507 1.00 65.46 85 ASN E O 1
ATOM 12152 N N . SER E 5 86 ? 191.424 173.470 -31.732 1.00 66.03 86 SER E N 1
ATOM 12153 C CA . SER E 5 86 ? 190.847 174.437 -32.665 1.00 66.08 86 SER E CA 1
ATOM 12154 C C . SER E 5 86 ? 191.319 174.142 -34.089 1.00 66.10 86 SER E C 1
ATOM 12155 O O . SER E 5 86 ? 191.927 174.973 -34.766 1.00 65.84 86 SER E O 1
ATOM 12163 N N . LEU E 5 87 ? 191.040 172.912 -34.521 1.00 69.58 87 LEU E N 1
ATOM 12164 C CA . LEU E 5 87 ? 191.600 172.380 -35.757 1.00 69.62 87 LEU E CA 1
ATOM 12165 C C . LEU E 5 87 ? 191.309 173.295 -36.941 1.00 69.63 87 LEU E C 1
ATOM 12166 O O . LEU E 5 87 ? 190.257 173.935 -37.023 1.00 69.81 87 LEU E O 1
ATOM 12182 N N . GLU E 5 88 ? 192.261 173.342 -37.867 1.00 66.30 88 GLU E N 1
ATOM 12183 C CA . GLU E 5 88 ? 192.244 174.206 -39.034 1.00 66.26 88 GLU E CA 1
ATOM 12184 C C . GLU E 5 88 ? 192.352 173.369 -40.303 1.00 66.50 88 GLU E C 1
ATOM 12185 O O . GLU E 5 88 ? 192.785 172.212 -40.255 1.00 66.59 88 GLU E O 1
ATOM 12197 N N . PRO E 5 89 ? 191.968 173.919 -41.460 1.00 66.62 89 PRO E N 1
ATOM 12198 C CA . PRO E 5 89 ? 192.036 173.108 -42.685 1.00 66.87 89 PRO E CA 1
ATOM 12199 C C . PRO E 5 89 ? 193.459 172.809 -43.117 1.00 66.63 89 PRO E C 1
ATOM 12200 O O . PRO E 5 89 ? 193.689 171.798 -43.791 1.00 66.83 89 PRO E O 1
ATOM 12211 N N . GLU E 5 90 ? 194.422 173.653 -42.742 1.00 66.20 90 GLU E N 1
ATOM 12212 C CA . GLU E 5 90 ? 195.822 173.381 -43.041 1.00 65.95 90 GLU E CA 1
ATOM 12213 C C . GLU E 5 90 ? 196.377 172.207 -42.245 1.00 65.93 90 GLU E C 1
ATOM 12214 O O . GLU E 5 90 ? 197.479 171.740 -42.554 1.00 65.80 90 GLU E O 1
ATOM 12226 N N . ASP E 5 91 ? 195.651 171.721 -41.236 1.00 66.08 91 ASP E N 1
ATOM 12227 C CA . ASP E 5 91 ? 196.117 170.587 -40.447 1.00 66.10 91 ASP E CA 1
ATOM 12228 C C . ASP E 5 91 ? 195.910 169.255 -41.155 1.00 66.49 91 ASP E C 1
ATOM 12229 O O . ASP E 5 91 ? 196.524 168.258 -40.758 1.00 66.51 91 ASP E O 1
ATOM 12238 N N . THR E 5 92 ? 195.062 169.213 -42.181 1.00 66.82 92 THR E N 1
ATOM 12239 C CA . THR E 5 92 ? 194.841 167.977 -42.921 1.00 67.21 92 THR E CA 1
ATOM 12240 C C . THR E 5 92 ? 196.163 167.447 -43.459 1.00 67.07 92 THR E C 1
ATOM 12241 O O . THR E 5 92 ? 196.892 168.158 -44.157 1.00 66.84 92 THR E O 1
ATOM 12252 N N . ALA E 5 93 ? 196.465 166.188 -43.147 1.00 67.24 93 ALA E N 1
ATOM 12253 C CA . ALA E 5 93 ? 197.740 165.599 -43.543 1.00 67.13 93 ALA E CA 1
ATOM 12254 C C . ALA E 5 93 ? 197.806 164.173 -43.010 1.00 67.38 93 ALA E C 1
ATOM 12255 O O . ALA E 5 93 ? 196.954 163.739 -42.229 1.00 67.59 93 ALA E O 1
ATOM 12262 N N . VAL E 5 94 ? 198.835 163.451 -43.445 1.00 67.38 94 VAL E N 1
ATOM 12263 C CA . VAL E 5 94 ? 199.167 162.134 -42.913 1.00 67.56 94 VAL E CA 1
ATOM 12264 C C . VAL E 5 94 ? 200.232 162.328 -41.843 1.00 67.15 94 VAL E C 1
ATOM 12265 O O . VAL E 5 94 ? 201.341 162.789 -42.138 1.00 66.84 94 VAL E O 1
ATOM 12278 N N . TYR E 5 95 ? 199.904 161.977 -40.604 1.00 67.17 95 TYR E N 1
ATOM 12279 C CA . TYR E 5 95 ? 200.785 162.210 -39.467 1.00 66.79 95 TYR E CA 1
ATOM 12280 C C . TYR E 5 95 ? 201.529 160.925 -39.131 1.00 66.91 95 TYR E C 1
ATOM 12281 O O . TYR E 5 95 ? 200.907 159.910 -38.799 1.00 67.28 95 TYR E O 1
ATOM 12299 N N . TYR E 5 96 ? 202.857 160.977 -39.211 1.00 66.62 96 TYR E N 1
ATOM 12300 C CA . TYR E 5 96 ? 203.700 159.801 -39.033 1.00 66.73 96 TYR E CA 1
ATOM 12301 C C . TYR E 5 96 ? 204.410 159.867 -37.689 1.00 66.40 96 TYR E C 1
ATOM 12302 O O . TYR E 5 96 ? 205.051 160.872 -37.365 1.00 65.96 96 TYR E O 1
ATOM 12320 N N . CYS E 5 97 ? 204.286 158.795 -36.913 1.00 66.64 97 CYS E N 1
ATOM 12321 C CA . CYS E 5 97 ? 205.073 158.635 -35.702 1.00 66.38 97 CYS E CA 1
ATOM 12322 C C . CYS E 5 97 ? 206.494 158.229 -36.065 1.00 66.23 97 CYS E C 1
ATOM 12323 O O . CYS E 5 97 ? 206.718 157.497 -37.034 1.00 66.50 97 CYS E O 1
ATOM 12330 N N . ALA E 5 98 ? 207.461 158.711 -35.287 1.00 65.80 98 ALA E N 1
ATOM 12331 C CA . ALA E 5 98 ? 208.856 158.361 -35.521 1.00 65.63 98 ALA E CA 1
ATOM 12332 C C . ALA E 5 98 ? 209.580 158.231 -34.190 1.00 65.36 98 ALA E C 1
ATOM 12333 O O . ALA E 5 98 ? 209.264 158.926 -33.224 1.00 65.12 98 ALA E O 1
ATOM 12340 N N . ALA E 5 99 ? 210.558 157.327 -34.151 1.00 67.48 99 ALA E N 1
ATOM 12341 C CA . ALA E 5 99 ? 211.348 157.087 -32.954 1.00 67.25 99 ALA E CA 1
ATOM 12342 C C . ALA E 5 99 ? 212.786 156.802 -33.361 1.00 67.09 99 ALA E C 1
ATOM 12343 O O . ALA E 5 99 ? 213.042 156.203 -34.408 1.00 67.35 99 ALA E O 1
ATOM 12350 N N . ARG E 5 100 ? 213.722 157.243 -32.524 1.00 83.01 100 ARG E N 1
ATOM 12351 C CA . ARG E 5 100 ? 215.143 157.092 -32.795 1.00 83.04 100 ARG E CA 1
ATOM 12352 C C . ARG E 5 100 ? 215.853 156.611 -31.538 1.00 83.02 100 ARG E C 1
ATOM 12353 O O . ARG E 5 100 ? 215.345 156.743 -30.422 1.00 83.03 100 ARG E O 1
ATOM 12374 N N . TYR E 5 101 ? 217.044 156.046 -31.734 1.00 83.00 101 TYR E N 1
ATOM 12375 C CA . TYR E 5 101 ? 217.908 155.700 -30.613 1.00 83.00 101 TYR E CA 1
ATOM 12376 C C . TYR E 5 101 ? 218.700 156.895 -30.102 1.00 83.18 101 TYR E C 1
ATOM 12377 O O . TYR E 5 101 ? 219.471 156.741 -29.148 1.00 83.20 101 TYR E O 1
ATOM 12395 N N . TYR E 5 102 ? 218.538 158.067 -30.709 1.00 83.30 102 TYR E N 1
ATOM 12396 C CA . TYR E 5 102 ? 219.241 159.267 -30.271 1.00 83.48 102 TYR E CA 1
ATOM 12397 C C . TYR E 5 102 ? 218.337 160.158 -29.424 1.00 83.56 102 TYR E C 1
ATOM 12398 O O . TYR E 5 102 ? 217.123 159.959 -29.368 1.00 83.50 102 TYR E O 1
ATOM 12416 N N . TYR E 5 115 ? 216.332 158.344 -39.495 1.00 83.17 115 TYR E N 1
ATOM 12417 C CA . TYR E 5 115 ? 215.517 157.912 -38.366 1.00 83.10 115 TYR E CA 1
ATOM 12418 C C . TYR E 5 115 ? 215.189 156.428 -38.496 1.00 82.91 115 TYR E C 1
ATOM 12419 O O . TYR E 5 115 ? 214.777 155.961 -39.557 1.00 82.83 115 TYR E O 1
ATOM 12436 N N . ASP E 5 116 ? 215.384 155.691 -37.401 1.00 82.84 116 ASP E N 1
ATOM 12437 C CA . ASP E 5 116 ? 215.422 154.235 -37.473 1.00 82.68 116 ASP E CA 1
ATOM 12438 C C . ASP E 5 116 ? 214.038 153.595 -37.507 1.00 82.55 116 ASP E C 1
ATOM 12439 O O . ASP E 5 116 ? 213.899 152.480 -38.023 1.00 82.42 116 ASP E O 1
ATOM 12446 N N . TYR E 5 117 ? 213.013 154.256 -36.973 1.00 82.58 117 TYR E N 1
ATOM 12447 C CA . TYR E 5 117 ? 211.689 153.655 -36.905 1.00 82.46 117 TYR E CA 1
ATOM 12448 C C . TYR E 5 117 ? 210.625 154.670 -37.291 1.00 82.53 117 TYR E C 1
ATOM 12449 O O . TYR E 5 117 ? 210.700 155.842 -36.912 1.00 82.68 117 TYR E O 1
ATOM 12467 N N . TRP E 5 118 ? 209.633 154.200 -38.045 1.00 82.43 118 TRP E N 1
ATOM 12468 C CA . TRP E 5 118 ? 208.557 155.037 -38.552 1.00 82.49 118 TRP E CA 1
ATOM 12469 C C . TRP E 5 118 ? 207.238 154.290 -38.447 1.00 82.36 118 TRP E C 1
ATOM 12470 O O . TRP E 5 118 ? 207.190 153.071 -38.630 1.00 82.20 118 TRP E O 1
ATOM 12491 N N . GLY E 5 119 ? 206.170 155.029 -38.155 1.00 82.42 119 GLY E N 1
ATOM 12492 C CA . GLY E 5 119 ? 204.837 154.481 -38.258 1.00 82.32 119 GLY E CA 1
ATOM 12493 C C . GLY E 5 119 ? 204.336 154.508 -39.690 1.00 82.29 119 GLY E C 1
ATOM 12494 O O . GLY E 5 119 ? 204.907 155.151 -40.571 1.00 82.37 119 GLY E O 1
ATOM 12498 N N . GLN E 5 120 ? 203.241 153.785 -39.925 1.00 82.16 120 GLN E N 1
ATOM 12499 C CA . GLN E 5 120 ? 202.656 153.738 -41.259 1.00 82.12 120 GLN E CA 1
ATOM 12500 C C . GLN E 5 120 ? 201.928 155.022 -41.629 1.00 82.27 120 GLN E C 1
ATOM 12501 O O . GLN E 5 120 ? 201.597 155.208 -42.806 1.00 82.27 120 GLN E O 1
ATOM 12515 N N . GLY E 5 121 ? 201.672 155.896 -40.669 1.00 82.40 121 GLY E N 1
ATOM 12516 C CA . GLY E 5 121 ? 200.972 157.141 -40.917 1.00 82.56 121 GLY E CA 1
ATOM 12517 C C . GLY E 5 121 ? 199.514 157.054 -40.541 1.00 82.53 121 GLY E C 1
ATOM 12518 O O . GLY E 5 121 ? 198.869 156.005 -40.649 1.00 82.37 121 GLY E O 1
ATOM 12522 N N . THR E 5 122 ? 198.965 158.182 -40.087 1.00 65.35 122 THR E N 1
ATOM 12523 C CA . THR E 5 122 ? 197.581 158.272 -39.654 1.00 65.43 122 THR E CA 1
ATOM 12524 C C . THR E 5 122 ? 196.936 159.455 -40.356 1.00 65.65 122 THR E C 1
ATOM 12525 O O . THR E 5 122 ? 197.379 160.597 -40.186 1.00 65.81 122 THR E O 1
ATOM 12536 N N . GLN E 5 123 ? 195.903 159.181 -41.144 1.00 65.23 123 GLN E N 1
ATOM 12537 C CA . GLN E 5 123 ? 195.180 160.239 -41.831 1.00 65.44 123 GLN E CA 1
ATOM 12538 C C . GLN E 5 123 ? 194.533 161.178 -40.821 1.00 65.62 123 GLN E C 1
ATOM 12539 O O . GLN E 5 123 ? 193.991 160.744 -39.802 1.00 65.57 123 GLN E O 1
ATOM 12553 N N . VAL E 5 124 ? 194.612 162.475 -41.101 1.00 66.23 124 VAL E N 1
ATOM 12554 C CA . VAL E 5 124 ? 193.861 163.495 -40.378 1.00 66.43 124 VAL E CA 1
ATOM 12555 C C . VAL E 5 124 ? 193.227 164.398 -41.421 1.00 66.61 124 VAL E C 1
ATOM 12556 O O . VAL E 5 124 ? 193.940 165.032 -42.211 1.00 66.69 124 VAL E O 1
ATOM 12569 N N . THR E 5 125 ? 191.896 164.453 -41.434 1.00 68.26 125 THR E N 1
ATOM 12570 C CA . THR E 5 125 ? 191.164 165.256 -42.407 1.00 68.44 125 THR E CA 1
ATOM 12571 C C . THR E 5 125 ? 190.282 166.247 -41.664 1.00 68.65 125 THR E C 1
ATOM 12572 O O . THR E 5 125 ? 189.354 165.845 -40.957 1.00 68.63 125 THR E O 1
ATOM 12583 N N . VAL E 5 126 ? 190.567 167.534 -41.830 1.00 66.88 126 VAL E N 1
ATOM 12584 C CA . VAL E 5 126 ? 189.788 168.597 -41.209 1.00 67.10 126 VAL E CA 1
ATOM 12585 C C . VAL E 5 126 ? 188.769 169.081 -42.229 1.00 67.24 126 VAL E C 1
ATOM 12586 O O . VAL E 5 126 ? 189.137 169.626 -43.276 1.00 67.32 126 VAL E O 1
ATOM 12599 N N . SER E 5 127 ? 187.489 168.879 -41.933 1.00 69.53 127 SER E N 1
ATOM 12600 C CA . SER E 5 127 ? 186.427 169.312 -42.832 1.00 69.67 127 SER E CA 1
ATOM 12601 C C . SER E 5 127 ? 186.121 170.782 -42.577 1.00 69.94 127 SER E C 1
ATOM 12602 O O . SER E 5 127 ? 185.768 171.158 -41.456 1.00 70.02 127 SER E O 1
ATOM 12610 N N . SER E 5 128 ? 186.261 171.610 -43.609 1.00 79.03 128 SER E N 1
ATOM 12611 C CA . SER E 5 128 ? 186.018 173.047 -43.489 1.00 79.29 128 SER E CA 1
ATOM 12612 C C . SER E 5 128 ? 184.727 173.336 -42.728 1.00 79.41 128 SER E C 1
ATOM 12613 O O . SER E 5 128 ? 183.855 174.056 -43.213 1.00 79.59 128 SER E O 1
#

B-factor: mean 47.24, std 40.45, range [14.46, 220.23]

Secondary structure (DSSP, 8-state):
--S-SS-HHHHHHHHHHHHHHHHHTTHHHH-STTTT----SS--HHHHHHHHHHHHHHHSTTPPP-S-GGGTHHHHHHHHT-TTGGG--HHHHS--SSTTHHHHHHHHHHHHHHHHHHHHHHHHHHHHHHHHHH--TTTS-SHHHHHHHHHHHHHHHHHHHHHHHHH-SSSSSHHHHHHHHHHHHHHHHHHHHHHHHHHHHHHHHHHHHHHHHHHHHHHHHHHHHHHHHHHHHHHHHHHHHHHHHHHHHHHH----/-HHHHHHHHHTT-TT--TTTTSS---THHHHHHHHHHHHHT---HHHHHHHHS-S--SS---TTT--TTHHHHHHHHHHHHHHHHHHHTT----TTHHHHS--HHHHHHHHHHHHHHHHHHHHHHHHTHHHHHHHHHHHHHHHHHHHHHHHHHHHHHHHHHHHHHHHHHHHHHHHHHHHHHHHH--/--SS-SSHHHHHHHHHHT--HHHHHHHHHHHHHHHHHHHHHHHHHHHTTTSSSSHHHHHHHHHHHTTEEEETTTTEEEE-SS-SS--EEEE--SSS-HHHHHHHHHHHHT-/--GGGHHHHHHHHHHHHHHHHHHHHHHHHHHHHHHHHHHHHHHHHHHHHHHH-EEEEE-S-SSS-EEEEESSSSSEEEEE-SSSS--B---TT---HHHHHHHHHHHHTS--HHHHHHHHHHHHHHH-/-EEEEE--EEE-TT--EEEEEEEE---EEEEEE-TTS--EEEEEE-TT--EE---TTEEEEEETTTTEEEEEE-S--GGG-EEEEEEE-----EE---EEEEE--

Organism: Saccharomyces cerevisiae (strain ATCC 204508 / S288c) (NCBI:txid559292)

InterPro domains:
  IPR005550 Kinetochore protein Ndc80 [PTHR10643] (1-689)
  IPR038273 Ndc80 domain superfamily [G3DSA:1.10.418.30] (112-231)
  IPR040967 Domain of unknown function DUF5595 [PF18077] (269-334)
  IPR055260 Kinetochore protein Ndc80, CH domain [PF03801] (106-229)

Foldseek 3Di:
DPDPLVDPVVLVVLLVLLCVQCVVVCVCVVPVPQNVNDRDPQDDPVVLVSLVVVLVCVVPPPDDADPDNLVCPLVSCVVVPPVCSVVDDNVCSVDVSDDNVSVVSVVSSVSSVVSVVVCVVVVVVVVVLVDLLPAVDVVDPCRVVSVVSNVVVLVVVLVVVLVVLVPDDDPNDPCRPVVVVVSVVVVVVVVVVVVVVVVVVVVVVVVVCVVVVVVVVVVVVVCVVVVVVVVVVVVVVVVVVVVPVVVVVVVPPDPD/DVVLLVLCVVVVPPVRDPVCLAQVPAQCLLVVLQVLCCVQVVDHLVVVLVVVQDDDDDPDDPRPPPPVCNVVVSVVVSQVVVQVVLVVQPDNDPVCCCNHVNHRPPVRVSVSSVSVVSVVVVVVVVVCVVVVVVVCVVVVVVVVVVVVVVVVVVVVVVVVVVVVVVVVVVVVVVVVVVVVVVVVPD/DPVDDPDVVVVVVVVVVPPDDVVVVVVVVVVVVVVVVVCVVVVVCVVVVVVVCCVCCVCVVVVVVLQWADDVVQQWIWRDNPVPPDIDIGHNDPPDDDVVVVVVVVVVSVD/DDPVCCVVVVVVCVVVVCVVVVVVVVVVVVVVVVVVVCVVVVCVQPVVCVVQVWHWAQDPDPAQGTKIAHHDDNQWIWTFGDDDLGTGDDIPLDDDPVLSVVLSCCCPPVVDVVVSCVSSVVVSVVSD/DAWDKDWADEDEAQAKTKIKIFDPPFKKAKWWAAVPGDIGGAWIQTNVGDIDHPDPQWDKDDDVVRRMIMIMGGRHDQRPFTWMKMADVPVNPDIHPTGGHGYDD

Solvent-accessible surface area: 45588 Å² total; per-residue (Å²): 98,107,42,66,25,183,80,176,130,52,36,50,53,6,15,91,69,20,52,69,24,5,85,165,41,124,0,13,132,108,41,106,127,7,128,80,32,142,76,57,115,160,36,74,48,155,7,5,22,32,13,4,86,19,0,0,58,74,1,1,40,29,37,58,40,80,218,45,15,48,111,18,6,47,94,0,0,122,33,0,145,9,48,7,26,174,44,11,69,133,79,48,10,82,83,4,57,49,100,39,26,41,56,6,9,1,8,11,2,1,3,0,66,0,0,54,63,1,50,89,9,38,66,80,24,78,161,46,57,121,94,45,28,111,54,114,43,91,144,87,90,128,98,59,95,94,24,68,80,15,8,78,21,58,35,16,55,64,20,30,80,41,8,93,20,83,70,97,154,148,80,42,189,111,59,42,125,95,85,57,136,109,44,57,100,136,25,27,114,89,7,67,75,23,17,67,50,18,82,113,110,19,83,111,38,70,56,62,12,71,167,121,39,113,148,20,7,67,52,0,35,78,2,1,5,42,1,8,90,2,13,49,46,0,51,50,18,7,108,72,4,51,90,48,7,40,91,16,25,135,120,29,130,108,169,196,78,111,125,33,6,100,30,3,84,79,22,133,8,93,69,0,43,76,128,57,6,25,206,58,9,56,102,148,5,20,58,6,0,61,64,1,5,61,86,25,50,32,37,52,2,122,60,33,24,101,73,17,53,122,133,92,31,139,63,155,120,127,78,144,142,47,97,38,17,65,69,2,20,35,19,0,5,10,2,22,40,0,18,125,23,1,63,50,17,62,30,139,66,2,14,4,23,7,0,61,139,6,81,12,97,131,0,8,165,28,2,32,32,3,3,93,25,9,96,66,41,102,112,94,33,146,99,23,54,62,20,56,122,57,23,87,56,8,21,32,56,7,39,149,28,31,96,74,14,131,111,51,62,137,62,21,124,69,62,49,139,76,0,38,81,12,7,34,82,1,20,38,42,0,38,126,0,11,88,59,1,76,120,66,21,204,232,96,118,52,18,130,71,12,19,58,29,0,93,28,1,56,131,10,8,56,20,104,93,2,2,54,6,9,99,105,1,131,118,41,33,74,46,14,106,122,34,15,81,65,65,91,71,112,20,132,42,63,48,22,59,1,44,101,3,20,141,29,0,132,83,4,8,2,52,34,27,86,168,94,83,34,1,33,1,32,71,118,117,94,75,106,82,40,100,8,64,36,50,143,136,71,62,72,161,128,16,15,105,76,2,18,75,68,4,51,146,112,47,5,107,49,9,68,70,13,38,150,104,1,78,33,10,36,116,68,3,20,82,31,4,39,126,32,34,80,104,5,149,106,43,35,120,98,29,66,53,28,84,154,50,32,58,33,2,45,139,14,1,53,0,64,16,64,105,17,88,39,143,103,24,60,16,48,2,3,4,24,98,71,72,141,1,32,1,7,7,11,84,159,48,122,140,14,14,0,110,12,134,30,82,19,72,111,165,15,69,41,65,0,49,93,9,31,58,116,116,57,40,37,4,17,0,0,18,47,0,38,78,66,0,75,87,56,127,89,106,17,72,32,61,42,33,29,137,27,138,62,54,27,69,16,130,0,20,1,28,28,54,88,62,0,15,5,0,20,61,54,28,100,89,138,145,143,75,92,2,2,5,1,21,7,5,21,58,70,150,99,88,151,70,66,18,62,20,36,23,12,23,56,125,77,41,0,22,0,55,0,69,54,4,74,76,122,2,30,4,53,0,40,0,2,12,53,124,192,148,88,56,94,8,177,22,20,119,1,39,10,41,128